Protein 5JBL (pdb70)

B-factor: mean 31.36, std 16.98, range [8.82, 108.65]

InterPro domains:
  IPR005082 Prohead core protein protease [PF03420] (6-190)

Structure (mmCIF, N/CA/C/O backbone):
data_5JBL
#
_entry.id   5JBL
#
_cell.length_a   41.745
_cell.length_b   124.041
_cell.length_c   88.959
_cell.angle_alpha   90.00
_cell.angle_beta   89.96
_cell.angle_gamma   90.00
#
_symmetry.space_group_name_H-M   'P 1 21 1'
#
loop_
_entity.id
_entity.type
_entity.pdbx_description
1 polymer 'Prohead core protein protease'
2 water water
#
loop_
_atom_site.group_PDB
_atom_site.id
_atom_site.type_symbol
_atom_site.label_atom_id
_atom_site.label_alt_id
_atom_site.label_comp_id
_atom_site.label_asym_id
_atom_site.label_entity_id
_atom_site.label_seq_id
_atom_site.pdbx_PDB_ins_code
_atom_site.Cartn_x
_atom_site.Cartn_y
_atom_site.Cartn_z
_atom_site.occupancy
_atom_site.B_iso_or_equiv
_atom_site.auth_seq_id
_atom_site.auth_comp_id
_atom_site.auth_asym_id
_atom_site.auth_atom_id
_atom_site.pdbx_PDB_model_num
ATOM 1 N N . ASN A 1 21 ? -26.418 -25.744 -1.550 1.00 87.38 2 ASN A N 1
ATOM 2 C CA . ASN A 1 21 ? -26.924 -25.074 -2.745 1.00 87.52 2 ASN A CA 1
ATOM 3 C C . ASN A 1 21 ? -26.340 -25.705 -4.010 1.00 84.53 2 ASN A C 1
ATOM 4 O O . ASN A 1 21 ? -25.826 -26.827 -3.983 1.00 83.54 2 ASN A O 1
ATOM 9 N N . GLU A 1 22 ? -26.472 -24.984 -5.130 1.00 78.75 3 GLU A N 1
ATOM 10 C CA . GLU A 1 22 ? -25.966 -25.337 -6.447 1.00 70.13 3 GLU A CA 1
ATOM 11 C C . GLU A 1 22 ? -24.576 -24.734 -6.651 1.00 54.64 3 GLU A C 1
ATOM 12 O O . GLU A 1 22 ? -24.167 -23.842 -5.903 1.00 44.98 3 GLU A O 1
ATOM 18 N N . PRO A 1 23 ? -23.811 -25.193 -7.649 1.00 54.06 4 PRO A N 1
ATOM 19 C CA . PRO A 1 23 ? -22.415 -24.736 -7.761 1.00 51.11 4 PRO A CA 1
ATOM 20 C C . PRO A 1 23 ? -22.320 -23.256 -8.116 1.00 43.34 4 PRO A C 1
ATOM 21 O O . PRO A 1 23 ? -23.033 -22.757 -8.991 1.00 36.96 4 PRO A O 1
ATOM 25 N N . GLN A 1 24 ? -21.428 -22.553 -7.413 1.00 32.87 5 GLN A N 1
ATOM 26 C CA . GLN A 1 24 ? -21.273 -21.114 -7.578 1.00 31.46 5 GLN A CA 1
ATOM 27 C C . GLN A 1 24 ? -19.796 -20.762 -7.569 1.00 29.57 5 GLN A C 1
ATOM 28 O O . GLN A 1 24 ? -18.945 -21.551 -7.150 1.00 24.56 5 GLN A O 1
ATOM 34 N N . LEU A 1 25 ? -19.499 -19.549 -8.019 1.00 24.00 6 LEU A N 1
ATOM 35 C CA . LEU A 1 25 ? -18.137 -19.054 -7.926 1.00 19.50 6 LEU A CA 1
ATOM 36 C C . LEU A 1 25 ? -17.806 -18.707 -6.477 1.00 22.55 6 LEU A C 1
ATOM 37 O O . LEU A 1 25 ? -18.517 -17.923 -5.840 1.00 26.15 6 LEU A O 1
ATOM 42 N N . LEU A 1 26 ? -16.722 -19.285 -5.960 1.00 18.44 7 LEU A N 1
ATOM 43 C CA . LEU A 1 26 ? -16.259 -19.051 -4.598 1.00 18.35 7 LEU A CA 1
ATOM 44 C C . LEU A 1 26 ? -14.911 -18.343 -4.661 1.00 23.52 7 LEU A C 1
ATOM 45 O O . LEU A 1 26 ? -13.915 -18.923 -5.105 1.00 22.97 7 LEU A O 1
ATOM 50 N N . ILE A 1 27 ? -14.885 -17.089 -4.220 1.00 21.64 8 ILE A N 1
ATOM 51 C CA . ILE A 1 27 ? -13.667 -16.292 -4.145 1.00 21.43 8 ILE A CA 1
ATOM 52 C C . ILE A 1 27 ? -13.353 -16.073 -2.677 1.00 16.53 8 ILE A C 1
ATOM 53 O O . ILE A 1 27 ? -14.223 -15.639 -1.920 1.00 24.12 8 ILE A O 1
ATOM 58 N N . GLU A 1 28 ? -12.117 -16.376 -2.272 1.00 16.16 9 GLU A N 1
ATOM 59 C CA . GLU A 1 28 ? -11.691 -16.232 -0.884 1.00 21.46 9 GLU A CA 1
ATOM 60 C C . GLU A 1 28 ? -10.464 -15.347 -0.826 1.00 24.09 9 GLU A C 1
ATOM 61 O O . GLU A 1 28 ? -9.623 -15.392 -1.723 1.00 25.56 9 GLU A O 1
ATOM 67 N N . THR A 1 29 ? -10.359 -14.544 0.229 1.00 25.17 10 THR A N 1
ATOM 68 C CA . THR A 1 29 ? -9.122 -13.843 0.527 1.00 23.46 10 THR A CA 1
ATOM 69 C C . THR A 1 29 ? -8.403 -14.561 1.659 1.00 25.03 10 THR A C 1
ATOM 70 O O . THR A 1 29 ? -9.032 -15.031 2.613 1.00 26.68 10 THR A O 1
ATOM 74 N N . TRP A 1 30 ? -7.078 -14.648 1.547 1.00 26.08 11 TRP A N 1
ATOM 75 C CA . TRP A 1 30 ? -6.299 -15.439 2.492 1.00 25.53 11 TRP A CA 1
ATOM 76 C C . TRP A 1 30 ? -5.151 -14.662 3.140 1.00 30.06 11 TRP A C 1
ATOM 77 O O . TRP A 1 30 ? -4.263 -15.281 3.742 1.00 28.77 11 TRP A O 1
ATOM 88 N N . GLY A 1 31 ? -5.098 -13.347 2.995 1.00 27.91 12 GLY A N 1
ATOM 89 C CA . GLY A 1 31 ? -4.076 -12.579 3.686 1.00 23.09 12 GLY A CA 1
ATOM 90 C C . GLY A 1 31 ? -2.822 -12.351 2.868 1.00 21.22 12 GLY A C 1
ATOM 91 O O . GLY A 1 31 ? -2.779 -12.554 1.661 1.00 17.78 12 GLY A O 1
ATOM 92 N N . GLN A 1 32 ? -1.770 -11.909 3.567 1.00 17.22 13 GLN A N 1
ATOM 93 C CA . GLN A 1 32 ? -0.518 -11.516 2.936 1.00 22.15 13 GLN A CA 1
ATOM 94 C C . GLN A 1 32 ? 0.508 -12.620 3.106 1.00 22.55 13 GLN A C 1
ATOM 95 O O . GLN A 1 32 ? 0.894 -12.905 4.249 1.00 23.93 13 GLN A O 1
ATOM 101 N N . PRO A 1 33 ? 1.006 -13.234 2.033 1.00 25.01 14 PRO A N 1
ATOM 102 C CA . PRO A 1 33 ? 2.054 -14.247 2.193 1.00 26.82 14 PRO A CA 1
ATOM 103 C C . PRO A 1 33 ? 3.320 -13.648 2.786 1.00 28.54 14 PRO A C 1
ATOM 104 O O . PRO A 1 33 ? 3.688 -12.505 2.506 1.00 24.74 14 PRO A O 1
ATOM 108 N N . GLY A 1 34 ? 3.984 -14.438 3.615 1.00 23.24 15 GLY A N 1
ATOM 109 C CA . GLY A 1 34 ? 5.034 -13.927 4.473 1.00 25.50 15 GLY A CA 1
ATOM 110 C C . GLY A 1 34 ? 6.373 -13.679 3.824 1.00 31.93 15 GLY A C 1
ATOM 111 O O . GLY A 1 34 ? 7.253 -13.122 4.487 1.00 36.44 15 GLY A O 1
ATOM 112 N N . GLU A 1 35 ? 6.571 -14.053 2.559 1.00 24.05 16 GLU A N 1
ATOM 113 C CA . GLU A 1 35 ? 7.882 -13.851 1.952 1.00 30.06 16 GLU A CA 1
ATOM 114 C C . GLU A 1 35 ? 7.747 -13.273 0.554 1.00 26.04 16 GLU A C 1
ATOM 115 O O . GLU A 1 35 ? 6.979 -13.785 -0.266 1.00 26.11 16 GLU A O 1
ATOM 121 N N . ILE A 1 36 ? 8.492 -12.195 0.302 1.00 22.50 17 ILE A N 1
ATOM 122 C CA . ILE A 1 36 ? 8.703 -11.646 -1.036 1.00 17.51 17 ILE A CA 1
ATOM 123 C C . ILE A 1 36 ? 10.192 -11.761 -1.314 1.00 22.43 17 ILE A C 1
ATOM 124 O O . ILE A 1 36 ? 11.007 -11.267 -0.526 1.00 24.63 17 ILE A O 1
ATOM 129 N N . ILE A 1 37 ? 10.558 -12.423 -2.407 1.00 21.23 18 ILE A N 1
ATOM 130 C CA . ILE A 1 37 ? 11.961 -12.720 -2.688 1.00 25.24 18 ILE A CA 1
ATOM 131 C C . ILE A 1 37 ? 12.292 -12.144 -4.055 1.00 19.62 18 ILE A C 1
ATOM 132 O O . ILE A 1 37 ? 11.755 -12.601 -5.070 1.00 18.76 18 ILE A O 1
ATOM 137 N N . ASP A 1 38 ? 13.177 -11.158 -4.090 1.00 23.92 19 ASP A N 1
ATOM 138 C CA . ASP A 1 38 ? 13.496 -10.467 -5.328 1.00 26.54 19 ASP A CA 1
ATOM 139 C C . ASP A 1 38 ? 14.920 -10.796 -5.751 1.00 31.18 19 ASP A C 1
ATOM 140 O O . ASP A 1 38 ? 15.846 -10.683 -4.946 1.00 29.82 19 ASP A O 1
ATOM 145 N N . GLY A 1 39 ? 15.085 -11.213 -7.007 1.00 35.56 20 GLY A N 1
ATOM 146 C CA . GLY A 1 39 ? 16.374 -11.218 -7.674 1.00 35.35 20 GLY A CA 1
ATOM 147 C C . GLY A 1 39 ? 17.280 -12.409 -7.441 1.00 41.07 20 GLY A C 1
ATOM 148 O O . GLY A 1 39 ? 18.456 -12.344 -7.816 1.00 47.29 20 GLY A O 1
ATOM 149 N N . VAL A 1 40 ? 16.797 -13.494 -6.848 1.00 45.01 21 VAL A N 1
ATOM 150 C CA . VAL A 1 40 ? 17.662 -14.659 -6.657 1.00 48.93 21 VAL A CA 1
ATOM 151 C C . VAL A 1 40 ? 17.904 -15.300 -8.023 1.00 44.25 21 VAL A C 1
ATOM 152 O O . VAL A 1 40 ? 16.939 -15.673 -8.707 1.00 42.78 21 VAL A O 1
ATOM 156 N N . PRO A 1 41 ? 19.152 -15.440 -8.464 1.00 44.74 22 PRO A N 1
ATOM 157 C CA . PRO A 1 41 ? 19.423 -16.015 -9.791 1.00 38.48 22 PRO A CA 1
ATOM 158 C C . PRO A 1 41 ? 19.230 -17.523 -9.779 1.00 39.51 22 PRO A C 1
ATOM 159 O O . PRO A 1 41 ? 20.018 -18.266 -9.184 1.00 36.79 22 PRO A O 1
ATOM 163 N N . MET A 1 42 ? 18.173 -17.977 -10.437 1.00 40.10 23 MET A N 1
ATOM 164 C CA . MET A 1 42 ? 17.807 -19.383 -10.456 1.00 45.47 23 MET A CA 1
ATOM 165 C C . MET A 1 42 ? 18.340 -20.044 -11.717 1.00 43.64 23 MET A C 1
ATOM 166 O O . MET A 1 42 ? 18.429 -19.427 -12.784 1.00 40.04 23 MET A O 1
ATOM 171 N N . LEU A 1 43 ? 18.701 -21.310 -11.578 1.00 44.26 24 LEU A N 1
ATOM 172 C CA . LEU A 1 43 ? 19.207 -22.084 -12.701 1.00 52.50 24 LEU A CA 1
ATOM 173 C C . LEU A 1 43 ? 18.042 -22.434 -13.623 1.00 62.57 24 LEU A C 1
ATOM 174 O O . LEU A 1 43 ? 17.153 -23.205 -13.246 1.00 59.89 24 LEU A O 1
ATOM 179 N N . GLU A 1 44 ? 18.027 -21.853 -14.821 1.00 73.40 25 GLU A N 1
ATOM 180 C CA . GLU A 1 44 ? 16.965 -22.117 -15.794 1.00 82.82 25 GLU A CA 1
ATOM 181 C C . GLU A 1 44 ? 17.266 -23.437 -16.496 1.00 86.83 25 GLU A C 1
ATOM 182 O O . GLU A 1 44 ? 18.144 -23.512 -17.359 1.00 87.65 25 GLU A O 1
ATOM 188 N N . SER A 1 45 ? 16.532 -24.483 -16.126 1.00 86.42 26 SER A N 1
ATOM 189 C CA . SER A 1 45 ? 16.719 -25.804 -16.720 1.00 87.40 26 SER A CA 1
ATOM 190 C C . SER A 1 45 ? 15.557 -26.165 -17.644 1.00 86.34 26 SER A C 1
ATOM 191 O O . SER A 1 45 ? 15.092 -25.337 -18.430 1.00 83.72 26 SER A O 1
ATOM 194 N N . GLY A 1 52 ? 21.625 -21.632 -18.088 1.00 73.97 33 GLY A N 1
ATOM 195 C CA . GLY A 1 52 ? 21.681 -20.207 -17.813 1.00 70.09 33 GLY A CA 1
ATOM 196 C C . GLY A 1 52 ? 21.028 -19.821 -16.499 1.00 61.04 33 GLY A C 1
ATOM 197 O O . GLY A 1 52 ? 20.490 -20.674 -15.792 1.00 60.48 33 GLY A O 1
ATOM 198 N N . LEU A 1 53 ? 21.054 -18.529 -16.179 1.00 54.53 34 LEU A N 1
ATOM 199 C CA . LEU A 1 53 ? 20.487 -18.020 -14.939 1.00 44.13 34 LEU A CA 1
ATOM 200 C C . LEU A 1 53 ? 19.400 -16.999 -15.229 1.00 44.41 34 LEU A C 1
ATOM 201 O O . LEU A 1 53 ? 19.564 -16.125 -16.084 1.00 51.67 34 LEU A O 1
ATOM 206 N N . LYS A 1 54 ? 18.289 -17.108 -14.507 1.00 47.26 35 LYS A N 1
ATOM 207 C CA . LYS A 1 54 ? 17.225 -16.117 -14.583 1.00 53.91 35 LYS A CA 1
ATOM 208 C C . LYS A 1 54 ? 16.893 -15.641 -13.174 1.00 51.85 35 LYS A C 1
ATOM 209 O O . LYS A 1 54 ? 16.476 -16.457 -12.327 1.00 51.34 35 LYS A O 1
ATOM 215 N N . PRO A 1 55 ? 17.074 -14.363 -12.861 1.00 42.96 36 PRO A N 1
ATOM 216 C CA . PRO A 1 55 ? 16.507 -13.825 -11.619 1.00 37.08 36 PRO A CA 1
ATOM 217 C C . PRO A 1 55 ? 14.990 -13.742 -11.733 1.00 32.67 36 PRO A C 1
ATOM 218 O O . PRO A 1 55 ? 14.413 -13.842 -12.815 1.00 37.86 36 PRO A O 1
ATOM 222 N N . GLY A 1 56 ? 14.338 -13.568 -10.587 1.00 22.58 37 GLY A N 1
ATOM 223 C CA . GLY A 1 56 ? 12.895 -13.460 -10.567 1.00 20.92 37 GLY A CA 1
ATOM 224 C C . GLY A 1 56 ? 12.397 -12.838 -9.284 1.00 21.24 37 GLY A C 1
ATOM 225 O O . GLY A 1 56 ? 13.103 -12.784 -8.272 1.00 21.74 37 GLY A O 1
ATOM 226 N N . LEU A 1 57 ? 11.160 -12.372 -9.340 1.00 18.20 38 LEU A N 1
ATOM 227 C CA . LEU A 1 57 ? 10.450 -11.844 -8.185 1.00 16.24 38 LEU A CA 1
ATOM 228 C C . LEU A 1 57 ? 9.407 -12.870 -7.785 1.00 15.15 38 LEU A C 1
ATOM 229 O O . LEU A 1 57 ? 8.588 -13.264 -8.615 1.00 14.68 38 LEU A O 1
ATOM 234 N N . TYR A 1 58 ? 9.445 -13.318 -6.532 1.00 19.45 39 TYR A N 1
ATOM 235 C CA . TYR A 1 58 ? 8.569 -14.388 -6.071 1.00 17.16 39 TYR A CA 1
ATOM 236 C C . TYR A 1 58 ? 7.756 -13.968 -4.866 1.00 17.72 39 TYR A C 1
ATOM 237 O O . TYR A 1 58 ? 8.257 -13.280 -3.979 1.00 17.34 39 TYR A O 1
ATOM 246 N N . ILE A 1 59 ? 6.510 -14.434 -4.826 1.00 15.09 40 ILE A N 1
ATOM 247 C CA . ILE A 1 59 ? 5.668 -14.361 -3.641 1.00 19.40 40 ILE A CA 1
ATOM 248 C C . ILE A 1 59 ? 5.579 -15.772 -3.065 1.00 18.75 40 ILE A C 1
ATOM 249 O O . ILE A 1 59 ? 5.259 -16.718 -3.791 1.00 19.96 40 ILE A O 1
ATOM 254 N N . GLU A 1 60 ? 5.907 -15.930 -1.779 1.00 16.51 41 GLU A N 1
ATOM 255 C CA . GLU A 1 60 ? 5.876 -17.260 -1.183 1.00 20.64 41 GLU A CA 1
ATOM 256 C C . GLU A 1 60 ? 5.229 -17.218 0.195 1.00 26.13 41 GLU A C 1
ATOM 257 O O . GLU A 1 60 ? 5.649 -16.435 1.054 1.00 20.90 41 GLU A O 1
ATOM 263 N N . GLY A 1 61 ? 4.275 -18.119 0.428 1.00 22.57 42 GLY A N 1
ATOM 264 C CA . GLY A 1 61 ? 3.656 -18.257 1.738 1.00 21.04 42 GLY A CA 1
ATOM 265 C C . GLY A 1 61 ? 2.317 -18.961 1.619 1.00 18.59 42 GLY A C 1
ATOM 266 O O . GLY A 1 61 ? 2.072 -19.700 0.667 1.00 18.57 42 GLY A O 1
ATOM 267 N N . ILE A 1 62 ? 1.454 -18.687 2.589 1.00 18.32 43 ILE A N 1
ATOM 268 C CA . ILE A 1 62 ? 0.154 -19.345 2.663 1.00 22.95 43 ILE A CA 1
ATOM 269 C C . ILE A 1 62 ? -0.718 -18.849 1.520 1.00 26.10 43 ILE A C 1
ATOM 270 O O . ILE A 1 62 ? -0.962 -17.645 1.391 1.00 23.68 43 ILE A O 1
ATOM 275 N N . PHE A 1 63 ? -1.186 -19.778 0.680 1.00 15.63 44 PHE A N 1
ATOM 276 C CA . PHE A 1 63 ? -2.082 -19.435 -0.418 1.00 18.13 44 PHE A CA 1
ATOM 277 C C . PHE A 1 63 ? -3.527 -19.826 -0.148 1.00 16.09 44 PHE A C 1
ATOM 278 O O . PHE A 1 63 ? -4.430 -19.169 -0.660 1.00 19.02 44 PHE A O 1
ATOM 286 N N . LEU A 1 64 ? -3.763 -20.878 0.640 1.00 17.87 45 LEU A N 1
ATOM 287 C CA . LEU A 1 64 ? -5.096 -21.297 1.067 1.00 24.53 45 LEU A CA 1
ATOM 288 C C . LEU A 1 64 ? -4.974 -21.963 2.432 1.00 25.01 45 LEU A C 1
ATOM 289 O O . LEU A 1 64 ? -3.895 -22.407 2.830 1.00 26.40 45 LEU A O 1
ATOM 294 N N . GLN A 1 65 ? -6.094 -22.038 3.146 1.00 18.30 46 GLN A N 1
ATOM 295 C CA . GLN A 1 65 ? -6.109 -22.632 4.481 1.00 24.43 46 GLN A CA 1
ATOM 296 C C . GLN A 1 65 ? -7.333 -23.519 4.624 1.00 27.92 46 GLN A C 1
ATOM 297 O O . GLN A 1 65 ? -8.434 -23.114 4.244 1.00 27.46 46 GLN A O 1
ATOM 303 N N . ALA A 1 66 ? -7.146 -24.717 5.171 1.00 22.77 47 ALA A N 1
ATOM 304 C CA . ALA A 1 66 ? -8.252 -25.613 5.467 1.00 24.96 47 ALA A CA 1
ATOM 305 C C . ALA A 1 66 ? -8.626 -25.545 6.944 1.00 31.49 47 ALA A C 1
ATOM 306 O O . ALA A 1 66 ? -7.807 -25.204 7.800 1.00 25.94 47 ALA A O 1
ATOM 308 N N . GLU A 1 67 ? -9.879 -25.902 7.233 1.00 29.34 48 GLU A N 1
ATOM 309 C CA . GLU A 1 67 ? -10.341 -26.114 8.606 1.00 35.41 48 GLU A CA 1
ATOM 310 C C . GLU A 1 67 ? -10.299 -24.835 9.434 1.00 34.34 48 GLU A C 1
ATOM 311 O O . GLU A 1 67 ? -10.184 -24.887 10.653 1.00 34.16 48 GLU A O 1
ATOM 317 N N . VAL A 1 68 ? -10.398 -23.671 8.803 1.00 28.33 49 VAL A N 1
ATOM 318 C CA . VAL A 1 68 ? -10.562 -22.427 9.543 1.00 33.47 49 VAL A CA 1
ATOM 319 C C . VAL A 1 68 ? -11.698 -21.637 8.916 1.00 38.36 49 VAL A C 1
ATOM 320 O O . VAL A 1 68 ? -11.882 -21.658 7.693 1.00 29.77 49 VAL A O 1
ATOM 324 N N . VAL A 1 69 ? -12.471 -20.953 9.758 1.00 38.62 50 VAL A N 1
ATOM 325 C CA . VAL A 1 69 ? -13.491 -20.040 9.253 1.00 36.84 50 VAL A CA 1
ATOM 326 C C . VAL A 1 69 ? -12.760 -18.811 8.716 1.00 36.00 50 VAL A C 1
ATOM 327 O O . VAL A 1 69 ? -12.092 -18.104 9.474 1.00 31.17 50 VAL A O 1
ATOM 331 N N . ASN A 1 70 ? -12.842 -18.572 7.406 1.00 28.97 51 ASN A N 1
ATOM 332 C CA . ASN A 1 70 ? -12.030 -17.534 6.788 1.00 27.98 51 ASN A CA 1
ATOM 333 C C . ASN A 1 70 ? -12.769 -16.194 6.820 1.00 26.93 51 ASN A C 1
ATOM 334 O O . ASN A 1 70 ? -13.811 -16.048 7.460 1.00 29.84 51 ASN A O 1
ATOM 339 N N . ARG A 1 71 ? -12.228 -15.192 6.120 1.00 27.18 52 ARG A N 1
ATOM 340 C CA . ARG A 1 71 ? -12.803 -13.849 6.178 1.00 36.01 52 ARG A CA 1
ATOM 341 C C . ARG A 1 71 ? -14.224 -13.806 5.623 1.00 34.59 52 ARG A C 1
ATOM 342 O O . ARG A 1 71 ? -15.033 -12.984 6.065 1.00 38.77 52 ARG A O 1
ATOM 350 N N . ASN A 1 72 ? -14.552 -14.683 4.671 1.00 28.10 53 ASN A N 1
ATOM 351 C CA . ASN A 1 72 ? -15.912 -14.812 4.144 1.00 31.40 53 ASN A CA 1
ATOM 352 C C . ASN A 1 72 ? -16.812 -15.703 5.000 1.00 31.27 53 ASN A C 1
ATOM 353 O O . ASN A 1 72 ? -17.920 -16.046 4.556 1.00 31.16 53 ASN A O 1
ATOM 358 N N . LYS A 1 73 ? -16.378 -16.082 6.205 1.00 33.85 54 LYS A N 1
ATOM 359 C CA . LYS A 1 73 ? -17.168 -16.946 7.088 1.00 39.31 54 LYS A CA 1
ATOM 360 C C . LYS A 1 73 ? -17.456 -18.294 6.419 1.00 33.92 54 LYS A C 1
ATOM 361 O O . LYS A 1 73 ? -18.567 -18.825 6.499 1.00 34.90 54 LYS A O 1
ATOM 367 N N . ARG A 1 74 ? -16.459 -18.831 5.718 1.00 31.48 55 ARG A N 1
ATOM 368 C CA . ARG A 1 74 ? -16.538 -20.134 5.070 1.00 32.55 55 ARG A CA 1
ATOM 369 C C . ARG A 1 74 ? -15.406 -21.019 5.571 1.00 31.43 55 ARG A C 1
ATOM 370 O O . ARG A 1 74 ? -14.300 -20.539 5.825 1.00 30.27 55 ARG A O 1
ATOM 378 N N . LEU A 1 75 ? -15.675 -22.319 5.696 1.00 37.02 56 LEU A N 1
ATOM 379 C CA . LEU A 1 75 ? -14.660 -23.289 6.097 1.00 33.31 56 LEU A CA 1
ATOM 380 C C . LEU A 1 75 ? -14.468 -24.326 4.994 1.00 30.34 56 LEU A C 1
ATOM 381 O O . LEU A 1 75 ? -15.444 -24.879 4.472 1.00 25.67 56 LEU A O 1
ATOM 386 N N . TYR A 1 76 ? -13.205 -24.584 4.641 1.00 24.37 57 TYR A N 1
ATOM 387 C CA . TYR A 1 76 ? -12.858 -25.617 3.677 1.00 23.86 57 TYR A CA 1
ATOM 388 C C . TYR A 1 76 ? -12.379 -26.865 4.410 1.00 30.14 57 TYR A C 1
ATOM 389 O O . TYR A 1 76 ? -11.300 -26.832 5.025 1.00 32.15 57 TYR A O 1
ATOM 398 N N . PRO A 1 77 ? -13.133 -27.968 4.400 1.00 28.28 58 PRO A N 1
ATOM 399 C CA . PRO A 1 77 ? -12.660 -29.190 5.064 1.00 29.26 58 PRO A CA 1
ATOM 400 C C . PRO A 1 77 ? -11.393 -29.707 4.409 1.00 27.22 58 PRO A C 1
ATOM 401 O O . PRO A 1 77 ? -11.211 -29.581 3.195 1.00 24.44 58 PRO A O 1
ATOM 405 N N . LYS A 1 78 ? -10.536 -30.338 5.224 1.00 29.69 59 LYS A N 1
ATOM 406 C CA . LYS A 1 78 ? -9.202 -30.687 4.746 1.00 29.40 59 LYS A CA 1
ATOM 407 C C . LYS A 1 78 ? -9.256 -31.684 3.592 1.00 25.64 59 LYS A C 1
ATOM 408 O O . LYS A 1 78 ? -8.510 -31.550 2.615 1.00 31.06 59 LYS A O 1
ATOM 414 N N . ARG A 1 79 ? -10.135 -32.683 3.677 1.00 27.06 60 ARG A N 1
ATOM 415 C CA . ARG A 1 79 ? -10.224 -33.678 2.611 1.00 34.93 60 ARG A CA 1
ATOM 416 C C . ARG A 1 79 ? -10.679 -33.055 1.297 1.00 29.79 60 ARG A C 1
ATOM 417 O O . ARG A 1 79 ? -10.207 -33.443 0.221 1.00 28.57 60 ARG A O 1
ATOM 425 N N . ILE A 1 80 ? -11.622 -32.116 1.365 1.00 28.69 61 ILE A N 1
ATOM 426 C CA . ILE A 1 80 ? -12.112 -31.448 0.161 1.00 24.42 61 ILE A CA 1
ATOM 427 C C . ILE A 1 80 ? -11.035 -30.558 -0.440 1.00 23.94 61 ILE A C 1
ATOM 428 O O . ILE A 1 80 ? -10.858 -30.506 -1.666 1.00 26.49 61 ILE A O 1
ATOM 433 N N . LEU A 1 81 ? -10.301 -29.833 0.405 1.00 22.78 62 LEU A N 1
ATOM 434 C CA . LEU A 1 81 ? -9.243 -28.974 -0.116 1.00 21.94 62 LEU A CA 1
ATOM 435 C C . LEU A 1 81 ? -8.045 -29.787 -0.599 1.00 22.96 62 LEU A C 1
ATOM 436 O O . LEU A 1 81 ? -7.391 -29.400 -1.574 1.00 23.50 62 LEU A O 1
ATOM 441 N N . GLU A 1 82 ? -7.748 -30.911 0.062 1.00 22.86 63 GLU A N 1
ATOM 442 C CA . GLU A 1 82 ? -6.683 -31.795 -0.414 1.00 24.09 63 GLU A CA 1
ATOM 443 C C . GLU A 1 82 ? -6.970 -32.303 -1.824 1.00 24.16 63 GLU A C 1
ATOM 444 O O . GLU A 1 82 ? -6.073 -32.348 -2.670 1.00 26.70 63 GLU A O 1
ATOM 450 N N . LYS A 1 83 ? -8.217 -32.704 -2.087 1.00 29.24 64 LYS A N 1
ATOM 451 C CA . LYS A 1 83 ? -8.585 -33.196 -3.414 1.00 22.89 64 LYS A CA 1
ATOM 452 C C . LYS A 1 83 ? -8.519 -32.085 -4.455 1.00 22.80 64 LYS A C 1
ATOM 453 O O . LYS A 1 83 ? -7.971 -32.275 -5.553 1.00 21.19 64 LYS A O 1
ATOM 459 N N . ALA A 1 84 ? -9.045 -30.908 -4.121 1.00 21.82 65 ALA A N 1
ATOM 460 C CA . ALA A 1 84 ? -9.022 -29.803 -5.071 1.00 23.32 65 ALA A CA 1
ATOM 461 C C . ALA A 1 84 ? -7.595 -29.353 -5.367 1.00 28.27 65 ALA A C 1
ATOM 462 O O . ALA A 1 84 ? -7.268 -28.995 -6.511 1.00 21.49 65 ALA A O 1
ATOM 464 N N . VAL A 1 85 ? -6.731 -29.345 -4.346 1.00 18.25 66 VAL A N 1
ATOM 465 C CA . VAL A 1 85 ? -5.361 -28.887 -4.555 1.00 18.11 66 VAL A CA 1
ATOM 466 C C . VAL A 1 85 ? -4.576 -29.898 -5.381 1.00 19.77 66 VAL A C 1
ATOM 467 O O . VAL A 1 85 ? -3.788 -29.521 -6.260 1.00 21.27 66 VAL A O 1
ATOM 471 N N . LYS A 1 86 ? -4.764 -31.190 -5.109 1.00 22.88 67 LYS A N 1
ATOM 472 C CA . LYS A 1 86 ? -4.075 -32.215 -5.887 1.00 23.49 67 LYS A CA 1
ATOM 473 C C . LYS A 1 86 ? -4.467 -32.136 -7.359 1.00 21.24 67 LYS A C 1
ATOM 474 O O . LYS A 1 86 ? -3.606 -32.154 -8.245 1.00 26.38 67 LYS A O 1
ATOM 480 N N . ASP A 1 87 ? -5.766 -32.006 -7.635 1.00 21.40 68 ASP A N 1
ATOM 481 C CA . ASP A 1 87 ? -6.225 -31.901 -9.018 1.00 22.39 68 ASP A CA 1
ATOM 482 C C . ASP A 1 87 ? -5.709 -30.633 -9.676 1.00 23.48 68 ASP A C 1
ATOM 483 O O . ASP A 1 87 ? -5.378 -30.642 -10.869 1.00 21.21 68 ASP A O 1
ATOM 488 N N . TYR A 1 88 ? -5.662 -29.522 -8.925 1.00 20.16 69 TYR A N 1
ATOM 489 C CA . TYR A 1 88 ? -5.133 -28.274 -9.466 1.00 21.84 69 TYR A CA 1
ATOM 490 C C . TYR A 1 88 ? -3.632 -28.377 -9.733 1.00 24.83 69 TYR A C 1
ATOM 491 O O . TYR A 1 88 ? -3.141 -27.878 -10.753 1.00 20.62 69 TYR A O 1
ATOM 500 N N . ILE A 1 89 ? -2.885 -29.025 -8.835 1.00 19.47 70 ILE A N 1
ATOM 501 C CA . ILE A 1 89 ? -1.461 -29.233 -9.087 1.00 20.15 70 ILE A CA 1
ATOM 502 C C . ILE A 1 89 ? -1.268 -30.070 -10.342 1.00 21.91 70 ILE A C 1
ATOM 503 O O . ILE A 1 89 ? -0.428 -29.758 -11.196 1.00 23.02 70 ILE A O 1
ATOM 508 N N . ASN A 1 90 ? -2.046 -31.147 -10.473 1.00 29.68 71 ASN A N 1
ATOM 509 C CA . ASN A 1 90 ? -1.894 -32.017 -11.631 1.00 30.24 71 ASN A CA 1
ATOM 510 C 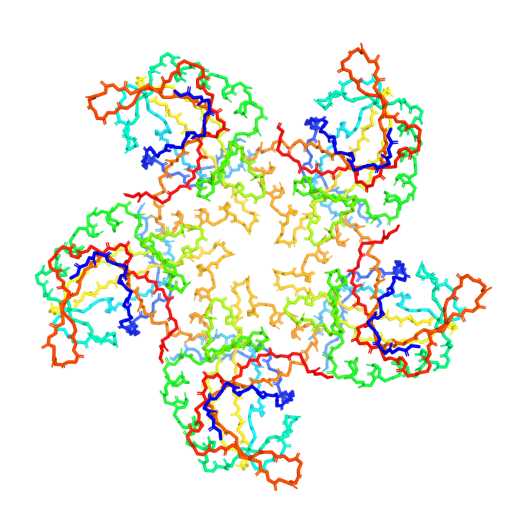C . ASN A 1 90 ? -2.402 -31.346 -12.906 1.00 27.59 71 ASN A C 1
ATOM 511 O O . ASN A 1 90 ? -1.800 -31.500 -13.972 1.00 26.77 71 ASN A O 1
ATOM 516 N N . GLU A 1 91 ? -3.505 -30.607 -12.825 1.00 23.78 72 GLU A N 1
ATOM 517 C CA . GLU A 1 91 ? -4.120 -30.056 -14.027 1.00 29.04 72 GLU A CA 1
ATOM 518 C C . GLU A 1 91 ? -3.521 -28.727 -14.467 1.00 26.75 72 GLU A C 1
ATOM 519 O O . GLU A 1 91 ? -3.519 -28.427 -15.669 1.00 23.87 72 GLU A O 1
ATOM 525 N N . GLN A 1 92 ? -3.017 -27.916 -13.540 1.00 21.56 73 GLN A N 1
ATOM 526 C CA . GLN A 1 92 ? -2.579 -26.564 -13.887 1.00 19.75 73 GLN A CA 1
ATOM 527 C C . GLN A 1 92 ? -1.132 -26.284 -13.517 1.00 24.74 73 GLN A C 1
ATOM 528 O O . GLN A 1 92 ? -0.391 -25.724 -14.334 1.00 22.57 73 GLN A O 1
ATOM 534 N N . VAL A 1 93 ? -0.704 -26.636 -12.305 1.00 23.88 74 VAL A N 1
ATOM 535 C CA . VAL A 1 93 ? 0.646 -26.263 -11.877 1.00 15.41 74 VAL A CA 1
ATOM 536 C C . VAL A 1 93 ? 1.696 -27.033 -12.670 1.00 22.46 74 VAL A C 1
ATOM 537 O O . VAL A 1 93 ? 2.617 -26.442 -13.248 1.00 19.42 74 VAL A O 1
ATOM 541 N N . LEU A 1 94 ? 1.572 -28.363 -12.711 1.00 19.67 75 LEU A N 1
ATOM 542 C CA . LEU A 1 94 ? 2.556 -29.195 -13.386 1.00 19.31 75 LEU A CA 1
ATOM 543 C C . LEU A 1 94 ? 2.533 -29.019 -14.895 1.00 25.63 75 LEU A C 1
ATOM 544 O O . LEU A 1 94 ? 3.558 -29.249 -15.542 1.00 25.30 75 LEU A O 1
ATOM 549 N N . THR A 1 95 ? 1.409 -28.590 -15.461 1.00 19.28 76 THR A N 1
ATOM 550 C CA . THR A 1 95 ? 1.298 -28.313 -16.886 1.00 23.81 76 THR A CA 1
ATOM 551 C C . THR A 1 95 ? 1.667 -26.874 -17.233 1.00 22.04 76 THR A C 1
ATOM 552 O O . THR A 1 95 ? 1.521 -26.485 -18.392 1.00 19.74 76 THR A O 1
ATOM 556 N N . LYS A 1 96 ? 2.102 -26.075 -16.254 1.00 17.47 77 LYS A N 1
ATOM 557 C CA . LYS A 1 96 ? 2.559 -24.703 -16.480 1.00 16.57 77 LYS A CA 1
ATOM 558 C C . LYS A 1 96 ? 1.426 -23.794 -16.977 1.00 19.75 77 LYS A C 1
ATOM 559 O O . LYS A 1 96 ? 1.614 -22.944 -17.851 1.00 17.60 77 LYS A O 1
ATOM 565 N N . GLN A 1 97 ? 0.233 -23.980 -16.416 1.00 19.42 78 GLN A N 1
ATOM 566 C CA . GLN A 1 97 ? -0.948 -23.187 -16.762 1.00 21.90 78 GLN A CA 1
ATOM 567 C C . GLN A 1 97 ? -1.512 -22.410 -15.584 1.00 18.14 78 GLN A C 1
ATOM 568 O O . GLN A 1 97 ? -2.574 -21.781 -15.725 1.00 17.28 78 GLN A O 1
ATOM 574 N N . ALA A 1 98 ? -0.870 -22.463 -14.416 1.00 15.05 79 ALA A N 1
ATOM 575 C CA . ALA A 1 98 ? -1.467 -21.967 -13.176 1.00 12.54 79 ALA A CA 1
ATOM 576 C C . ALA A 1 98 ? -1.225 -20.464 -13.000 1.00 18.89 79 ALA A C 1
ATOM 577 O O . ALA A 1 98 ? -0.631 -20.011 -12.031 1.00 14.68 79 ALA A O 1
ATOM 579 N N . LEU A 1 99 ? -1.744 -19.692 -13.957 1.00 15.77 80 LEU A N 1
ATOM 580 C CA . LEU A 1 99 ? -1.697 -18.230 -13.941 1.00 12.67 80 LEU A CA 1
ATOM 581 C C . LEU A 1 99 ? -2.672 -17.640 -12.927 1.00 15.40 80 LEU A C 1
ATOM 582 O O . LEU A 1 99 ? -3.681 -18.241 -12.568 1.00 17.26 80 LEU A O 1
ATOM 587 N N . GLY A 1 100 ? -2.363 -16.426 -12.474 1.00 14.87 81 GLY A N 1
ATOM 588 C CA . GLY A 1 100 ? -3.306 -15.654 -11.697 1.00 13.09 81 GLY A CA 1
ATOM 589 C C . GLY A 1 100 ? -3.197 -14.194 -12.087 1.00 16.77 81 GLY A C 1
ATOM 590 O O . GLY A 1 100 ? -2.278 -13.797 -12.797 1.00 14.84 81 GLY A O 1
ATOM 591 N N . GLU A 1 101 ? -4.155 -13.402 -11.618 1.00 14.24 82 GLU A N 1
ATOM 592 C CA . GLU A 1 101 ? -4.330 -12.019 -12.059 1.00 11.28 82 GLU A CA 1
ATOM 593 C C . GLU A 1 101 ? -4.053 -11.057 -10.905 1.00 14.59 82 GLU A C 1
ATOM 594 O O . GLU A 1 101 ? -3.795 -11.462 -9.774 1.00 15.59 82 GLU A O 1
ATOM 600 N N . LEU A 1 102 ? -4.085 -9.762 -11.211 1.00 13.74 83 LEU A N 1
ATOM 601 C CA . LEU A 1 102 ? -4.036 -8.707 -10.203 1.00 16.31 83 LEU A CA 1
ATOM 602 C C . LEU A 1 102 ? -5.461 -8.191 -10.044 1.00 13.49 83 LEU A C 1
ATOM 603 O O . LEU A 1 102 ? -6.038 -7.699 -11.015 1.00 18.52 83 LEU A O 1
ATOM 608 N N . ASN A 1 103 ? -6.018 -8.307 -8.830 1.00 15.79 84 ASN A N 1
ATOM 609 C CA . ASN A 1 103 ? -7.458 -8.210 -8.536 1.00 17.11 84 ASN A CA 1
ATOM 610 C C . ASN A 1 103 ? -8.155 -9.512 -8.903 1.00 20.88 84 ASN A C 1
ATOM 611 O O . ASN A 1 103 ? -7.855 -10.107 -9.938 1.00 21.58 84 ASN A O 1
ATOM 616 N N . ALA A 1 104 ? -9.106 -9.947 -8.079 1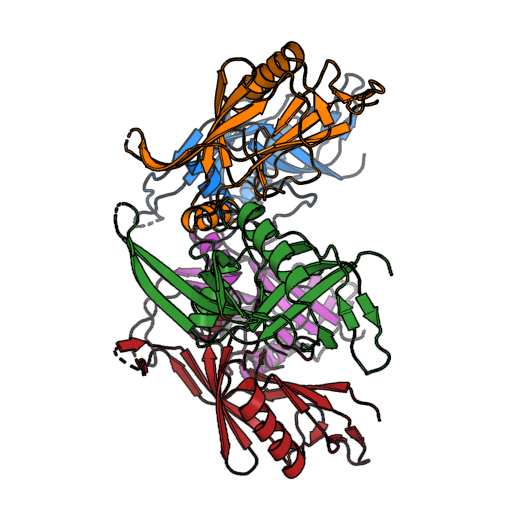.00 18.34 85 ALA A N 1
ATOM 617 C CA . ALA A 1 104 ? -9.837 -11.183 -8.338 1.00 21.41 85 ALA A CA 1
ATOM 618 C C . ALA A 1 104 ? -11.112 -10.850 -9.101 1.00 21.83 85 ALA A C 1
ATOM 619 O O . ALA A 1 104 ? -12.003 -10.207 -8.535 1.00 24.20 85 ALA A O 1
ATOM 621 N N . PRO A 1 105 ? -11.236 -11.235 -10.366 1.00 22.74 86 PRO A N 1
ATOM 622 C CA . PRO A 1 105 ? -12.422 -10.865 -11.147 1.00 19.45 86 PRO A CA 1
ATOM 623 C C . PRO A 1 105 ? -13.555 -11.847 -10.906 1.00 23.77 86 PRO A C 1
ATOM 624 O O . PRO A 1 105 ? -13.314 -12.980 -10.472 1.00 22.72 86 PRO A O 1
ATOM 628 N N . PRO A 1 106 ? -14.786 -11.480 -11.200 1.00 27.17 87 PRO A N 1
ATOM 629 C CA . PRO A 1 106 ? -15.925 -12.388 -10.994 1.00 31.93 87 PRO A CA 1
ATOM 630 C C . PRO A 1 106 ? -16.101 -13.448 -12.088 1.00 26.94 87 PRO A C 1
ATOM 631 O O . PRO A 1 106 ? -17.172 -13.584 -12.679 1.00 27.73 87 PRO A O 1
ATOM 635 N N . ARG A 1 107 ? -15.053 -14.214 -12.347 1.00 22.46 88 ARG A N 1
ATOM 636 C CA . ARG A 1 107 ? -15.127 -15.294 -13.318 1.00 26.96 88 ARG A CA 1
ATOM 637 C C . ARG A 1 107 ? -14.229 -16.413 -12.829 1.00 21.47 88 ARG A C 1
ATOM 638 O O . ARG A 1 107 ? -13.337 -16.204 -11.999 1.00 19.25 88 ARG A O 1
ATOM 646 N N . ALA A 1 108 ? -14.513 -17.620 -13.304 1.00 19.24 89 ALA A N 1
ATOM 647 C CA . ALA A 1 108 ? -13.806 -18.789 -12.788 1.00 21.48 89 ALA A CA 1
ATOM 648 C C . ALA A 1 108 ? -12.424 -18.990 -13.394 1.00 22.67 89 ALA A C 1
ATOM 649 O O . ALA A 1 108 ? -11.567 -19.619 -12.757 1.00 25.92 89 ALA A O 1
ATOM 651 N N . ASN A 1 109 ? -12.177 -18.488 -14.592 1.00 24.45 90 ASN A N 1
ATOM 652 C CA . ASN A 1 109 ? -10.941 -18.805 -15.286 1.00 31.48 90 ASN A CA 1
ATOM 653 C C . ASN A 1 109 ? -10.049 -17.573 -15.388 1.00 19.78 90 ASN A C 1
ATOM 654 O O . ASN A 1 109 ? -10.507 -16.431 -15.296 1.00 23.78 90 ASN A O 1
ATOM 659 N N . VAL A 1 110 ? -8.752 -17.819 -15.516 1.00 26.37 91 VAL A N 1
ATOM 660 C CA . VAL A 1 110 ? -7.786 -16.732 -15.670 1.00 20.97 91 VAL A CA 1
ATOM 661 C C . VAL A 1 110 ? -7.789 -16.297 -17.126 1.00 24.08 91 VAL A C 1
ATOM 662 O O . VAL A 1 110 ? -7.965 -17.123 -18.030 1.00 22.48 91 VAL A O 1
ATOM 666 N N . ASP A 1 111 ? -7.677 -14.981 -17.349 1.00 18.69 92 ASP A N 1
ATOM 667 C CA . ASP A 1 111 ? -7.528 -14.389 -18.668 1.00 19.79 92 ASP A CA 1
ATOM 668 C C . ASP A 1 111 ? -6.039 -14.156 -18.875 1.00 19.14 92 ASP A C 1
ATOM 669 O O . ASP A 1 111 ? -5.454 -13.338 -18.164 1.00 15.73 92 ASP A O 1
ATOM 674 N N . PRO A 1 112 ? -5.381 -14.847 -19.804 1.00 15.53 93 PRO A N 1
ATOM 675 C CA . PRO A 1 112 ? -3.910 -14.736 -19.891 1.00 18.37 93 PRO A CA 1
ATOM 676 C C . PRO A 1 112 ? -3.424 -13.342 -20.270 1.00 20.67 93 PRO A C 1
ATOM 677 O O . PRO A 1 112 ? -2.272 -12.994 -19.963 1.00 14.93 93 PRO A O 1
ATOM 681 N N . MET A 1 113 ? -4.262 -12.530 -20.920 1.00 15.73 94 MET A N 1
ATOM 682 C CA . MET A 1 113 ? -3.910 -11.132 -21.145 1.00 13.37 94 MET A CA 1
ATOM 683 C C . MET A 1 113 ? -3.823 -10.354 -19.841 1.00 18.28 94 MET A C 1
ATOM 684 O O . MET A 1 113 ? -3.175 -9.305 -19.793 1.00 20.24 94 MET A O 1
ATOM 689 N N . GLN A 1 114 ? -4.463 -10.836 -18.780 1.00 18.28 95 GLN A N 1
ATOM 690 C CA . GLN A 1 114 ? -4.465 -10.134 -17.506 1.00 20.10 95 GLN A CA 1
ATOM 691 C C . GLN A 1 114 ? -3.654 -10.842 -16.436 1.00 16.17 95 GLN A C 1
ATOM 692 O O . GLN A 1 114 ? -3.701 -10.441 -15.266 1.00 15.16 95 GLN A O 1
ATOM 698 N N . ALA A 1 115 ? -2.900 -11.870 -16.808 1.00 13.78 96 ALA A N 1
ATOM 699 C CA . ALA A 1 115 ? -2.128 -12.626 -15.836 1.00 12.08 96 ALA A CA 1
ATOM 700 C C . ALA A 1 115 ? -1.032 -11.760 -15.212 1.00 18.04 96 ALA A C 1
ATOM 701 O O . ALA A 1 115 ? -0.384 -10.941 -15.886 1.00 16.23 96 ALA A O 1
ATOM 703 N N . ALA A 1 116 ? -0.857 -11.901 -13.898 1.00 14.42 97 ALA A N 1
ATOM 704 C CA . ALA A 1 116 ? 0.198 -11.179 -13.209 1.00 12.47 97 ALA A CA 1
ATOM 705 C C . ALA A 1 116 ? 1.205 -12.092 -12.542 1.00 10.63 97 ALA A C 1
ATOM 706 O O . ALA A 1 116 ? 2.336 -11.659 -12.299 1.00 14.59 97 ALA A O 1
ATOM 708 N N . ILE A 1 117 ? 0.843 -13.350 -12.278 1.00 12.05 98 ILE A N 1
ATOM 709 C CA . ILE A 1 117 ? 1.700 -14.300 -11.588 1.00 9.74 98 ILE A CA 1
ATOM 710 C C . ILE A 1 117 ? 1.514 -15.668 -12.218 1.00 12.59 98 ILE A C 1
ATOM 711 O O . ILE A 1 117 ? 0.529 -15.929 -12.915 1.00 15.70 98 ILE A O 1
ATOM 716 N N . ILE A 1 118 ? 2.460 -16.558 -11.941 1.00 13.53 99 ILE A N 1
ATOM 717 C CA . ILE A 1 118 ? 2.294 -17.967 -12.260 1.00 16.17 99 ILE A CA 1
ATOM 718 C C . ILE A 1 118 ? 2.741 -18.784 -11.053 1.00 10.89 99 ILE A C 1
ATOM 719 O O . ILE A 1 118 ? 3.805 -18.524 -10.487 1.00 15.03 99 ILE A O 1
ATOM 724 N N . ILE A 1 119 ? 1.921 -19.750 -10.643 1.00 15.08 100 ILE A N 1
ATOM 725 C CA . ILE A 1 119 ? 2.268 -20.617 -9.512 1.00 17.16 100 ILE A CA 1
ATOM 726 C C . ILE A 1 119 ? 3.184 -21.727 -10.004 1.00 17.03 100 ILE A C 1
ATOM 727 O O . ILE A 1 119 ? 2.860 -22.440 -10.963 1.00 20.86 100 ILE A O 1
ATOM 732 N N . GLU A 1 120 ? 4.345 -21.862 -9.362 1.00 17.67 101 GLU A N 1
ATOM 733 C CA . GLU A 1 120 ? 5.320 -22.883 -9.689 1.00 15.86 101 GLU A CA 1
ATOM 734 C C . GLU A 1 120 ? 5.245 -24.102 -8.779 1.00 16.62 101 GLU A C 1
ATOM 735 O O . GLU A 1 120 ? 5.607 -25.195 -9.213 1.00 20.16 101 GLU A O 1
ATOM 741 N N . ASP A 1 121 ? 4.736 -23.962 -7.561 1.00 15.64 102 ASP A N 1
ATOM 742 C CA . ASP A 1 121 ? 4.734 -25.091 -6.636 1.00 19.74 102 ASP A CA 1
ATOM 743 C C . ASP A 1 121 ? 3.749 -24.790 -5.515 1.00 21.16 102 ASP A C 1
ATOM 744 O O . ASP A 1 121 ? 3.571 -23.633 -5.128 1.00 20.31 102 ASP A O 1
ATOM 749 N N . MET A 1 122 ? 3.108 -25.842 -5.005 1.00 19.70 103 MET A N 1
ATOM 750 C CA . MET A 1 122 ? 2.214 -25.734 -3.861 1.00 20.83 103 MET A CA 1
ATOM 751 C C . MET A 1 122 ? 2.449 -26.944 -2.980 1.00 24.24 103 MET A C 1
ATOM 752 O O . MET A 1 122 ? 2.759 -28.024 -3.479 1.00 25.54 103 MET A O 1
ATOM 757 N N . TRP A 1 123 ? 2.331 -26.758 -1.669 1.00 20.29 104 TRP A N 1
ATOM 758 C CA . TRP A 1 123 ? 2.559 -27.875 -0.764 1.00 24.93 104 TRP A CA 1
ATOM 759 C C . TRP A 1 123 ? 1.814 -27.614 0.531 1.00 24.13 104 TRP A C 1
ATOM 760 O O . TRP A 1 123 ? 1.487 -26.471 0.858 1.00 24.61 104 TRP A O 1
ATOM 771 N N . TRP A 1 124 ? 1.602 -28.679 1.293 1.00 27.38 105 TRP A N 1
ATOM 772 C CA . TRP A 1 124 ? 0.873 -28.567 2.547 1.00 25.87 105 TRP A CA 1
ATOM 773 C C . TRP A 1 124 ? 1.835 -28.364 3.707 1.00 22.77 105 TRP A C 1
ATOM 774 O O . TRP A 1 124 ? 2.966 -28.840 3.689 1.00 26.00 105 TRP A O 1
ATOM 785 N N . LYS A 1 125 ? 1.369 -27.639 4.718 1.00 29.92 106 LYS A N 1
ATOM 786 C CA . LYS A 1 125 ? 2.099 -27.501 5.976 1.00 32.22 106 LYS A CA 1
ATOM 787 C C . LYS A 1 125 ? 1.043 -27.409 7.079 1.00 32.57 106 LYS A C 1
ATOM 788 O O . LYS A 1 125 ? 0.396 -26.370 7.242 1.00 27.81 106 LYS A O 1
ATOM 794 N N . GLY A 1 126 ? 0.851 -28.503 7.802 1.00 25.98 107 GLY A N 1
ATOM 795 C CA . GLY A 1 126 ? -0.317 -28.596 8.665 1.00 29.48 107 GLY A CA 1
ATOM 796 C C . GLY A 1 126 ? -1.595 -28.477 7.847 1.00 26.06 107 GLY A C 1
ATOM 797 O O . GLY A 1 126 ? -1.780 -29.166 6.835 1.00 25.11 107 GLY A O 1
ATOM 798 N N . ASN A 1 127 ? -2.476 -27.563 8.249 1.00 26.05 108 ASN A N 1
ATOM 799 C CA . ASN A 1 127 ? -3.728 -27.346 7.538 1.00 29.90 108 ASN A CA 1
ATOM 800 C C . ASN A 1 127 ? -3.640 -26.223 6.513 1.00 28.67 108 ASN A C 1
ATOM 801 O O . ASN A 1 127 ? -4.667 -25.819 5.954 1.00 23.66 108 ASN A O 1
ATOM 806 N N . ASP A 1 128 ? -2.444 -25.727 6.230 1.00 24.22 109 ASP A N 1
ATOM 807 C CA . ASP A 1 128 ? -2.258 -24.598 5.333 1.00 27.21 109 ASP A CA 1
ATOM 808 C C . ASP A 1 128 ? -1.647 -25.057 4.019 1.00 28.79 109 ASP A C 1
ATOM 809 O O . ASP A 1 128 ? -0.752 -25.909 4.002 1.00 24.18 109 ASP A O 1
ATOM 814 N N . VAL A 1 129 ? -2.135 -24.494 2.918 1.00 28.15 110 VAL A N 1
ATOM 815 C CA . VAL A 1 129 ? -1.547 -24.743 1.609 1.00 22.08 110 VAL A CA 1
ATOM 816 C C . VAL A 1 129 ? -0.552 -23.614 1.346 1.00 20.68 110 VAL A C 1
ATOM 817 O O . VAL A 1 129 ? -0.942 -22.455 1.227 1.00 18.74 110 VAL A O 1
ATOM 821 N N . TYR A 1 130 ? 0.736 -23.944 1.280 1.00 20.11 111 TYR A N 1
ATOM 822 C CA . TYR A 1 130 ? 1.760 -22.979 0.907 1.00 21.72 111 TYR A CA 1
ATOM 823 C C . TYR A 1 130 ? 2.016 -23.032 -0.591 1.00 24.28 111 TYR A C 1
ATOM 824 O O . TYR A 1 130 ? 1.709 -24.016 -1.260 1.00 23.90 111 TYR A O 1
ATOM 833 N N . GLY A 1 131 ? 2.581 -21.953 -1.122 1.00 23.35 112 GLY A N 1
ATOM 834 C CA . GLY A 1 131 ? 3.003 -22.011 -2.508 1.00 24.87 112 GLY A CA 1
ATOM 835 C C . GLY A 1 131 ? 4.059 -20.975 -2.823 1.00 19.26 112 GLY A C 1
ATOM 836 O O . GLY A 1 131 ? 4.368 -20.094 -2.016 1.00 16.95 112 GLY A O 1
ATOM 837 N N . ARG A 1 132 ? 4.603 -21.096 -4.035 1.00 19.21 113 ARG A N 1
ATOM 838 C CA . ARG A 1 132 ? 5.575 -20.160 -4.589 1.00 14.50 113 ARG A CA 1
ATOM 839 C C . ARG A 1 132 ? 5.042 -19.680 -5.934 1.00 15.57 113 ARG A C 1
ATOM 840 O O . ARG A 1 132 ? 4.740 -20.499 -6.809 1.00 16.54 113 ARG A O 1
ATOM 848 N N . ALA A 1 133 ? 4.908 -18.361 -6.103 1.00 15.51 114 ALA A N 1
ATOM 849 C CA . ALA A 1 133 ? 4.421 -17.795 -7.351 1.00 14.10 114 ALA A CA 1
ATOM 850 C C . ALA A 1 133 ? 5.434 -16.807 -7.911 1.00 16.21 114 ALA A C 1
ATOM 851 O O . ALA A 1 133 ? 5.976 -15.972 -7.180 1.00 19.34 114 ALA A O 1
ATOM 853 N N . ARG A 1 134 ? 5.669 -16.885 -9.218 1.00 12.26 115 ARG A N 1
ATOM 854 C CA . ARG A 1 134 ? 6.563 -15.955 -9.893 1.00 11.84 115 ARG A CA 1
ATOM 855 C C . ARG A 1 134 ? 5.761 -14.789 -10.465 1.00 12.59 115 ARG A C 1
ATOM 856 O O . ARG A 1 134 ? 4.703 -14.987 -11.074 1.00 14.34 115 ARG A O 1
ATOM 864 N N . VAL A 1 135 ? 6.238 -13.567 -10.241 1.00 14.77 116 VAL A N 1
ATOM 865 C CA . VAL A 1 135 ? 5.582 -12.403 -10.831 1.00 14.36 116 VAL A CA 1
ATOM 866 C C . VAL A 1 135 ? 6.006 -12.296 -12.289 1.00 11.22 116 VAL A C 1
ATOM 867 O O . VAL A 1 135 ? 7.198 -12.352 -12.618 1.00 14.44 116 VAL A O 1
ATOM 871 N N . ILE A 1 136 ? 5.039 -12.118 -13.175 1.00 11.94 117 ILE A N 1
ATOM 872 C CA . ILE A 1 136 ? 5.372 -12.017 -14.592 1.00 11.91 117 ILE A CA 1
ATOM 873 C C . ILE A 1 136 ? 5.960 -10.634 -14.861 1.00 16.84 117 ILE A C 1
ATOM 874 O O . ILE A 1 136 ? 5.315 -9.617 -14.615 1.00 21.22 117 ILE A O 1
ATOM 879 N N . GLU A 1 137 ? 7.195 -10.582 -15.348 1.00 24.39 118 GLU A N 1
ATOM 880 C CA . GLU A 1 137 ? 7.809 -9.294 -15.632 1.00 22.14 118 GLU A CA 1
ATOM 881 C C . GLU A 1 137 ? 8.121 -9.156 -17.112 1.00 21.73 118 GLU A C 1
ATOM 882 O O . GLU A 1 137 ? 8.325 -10.150 -17.816 1.00 21.19 118 GLU A O 1
ATOM 888 N N . GLY A 1 138 ? 8.157 -7.899 -17.566 1.00 17.41 119 GLY A N 1
ATOM 889 C CA . GLY A 1 138 ? 8.396 -7.564 -18.951 1.00 19.09 119 GLY A CA 1
ATOM 890 C C . GLY A 1 138 ? 7.161 -7.516 -19.822 1.00 18.50 119 GLY A C 1
ATOM 891 O O . GLY A 1 138 ? 7.298 -7.471 -21.050 1.00 19.26 119 GLY A O 1
ATOM 892 N N . ASP A 1 139 ? 5.958 -7.550 -19.239 1.00 15.94 120 ASP A N 1
ATOM 893 C CA . ASP A 1 139 ? 4.747 -7.679 -20.044 1.00 16.43 120 ASP A CA 1
ATOM 894 C C . ASP A 1 139 ? 4.103 -6.348 -20.380 1.00 22.38 120 ASP A C 1
ATOM 895 O O . ASP A 1 139 ? 3.130 -6.338 -21.137 1.00 28.54 120 ASP A O 1
ATOM 900 N N . HIS A 1 140 ? 4.616 -5.239 -19.836 1.00 19.65 121 HIS A N 1
ATOM 901 C CA . HIS A 1 140 ? 3.966 -3.939 -19.955 1.00 25.48 121 HIS A CA 1
ATOM 902 C C . HIS A 1 140 ? 2.491 -4.037 -19.574 1.00 26.86 121 HIS A C 1
ATOM 903 O O . HIS A 1 140 ? 1.627 -3.382 -20.161 1.00 29.21 121 HIS A O 1
ATOM 910 N N . GLY A 1 141 ? 2.197 -4.885 -18.590 1.00 22.32 122 GLY A N 1
ATOM 911 C CA . GLY A 1 141 ? 0.835 -5.108 -18.166 1.00 21.60 122 GLY A CA 1
ATOM 912 C C . GLY A 1 141 ? 0.728 -5.354 -16.673 1.00 21.57 122 GLY A C 1
ATOM 913 O O . GLY A 1 141 ? 1.448 -4.750 -15.880 1.00 15.40 122 GLY A O 1
ATOM 914 N N . PRO A 1 142 ? -0.188 -6.244 -16.268 1.00 16.52 123 PRO A N 1
ATOM 915 C CA . PRO A 1 142 ? -0.426 -6.451 -14.830 1.00 16.80 123 PRO A CA 1
ATOM 916 C C . PRO A 1 142 ? 0.766 -7.043 -14.100 1.00 16.14 123 PRO A C 1
ATOM 917 O O . PRO A 1 142 ? 0.936 -6.796 -12.896 1.00 14.60 123 PRO A O 1
ATOM 921 N N . GLY A 1 143 ? 1.587 -7.843 -14.782 1.00 13.52 124 GLY A N 1
ATOM 922 C CA . GLY A 1 143 ? 2.781 -8.359 -14.132 1.00 15.24 124 GLY A CA 1
ATOM 923 C C . GLY A 1 143 ? 3.751 -7.257 -13.749 1.00 13.71 124 GLY A C 1
ATOM 924 O O . GLY A 1 143 ? 4.214 -7.188 -12.607 1.00 13.49 124 GLY A O 1
ATOM 925 N N . ASP A 1 144 ? 4.071 -6.373 -14.701 1.00 16.65 125 ASP A N 1
ATOM 926 C CA . ASP A 1 144 ? 4.945 -5.243 -14.394 1.00 17.51 125 ASP A CA 1
ATOM 927 C C . ASP A 1 144 ? 4.310 -4.330 -13.366 1.00 15.85 125 ASP A C 1
ATOM 928 O O . ASP A 1 144 ? 5.013 -3.726 -12.546 1.00 13.34 125 ASP A O 1
ATOM 933 N N . LYS A 1 145 ? 2.985 -4.207 -13.394 1.00 16.18 126 LYS A N 1
ATOM 934 C CA . LYS A 1 145 ? 2.320 -3.383 -12.395 1.00 16.87 126 LYS A CA 1
ATOM 935 C C . LYS A 1 145 ? 2.506 -3.977 -11.008 1.00 14.78 126 LYS A C 1
ATOM 936 O O . LYS A 1 145 ? 2.916 -3.288 -10.064 1.00 14.80 126 LYS A O 1
ATOM 942 N N . LEU A 1 146 ? 2.233 -5.273 -10.877 1.00 15.08 127 LEU A N 1
ATOM 943 C CA . LEU A 1 146 ? 2.435 -5.958 -9.607 1.00 13.90 127 LEU A CA 1
ATOM 944 C C . LEU A 1 146 ? 3.886 -5.843 -9.146 1.00 14.70 127 LEU A C 1
ATOM 945 O O . LEU A 1 146 ? 4.158 -5.517 -7.982 1.00 16.47 127 LEU A O 1
ATOM 950 N N . ALA A 1 147 ? 4.834 -6.107 -10.046 1.00 15.48 128 ALA A N 1
ATOM 951 C CA . ALA A 1 147 ? 6.238 -5.999 -9.667 1.00 14.15 128 ALA A CA 1
ATOM 952 C C . ALA A 1 147 ? 6.579 -4.576 -9.232 1.00 14.38 128 ALA A C 1
ATOM 953 O O . ALA A 1 147 ? 7.318 -4.368 -8.259 1.00 19.59 128 ALA A O 1
ATOM 955 N N . ALA A 1 148 ? 6.047 -3.574 -9.924 1.00 13.36 129 ALA A N 1
ATOM 956 C CA . ALA A 1 148 ? 6.385 -2.211 -9.526 1.00 12.11 129 ALA A CA 1
ATOM 957 C C . ALA A 1 148 ? 5.774 -1.854 -8.180 1.00 16.91 129 ALA A C 1
ATOM 958 O O . ALA A 1 148 ? 6.407 -1.164 -7.365 1.00 14.71 129 ALA A O 1
ATOM 960 N N . ASN A 1 149 ? 4.533 -2.288 -7.939 1.00 11.68 130 ASN A N 1
ATOM 961 C CA . ASN A 1 149 ? 3.918 -2.074 -6.633 1.00 14.03 130 ASN A CA 1
ATOM 962 C C . ASN A 1 149 ? 4.763 -2.710 -5.536 1.00 16.57 130 ASN A C 1
ATOM 963 O O . ASN A 1 149 ? 5.052 -2.086 -4.506 1.00 15.06 130 ASN A O 1
ATOM 968 N N . ILE A 1 150 ? 5.178 -3.958 -5.755 1.00 15.98 131 ILE A N 1
ATOM 969 C CA . ILE A 1 150 ? 5.985 -4.684 -4.771 1.00 16.62 131 ILE A CA 1
ATOM 970 C C . ILE A 1 150 ? 7.319 -3.987 -4.533 1.00 16.00 131 ILE A C 1
ATOM 971 O O . ILE A 1 150 ? 7.771 -3.853 -3.384 1.00 15.87 131 ILE A O 1
ATOM 976 N N . ARG A 1 151 ? 7.981 -3.528 -5.604 1.00 14.63 132 ARG A N 1
ATOM 977 C CA . ARG A 1 151 ? 9.263 -2.866 -5.394 1.00 14.79 132 ARG A CA 1
ATOM 978 C C . ARG A 1 151 ? 9.123 -1.487 -4.759 1.00 22.37 132 ARG A C 1
ATOM 979 O O . ARG A 1 151 ? 10.092 -0.997 -4.166 1.00 21.74 132 ARG A O 1
ATOM 987 N N . ALA A 1 152 ? 7.945 -0.860 -4.839 1.00 15.34 133 ALA A N 1
ATOM 988 C CA . ALA A 1 152 ? 7.699 0.365 -4.086 1.00 18.24 133 ALA A CA 1
ATOM 989 C C . ALA A 1 152 ? 7.376 0.097 -2.621 1.00 16.05 133 ALA A C 1
ATOM 990 O O . ALA A 1 152 ? 7.343 1.038 -1.820 1.00 20.49 133 ALA A O 1
ATOM 992 N N . GLY A 1 153 ? 7.160 -1.154 -2.240 1.00 18.51 134 GLY A N 1
ATOM 993 C CA . GLY A 1 153 ? 6.933 -1.516 -0.849 1.00 20.12 134 GLY A CA 1
ATOM 994 C C . GLY A 1 153 ? 5.627 -2.228 -0.570 1.00 19.46 134 GLY A C 1
ATOM 995 O O . GLY A 1 153 ? 5.407 -2.635 0.579 1.00 22.79 134 GLY A O 1
ATOM 996 N N . TRP A 1 154 ? 4.744 -2.390 -1.552 1.00 14.47 135 TRP A N 1
ATOM 997 C CA . TRP A 1 154 ? 3.472 -3.056 -1.323 1.00 14.03 135 TRP A CA 1
ATOM 998 C C . TRP A 1 154 ? 3.688 -4.513 -0.945 1.00 19.60 135 TRP A C 1
ATOM 999 O O . TRP A 1 154 ? 4.417 -5.244 -1.624 1.00 15.70 135 TRP A O 1
ATOM 1010 N N . ILE A 1 155 ? 2.996 -4.956 0.097 1.00 14.12 136 ILE A N 1
ATOM 1011 C CA . ILE A 1 155 ? 2.900 -6.374 0.420 1.00 18.72 136 ILE A CA 1
ATOM 1012 C C . ILE A 1 155 ? 1.531 -6.851 -0.049 1.00 19.14 136 ILE A C 1
ATOM 1013 O O . ILE A 1 155 ? 0.517 -6.499 0.575 1.00 16.46 136 ILE A O 1
ATOM 1018 N N . PRO A 1 156 ? 1.442 -7.617 -1.129 1.00 22.25 137 PRO A N 1
ATOM 1019 C CA . PRO A 1 156 ? 0.124 -7.996 -1.640 1.00 19.75 137 PRO A CA 1
ATOM 1020 C C . PRO A 1 156 ? -0.569 -9.012 -0.749 1.00 18.64 137 PRO A C 1
ATOM 1021 O O . PRO A 1 156 ? 0.066 -9.790 -0.030 1.00 17.14 137 PRO A O 1
ATOM 1025 N N . GLY A 1 157 ? -1.899 -8.971 -0.785 1.00 15.07 138 GLY A N 1
ATOM 1026 C CA . GLY A 1 157 ? -2.695 -10.090 -0.333 1.00 15.13 138 GLY A CA 1
ATOM 1027 C C . GLY A 1 157 ? -2.952 -11.071 -1.454 1.00 18.12 138 GLY A C 1
ATOM 1028 O O . GLY A 1 157 ? -2.676 -10.821 -2.629 1.00 20.97 138 GLY A O 1
ATOM 1029 N N . VAL A 1 158 ? -3.470 -12.239 -1.097 1.00 18.10 139 VAL A N 1
ATOM 1030 C CA . VAL A 1 158 ? -3.790 -13.227 -2.121 1.00 15.48 139 VAL A CA 1
ATOM 1031 C C . VAL A 1 158 ? -5.244 -13.670 -2.006 1.00 12.54 139 VAL A C 1
ATOM 1032 O O . VAL A 1 158 ? -5.849 -13.644 -0.933 1.00 20.37 139 VAL A O 1
ATOM 1036 N N . ALA A 1 159 ? -5.806 -14.071 -3.137 1.00 15.05 140 ALA A N 1
ATOM 1037 C CA . ALA A 1 159 ? -7.161 -14.591 -3.206 1.00 13.73 140 ALA A CA 1
ATOM 1038 C C . ALA A 1 159 ? -7.164 -15.829 -4.088 1.00 16.07 140 ALA A C 1
ATOM 1039 O O . ALA A 1 159 ? -6.364 -15.925 -5.024 1.00 14.42 140 ALA A O 1
ATOM 1041 N N . SER A 1 160 ? -8.063 -16.765 -3.786 1.00 16.27 141 SER A N 1
ATOM 1042 C CA . SER A 1 160 ? -8.267 -17.954 -4.608 1.00 23.15 141 SER A CA 1
ATOM 1043 C C . SER A 1 160 ? -9.639 -17.907 -5.269 1.00 20.51 141 SER A C 1
ATOM 1044 O O . SER A 1 160 ? -10.556 -17.250 -4.774 1.00 21.37 141 SER A O 1
ATOM 1047 N N . ARG A 1 161 ? -9.777 -18.601 -6.403 1.00 21.83 142 ARG A N 1
ATOM 1048 C CA . ARG A 1 161 ? -11.063 -18.758 -7.080 1.00 20.44 142 ARG A CA 1
ATOM 1049 C C . ARG A 1 161 ? -11.378 -20.235 -7.268 1.00 20.40 142 ARG A C 1
ATOM 1050 O O . ARG A 1 161 ? -10.494 -21.036 -7.579 1.00 20.55 142 ARG A O 1
ATOM 1058 N N . GLY A 1 162 ? -12.647 -20.591 -7.107 1.00 18.27 143 GLY A N 1
ATOM 1059 C CA . GLY A 1 162 ? -13.048 -21.961 -7.332 1.00 19.89 143 GLY A CA 1
ATOM 1060 C C . GLY A 1 162 ? -14.542 -22.040 -7.543 1.00 24.11 143 GLY A C 1
ATOM 1061 O O . GLY A 1 162 ? -15.250 -21.031 -7.529 1.00 22.51 143 GLY A O 1
ATOM 1062 N N . LEU A 1 163 ? -15.010 -23.268 -7.755 1.00 24.62 144 LEU A N 1
ATOM 1063 C CA . LEU A 1 163 ? -16.409 -23.566 -8.003 1.00 24.79 144 LEU A CA 1
ATOM 1064 C C . LEU A 1 163 ? -16.864 -24.598 -6.990 1.00 28.29 144 LEU A C 1
ATOM 1065 O O . LEU A 1 163 ? -16.254 -25.662 -6.861 1.00 31.01 144 LEU A O 1
ATOM 1070 N N . GLY A 1 164 ? -17.936 -24.294 -6.284 1.00 26.72 145 GLY A N 1
ATOM 1071 C CA . GLY A 1 164 ? -18.427 -25.243 -5.313 1.00 24.96 145 GLY A CA 1
ATOM 1072 C C . GLY A 1 164 ? -19.732 -24.759 -4.741 1.00 26.22 145 GLY A C 1
ATOM 1073 O O . GLY A 1 164 ? -20.337 -23.814 -5.245 1.00 26.53 145 GLY A O 1
ATOM 1074 N N . SER A 1 165 ? -20.154 -25.415 -3.668 1.00 29.03 146 SER A N 1
ATOM 1075 C CA . SER A 1 165 ? -21.385 -25.051 -2.993 1.00 30.06 146 SER A CA 1
ATOM 1076 C C . SER A 1 165 ? -21.130 -25.071 -1.496 1.00 37.15 146 SER A C 1
ATOM 1077 O O . SER A 1 165 ? -20.115 -25.592 -1.019 1.00 31.78 146 SER A O 1
ATOM 1080 N N . LEU A 1 166 ? -22.071 -24.493 -0.760 1.00 28.81 147 LEU A N 1
ATOM 1081 C CA . LEU A 1 166 ? -21.929 -24.253 0.664 1.00 33.39 147 LEU A CA 1
ATOM 1082 C C . LEU A 1 166 ? -23.103 -24.866 1.409 1.00 33.51 147 LEU A C 1
ATOM 1083 O O . LEU A 1 166 ? -24.211 -24.958 0.878 1.00 38.11 147 LEU A O 1
ATOM 1088 N N . THR A 1 167 ? -22.849 -25.292 2.639 1.00 32.71 148 THR A N 1
ATOM 1089 C CA . THR A 1 167 ? -23.898 -25.708 3.561 1.00 35.21 148 THR A CA 1
ATOM 1090 C C . THR A 1 167 ? -23.881 -24.783 4.767 1.00 40.74 148 THR A C 1
ATOM 1091 O O . THR A 1 167 ? -22.807 -24.445 5.278 1.00 36.64 148 THR A O 1
ATOM 1095 N N . ASP A 1 168 ? -25.063 -24.344 5.198 1.00 47.37 149 ASP A N 1
ATOM 1096 C CA . ASP A 1 168 ? -25.147 -23.501 6.381 1.00 54.68 149 ASP A CA 1
ATOM 1097 C C . ASP A 1 168 ? -25.110 -24.370 7.636 1.00 53.90 149 ASP A C 1
ATOM 1098 O O . ASP A 1 168 ? -25.605 -25.500 7.650 1.00 55.14 149 ASP A O 1
ATOM 1103 N N . THR A 1 169 ? -24.519 -23.832 8.704 1.00 55.19 150 THR A N 1
ATOM 1104 C CA . THR A 1 169 ? -24.295 -24.611 9.915 1.00 56.92 150 THR A CA 1
ATOM 1105 C C . THR A 1 169 ? -25.093 -24.144 11.124 1.00 66.14 150 THR A C 1
ATOM 1106 O O . THR A 1 169 ? -25.117 -24.861 12.133 1.00 68.36 150 THR A O 1
ATOM 1110 N N . ASN A 1 170 ? -25.732 -22.975 11.057 1.00 69.37 151 ASN A N 1
ATOM 1111 C CA . ASN A 1 170 ? -26.407 -22.355 12.198 1.00 76.15 151 ASN A CA 1
ATOM 1112 C C . ASN A 1 170 ? -25.430 -21.962 13.305 1.00 73.29 151 ASN A C 1
ATOM 1113 O O . ASN A 1 170 ? -25.832 -21.781 14.460 1.00 77.96 151 ASN A O 1
ATOM 1118 N N . GLU A 1 171 ? -24.141 -21.857 12.977 1.00 72.66 152 GLU A N 1
ATOM 1119 C CA . GLU A 1 171 ? -23.126 -21.363 13.902 1.00 68.85 152 GLU A CA 1
ATOM 1120 C C . GLU A 1 171 ? -22.418 -20.137 13.340 1.00 65.41 152 GLU A C 1
ATOM 1121 O O . GLU A 1 171 ? -21.314 -19.802 13.781 1.00 69.74 152 GLU A O 1
ATOM 1127 N N . GLY A 1 172 ? -23.021 -19.475 12.358 1.00 62.85 153 GLY A N 1
ATOM 1128 C CA . GLY A 1 172 ? -22.449 -18.273 11.799 1.00 62.22 153 GLY A CA 1
ATOM 1129 C C . GLY A 1 172 ? -21.453 -18.467 10.680 1.00 51.65 153 GLY A C 1
ATOM 1130 O O . GLY A 1 172 ? -20.777 -17.497 10.312 1.00 53.93 153 GLY A O 1
ATOM 1131 N N . TYR A 1 173 ? -21.323 -19.676 10.130 1.00 45.46 154 TYR A N 1
ATOM 1132 C CA . TYR A 1 173 ? -20.427 -19.882 8.994 1.00 43.42 154 TYR A CA 1
ATOM 1133 C C . TYR A 1 173 ? -20.961 -20.996 8.104 1.00 41.39 154 TYR A C 1
ATOM 1134 O O . TYR A 1 173 ? -21.854 -21.756 8.485 1.00 43.19 154 TYR A O 1
ATOM 1143 N N . ARG A 1 174 ? -20.400 -21.085 6.901 1.00 39.85 155 ARG A N 1
ATOM 1144 C CA . ARG A 1 174 ? -20.828 -22.078 5.931 1.00 40.01 155 ARG A CA 1
ATOM 1145 C C . ARG A 1 174 ? -19.662 -23.022 5.674 1.00 37.10 155 ARG A C 1
ATOM 1146 O O . ARG A 1 174 ? -18.498 -22.625 5.757 1.00 29.20 155 ARG A O 1
ATOM 1154 N N . ILE A 1 175 ? -19.979 -24.275 5.361 1.00 33.62 156 ILE A N 1
ATOM 1155 C CA . ILE A 1 175 ? -18.974 -25.286 5.058 1.00 36.08 156 ILE A CA 1
ATOM 1156 C C . ILE A 1 175 ? -18.989 -25.572 3.561 1.00 28.77 156 ILE A C 1
ATOM 1157 O O . ILE A 1 175 ? -20.055 -25.736 2.961 1.00 31.12 156 ILE A O 1
ATOM 1162 N N . VAL A 1 176 ? -17.805 -25.636 2.959 1.00 28.51 157 VAL A N 1
ATOM 1163 C CA . VAL A 1 176 ? -17.707 -25.951 1.540 1.00 28.92 157 VAL A CA 1
ATOM 1164 C C . VAL A 1 176 ? -18.012 -27.429 1.336 1.00 28.31 157 VAL A C 1
ATOM 1165 O O . VAL A 1 176 ? -17.500 -28.295 2.063 1.00 28.26 157 VAL A O 1
ATOM 1169 N N . ASN A 1 177 ? -18.873 -27.720 0.361 1.00 27.37 158 ASN A N 1
ATOM 1170 C CA . ASN A 1 177 ? -19.321 -29.081 0.117 1.00 28.63 158 ASN A CA 1
ATOM 1171 C C . ASN A 1 177 ? -18.328 -29.856 -0.743 1.00 31.96 158 ASN A C 1
ATOM 1172 O O . ASN A 1 177 ? -17.482 -29.284 -1.437 1.00 25.97 158 ASN A O 1
ATOM 1177 N N . GLU A 1 178 ? -18.475 -31.185 -0.699 1.00 31.21 159 GLU A N 1
ATOM 1178 C CA . GLU A 1 178 ? -17.701 -32.093 -1.533 1.00 33.96 159 GLU A CA 1
ATOM 1179 C C . GLU A 1 178 ? -17.835 -31.711 -2.996 1.00 34.09 159 GLU A C 1
ATOM 1180 O O . GLU A 1 178 ? -18.903 -31.285 -3.440 1.00 29.08 159 GLU A O 1
ATOM 1186 N N . GLY A 1 179 ? -16.748 -31.875 -3.744 1.00 33.14 160 GLY A N 1
ATOM 1187 C CA . GLY A 1 179 ? -16.733 -31.563 -5.160 1.00 30.81 160 GLY A CA 1
ATOM 1188 C C . GLY A 1 179 ? -16.171 -30.208 -5.504 1.00 30.78 160 GLY A C 1
ATOM 1189 O O . GLY A 1 179 ? -16.138 -29.849 -6.691 1.00 25.79 160 GLY A O 1
ATOM 1190 N N . PHE A 1 180 ? -15.743 -29.436 -4.508 1.00 24.52 161 PHE A N 1
ATOM 1191 C CA . PHE A 1 180 ? -15.146 -28.140 -4.770 1.00 21.68 161 PHE A CA 1
ATOM 1192 C C . PHE A 1 180 ? -13.983 -28.285 -5.734 1.00 26.10 161 PHE A C 1
ATOM 1193 O O . PHE A 1 180 ? -13.190 -29.223 -5.639 1.00 21.67 161 PHE A O 1
ATOM 1201 N N . LYS A 1 181 ? -13.903 -27.367 -6.687 1.00 24.97 162 LYS A N 1
ATOM 1202 C CA . LYS A 1 181 ? -12.859 -27.391 -7.695 1.00 27.02 162 LYS A CA 1
ATOM 1203 C C . LYS A 1 181 ? -12.083 -26.089 -7.620 1.00 23.45 162 LYS A C 1
ATOM 1204 O O . LYS A 1 181 ? -12.675 -25.006 -7.667 1.00 26.24 162 LYS A O 1
ATOM 1210 N N . LEU A 1 182 ? -10.763 -26.189 -7.486 1.00 22.52 163 LEU A N 1
ATOM 1211 C CA . LEU A 1 182 ? -9.913 -25.009 -7.466 1.00 20.11 163 LEU A CA 1
ATOM 1212 C C . LEU A 1 182 ? -9.559 -24.625 -8.903 1.00 18.69 163 LEU A C 1
ATOM 1213 O O . LEU A 1 182 ? -8.984 -25.433 -9.640 1.00 20.60 163 LEU A O 1
ATOM 1218 N N . THR A 1 183 ? -9.916 -23.406 -9.317 1.00 20.66 164 THR A N 1
ATOM 1219 C CA . THR A 1 183 ? -9.635 -22.987 -10.689 1.00 22.17 164 THR A CA 1
ATOM 1220 C C . THR A 1 183 ? -8.535 -21.942 -10.800 1.00 21.27 164 THR A C 1
ATOM 1221 O O . THR A 1 183 ? -7.837 -21.915 -11.812 1.00 20.06 164 THR A O 1
ATOM 1225 N N . VAL A 1 184 ? -8.342 -21.100 -9.786 1.00 21.93 165 VAL A N 1
ATOM 1226 C CA . VAL A 1 184 ? -7.228 -20.157 -9.751 1.00 16.22 165 VAL A CA 1
ATOM 1227 C C . VAL A 1 184 ? -6.671 -20.151 -8.331 1.00 16.83 165 VAL A C 1
ATOM 1228 O O . VAL A 1 184 ? -7.359 -19.751 -7.385 1.00 19.21 165 VAL A O 1
ATOM 1232 N N . GLY A 1 185 ? -5.421 -20.576 -8.188 1.00 17.35 166 GLY A N 1
ATOM 1233 C CA . GLY A 1 185 ? -4.831 -20.713 -6.871 1.00 17.79 166 GLY A CA 1
ATOM 1234 C C . GLY A 1 185 ? -4.533 -19.380 -6.214 1.00 23.81 166 GLY A C 1
ATOM 1235 O O . GLY A 1 185 ? -4.644 -19.250 -4.990 1.00 29.00 166 GLY A O 1
ATOM 1236 N N . VAL A 1 186 ? -4.112 -18.386 -7.002 1.00 17.48 167 VAL A N 1
ATOM 1237 C CA . VAL A 1 186 ? -3.704 -17.090 -6.460 1.00 18.28 167 VAL A CA 1
ATOM 1238 C C . VAL A 1 186 ? -4.024 -15.981 -7.456 1.00 18.82 167 VAL A C 1
ATOM 1239 O O . VAL A 1 186 ? -3.551 -16.005 -8.596 1.00 17.04 167 VAL A O 1
ATOM 1243 N N . ASP A 1 187 ? -4.781 -14.989 -7.000 1.00 17.22 168 ASP A N 1
ATOM 1244 C CA . ASP A 1 187 ? -4.771 -13.647 -7.554 1.00 20.59 168 ASP A CA 1
ATOM 1245 C C . ASP A 1 187 ? -4.142 -12.723 -6.509 1.00 15.38 168 ASP A C 1
ATOM 1246 O O . ASP A 1 187 ? -4.371 -12.888 -5.302 1.00 17.34 168 ASP A O 1
ATOM 1251 N N . ALA A 1 188 ? -3.351 -11.751 -6.954 1.00 18.20 169 ALA A N 1
ATOM 1252 C CA . ALA A 1 188 ? -2.864 -10.752 -6.015 1.00 18.96 169 ALA A CA 1
ATOM 1253 C C . ALA A 1 188 ? -3.934 -9.688 -5.854 1.00 18.68 169 ALA A C 1
ATOM 1254 O O . ALA A 1 188 ? -4.506 -9.221 -6.843 1.00 21.80 169 ALA A O 1
ATOM 1256 N N . VAL A 1 189 ? -4.229 -9.329 -4.601 1.00 14.65 170 VAL A N 1
ATOM 1257 C CA . VAL A 1 189 ? -5.345 -8.452 -4.274 1.00 15.99 170 VAL A CA 1
ATOM 1258 C C . VAL A 1 189 ? -4.934 -7.492 -3.168 1.00 18.46 170 VAL A C 1
ATOM 1259 O O . VAL A 1 189 ? -4.012 -7.756 -2.391 1.00 19.78 170 VAL A O 1
ATOM 1263 N N . TRP A 1 190 ? -5.633 -6.361 -3.102 1.00 18.65 171 TRP A N 1
ATOM 1264 C CA . TRP A 1 190 ? -5.447 -5.429 -1.997 1.00 19.98 171 TRP A CA 1
ATOM 1265 C C . TRP A 1 190 ? -6.330 -5.885 -0.839 1.00 30.82 171 TRP A C 1
ATOM 1266 O O . TRP A 1 190 ? -7.545 -6.016 -1.001 1.00 27.68 171 TRP A O 1
ATOM 1277 N N . GLY A 1 191 ? -5.729 -6.128 0.320 1.00 39.51 172 GLY A N 1
ATOM 1278 C CA . GLY A 1 191 ? -6.440 -6.743 1.429 1.00 55.01 172 GLY A CA 1
ATOM 1279 C C . GLY A 1 191 ? -7.421 -5.853 2.159 1.00 66.52 172 GLY A C 1
ATOM 1280 O O . GLY A 1 191 ? -8.291 -6.341 2.882 1.00 74.02 172 GLY A O 1
ATOM 1281 N N . ASN B 1 21 ? -26.109 12.689 8.700 1.00 95.77 2 ASN B N 1
ATOM 1282 C CA . ASN B 1 21 ? -26.544 11.719 7.703 1.00 96.36 2 ASN B CA 1
ATOM 1283 C C . ASN B 1 21 ? -26.224 10.288 8.116 1.00 94.71 2 ASN B C 1
ATOM 1284 O O . ASN B 1 21 ? -25.884 10.007 9.267 1.00 98.76 2 ASN B O 1
ATOM 1289 N N . GLU B 1 22 ? -26.376 9.392 7.153 1.00 86.77 3 GLU B N 1
ATOM 1290 C CA . GLU B 1 22 ? -25.931 8.010 7.251 1.00 78.05 3 GLU B CA 1
ATOM 1291 C C . GLU B 1 22 ? -24.545 7.914 6.632 1.00 62.81 3 GLU B C 1
ATOM 1292 O O . GLU B 1 22 ? -24.100 8.857 5.969 1.00 55.43 3 GLU B O 1
ATOM 1298 N N . PRO B 1 23 ? -23.812 6.812 6.832 1.00 59.35 4 PRO B N 1
ATOM 1299 C CA . PRO B 1 23 ? -22.411 6.786 6.373 1.00 45.31 4 PRO B CA 1
ATOM 1300 C C . PRO B 1 23 ? -22.307 6.846 4.852 1.00 39.86 4 PRO B C 1
ATOM 1301 O O . PRO B 1 23 ? -22.972 6.096 4.131 1.00 45.90 4 PRO B O 1
ATOM 1305 N N . GLN B 1 24 ? -21.432 7.728 4.373 1.00 27.66 5 GLN B N 1
ATOM 1306 C CA . GLN B 1 24 ? -21.264 7.985 2.950 1.00 27.46 5 GLN B CA 1
ATOM 1307 C C . GLN B 1 24 ? -19.778 8.120 2.634 1.00 25.55 5 GLN B C 1
ATOM 1308 O O . GLN B 1 24 ? -18.935 8.252 3.527 1.00 24.93 5 GLN B O 1
ATOM 1314 N N . LEU B 1 25 ? -19.458 8.075 1.345 1.00 25.77 6 LEU B N 1
ATOM 1315 C CA . LEU B 1 25 ? -18.093 8.324 0.910 1.00 22.01 6 LEU B CA 1
ATOM 1316 C C . LEU B 1 25 ? -17.764 9.812 1.023 1.00 23.38 6 LEU B C 1
ATOM 1317 O O . LEU B 1 25 ? -18.487 10.650 0.497 1.00 21.00 6 LEU B O 1
ATOM 1322 N N . LEU B 1 26 ? -16.675 10.148 1.711 1.00 25.38 7 LEU B N 1
ATOM 1323 C CA . LEU B 1 26 ? -16.230 11.536 1.858 1.00 20.33 7 LEU B CA 1
ATOM 1324 C C . LEU B 1 26 ? -14.878 11.697 1.165 1.00 20.27 7 LEU B C 1
ATOM 1325 O O . LEU B 1 26 ? -13.872 11.133 1.617 1.00 21.56 7 LEU B O 1
ATOM 1330 N N . ILE B 1 27 ? -14.845 12.483 0.086 1.00 19.27 8 ILE B N 1
ATOM 1331 C CA . ILE B 1 27 ? -13.617 12.782 -0.650 1.00 23.11 8 ILE B CA 1
ATOM 1332 C C . ILE B 1 27 ? -13.264 14.239 -0.413 1.00 23.12 8 ILE B C 1
ATOM 1333 O O . ILE B 1 27 ? -14.124 15.112 -0.534 1.00 24.04 8 ILE B O 1
ATOM 1338 N N . GLU B 1 28 ? -12.012 14.498 -0.052 1.00 21.33 9 GLU B N 1
ATOM 1339 C CA . GLU B 1 28 ? -11.553 15.850 0.234 1.00 22.87 9 GLU B CA 1
ATOM 1340 C C . GLU B 1 28 ? -10.319 16.150 -0.593 1.00 30.02 9 GLU B C 1
ATOM 1341 O O . GLU B 1 28 ? -9.475 15.275 -0.774 1.00 24.95 9 GLU B O 1
ATOM 1347 N N . THR B 1 29 ? -10.195 17.388 -1.063 1.00 20.15 10 THR B N 1
ATOM 1348 C CA . THR B 1 29 ? -8.938 17.856 -1.627 1.00 23.06 10 THR B CA 1
ATOM 1349 C C . THR B 1 29 ? -8.240 18.736 -0.599 1.00 25.43 10 THR B C 1
ATOM 1350 O O . THR B 1 29 ? -8.888 19.498 0.126 1.00 26.24 10 THR B O 1
ATOM 1354 N N . TRP B 1 30 ? -6.914 18.619 -0.527 1.00 26.62 11 TRP B N 1
ATOM 1355 C CA . TRP B 1 30 ? -6.162 19.309 0.511 1.00 29.39 11 TRP B CA 1
ATOM 1356 C C . TRP B 1 30 ? -5.030 20.168 -0.039 1.00 28.37 11 TRP B C 1
ATOM 1357 O O . TRP B 1 30 ? -4.230 20.689 0.743 1.00 28.34 11 TRP B O 1
ATOM 1368 N N . GLY B 1 31 ? -4.948 20.346 -1.346 1.00 28.57 12 GLY B N 1
ATOM 1369 C CA . GLY B 1 31 ? -3.966 21.247 -1.900 1.00 29.74 12 GLY B CA 1
ATOM 1370 C C . GLY B 1 31 ? -2.687 20.550 -2.302 1.00 22.44 12 GLY B C 1
ATOM 1371 O O . GLY B 1 31 ? -2.606 19.325 -2.422 1.00 22.99 12 GLY B O 1
ATOM 1372 N N . GLN B 1 32 ? -1.662 21.364 -2.525 1.00 21.19 13 GLN B N 1
ATOM 1373 C CA . GLN B 1 32 ? -0.422 20.849 -3.084 1.00 16.43 13 GLN B CA 1
ATOM 1374 C C . GLN B 1 32 ? 0.601 20.668 -1.988 1.00 17.01 13 GLN B C 1
ATOM 1375 O O . GLN B 1 32 ? 1.023 21.669 -1.386 1.00 21.24 13 GLN B O 1
ATOM 1381 N N . PRO B 1 33 ? 1.054 19.449 -1.715 1.00 19.61 14 PRO B N 1
ATOM 1382 C CA . PRO B 1 33 ? 2.098 19.273 -0.704 1.00 25.01 14 PRO B CA 1
ATOM 1383 C C . PRO B 1 33 ? 3.363 19.997 -1.124 1.00 29.64 14 PRO B C 1
ATOM 1384 O O . PRO B 1 33 ? 3.706 20.061 -2.307 1.00 29.60 14 PRO B O 1
ATOM 1388 N N . GLY B 1 34 ? 4.044 20.554 -0.139 1.00 20.72 15 GLY B N 1
ATOM 1389 C CA . GLY B 1 34 ? 5.082 21.536 -0.389 1.00 32.54 15 GLY B CA 1
ATOM 1390 C C . GLY B 1 34 ? 6.421 21.010 -0.857 1.00 33.05 15 GLY B C 1
ATOM 1391 O O . GLY B 1 34 ? 7.279 21.824 -1.210 1.00 29.00 15 GLY B O 1
ATOM 1392 N N . GLU B 1 35 ? 6.649 19.698 -0.868 1.00 25.14 16 GLU B N 1
ATOM 1393 C CA . GLU B 1 35 ? 7.982 19.208 -1.196 1.00 27.29 16 GLU B CA 1
ATOM 1394 C C . GLU B 1 35 ? 7.881 18.011 -2.123 1.00 29.39 16 GLU B C 1
ATOM 1395 O O . GLU B 1 35 ? 7.124 17.075 -1.853 1.00 34.14 16 GLU B O 1
ATOM 1401 N N . ILE B 1 36 ? 8.623 18.064 -3.222 1.00 23.56 17 ILE B N 1
ATOM 1402 C CA . ILE B 1 36 ? 8.780 16.942 -4.137 1.00 23.64 17 ILE B CA 1
ATOM 1403 C C . ILE B 1 36 ? 10.272 16.659 -4.227 1.00 25.04 17 ILE B C 1
ATOM 1404 O O . ILE B 1 36 ? 11.058 17.545 -4.581 1.00 29.09 17 ILE B O 1
ATOM 1409 N N . ILE B 1 37 ? 10.666 15.437 -3.896 1.00 24.10 18 ILE B N 1
ATOM 1410 C CA . ILE B 1 37 ? 12.074 15.095 -3.742 1.00 26.49 18 ILE B CA 1
ATOM 1411 C C . ILE B 1 37 ? 12.364 13.927 -4.662 1.00 24.30 18 ILE B C 1
ATOM 1412 O O . ILE B 1 37 ? 11.821 12.832 -4.474 1.00 24.32 18 ILE B O 1
ATOM 1417 N N . ASP B 1 38 ? 13.216 14.154 -5.647 1.00 25.62 19 ASP B N 1
ATOM 1418 C CA . ASP B 1 38 ? 13.516 13.160 -6.663 1.00 30.20 19 ASP B CA 1
ATOM 1419 C C . ASP B 1 38 ? 14.937 12.654 -6.484 1.00 30.74 19 ASP B C 1
ATOM 1420 O O . ASP B 1 38 ? 15.873 13.449 -6.378 1.00 31.46 19 ASP B O 1
ATOM 1425 N N . GLY B 1 39 ? 15.088 11.337 -6.448 1.00 31.53 20 GLY B N 1
ATOM 1426 C CA . GLY B 1 39 ? 16.373 10.706 -6.608 1.00 28.31 20 GLY B CA 1
ATOM 1427 C C . GLY B 1 39 ? 17.236 10.568 -5.374 1.00 34.95 20 GLY B C 1
ATOM 1428 O O . GLY B 1 39 ? 18.415 10.237 -5.516 1.00 37.91 20 GLY B O 1
ATOM 1429 N N . VAL B 1 40 ? 16.715 10.796 -4.173 1.00 39.66 21 VAL B N 1
ATOM 1430 C CA . VAL B 1 40 ? 17.568 10.623 -2.998 1.00 47.85 21 VAL B CA 1
ATOM 1431 C C . VAL B 1 40 ? 17.812 9.136 -2.782 1.00 45.20 21 VAL B C 1
ATOM 1432 O O . VAL B 1 40 ? 16.852 8.354 -2.699 1.00 44.45 21 VAL B O 1
ATOM 1436 N N . PRO B 1 41 ? 19.075 8.698 -2.750 1.00 45.16 22 PRO B N 1
ATOM 1437 C CA . PRO B 1 41 ? 19.384 7.275 -2.563 1.00 38.41 22 PRO B CA 1
ATOM 1438 C C . PRO B 1 41 ? 19.237 6.875 -1.104 1.00 27.45 22 PRO B C 1
ATOM 1439 O O . PRO B 1 41 ? 20.080 7.203 -0.263 1.00 26.89 22 PRO B O 1
ATOM 1443 N N . MET B 1 42 ? 18.183 6.127 -0.809 1.00 35.15 23 MET B N 1
ATOM 1444 C CA . MET B 1 42 ? 17.846 5.725 0.546 1.00 38.41 23 MET B CA 1
ATOM 1445 C C . MET B 1 42 ? 18.385 4.328 0.822 1.00 41.56 23 MET B C 1
ATOM 1446 O O . MET B 1 42 ? 18.472 3.485 -0.077 1.00 35.99 23 MET B O 1
ATOM 1451 N N . LEU B 1 43 ? 18.768 4.101 2.072 1.00 45.00 24 LEU B N 1
ATOM 1452 C CA . LEU B 1 43 ? 19.281 2.806 2.499 1.00 50.33 24 LEU B CA 1
ATOM 1453 C C . LEU B 1 43 ? 18.155 1.775 2.628 1.00 51.19 24 LEU B C 1
ATOM 1454 O O . LEU B 1 43 ? 18.159 0.744 1.951 1.00 52.22 24 LEU B O 1
ATOM 1459 N N . GLY B 1 52 ? 21.823 -2.101 0.688 1.00 77.05 33 GLY B N 1
ATOM 1460 C CA . GLY B 1 52 ? 21.874 -1.456 -0.613 1.00 69.62 33 GLY B CA 1
ATOM 1461 C C . GLY B 1 52 ? 21.159 -0.120 -0.632 1.00 55.73 33 GLY B C 1
ATOM 1462 O O . GLY B 1 52 ? 20.588 0.296 0.375 1.00 57.68 33 GLY B O 1
ATOM 1463 N N . LEU B 1 53 ? 21.178 0.545 -1.784 1.00 50.05 34 LEU B N 1
ATOM 1464 C CA . LEU B 1 53 ? 20.564 1.857 -1.951 1.00 48.02 34 LEU B CA 1
ATOM 1465 C C . LEU B 1 53 ? 19.517 1.816 -3.051 1.00 50.31 34 LEU B C 1
ATOM 1466 O O . LEU B 1 53 ? 19.753 1.237 -4.116 1.00 51.42 34 LEU B O 1
ATOM 1471 N N . LYS B 1 54 ? 18.361 2.430 -2.798 1.00 49.10 35 LYS B N 1
ATOM 1472 C CA . LYS B 1 54 ? 17.349 2.616 -3.834 1.00 49.02 35 LYS B CA 1
ATOM 1473 C C . LYS B 1 54 ? 16.928 4.081 -3.874 1.00 40.26 35 LYS B C 1
ATOM 1474 O O . LYS B 1 54 ? 16.464 4.622 -2.850 1.00 39.31 35 LYS B O 1
ATOM 1480 N N . PRO B 1 55 ? 17.101 4.771 -4.995 1.00 33.23 36 PRO B N 1
ATOM 1481 C CA . PRO B 1 55 ? 16.508 6.103 -5.140 1.00 32.67 36 PRO B CA 1
ATOM 1482 C C . PRO B 1 55 ? 14.993 6.015 -5.265 1.00 32.29 36 PRO B C 1
ATOM 1483 O O . PRO B 1 55 ? 14.415 4.953 -5.500 1.00 28.70 36 PRO B O 1
ATOM 1487 N N . GLY B 1 56 ? 14.345 7.164 -5.098 1.00 24.21 37 GLY B N 1
ATOM 1488 C CA . GLY B 1 56 ? 12.907 7.226 -5.237 1.00 23.37 37 GLY B CA 1
ATOM 1489 C C . GLY B 1 56 ? 12.461 8.651 -5.461 1.00 22.81 37 GLY B C 1
ATOM 1490 O O . GLY B 1 56 ? 13.209 9.605 -5.222 1.00 27.33 37 GLY B O 1
ATOM 1491 N N . LEU B 1 57 ? 11.232 8.780 -5.939 1.00 17.58 38 LEU B N 1
ATOM 1492 C CA . LEU B 1 57 ? 10.558 10.060 -6.093 1.00 14.44 38 LEU B CA 1
ATOM 1493 C C . LEU B 1 57 ? 9.524 10.155 -4.979 1.00 16.47 38 LEU B C 1
ATOM 1494 O O . LEU B 1 57 ? 8.658 9.281 -4.862 1.00 18.61 38 LEU B O 1
ATOM 1499 N N . TYR B 1 58 ? 9.618 11.194 -4.151 1.00 14.94 39 TYR B N 1
ATOM 1500 C CA . TYR B 1 58 ? 8.745 11.304 -2.993 1.00 19.34 39 TYR B CA 1
ATOM 1501 C C . TYR B 1 58 ? 7.934 12.583 -3.039 1.00 18.94 39 TYR B C 1
ATOM 1502 O O . TYR B 1 58 ? 8.440 13.639 -3.425 1.00 25.20 39 TYR B O 1
ATOM 1511 N N . ILE B 1 59 ? 6.678 12.479 -2.612 1.00 17.90 40 ILE B N 1
ATOM 1512 C CA . ILE B 1 59 ? 5.831 13.631 -2.333 1.00 23.06 40 ILE B CA 1
ATOM 1513 C C . ILE B 1 59 ? 5.723 13.765 -0.818 1.00 23.40 40 ILE B C 1
ATOM 1514 O O . ILE B 1 59 ? 5.351 12.803 -0.133 1.00 24.31 40 ILE B O 1
ATOM 1519 N N . GLU B 1 60 ? 6.054 14.949 -0.288 1.00 20.27 41 GLU B N 1
ATOM 1520 C CA . GLU B 1 60 ? 6.037 15.147 1.159 1.00 28.37 41 GLU B CA 1
ATOM 1521 C C . GLU B 1 60 ? 5.386 16.478 1.535 1.00 28.47 41 GLU B C 1
ATOM 1522 O O . GLU B 1 60 ? 5.706 17.522 0.958 1.00 24.47 41 GLU B O 1
ATOM 1528 N N . GLY B 1 61 ? 4.478 16.432 2.501 1.00 22.59 42 GLY B N 1
ATOM 1529 C CA . GLY B 1 61 ? 3.874 17.653 3.017 1.00 26.15 42 GLY B CA 1
ATOM 1530 C C . GLY B 1 61 ? 2.532 17.350 3.661 1.00 24.48 42 GLY B C 1
ATOM 1531 O O . GLY B 1 61 ? 2.274 16.222 4.083 1.00 21.58 42 GLY B O 1
ATOM 1532 N N . ILE B 1 62 ? 1.679 18.373 3.675 1.00 27.15 43 ILE B N 1
ATOM 1533 C CA . ILE B 1 62 ? 0.359 18.284 4.293 1.00 28.25 43 ILE B CA 1
ATOM 1534 C C . ILE B 1 62 ? -0.520 17.352 3.475 1.00 26.32 43 ILE B C 1
ATOM 1535 O O . ILE B 1 62 ? -0.727 17.570 2.275 1.00 27.42 43 ILE B O 1
ATOM 1540 N N . PHE B 1 63 ? -1.038 16.305 4.118 1.00 19.44 44 PHE B N 1
ATOM 1541 C CA . PHE B 1 63 ? -1.953 15.375 3.458 1.00 19.07 44 PHE B CA 1
ATOM 1542 C C . PHE B 1 63 ? -3.398 15.523 3.928 1.00 20.83 44 PHE B C 1
ATOM 1543 O O . PHE B 1 63 ? -4.315 15.194 3.176 1.00 22.27 44 PHE B O 1
ATOM 1551 N N . LEU B 1 64 ? -3.618 15.981 5.162 1.00 26.01 45 LEU B N 1
ATOM 1552 C CA . LEU B 1 64 ? -4.948 16.235 5.709 1.00 29.14 45 LEU B CA 1
ATOM 1553 C C . LEU B 1 64 ? -4.843 17.364 6.726 1.00 27.01 45 LEU B C 1
ATOM 1554 O O . LEU B 1 64 ? -3.758 17.666 7.235 1.00 32.97 45 LEU B O 1
ATOM 1559 N N . GLN B 1 65 ? -5.978 18.002 7.010 1.00 25.51 46 GLN B N 1
ATOM 1560 C CA . GLN B 1 65 ? -6.002 19.101 7.968 1.00 23.19 46 GLN B CA 1
ATOM 1561 C C . GLN B 1 65 ? -7.215 19.006 8.879 1.00 27.02 46 GLN B C 1
ATOM 1562 O O . GLN B 1 65 ? -8.343 18.833 8.410 1.00 34.70 46 GLN B O 1
ATOM 1568 N N . ALA B 1 66 ? -6.988 19.168 10.175 1.00 25.52 47 ALA B N 1
ATOM 1569 C CA . ALA B 1 66 ? -8.069 19.236 11.143 1.00 29.38 47 ALA B CA 1
ATOM 1570 C C . ALA B 1 66 ? -8.393 20.688 11.462 1.00 31.34 47 ALA B C 1
ATOM 1571 O O . ALA B 1 66 ? -7.580 21.593 11.253 1.00 32.09 47 ALA B O 1
ATOM 1573 N N . GLU B 1 67 ? -9.624 20.897 11.936 1.00 31.11 48 GLU B N 1
ATOM 1574 C CA . GLU B 1 67 ? -10.062 22.153 12.544 1.00 33.72 48 GLU B CA 1
ATOM 1575 C C . GLU B 1 67 ? -10.020 23.324 11.562 1.00 33.50 48 GLU B C 1
ATOM 1576 O O . GLU B 1 67 ? -9.856 24.472 11.965 1.00 32.90 48 GLU B O 1
ATOM 1582 N N . VAL B 1 68 ? -10.168 23.053 10.268 1.00 29.25 49 VAL B N 1
ATOM 1583 C CA . VAL B 1 68 ? -10.327 24.094 9.257 1.00 34.05 49 VAL B CA 1
ATOM 1584 C C . VAL B 1 68 ? -11.476 23.709 8.339 1.00 33.89 49 VAL B C 1
ATOM 1585 O O . VAL B 1 68 ? -11.709 22.522 8.084 1.00 32.63 49 VAL B O 1
ATOM 1589 N N . VAL B 1 69 ? -12.217 24.713 7.876 1.00 36.43 50 VAL B N 1
ATOM 1590 C CA . VAL B 1 69 ? -13.223 24.489 6.846 1.00 34.20 50 VAL B CA 1
ATOM 1591 C C . VAL B 1 69 ? -12.485 24.304 5.533 1.00 31.56 50 VAL B C 1
ATOM 1592 O O . VAL B 1 69 ? -11.812 25.228 5.061 1.00 28.88 50 VAL B O 1
ATOM 1596 N N . ASN B 1 70 ? -12.590 23.109 4.942 1.00 27.04 51 ASN B N 1
ATOM 1597 C CA . ASN B 1 70 ? -11.771 22.797 3.785 1.00 30.29 51 ASN B CA 1
ATOM 1598 C C . ASN B 1 70 ? -12.496 23.248 2.522 1.00 29.21 51 ASN B C 1
ATOM 1599 O O . ASN B 1 70 ? -13.522 23.934 2.582 1.00 30.22 51 ASN B O 1
ATOM 1604 N N . ARG B 1 71 ? -11.954 22.869 1.362 1.00 28.05 52 ARG B N 1
ATOM 1605 C CA . ARG B 1 71 ? -12.499 23.347 0.096 1.00 33.39 52 ARG B CA 1
ATOM 1606 C C . ARG B 1 71 ? -13.913 22.841 -0.143 1.00 31.13 52 ARG B C 1
ATOM 1607 O O . ARG B 1 71 ? -14.698 23.512 -0.816 1.00 34.57 52 ARG B O 1
ATOM 1615 N N . ASN B 1 72 ? -14.254 21.669 0.397 1.00 28.53 53 ASN B N 1
ATOM 1616 C CA . ASN B 1 72 ? -15.600 21.112 0.320 1.00 28.22 53 ASN B CA 1
ATOM 1617 C C . ASN B 1 72 ? -16.525 21.640 1.401 1.00 29.86 53 ASN B C 1
ATOM 1618 O O . ASN B 1 72 ? -17.624 21.102 1.563 1.00 33.97 53 ASN B O 1
ATOM 1623 N N . LYS B 1 73 ? -16.118 22.681 2.129 1.00 32.16 54 LYS B N 1
ATOM 1624 C CA . LYS B 1 73 ? -16.933 23.263 3.192 1.00 31.18 54 LYS B CA 1
ATOM 1625 C C . LYS B 1 73 ? -17.209 22.249 4.304 1.00 32.82 54 LYS B C 1
ATOM 1626 O O . LYS B 1 73 ? -18.293 22.220 4.899 1.00 32.43 54 LYS B O 1
ATOM 1632 N N . ARG B 1 74 ? -16.203 21.428 4.611 1.00 26.69 55 ARG B N 1
ATOM 1633 C CA . ARG B 1 74 ? -16.265 20.453 5.691 1.00 29.03 55 ARG B CA 1
ATOM 1634 C C . ARG B 1 74 ? -15.119 20.697 6.660 1.00 30.20 55 ARG B C 1
ATOM 1635 O O . ARG B 1 74 ? -14.015 21.068 6.251 1.00 29.38 55 ARG B O 1
ATOM 1643 N N . LEU B 1 75 ? -15.380 20.477 7.940 1.00 28.11 56 LEU B N 1
ATOM 1644 C CA . LEU B 1 75 ? -14.370 20.587 8.980 1.00 27.39 56 LEU B CA 1
ATOM 1645 C C . LEU B 1 75 ? -14.248 19.239 9.671 1.00 33.57 56 LEU B C 1
ATOM 1646 O O . LEU B 1 75 ? -15.262 18.643 10.055 1.00 34.40 56 LEU B O 1
ATOM 1651 N N . TYR B 1 76 ? -13.009 18.773 9.837 1.00 26.46 57 TYR B N 1
ATOM 1652 C CA . TYR B 1 76 ? -12.720 17.544 10.559 1.00 26.37 57 TYR B CA 1
ATOM 1653 C C . TYR B 1 76 ? -12.265 17.875 11.973 1.00 29.22 57 TYR B C 1
ATOM 1654 O O . TYR B 1 76 ? -11.164 18.415 12.138 1.00 32.50 57 TYR B O 1
ATOM 1663 N N . PRO B 1 77 ? -13.044 17.582 13.013 1.00 30.31 58 PRO B N 1
ATOM 1664 C CA . PRO B 1 77 ? -12.559 17.840 14.378 1.00 31.36 58 PRO B CA 1
ATOM 1665 C C . PRO B 1 77 ? -11.297 17.041 14.667 1.00 31.32 58 PRO B C 1
ATOM 1666 O O . PRO B 1 77 ? -11.106 15.931 14.158 1.00 30.18 58 PRO B O 1
ATOM 1670 N N . LYS B 1 78 ? -10.418 17.628 15.483 1.00 31.26 59 LYS B N 1
ATOM 1671 C CA . LYS B 1 78 ? -9.087 17.053 15.655 1.00 35.37 59 LYS B CA 1
ATOM 1672 C C . LYS B 1 78 ? -9.148 15.653 16.258 1.00 35.97 59 LYS B C 1
ATOM 1673 O O . LYS B 1 78 ? -8.453 14.741 15.794 1.00 37.51 59 LYS B O 1
ATOM 1679 N N . ARG B 1 79 ? -9.958 15.463 17.302 1.00 36.24 60 ARG B N 1
ATOM 1680 C CA . ARG B 1 79 ? -10.024 14.150 17.936 1.00 43.56 60 ARG B CA 1
ATOM 1681 C C . ARG B 1 79 ? -10.526 13.086 16.967 1.00 40.20 60 ARG B C 1
ATOM 1682 O O . ARG B 1 79 ? -10.065 11.940 16.996 1.00 31.78 60 ARG B O 1
ATOM 1690 N N . ILE B 1 80 ? -11.460 13.450 16.092 1.00 37.11 61 ILE B N 1
ATOM 1691 C CA . ILE B 1 80 ? -12.000 12.489 15.138 1.00 29.14 61 ILE B CA 1
ATOM 1692 C C . ILE B 1 80 ? -10.955 12.126 14.089 1.00 33.02 61 ILE B C 1
ATOM 1693 O O . ILE B 1 80 ? -10.858 10.967 13.655 1.00 29.07 61 ILE B O 1
ATOM 1698 N N . LEU B 1 81 ? -10.182 13.113 13.632 1.00 28.89 62 LEU B N 1
ATOM 1699 C CA . LEU B 1 81 ? -9.144 12.830 12.652 1.00 32.29 62 LEU B CA 1
ATOM 1700 C C . LEU B 1 81 ? -7.968 12.106 13.290 1.00 32.64 62 LEU B C 1
ATOM 1701 O O . LEU B 1 81 ? -7.324 11.286 12.633 1.00 30.77 62 LEU B O 1
ATOM 1706 N N . GLU B 1 82 ? -7.675 12.398 14.561 1.00 37.72 63 GLU B N 1
ATOM 1707 C CA . GLU B 1 82 ? -6.619 11.676 15.274 1.00 39.06 63 GLU B CA 1
ATOM 1708 C C . GLU B 1 82 ? -6.914 10.186 15.354 1.00 27.86 63 GLU B C 1
ATOM 1709 O O . GLU B 1 82 ? -6.016 9.355 15.187 1.00 33.03 63 GLU B O 1
ATOM 1715 N N . LYS B 1 83 ? -8.160 9.835 15.663 1.00 29.32 64 LYS B N 1
ATOM 1716 C CA . LYS B 1 83 ? -8.554 8.435 15.740 1.00 33.32 64 LYS B CA 1
ATOM 1717 C C . LYS B 1 83 ? -8.471 7.770 14.372 1.00 26.67 64 LYS B C 1
ATOM 1718 O O . LYS B 1 83 ? -7.997 6.634 14.250 1.00 31.43 64 LYS B O 1
ATOM 1724 N N . ALA B 1 84 ? -8.924 8.470 13.329 1.00 28.41 65 ALA B N 1
ATOM 1725 C CA . ALA B 1 84 ? -8.892 7.913 11.978 1.00 29.71 65 ALA B CA 1
ATOM 1726 C C . ALA B 1 84 ? -7.470 7.752 11.462 1.00 27.92 65 ALA B C 1
ATOM 1727 O O . ALA B 1 84 ? -7.165 6.786 10.745 1.00 25.35 65 ALA B O 1
ATOM 1729 N N . VAL B 1 85 ? -6.591 8.707 11.773 1.00 24.50 66 VAL B N 1
ATOM 1730 C CA . VAL B 1 85 ? -5.224 8.604 11.278 1.00 28.88 66 VAL B CA 1
ATOM 1731 C C . VAL B 1 85 ? -4.484 7.483 11.995 1.00 26.85 66 VAL B C 1
ATOM 1732 O O . VAL B 1 85 ? -3.758 6.698 11.370 1.00 29.30 66 VAL B O 1
ATOM 1736 N N . LYS B 1 86 ? -4.682 7.364 13.306 1.00 26.03 67 LYS B N 1
ATOM 1737 C CA . LYS B 1 86 ? -4.053 6.277 14.053 1.00 29.40 67 LYS B CA 1
ATOM 1738 C C . LYS B 1 86 ? -4.476 4.914 13.510 1.00 28.86 67 LYS B C 1
ATOM 1739 O O . LYS B 1 86 ? -3.638 4.029 13.309 1.00 31.68 67 LYS B O 1
ATOM 1745 N N . ASP B 1 87 ? -5.773 4.730 13.244 1.00 26.57 68 ASP B N 1
ATOM 1746 C CA . ASP B 1 87 ? -6.236 3.454 12.706 1.00 29.49 68 ASP B CA 1
ATOM 1747 C C . ASP B 1 87 ? -5.693 3.198 11.305 1.00 29.96 68 ASP B C 1
ATOM 1748 O O . ASP B 1 87 ? -5.358 2.056 10.960 1.00 24.79 68 ASP B O 1
ATOM 1753 N N . TYR B 1 88 ? -5.612 4.241 10.479 1.00 25.29 69 TYR B N 1
ATOM 1754 C CA . TYR B 1 88 ? -5.095 4.066 9.127 1.00 26.18 69 TYR B CA 1
ATOM 1755 C C . TYR B 1 88 ? -3.614 3.688 9.143 1.00 29.44 69 TYR B C 1
ATOM 1756 O O . TYR B 1 88 ? -3.177 2.821 8.374 1.00 27.93 69 TYR B O 1
ATOM 1765 N N . ILE B 1 89 ? -2.832 4.314 10.024 1.00 24.86 70 ILE B N 1
ATOM 1766 C CA . ILE B 1 89 ? -1.421 3.963 10.151 1.00 24.70 70 ILE B CA 1
ATOM 1767 C C . ILE B 1 89 ? -1.265 2.511 10.579 1.00 24.22 70 ILE B C 1
ATOM 1768 O O . ILE B 1 89 ? -0.451 1.763 10.020 1.00 23.47 70 ILE B O 1
ATOM 1773 N N . ASN B 1 90 ? -2.055 2.085 11.568 1.00 27.38 71 ASN B N 1
ATOM 1774 C CA . ASN B 1 90 ? -1.939 0.721 12.077 1.00 35.49 71 ASN B CA 1
ATOM 1775 C C . ASN B 1 90 ? -2.440 -0.301 11.061 1.00 35.55 71 ASN B C 1
ATOM 1776 O O . ASN B 1 90 ? -1.851 -1.377 10.912 1.00 37.33 71 ASN B O 1
ATOM 1781 N N . GLU B 1 91 ? -3.527 0.013 10.356 1.00 28.91 72 GLU B N 1
ATOM 1782 C CA . GLU B 1 91 ? -4.157 -0.939 9.447 1.00 31.27 72 GLU B CA 1
ATOM 1783 C C . GLU B 1 91 ? -3.536 -0.956 8.057 1.00 28.04 72 GLU B C 1
ATOM 1784 O O . GLU B 1 91 ? -3.534 -2.008 7.402 1.00 29.22 72 GLU B O 1
ATOM 1790 N N . GLN B 1 92 ? -3.017 0.172 7.581 1.00 21.86 73 GLN B N 1
ATOM 1791 C CA . GLN B 1 92 ? -2.570 0.264 6.194 1.00 21.83 73 GLN B CA 1
ATOM 1792 C C . GLN B 1 92 ? -1.119 0.698 6.052 1.00 22.57 73 GLN B C 1
ATOM 1793 O O . GLN B 1 92 ? -0.374 0.071 5.291 1.00 21.55 73 GLN B O 1
ATOM 1799 N N . VAL B 1 93 ? -0.687 1.754 6.750 1.00 23.16 74 VAL B N 1
ATOM 1800 C CA . VAL B 1 93 ? 0.658 2.280 6.516 1.00 19.80 74 VAL B CA 1
ATOM 1801 C C . VAL B 1 93 ? 1.710 1.287 6.990 1.00 20.38 74 VAL B C 1
ATOM 1802 O O . VAL B 1 93 ? 2.578 0.861 6.217 1.00 20.64 74 VAL B O 1
ATOM 1806 N N . LEU B 1 94 ? 1.625 0.867 8.253 1.00 21.68 75 LEU B N 1
ATOM 1807 C CA . LEU B 1 94 ? 2.638 -0.030 8.799 1.00 24.95 75 LEU B CA 1
ATOM 1808 C C . LEU B 1 94 ? 2.574 -1.422 8.193 1.00 30.18 75 LEU B C 1
ATOM 1809 O O . LEU B 1 94 ? 3.582 -2.138 8.212 1.00 27.21 75 LEU B O 1
ATOM 1814 N N . THR B 1 95 ? 1.424 -1.820 7.660 1.00 25.32 76 THR B N 1
ATOM 1815 C CA . THR B 1 95 ? 1.278 -3.108 6.999 1.00 24.73 76 THR B CA 1
ATOM 1816 C C . THR B 1 95 ? 1.626 -3.050 5.519 1.00 25.49 76 THR B C 1
ATOM 1817 O O . THR B 1 95 ? 1.448 -4.059 4.826 1.00 23.23 76 THR B O 1
ATOM 1821 N N . LYS B 1 96 ? 2.085 -1.891 5.023 1.00 20.17 77 LYS B N 1
ATOM 1822 C CA . LYS B 1 96 ? 2.543 -1.718 3.642 1.00 19.65 77 LYS B CA 1
ATOM 1823 C C . LYS B 1 96 ? 1.397 -1.886 2.640 1.00 19.58 77 LYS B C 1
ATOM 1824 O O . LYS B 1 96 ? 1.576 -2.472 1.567 1.00 17.87 77 LYS B O 1
ATOM 1830 N N . GLN B 1 97 ? 0.221 -1.370 3.002 1.00 24.27 78 GLN B N 1
ATOM 1831 C CA . GLN B 1 97 ? -1.001 -1.438 2.200 1.00 25.05 78 GLN B CA 1
ATOM 1832 C C . GLN B 1 97 ? -1.528 -0.069 1.790 1.00 24.60 78 GLN B C 1
ATOM 1833 O O . GLN B 1 97 ? -2.590 0.009 1.153 1.00 19.19 78 GLN B O 1
ATOM 1839 N N . ALA B 1 98 ? -0.838 1.012 2.153 1.00 16.29 79 ALA B N 1
ATOM 1840 C CA . ALA B 1 98 ? -1.397 2.364 2.062 1.00 15.73 79 ALA B CA 1
ATOM 1841 C C . ALA B 1 98 ? -1.164 2.976 0.677 1.00 18.72 79 ALA B C 1
ATOM 1842 O O . ALA B 1 98 ? -0.547 4.027 0.510 1.00 18.61 79 ALA B O 1
ATOM 1844 N N . LEU B 1 99 ? -1.725 2.306 -0.324 1.00 14.95 80 LEU B N 1
ATOM 1845 C CA . LEU B 1 99 ? -1.672 2.732 -1.709 1.00 13.42 80 LEU B CA 1
ATOM 1846 C C . LEU B 1 99 ? -2.629 3.890 -1.968 1.00 18.18 80 LEU B C 1
ATOM 1847 O O . LEU B 1 99 ? -3.631 4.081 -1.267 1.00 18.02 80 LEU B O 1
ATOM 1852 N N . GLY B 1 100 ? -2.314 4.666 -3.010 1.00 12.33 81 GLY B N 1
ATOM 1853 C CA . GLY B 1 100 ? -3.235 5.670 -3.502 1.00 13.38 81 GLY B CA 1
ATOM 1854 C C . GLY B 1 100 ? -3.154 5.706 -5.012 1.00 11.39 81 GLY B C 1
ATOM 1855 O O . GLY B 1 100 ? -2.236 5.146 -5.595 1.00 15.77 81 GLY B O 1
ATOM 1856 N N . GLU B 1 101 ? -4.120 6.398 -5.636 1.00 16.59 82 GLU B N 1
ATOM 1857 C CA . GLU B 1 101 ? -4.292 6.387 -7.087 1.00 13.58 82 GLU B CA 1
ATOM 1858 C C . GLU B 1 101 ? -4.009 7.768 -7.661 1.00 17.37 82 GLU B C 1
ATOM 1859 O O . GLU B 1 101 ? -3.734 8.723 -6.947 1.00 15.86 82 GLU B O 1
ATOM 1865 N N . LEU B 1 102 ? -4.048 7.857 -8.981 1.00 16.40 83 LEU B N 1
ATOM 1866 C CA . LEU B 1 102 ? -3.993 9.128 -9.685 1.00 20.37 83 LEU B CA 1
ATOM 1867 C C . LEU B 1 102 ? -5.417 9.424 -10.139 1.00 18.18 83 LEU B C 1
ATOM 1868 O O . LEU B 1 102 ? -6.004 8.623 -10.871 1.00 20.31 83 LEU B O 1
ATOM 1873 N N . ASN B 1 103 ? -5.973 10.547 -9.671 1.00 17.73 84 ASN B N 1
ATOM 1874 C CA . ASN B 1 103 ? -7.411 10.850 -9.668 1.00 19.18 84 ASN B CA 1
ATOM 1875 C C . ASN B 1 103 ? -8.081 10.130 -8.513 1.00 19.32 84 ASN B C 1
ATOM 1876 O O . ASN B 1 103 ? -7.777 8.967 -8.239 1.00 23.27 84 ASN B O 1
ATOM 1881 N N . ALA B 1 104 ? -9.010 10.802 -7.848 1.00 18.99 85 ALA B N 1
ATOM 1882 C CA . ALA B 1 104 ? -9.720 10.211 -6.724 1.00 21.85 85 ALA B CA 1
ATOM 1883 C C . ALA B 1 104 ? -11.009 9.601 -7.256 1.00 27.67 85 ALA B C 1
ATOM 1884 O O . ALA B 1 104 ? -11.901 10.347 -7.675 1.00 21.16 85 ALA B O 1
ATOM 1886 N N . PRO B 1 105 ? -11.149 8.279 -7.280 1.00 27.62 86 PRO B N 1
ATOM 1887 C CA . PRO B 1 105 ? -12.355 7.667 -7.839 1.00 22.79 86 PRO B CA 1
ATOM 1888 C C . PRO B 1 105 ? -13.468 7.624 -6.807 1.00 20.56 86 PRO B C 1
ATOM 1889 O O . PRO B 1 105 ? -13.207 7.727 -5.597 1.00 21.83 86 PRO B O 1
ATOM 1893 N N . PRO B 1 106 ? -14.747 7.442 -7.246 1.00 23.76 87 PRO B N 1
ATOM 1894 C CA . PRO B 1 106 ? -15.871 7.349 -6.301 1.00 23.74 87 PRO B CA 1
ATOM 1895 C C . PRO B 1 106 ? -15.980 5.959 -5.678 1.00 26.39 87 PRO B C 1
ATOM 1896 O O . PRO B 1 106 ? -16.993 5.265 -5.784 1.00 25.29 87 PRO B O 1
ATOM 1900 N N . ARG B 1 107 ? -14.910 5.542 -5.014 1.00 20.56 88 ARG B N 1
ATOM 1901 C CA . ARG B 1 107 ? -14.821 4.246 -4.364 1.00 24.15 88 ARG B CA 1
ATOM 1902 C C . ARG B 1 107 ? -14.097 4.437 -3.045 1.00 20.98 88 ARG B C 1
ATOM 1903 O O . ARG B 1 107 ? -13.243 5.315 -2.923 1.00 22.84 88 ARG B O 1
ATOM 1911 N N . ALA B 1 108 ? -14.391 3.564 -2.079 1.00 19.17 89 ALA B N 1
ATOM 1912 C CA . ALA B 1 108 ? -13.753 3.700 -0.778 1.00 21.77 89 ALA B CA 1
ATOM 1913 C C . ALA B 1 108 ? -12.349 3.103 -0.754 1.00 26.55 89 ALA B C 1
ATOM 1914 O O . ALA B 1 108 ? -11.469 3.626 -0.061 1.00 27.37 89 ALA B O 1
ATOM 1916 N N . ASN B 1 109 ? -12.101 2.024 -1.484 1.00 21.89 90 ASN B N 1
ATOM 1917 C CA . ASN B 1 109 ? -10.814 1.360 -1.335 1.00 26.96 90 ASN B CA 1
ATOM 1918 C C . ASN B 1 109 ? -9.962 1.547 -2.583 1.00 17.32 90 ASN B C 1
ATOM 1919 O O . ASN B 1 109 ? -10.433 1.966 -3.636 1.00 21.06 90 ASN B O 1
ATOM 1924 N N . VAL B 1 110 ? -8.683 1.290 -2.432 1.00 23.88 91 VAL B N 1
ATOM 1925 C CA . VAL B 1 110 ? -7.753 1.503 -3.532 1.00 22.02 91 VAL B CA 1
ATOM 1926 C C . VAL B 1 110 ? -7.754 0.271 -4.430 1.00 25.81 91 VAL B C 1
ATOM 1927 O O . VAL B 1 110 ? -7.868 -0.867 -3.957 1.00 23.55 91 VAL B O 1
ATOM 1931 N N . ASP B 1 111 ? -7.670 0.498 -5.737 1.00 21.29 92 ASP B N 1
ATOM 1932 C CA . ASP B 1 111 ? -7.525 -0.572 -6.714 1.00 21.13 92 ASP B CA 1
ATOM 1933 C C . ASP B 1 111 ? -6.039 -0.712 -7.006 1.00 21.06 92 ASP B C 1
ATOM 1934 O O . ASP B 1 111 ? -5.443 0.234 -7.534 1.00 15.34 92 ASP B O 1
ATOM 1939 N N . PRO B 1 112 ? -5.389 -1.832 -6.670 1.00 18.95 93 PRO B N 1
ATOM 1940 C CA . PRO B 1 112 ? -3.928 -1.898 -6.850 1.00 15.78 93 PRO B CA 1
ATOM 1941 C C . PRO B 1 112 ? -3.471 -1.818 -8.304 1.00 21.33 93 PRO B C 1
ATOM 1942 O O . PRO B 1 112 ? -2.328 -1.400 -8.550 1.00 17.89 93 PRO B O 1
ATOM 1946 N N . MET B 1 113 ? -4.316 -2.191 -9.281 1.00 15.71 94 MET B N 1
ATOM 1947 C CA . MET B 1 113 ? -3.946 -1.974 -10.681 1.00 18.50 94 MET B CA 1
ATOM 1948 C C . MET B 1 113 ? -3.859 -0.499 -11.020 1.00 20.27 94 MET B C 1
ATOM 1949 O O . MET B 1 113 ? -3.244 -0.138 -12.025 1.00 20.64 94 MET B O 1
ATOM 1954 N N . GLN B 1 114 ? -4.490 0.363 -10.235 1.00 17.25 95 GLN B N 1
ATOM 1955 C CA . GLN B 1 114 ? -4.469 1.787 -10.521 1.00 17.46 95 GLN B CA 1
ATOM 1956 C C . GLN B 1 114 ? -3.618 2.565 -9.529 1.00 17.35 95 GLN B C 1
ATOM 1957 O O . GLN B 1 114 ? -3.625 3.795 -9.553 1.00 13.76 95 GLN B O 1
ATOM 1963 N N . ALA B 1 115 ? -2.883 1.874 -8.668 1.00 16.09 96 ALA B N 1
ATOM 1964 C CA . ALA B 1 115 ? -2.108 2.547 -7.636 1.00 22.25 96 ALA B CA 1
ATOM 1965 C C . ALA B 1 115 ? -0.988 3.364 -8.261 1.00 15.99 96 ALA B C 1
ATOM 1966 O O . ALA B 1 115 ? -0.303 2.916 -9.192 1.00 16.81 96 ALA B O 1
ATOM 1968 N N . ALA B 1 116 ? -0.814 4.583 -7.749 1.00 15.32 97 ALA B N 1
ATOM 1969 C CA . ALA B 1 116 ? 0.244 5.462 -8.205 1.00 16.94 97 ALA B CA 1
ATOM 1970 C C . ALA B 1 116 ? 1.220 5.853 -7.111 1.00 16.91 97 ALA B C 1
ATOM 1971 O O . ALA B 1 116 ? 2.347 6.231 -7.433 1.00 13.74 97 ALA B O 1
ATOM 1973 N N . ILE B 1 117 ? 0.841 5.756 -5.832 1.00 12.77 98 ILE B N 1
ATOM 1974 C CA . ILE B 1 117 ? 1.737 6.107 -4.737 1.00 12.25 98 ILE B CA 1
ATOM 1975 C C . ILE B 1 117 ? 1.542 5.115 -3.607 1.00 14.79 98 ILE B C 1
ATOM 1976 O O . ILE B 1 117 ? 0.519 4.432 -3.519 1.00 18.27 98 ILE B O 1
ATOM 1981 N N . ILE B 1 118 ? 2.510 5.086 -2.700 1.00 18.71 99 ILE B N 1
ATOM 1982 C CA . ILE B 1 118 ? 2.351 4.373 -1.443 1.00 13.65 99 ILE B CA 1
ATOM 1983 C C . ILE B 1 118 ? 2.825 5.283 -0.319 1.00 20.39 99 ILE B C 1
ATOM 1984 O O . ILE B 1 118 ? 3.900 5.883 -0.413 1.00 14.40 99 ILE B O 1
ATOM 1989 N N . ILE B 1 119 ? 2.008 5.403 0.725 1.00 18.59 100 ILE B N 1
ATOM 1990 C CA . ILE B 1 119 ? 2.339 6.224 1.886 1.00 20.75 100 ILE B CA 1
ATOM 1991 C C . ILE B 1 119 ? 3.276 5.434 2.786 1.00 24.34 100 ILE B C 1
ATOM 1992 O O . ILE B 1 119 ? 2.968 4.306 3.181 1.00 22.00 100 ILE B O 1
ATOM 1997 N N . GLU B 1 120 ? 4.439 6.017 3.092 1.00 23.24 101 GLU B N 1
ATOM 1998 C CA . GLU B 1 120 ? 5.415 5.373 3.954 1.00 22.75 101 GLU B CA 1
ATOM 1999 C C . GLU B 1 120 ? 5.325 5.847 5.394 1.00 24.01 101 GLU B C 1
ATOM 2000 O O . GLU B 1 120 ? 5.709 5.101 6.296 1.00 23.60 101 GLU B O 1
ATOM 2006 N N . ASP B 1 121 ? 4.798 7.045 5.637 1.00 22.63 102 ASP B N 1
ATOM 2007 C CA . ASP B 1 121 ? 4.772 7.576 6.993 1.00 21.99 102 ASP B CA 1
ATOM 2008 C C . ASP B 1 121 ? 3.801 8.751 7.047 1.00 21.39 102 ASP B C 1
ATOM 2009 O O . ASP B 1 121 ? 3.573 9.434 6.045 1.00 22.82 102 ASP B O 1
ATOM 2014 N N . MET B 1 122 ? 3.194 8.941 8.217 1.00 21.57 103 MET B N 1
ATOM 2015 C CA . MET B 1 122 ? 2.332 10.085 8.479 1.00 25.18 103 MET B CA 1
ATOM 2016 C C . MET B 1 122 ? 2.620 10.558 9.890 1.00 24.62 103 MET B C 1
ATOM 2017 O O . MET B 1 122 ? 2.931 9.755 10.767 1.00 32.15 103 MET B O 1
ATOM 2022 N N . TRP B 1 123 ? 2.524 11.865 10.111 1.00 23.86 104 TRP B N 1
ATOM 2023 C CA . TRP B 1 123 ? 2.765 12.404 11.442 1.00 27.78 104 TRP B CA 1
ATOM 2024 C C . TRP B 1 123 ? 2.009 13.715 11.562 1.00 30.76 104 TRP B C 1
ATOM 2025 O O . TRP B 1 123 ? 1.585 14.299 10.562 1.00 32.06 104 TRP B O 1
ATOM 2036 N N . TRP B 1 124 ? 1.796 14.147 12.801 1.00 28.58 105 TRP B N 1
ATOM 2037 C CA . TRP B 1 124 ? 1.073 15.379 13.078 1.00 27.34 105 TRP B CA 1
ATOM 2038 C C . TRP B 1 124 ? 2.044 16.534 13.295 1.00 36.78 105 TRP B C 1
ATOM 2039 O O . TRP B 1 124 ? 3.107 16.362 13.893 1.00 37.40 105 TRP B O 1
ATOM 2050 N N . LYS B 1 125 ? 1.669 17.715 12.820 1.00 37.26 106 LYS B N 1
ATOM 2051 C CA . LYS B 1 125 ? 2.351 18.957 13.183 1.00 41.24 106 LYS B CA 1
ATOM 2052 C C . LYS B 1 125 ? 1.234 19.964 13.446 1.00 41.86 106 LYS B C 1
ATOM 2053 O O . LYS B 1 125 ? 0.637 20.494 12.503 1.00 37.29 106 LYS B O 1
ATOM 2059 N N . GLY B 1 126 ? 0.938 20.197 14.725 1.00 34.99 107 GLY B N 1
ATOM 2060 C CA . GLY B 1 126 ? -0.210 21.020 15.078 1.00 38.73 107 GLY B CA 1
ATOM 2061 C C . GLY B 1 126 ? -1.507 20.384 14.604 1.00 38.74 107 GLY B C 1
ATOM 2062 O O . GLY B 1 126 ? -1.801 19.214 14.889 1.00 36.89 107 GLY B O 1
ATOM 2063 N N . ASN B 1 127 ? -2.288 21.146 13.841 1.00 32.68 108 ASN B N 1
ATOM 2064 C CA . ASN B 1 127 ? -3.549 20.649 13.319 1.00 35.32 108 ASN B CA 1
ATOM 2065 C C . ASN B 1 127 ? -3.396 20.031 11.935 1.00 33.78 108 ASN B C 1
ATOM 2066 O O . ASN B 1 127 ? -4.401 19.660 11.318 1.00 36.17 108 ASN B O 1
ATOM 2071 N N . ASP B 1 128 ? -2.169 19.868 11.447 1.00 29.22 109 ASP B N 1
ATOM 2072 C CA . ASP B 1 128 ? -1.946 19.345 10.105 1.00 30.27 109 ASP B CA 1
ATOM 2073 C C . ASP B 1 128 ? -1.367 17.940 10.166 1.00 30.41 109 ASP B C 1
ATOM 2074 O O . ASP B 1 128 ? -0.476 17.654 10.974 1.00 27.72 109 ASP B O 1
ATOM 2079 N N . VAL B 1 129 ? -1.870 17.071 9.298 1.00 27.95 110 VAL B N 1
ATOM 2080 C CA . VAL B 1 129 ? -1.330 15.727 9.146 1.00 27.63 110 VAL B CA 1
ATOM 2081 C C . VAL B 1 129 ? -0.337 15.773 8.000 1.00 29.01 110 VAL B C 1
ATOM 2082 O O . VAL B 1 129 ? -0.706 16.094 6.864 1.00 26.56 110 VAL B O 1
ATOM 2086 N N . TYR B 1 130 ? 0.927 15.515 8.308 1.00 26.22 111 TYR B N 1
ATOM 2087 C CA . TYR B 1 130 ? 1.962 15.433 7.295 1.00 28.19 111 TYR B CA 1
ATOM 2088 C C . TYR B 1 130 ? 2.168 13.983 6.870 1.00 31.28 111 TYR B C 1
ATOM 2089 O O . TYR B 1 130 ? 1.771 13.045 7.562 1.00 30.47 111 TYR B O 1
ATOM 2098 N N . GLY B 1 131 ? 2.763 13.805 5.697 1.00 28.21 112 GLY B N 1
ATOM 2099 C CA . GLY B 1 131 ? 3.125 12.456 5.312 1.00 29.63 112 GLY B CA 1
ATOM 2100 C C . GLY B 1 131 ? 4.202 12.441 4.254 1.00 22.37 112 GLY B C 1
ATOM 2101 O O . GLY B 1 131 ? 4.572 13.468 3.679 1.00 19.82 112 GLY B O 1
ATOM 2102 N N . ARG B 1 132 ? 4.687 11.232 3.999 1.00 24.80 113 ARG B N 1
ATOM 2103 C CA . ARG B 1 132 ? 5.667 10.958 2.957 1.00 21.82 113 ARG B CA 1
ATOM 2104 C C . ARG B 1 132 ? 5.087 9.866 2.068 1.00 20.67 113 ARG B C 1
ATOM 2105 O O . ARG B 1 132 ? 4.742 8.786 2.559 1.00 21.80 113 ARG B O 1
ATOM 2113 N N . ALA B 1 133 ? 4.978 10.136 0.768 1.00 18.27 114 ALA B N 1
ATOM 2114 C CA . ALA B 1 133 ? 4.465 9.154 -0.175 1.00 15.46 114 ALA B CA 1
ATOM 2115 C C . ALA B 1 133 ? 5.500 8.890 -1.262 1.00 19.73 114 ALA B C 1
ATOM 2116 O O . ALA B 1 133 ? 6.049 9.826 -1.853 1.00 19.34 114 ALA B O 1
ATOM 2118 N N . ARG B 1 134 ? 5.729 7.618 -1.555 1.00 15.08 115 ARG B N 1
ATOM 2119 C CA . ARG B 1 134 ? 6.643 7.223 -2.611 1.00 14.03 115 ARG B CA 1
ATOM 2120 C C . ARG B 1 134 ? 5.850 7.004 -3.889 1.00 14.24 115 ARG B C 1
ATOM 2121 O O . ARG B 1 134 ? 4.793 6.361 -3.861 1.00 16.88 115 ARG B O 1
ATOM 2129 N N . VAL B 1 135 ? 6.327 7.574 -4.997 1.00 19.33 116 VAL B N 1
ATOM 2130 C CA . VAL B 1 135 ? 5.683 7.362 -6.294 1.00 16.97 116 VAL B CA 1
ATOM 2131 C C . VAL B 1 135 ? 6.113 6.012 -6.854 1.00 12.12 116 VAL B C 1
ATOM 2132 O O . VAL B 1 135 ? 7.311 5.698 -6.913 1.00 16.43 116 VAL B O 1
ATOM 2136 N N . ILE B 1 136 ? 5.142 5.215 -7.289 1.00 12.19 117 ILE B N 1
ATOM 2137 C CA . ILE B 1 136 ? 5.440 3.885 -7.812 1.00 16.23 117 ILE B CA 1
ATOM 2138 C C . ILE B 1 136 ? 5.988 4.027 -9.229 1.00 19.80 117 ILE B C 1
ATOM 2139 O O . ILE B 1 136 ? 5.312 4.531 -10.120 1.00 29.62 117 ILE B O 1
ATOM 2144 N N . GLU B 1 137 ? 7.211 3.586 -9.448 1.00 25.43 118 GLU B N 1
ATOM 2145 C CA . GLU B 1 137 ? 7.794 3.690 -10.774 1.00 24.49 118 GLU B CA 1
ATOM 2146 C C . GLU B 1 137 ? 8.104 2.311 -11.323 1.00 22.09 118 GLU B C 1
ATOM 2147 O O . GLU B 1 137 ? 8.271 1.342 -10.573 1.00 22.20 118 GLU B O 1
ATOM 2153 N N . GLY B 1 138 ? 8.159 2.245 -12.656 1.00 18.89 119 GLY B N 1
ATOM 2154 C CA . GLY B 1 138 ? 8.396 1.019 -13.381 1.00 22.91 119 GLY B CA 1
ATOM 2155 C C . GLY B 1 138 ? 7.155 0.232 -13.727 1.00 23.17 119 GLY B C 1
ATOM 2156 O O . GLY B 1 138 ? 7.273 -0.907 -14.194 1.00 22.73 119 GLY B O 1
ATOM 2157 N N . ASP B 1 139 ? 5.963 0.792 -13.524 1.00 23.58 120 ASP B N 1
ATOM 2158 C CA . ASP B 1 139 ? 4.754 0.013 -13.712 1.00 23.08 120 ASP B CA 1
ATOM 2159 C C . ASP B 1 139 ? 4.147 0.165 -15.090 1.00 25.47 120 ASP B C 1
ATOM 2160 O O . ASP B 1 139 ? 3.178 -0.536 -15.387 1.00 35.40 120 ASP B O 1
ATOM 2165 N N . HIS B 1 140 ? 4.684 1.057 -15.932 1.00 21.11 121 HIS B N 1
ATOM 2166 C CA . HIS B 1 140 ? 4.067 1.395 -17.214 1.00 26.49 121 HIS B CA 1
ATOM 2167 C C . HIS B 1 140 ? 2.590 1.734 -17.031 1.00 30.58 121 HIS B C 1
ATOM 2168 O O . HIS B 1 140 ? 1.753 1.428 -17.881 1.00 27.98 121 HIS B O 1
ATOM 2175 N N . GLY B 1 141 ? 2.259 2.357 -15.907 1.00 20.78 122 GLY B N 1
ATOM 2176 C CA . GLY B 1 141 ? 0.891 2.680 -15.601 1.00 18.42 122 GLY B CA 1
ATOM 2177 C C . GLY B 1 141 ? 0.763 3.995 -14.868 1.00 17.36 122 GLY B C 1
ATOM 2178 O O . GLY B 1 141 ? 1.482 4.961 -15.148 1.00 18.77 122 GLY B O 1
ATOM 2179 N N . PRO B 1 142 ? -0.178 4.068 -13.920 1.00 17.91 123 PRO B N 1
ATOM 2180 C CA . PRO B 1 142 ? -0.421 5.352 -13.257 1.00 15.74 123 PRO B CA 1
ATOM 2181 C C . PRO B 1 142 ? 0.777 5.837 -12.482 1.00 16.47 123 PRO B C 1
ATOM 2182 O O . PRO B 1 142 ? 0.986 7.051 -12.375 1.00 16.74 123 PRO B O 1
ATOM 2186 N N . GLY B 1 143 ? 1.580 4.928 -11.930 1.00 14.25 124 GLY B N 1
ATOM 2187 C CA . GLY B 1 143 ? 2.765 5.373 -11.217 1.00 11.95 124 GLY B CA 1
ATOM 2188 C C . GLY B 1 143 ? 3.748 6.073 -12.135 1.00 15.39 124 GLY B C 1
ATOM 2189 O O . GLY B 1 143 ? 4.206 7.181 -11.844 1.00 13.61 124 GLY B O 1
ATOM 2190 N N . ASP B 1 144 ? 4.073 5.439 -13.274 1.00 18.08 125 ASP B N 1
ATOM 2191 C CA . ASP B 1 144 ? 4.945 6.088 -14.253 1.00 20.33 125 ASP B CA 1
ATOM 2192 C C . ASP B 1 144 ? 4.307 7.345 -14.812 1.00 16.13 125 ASP B C 1
ATOM 2193 O O . ASP B 1 144 ? 5.015 8.296 -15.161 1.00 14.46 125 ASP B O 1
ATOM 2198 N N . LYS B 1 145 ? 2.975 7.373 -14.918 1.00 13.64 126 LYS B N 1
ATOM 2199 C CA . LYS B 1 145 ? 2.310 8.585 -15.387 1.00 12.68 126 LYS B CA 1
ATOM 2200 C C . LYS B 1 145 ? 2.505 9.731 -14.400 1.00 14.02 126 LYS B C 1
ATOM 2201 O O . LYS B 1 145 ? 2.867 10.851 -14.784 1.00 13.55 126 LYS B O 1
ATOM 2207 N N . LEU B 1 146 ? 2.263 9.471 -13.120 1.00 13.14 127 LEU B N 1
ATOM 2208 C CA . LEU B 1 146 ? 2.468 10.498 -12.107 1.00 11.09 127 LEU B CA 1
ATOM 2209 C C . LEU B 1 146 ? 3.915 10.989 -12.101 1.00 14.43 127 LEU B C 1
ATOM 2210 O O . LEU B 1 146 ? 4.177 12.198 -12.070 1.00 18.04 127 LEU B O 1
ATOM 2215 N N . ALA B 1 147 ? 4.872 10.057 -12.110 1.00 16.34 128 ALA B N 1
ATOM 2216 C CA . ALA B 1 147 ? 6.276 10.447 -12.069 1.00 15.86 128 ALA B CA 1
ATOM 2217 C C . ALA B 1 147 ? 6.652 11.282 -13.286 1.00 11.88 128 ALA B C 1
ATOM 2218 O O . ALA B 1 147 ? 7.398 12.263 -13.175 1.00 16.48 128 ALA B O 1
ATOM 2220 N N . ALA B 1 148 ? 6.168 10.900 -14.464 1.00 10.87 129 ALA B N 1
ATOM 2221 C CA . ALA B 1 148 ? 6.519 11.663 -15.658 1.00 12.45 129 ALA B CA 1
ATOM 2222 C C . ALA B 1 148 ? 5.887 13.049 -15.637 1.00 12.15 129 ALA B C 1
ATOM 2223 O O . ALA B 1 148 ? 6.494 14.018 -16.108 1.00 16.00 129 ALA B O 1
ATOM 2225 N N . ASN B 1 149 ? 4.643 13.154 -15.159 1.00 14.54 130 ASN B N 1
ATOM 2226 C CA . ASN B 1 149 ? 4.017 14.457 -14.995 1.00 11.08 130 ASN B CA 1
ATOM 2227 C C . ASN B 1 149 ? 4.840 15.330 -14.066 1.00 13.24 130 ASN B C 1
ATOM 2228 O O . ASN B 1 149 ? 5.046 16.525 -14.328 1.00 14.21 130 ASN B O 1
ATOM 2233 N N . ILE B 1 150 ? 5.249 14.761 -12.928 1.00 13.13 131 ILE B N 1
ATOM 2234 C CA . ILE B 1 150 ? 6.052 15.494 -11.948 1.00 13.11 131 ILE B CA 1
ATOM 2235 C C . ILE B 1 150 ? 7.383 15.911 -12.551 1.00 16.51 131 ILE B C 1
ATOM 2236 O O . ILE B 1 150 ? 7.830 17.051 -12.372 1.00 15.31 131 ILE B O 1
ATOM 2241 N N . ARG B 1 151 ? 8.031 15.020 -13.302 1.00 16.30 132 ARG B N 1
ATOM 2242 C CA . ARG B 1 151 ? 9.315 15.412 -13.877 1.00 15.93 132 ARG B CA 1
ATOM 2243 C C . ARG B 1 151 ? 9.169 16.437 -14.989 1.00 24.83 132 ARG B C 1
ATOM 2244 O O . ARG B 1 151 ? 10.132 17.157 -15.273 1.00 21.78 132 ARG B O 1
ATOM 2252 N N . ALA B 1 152 ? 7.987 16.549 -15.597 1.00 16.37 133 ALA B N 1
ATOM 2253 C CA . ALA B 1 152 ? 7.733 17.654 -16.516 1.00 18.35 133 ALA B CA 1
ATOM 2254 C C . ALA B 1 152 ? 7.418 18.956 -15.792 1.00 17.41 133 ALA B C 1
ATOM 2255 O O . ALA B 1 152 ? 7.360 20.016 -16.433 1.00 22.00 133 ALA B O 1
ATOM 2257 N N . GLY B 1 153 ? 7.224 18.923 -14.479 1.00 17.85 134 GLY B N 1
ATOM 2258 C CA . GLY B 1 153 ? 7.00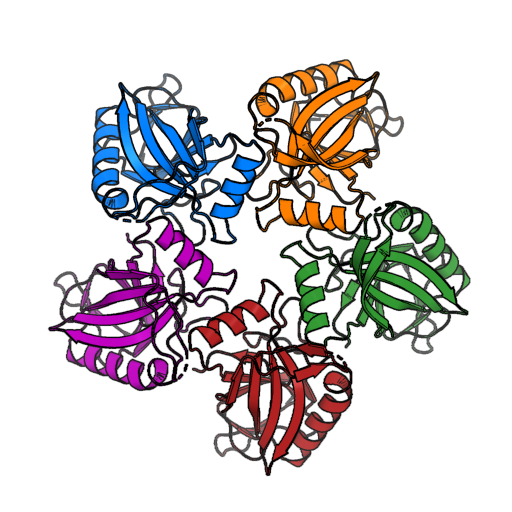1 20.138 -13.715 1.00 15.55 134 GLY B CA 1
ATOM 2259 C C . GLY B 1 153 ? 5.691 20.182 -12.957 1.00 14.90 134 GLY B C 1
ATOM 2260 O O . GLY B 1 153 ? 5.459 21.153 -12.222 1.00 17.14 134 GLY B O 1
ATOM 2261 N N . TRP B 1 154 ? 4.814 19.199 -13.115 1.00 15.08 135 TRP B N 1
ATOM 2262 C CA . TRP B 1 154 ? 3.533 19.218 -12.411 1.00 14.34 135 TRP B CA 1
ATOM 2263 C C . TRP B 1 154 ? 3.755 19.154 -10.909 1.00 18.44 135 TRP B C 1
ATOM 2264 O O . TRP B 1 154 ? 4.551 18.341 -10.420 1.00 13.59 135 TRP B O 1
ATOM 2275 N N . ILE B 1 155 ? 3.052 20.005 -10.177 1.00 15.77 136 ILE B N 1
ATOM 2276 C CA . ILE B 1 155 ? 2.972 19.882 -8.726 1.00 14.19 136 ILE B CA 1
ATOM 2277 C C . ILE B 1 155 ? 1.577 19.360 -8.400 1.00 17.65 136 ILE B C 1
ATOM 2278 O O . ILE B 1 155 ? 0.596 20.113 -8.494 1.00 18.25 136 ILE B O 1
ATOM 2283 N N . PRO B 1 156 ? 1.434 18.101 -8.022 1.00 17.26 137 PRO B N 1
ATOM 2284 C CA . PRO B 1 156 ? 0.095 17.557 -7.824 1.00 20.89 137 PRO B CA 1
ATOM 2285 C C . PRO B 1 156 ? -0.556 18.090 -6.564 1.00 22.48 137 PRO B C 1
ATOM 2286 O O . PRO B 1 156 ? 0.106 18.506 -5.608 1.00 20.79 137 PRO B O 1
ATOM 2290 N N . GLY B 1 157 ? -1.868 18.104 -6.593 1.00 20.22 138 GLY B N 1
ATOM 2291 C CA . GLY B 1 157 ? -2.628 18.207 -5.371 1.00 16.31 138 GLY B CA 1
ATOM 2292 C C . GLY B 1 157 ? -2.854 16.837 -4.801 1.00 16.33 138 GLY B C 1
ATOM 2293 O O . GLY B 1 157 ? -2.603 15.828 -5.458 1.00 19.37 138 GLY B O 1
ATOM 2294 N N . VAL B 1 158 ? -3.333 16.795 -3.557 1.00 16.21 139 VAL B N 1
ATOM 2295 C CA . VAL B 1 158 ? -3.655 15.516 -2.929 1.00 17.01 139 VAL B CA 1
ATOM 2296 C C . VAL B 1 158 ? -5.106 15.517 -2.466 1.00 14.13 139 VAL B C 1
ATOM 2297 O O . VAL B 1 158 ? -5.676 16.555 -2.116 1.00 19.37 139 VAL B O 1
ATOM 2301 N N . ALA B 1 159 ? -5.697 14.322 -2.454 1.00 16.53 140 ALA B N 1
ATOM 2302 C CA . ALA B 1 159 ? -7.045 14.113 -1.948 1.00 14.80 140 ALA B CA 1
ATOM 2303 C C . ALA B 1 159 ? -7.050 12.887 -1.051 1.00 19.94 140 ALA B C 1
ATOM 2304 O O . ALA B 1 159 ? -6.279 11.953 -1.270 1.00 15.85 140 ALA B O 1
ATOM 2306 N N . SER B 1 160 ? -7.939 12.886 -0.059 1.00 18.50 141 SER B N 1
ATOM 2307 C CA . SER B 1 160 ? -8.149 11.744 0.823 1.00 19.53 141 SER B CA 1
ATOM 2308 C C . SER B 1 160 ? -9.550 11.176 0.619 1.00 19.99 141 SER B C 1
ATOM 2309 O O . SER B 1 160 ? -10.472 11.883 0.203 1.00 20.31 141 SER B O 1
ATOM 2312 N N . ARG B 1 161 ? -9.707 9.892 0.914 1.00 19.35 142 ARG B N 1
ATOM 2313 C CA . ARG B 1 161 ? -11.002 9.223 0.846 1.00 24.45 142 ARG B CA 1
ATOM 2314 C C . ARG B 1 161 ? -11.313 8.576 2.187 1.00 19.11 142 ARG B C 1
ATOM 2315 O O . ARG B 1 161 ? -10.425 8.036 2.851 1.00 21.49 142 ARG B O 1
ATOM 2323 N N . GLY B 1 162 ? -12.578 8.622 2.584 1.00 18.86 143 GLY B N 1
ATOM 2324 C CA . GLY B 1 162 ? -12.951 7.999 3.832 1.00 18.77 143 GLY B CA 1
ATOM 2325 C C . GLY B 1 162 ? -14.449 7.803 3.881 1.00 21.75 143 GLY B C 1
ATOM 2326 O O . GLY B 1 162 ? -15.173 8.151 2.952 1.00 22.35 143 GLY B O 1
ATOM 2327 N N . LEU B 1 163 ? -14.910 7.251 4.995 1.00 24.32 144 LEU B N 1
ATOM 2328 C CA . LEU B 1 163 ? -16.319 6.961 5.193 1.00 22.64 144 LEU B CA 1
ATOM 2329 C C . LEU B 1 163 ? -16.794 7.656 6.459 1.00 28.45 144 LEU B C 1
ATOM 2330 O O . LEU B 1 163 ? -16.164 7.536 7.512 1.00 28.35 144 LEU B O 1
ATOM 2335 N N . GLY B 1 164 ? -17.874 8.414 6.346 1.00 26.19 145 GLY B N 1
ATOM 2336 C CA . GLY B 1 164 ? -18.406 9.085 7.510 1.00 28.84 145 GLY B CA 1
ATOM 2337 C C . GLY B 1 164 ? -19.719 9.759 7.193 1.00 30.18 145 GLY B C 1
ATOM 2338 O O . GLY B 1 164 ? -20.333 9.511 6.153 1.00 27.67 145 GLY B O 1
ATOM 2339 N N . SER B 1 165 ? -20.151 10.611 8.124 1.00 36.67 146 SER B N 1
ATOM 2340 C CA . SER B 1 165 ? -21.373 11.380 7.973 1.00 31.20 146 SER B CA 1
ATOM 2341 C C . SER B 1 165 ? -21.098 12.807 8.423 1.00 32.94 146 SER B C 1
ATOM 2342 O O . SER B 1 165 ? -20.086 13.099 9.068 1.00 31.60 146 SER B O 1
ATOM 2345 N N . LEU B 1 166 ? -22.029 13.693 8.090 1.00 29.41 147 LEU B N 1
ATOM 2346 C CA . LEU B 1 166 ? -21.871 15.127 8.261 1.00 32.93 147 LEU B CA 1
ATOM 2347 C C . LEU B 1 166 ? -23.035 15.676 9.071 1.00 37.84 147 LEU B C 1
ATOM 2348 O O . LEU B 1 166 ? -24.137 15.124 9.052 1.00 35.45 147 LEU B O 1
ATOM 2353 N N . THR B 1 167 ? -22.770 16.749 9.808 1.00 31.36 148 THR B N 1
ATOM 2354 C CA . THR B 1 167 ? -23.802 17.531 10.471 1.00 35.90 148 THR B CA 1
ATOM 2355 C C . THR B 1 167 ? -23.784 18.917 9.854 1.00 40.58 148 THR B C 1
ATOM 2356 O O . THR B 1 167 ? -22.712 19.501 9.669 1.00 40.12 148 THR B O 1
ATOM 2360 N N . ASP B 1 168 ? -24.956 19.436 9.521 1.00 43.67 149 ASP B N 1
ATOM 2361 C CA . ASP B 1 168 ? -25.006 20.796 9.027 1.00 42.54 149 ASP B CA 1
ATOM 2362 C C . ASP B 1 168 ? -24.948 21.754 10.204 1.00 41.86 149 ASP B C 1
ATOM 2363 O O . ASP B 1 168 ? -25.370 21.429 11.317 1.00 43.47 149 ASP B O 1
ATOM 2368 N N . THR B 1 169 ? -24.368 22.925 9.967 1.00 44.76 150 THR B N 1
ATOM 2369 C CA . THR B 1 169 ? -24.241 23.922 11.016 1.00 50.60 150 THR B CA 1
ATOM 2370 C C . THR B 1 169 ? -25.101 25.146 10.759 1.00 52.85 150 THR B C 1
ATOM 2371 O O . THR B 1 169 ? -25.246 25.975 11.665 1.00 50.51 150 THR B O 1
ATOM 2375 N N . ASN B 1 170 ? -25.675 25.277 9.557 1.00 52.86 151 ASN B N 1
ATOM 2376 C CA . ASN B 1 170 ? -26.407 26.468 9.123 1.00 55.92 151 ASN B CA 1
ATOM 2377 C C . ASN B 1 170 ? -25.511 27.701 9.053 1.00 56.97 151 ASN B C 1
ATOM 2378 O O . ASN B 1 170 ? -26.004 28.832 9.034 1.00 60.06 151 ASN B O 1
ATOM 2383 N N . GLU B 1 171 ? -24.194 27.505 8.995 1.00 53.39 152 GLU B N 1
ATOM 2384 C CA . GLU B 1 171 ? -23.249 28.610 8.881 1.00 49.12 152 GLU B CA 1
ATOM 2385 C C . GLU B 1 171 ? -22.412 28.510 7.617 1.00 47.01 152 GLU B C 1
ATOM 2386 O O . GLU B 1 171 ? -21.371 29.165 7.517 1.00 54.27 152 GLU B O 1
ATOM 2392 N N . GLY B 1 172 ? -22.870 27.734 6.636 1.00 41.73 153 GLY B N 1
ATOM 2393 C CA . GLY B 1 172 ? -22.164 27.560 5.389 1.00 39.53 153 GLY B CA 1
ATOM 2394 C C . GLY B 1 172 ? -21.149 26.441 5.368 1.00 39.60 153 GLY B C 1
ATOM 2395 O O . GLY B 1 172 ? -20.370 26.359 4.409 1.00 42.77 153 GLY B O 1
ATOM 2396 N N . TYR B 1 173 ? -21.104 25.589 6.397 1.00 40.28 154 TYR B N 1
ATOM 2397 C CA . TYR B 1 173 ? -20.222 24.433 6.343 1.00 36.07 154 TYR B CA 1
ATOM 2398 C C . TYR B 1 173 ? -20.770 23.299 7.205 1.00 33.72 154 TYR B C 1
ATOM 2399 O O . TYR B 1 173 ? -21.649 23.487 8.050 1.00 35.18 154 TYR B O 1
ATOM 2408 N N . ARG B 1 174 ? -20.202 22.117 6.988 1.00 35.70 155 ARG B N 1
ATOM 2409 C CA . ARG B 1 174 ? -20.543 20.866 7.653 1.00 32.75 155 ARG B CA 1
ATOM 2410 C C . ARG B 1 174 ? -19.396 20.398 8.540 1.00 33.81 155 ARG B C 1
ATOM 2411 O O . ARG B 1 174 ? -18.221 20.650 8.248 1.00 28.87 155 ARG B O 1
ATOM 2419 N N . ILE B 1 175 ? -19.746 19.702 9.624 1.00 30.51 156 ILE B N 1
ATOM 2420 C CA . ILE B 1 175 ? -18.764 19.102 10.526 1.00 30.92 156 ILE B CA 1
ATOM 2421 C C . ILE B 1 175 ? -18.841 17.584 10.399 1.00 29.39 156 ILE B C 1
ATOM 2422 O O . ILE B 1 175 ? -19.933 17.004 10.392 1.00 33.33 156 ILE B O 1
ATOM 2427 N N . VAL B 1 176 ? -17.680 16.940 10.305 1.00 28.80 157 VAL B N 1
ATOM 2428 C CA . VAL B 1 176 ? -17.636 15.485 10.197 1.00 27.80 157 VAL B CA 1
ATOM 2429 C C . VAL B 1 176 ? -17.962 14.865 11.549 1.00 32.31 157 VAL B C 1
ATOM 2430 O O . VAL B 1 176 ? -17.441 15.290 12.589 1.00 29.77 157 VAL B O 1
ATOM 2434 N N . ASN B 1 177 ? -18.828 13.857 11.543 1.00 29.10 158 ASN B N 1
ATOM 2435 C CA . ASN B 1 177 ? -19.273 13.251 12.789 1.00 31.37 158 ASN B CA 1
ATOM 2436 C C . ASN B 1 177 ? -18.275 12.211 13.294 1.00 30.96 158 ASN B C 1
ATOM 2437 O O . ASN B 1 177 ? -17.397 11.728 12.568 1.00 28.50 158 ASN B O 1
ATOM 2442 N N . GLU B 1 178 ? -18.435 11.872 14.568 1.00 35.40 159 GLU B N 1
ATOM 2443 C CA . GLU B 1 178 ? -17.638 10.830 15.189 1.00 37.40 159 GLU B CA 1
ATOM 2444 C C . GLU B 1 178 ? -17.792 9.524 14.418 1.00 39.44 159 GLU B C 1
ATOM 2445 O O . GLU B 1 178 ? -18.865 9.214 13.896 1.00 43.42 159 GLU B O 1
ATOM 2451 N N . GLY B 1 179 ? -16.706 8.764 14.337 1.00 36.51 160 GLY B N 1
ATOM 2452 C CA . GLY B 1 179 ? -16.693 7.497 13.637 1.00 35.47 160 GLY B CA 1
ATOM 2453 C C . GLY B 1 179 ? -16.120 7.541 12.238 1.00 33.02 160 GLY B C 1
ATOM 2454 O O . GLY B 1 179 ? -16.038 6.488 11.589 1.00 30.70 160 GLY B O 1
ATOM 2455 N N . PHE B 1 180 ? -15.685 8.713 11.768 1.00 34.70 161 PHE B N 1
ATOM 2456 C CA . PHE B 1 180 ? -15.067 8.820 10.456 1.00 27.63 161 PHE B CA 1
ATOM 2457 C C . PHE B 1 180 ? -13.930 7.823 10.323 1.00 30.17 161 PHE B C 1
ATOM 2458 O O . PHE B 1 180 ? -13.129 7.653 11.245 1.00 30.10 161 PHE B O 1
ATOM 2466 N N . LYS B 1 181 ? -13.866 7.166 9.167 1.00 29.00 162 LYS B N 1
ATOM 2467 C CA . LYS B 1 181 ? -12.851 6.156 8.887 1.00 27.54 162 LYS B CA 1
ATOM 2468 C C . LYS B 1 181 ? -12.067 6.564 7.648 1.00 21.71 162 LYS B C 1
ATOM 2469 O O . LYS B 1 181 ? -12.652 6.792 6.586 1.00 24.04 162 LYS B O 1
ATOM 2475 N N . LEU B 1 182 ? -10.750 6.642 7.778 1.00 22.81 163 LEU B N 1
ATOM 2476 C CA . LEU B 1 182 ? -9.883 6.996 6.664 1.00 24.21 163 LEU B CA 1
ATOM 2477 C C . LEU B 1 182 ? -9.526 5.729 5.892 1.00 23.84 163 LEU B C 1
ATOM 2478 O O . LEU B 1 182 ? -8.953 4.794 6.461 1.00 26.40 163 LEU B O 1
ATOM 2483 N N . THR B 1 183 ? -9.874 5.686 4.604 1.00 21.49 164 THR B N 1
ATOM 2484 C CA . THR B 1 183 ? -9.632 4.493 3.798 1.00 24.63 164 THR B CA 1
ATOM 2485 C C . THR B 1 183 ? -8.547 4.661 2.744 1.00 23.80 164 THR B C 1
ATOM 2486 O O . THR B 1 183 ? -7.914 3.671 2.380 1.00 23.83 164 THR B O 1
ATOM 2490 N N . VAL B 1 184 ? -8.328 5.875 2.235 1.00 18.29 165 VAL B N 1
ATOM 2491 C CA . VAL B 1 184 ? -7.207 6.193 1.354 1.00 17.38 165 VAL B CA 1
ATOM 2492 C C . VAL B 1 184 ? -6.665 7.551 1.781 1.00 22.11 165 VAL B C 1
ATOM 2493 O O . VAL B 1 184 ? -7.365 8.568 1.679 1.00 26.74 165 VAL B O 1
ATOM 2497 N N . GLY B 1 185 ? -5.422 7.573 2.255 1.00 21.34 166 GLY B N 1
ATOM 2498 C CA . GLY B 1 185 ? -4.864 8.803 2.782 1.00 20.14 166 GLY B CA 1
ATOM 2499 C C . GLY B 1 185 ? -4.545 9.817 1.701 1.00 25.26 166 GLY B C 1
ATOM 2500 O O . GLY B 1 185 ? -4.718 11.022 1.904 1.00 25.93 166 GLY B O 1
ATOM 2501 N N . VAL B 1 186 ? -4.065 9.347 0.542 1.00 20.33 167 VAL B N 1
ATOM 2502 C CA . VAL B 1 186 ? -3.639 10.231 -0.539 1.00 18.74 167 VAL B CA 1
ATOM 2503 C C . VAL B 1 186 ? -3.919 9.616 -1.906 1.00 19.32 167 VAL B C 1
ATOM 2504 O O . VAL B 1 186 ? -3.428 8.529 -2.215 1.00 23.22 167 VAL B O 1
ATOM 2508 N N . ASP B 1 187 ? -4.673 10.336 -2.738 1.00 17.41 168 ASP B N 1
ATOM 2509 C CA . ASP B 1 187 ? -4.677 10.190 -4.188 1.00 23.32 168 ASP B CA 1
ATOM 2510 C C . ASP B 1 187 ? -4.050 11.448 -4.769 1.00 20.95 168 ASP B C 1
ATOM 2511 O O . ASP B 1 187 ? -4.271 12.548 -4.252 1.00 19.02 168 ASP B O 1
ATOM 2516 N N . ALA B 1 188 ? -3.285 11.308 -5.847 1.00 18.99 169 ALA B N 1
ATOM 2517 C CA . ALA B 1 188 ? -2.800 12.497 -6.531 1.00 16.23 169 ALA B CA 1
ATOM 2518 C C . ALA B 1 188 ? -3.889 12.988 -7.477 1.00 18.90 169 ALA B C 1
ATOM 2519 O O . ALA B 1 188 ? -4.482 12.195 -8.214 1.00 25.77 169 ALA B O 1
ATOM 2521 N N . VAL B 1 189 ? -4.176 14.296 -7.433 1.00 17.40 170 VAL B N 1
ATOM 2522 C CA . VAL B 1 189 ? -5.283 14.880 -8.179 1.00 15.27 170 VAL B CA 1
ATOM 2523 C C . VAL B 1 189 ? -4.864 16.204 -8.793 1.00 18.91 170 VAL B C 1
ATOM 2524 O O . VAL B 1 189 ? -3.940 16.875 -8.331 1.00 16.87 170 VAL B O 1
ATOM 2528 N N . TRP B 1 190 ? -5.578 16.587 -9.841 1.00 15.97 171 TRP B N 1
ATOM 2529 C CA . TRP B 1 190 ? -5.369 17.899 -10.427 1.00 17.88 171 TRP B CA 1
ATOM 2530 C C . TRP B 1 190 ? -6.117 18.928 -9.592 1.00 23.41 171 TRP B C 1
ATOM 2531 O O . TRP B 1 190 ? -7.318 18.787 -9.355 1.00 25.10 171 TRP B O 1
ATOM 2542 N N . GLY B 1 191 ? -5.385 19.921 -9.089 1.00 37.45 172 GLY B N 1
ATOM 2543 C CA . GLY B 1 191 ? -5.916 20.907 -8.180 1.00 52.28 172 GLY B CA 1
ATOM 2544 C C . GLY B 1 191 ? -6.758 21.950 -8.882 1.00 66.39 172 GLY B C 1
ATOM 2545 O O . GLY B 1 191 ? -6.349 22.542 -9.889 1.00 69.49 172 GLY B O 1
ATOM 2546 N N . PRO B 1 192 ? -7.957 22.214 -8.347 1.00 75.18 173 PRO B N 1
ATOM 2547 C CA . PRO B 1 192 ? -8.864 23.200 -8.939 1.00 79.45 173 PRO B CA 1
ATOM 2548 C C . PRO B 1 192 ? -8.609 24.613 -8.421 1.00 86.05 173 PRO B C 1
ATOM 2549 O O . PRO B 1 192 ? -7.461 24.948 -8.126 1.00 89.09 173 PRO B O 1
ATOM 2553 N N . ASN C 1 21 ? -27.041 34.265 -23.482 1.00 99.40 2 ASN C N 1
ATOM 2554 C CA . ASN C 1 21 ? -27.441 32.971 -22.931 1.00 99.89 2 ASN C CA 1
ATOM 2555 C C . ASN C 1 21 ? -26.642 32.572 -21.680 1.00 96.95 2 ASN C C 1
ATOM 2556 O O . ASN C 1 21 ? -25.971 33.403 -21.063 1.00 99.71 2 ASN C O 1
ATOM 2561 N N . GLU C 1 22 ? -26.738 31.291 -21.306 1.00 87.20 3 GLU C N 1
ATOM 2562 C CA . GLU C 1 22 ? -26.150 30.736 -20.096 1.00 78.28 3 GLU C CA 1
ATOM 2563 C C . GLU C 1 22 ? -24.746 30.188 -20.338 1.00 58.13 3 GLU C C 1
ATOM 2564 O O . GLU C 1 22 ? -24.343 29.970 -21.487 1.00 48.14 3 GLU C O 1
ATOM 2570 N N . PRO C 1 23 ? -23.971 29.968 -19.262 1.00 51.33 4 PRO C N 1
ATOM 2571 C CA . PRO C 1 23 ? -22.570 29.541 -19.424 1.00 44.26 4 PRO C CA 1
ATOM 2572 C C . PRO C 1 23 ? -22.443 28.114 -19.940 1.00 40.71 4 PRO C C 1
ATOM 2573 O O . PRO C 1 23 ? -23.105 27.188 -19.459 1.00 40.45 4 PRO C O 1
ATOM 2577 N N . GLN C 1 24 ? -21.545 27.941 -20.905 1.00 30.23 5 GLN C N 1
ATOM 2578 C CA . GLN C 1 24 ? -21.349 26.664 -21.573 1.00 25.19 5 GLN C CA 1
ATOM 2579 C C . GLN C 1 24 ? -19.857 26.412 -21.747 1.00 25.66 5 GLN C C 1
ATOM 2580 O O . GLN C 1 24 ? -19.030 27.315 -21.603 1.00 20.39 5 GLN C O 1
ATOM 2586 N N . LEU C 1 25 ? -19.516 25.164 -22.040 1.00 20.39 6 LEU C N 1
ATOM 2587 C CA . LEU C 1 25 ? -18.146 24.831 -22.392 1.00 19.48 6 LEU C CA 1
ATOM 2588 C C . LEU C 1 25 ? -17.849 25.382 -23.777 1.00 17.63 6 LEU C C 1
ATOM 2589 O O . LEU C 1 25 ? -18.582 25.101 -24.726 1.00 18.64 6 LEU C O 1
ATOM 2594 N N . LEU C 1 26 ? -16.777 26.162 -23.889 1.00 20.26 7 LEU C N 1
ATOM 2595 C CA . LEU C 1 26 ? -16.327 26.758 -25.146 1.00 17.50 7 LEU C CA 1
ATOM 2596 C C . LEU C 1 26 ? -14.965 26.155 -25.482 1.00 20.52 7 LEU C C 1
ATOM 2597 O O . LEU C 1 26 ? -13.988 26.376 -24.754 1.00 20.60 7 LEU C O 1
ATOM 2602 N N . ILE C 1 27 ? -14.909 25.380 -26.566 1.00 18.79 8 ILE C N 1
ATOM 2603 C CA . ILE C 1 27 ? -13.676 24.774 -27.064 1.00 17.37 8 ILE C CA 1
ATOM 2604 C C . ILE C 1 27 ? -13.306 25.454 -28.372 1.00 17.77 8 ILE C C 1
ATOM 2605 O O . ILE C 1 27 ? -14.130 25.536 -29.284 1.00 22.34 8 ILE C O 1
ATOM 2610 N N . GLU C 1 28 ? -12.063 25.916 -28.479 1.00 17.44 9 GLU C N 1
ATOM 2611 C CA . GLU C 1 28 ? -11.624 26.613 -29.679 1.00 19.40 9 GLU C CA 1
ATOM 2612 C C . GLU C 1 28 ? -10.390 25.932 -30.235 1.00 23.86 9 GLU C C 1
ATOM 2613 O O . GLU C 1 28 ? -9.556 25.449 -29.475 1.00 23.69 9 GLU C O 1
ATOM 2619 N N . THR C 1 29 ? -10.280 25.885 -31.558 1.00 19.83 10 THR C N 1
ATOM 2620 C CA . THR C 1 29 ? -9.029 25.522 -32.205 1.00 18.96 10 THR C CA 1
ATOM 2621 C C . THR C 1 29 ? -8.349 26.790 -32.713 1.00 20.83 10 THR C C 1
ATOM 2622 O O . THR C 1 29 ? -9.011 27.727 -33.171 1.00 21.05 10 THR C O 1
ATOM 2626 N N . TRP C 1 30 ? -7.025 26.831 -32.595 1.00 21.82 11 TRP C N 1
ATOM 2627 C CA . TRP C 1 30 ? -6.271 28.037 -32.912 1.00 22.52 11 TRP C CA 1
ATOM 2628 C C . TRP C 1 30 ? -5.136 27.804 -33.907 1.00 27.44 11 TRP C C 1
ATOM 2629 O O . TRP C 1 30 ? -4.292 28.689 -34.072 1.00 27.10 11 TRP C O 1
ATOM 2640 N N . GLY C 1 31 ? -5.068 26.648 -34.551 1.00 29.51 12 GLY C N 1
ATOM 2641 C CA . GLY C 1 31 ? -4.062 26.422 -35.572 1.00 22.54 12 GLY C CA 1
ATOM 2642 C C . GLY C 1 31 ? -2.814 25.762 -35.035 1.00 14.74 12 GLY C C 1
ATOM 2643 O O . GLY C 1 31 ? -2.774 25.222 -33.928 1.00 14.25 12 GLY C O 1
ATOM 2644 N N . GLN C 1 32 ? -1.763 25.795 -35.859 1.00 19.78 13 GLN C N 1
ATOM 2645 C CA . GLN C 1 32 ? -0.520 25.106 -35.528 1.00 15.94 13 GLN C CA 1
ATOM 2646 C C . GLN C 1 32 ? 0.489 26.117 -35.025 1.00 19.60 13 GLN C C 1
ATOM 2647 O O . GLN C 1 32 ? 0.817 27.067 -35.760 1.00 18.64 13 GLN C O 1
ATOM 2653 N N . PRO C 1 33 ? 0.974 25.987 -33.798 1.00 18.99 14 PRO C N 1
ATOM 2654 C CA . PRO C 1 33 ? 2.023 26.898 -33.333 1.00 25.55 14 PRO C CA 1
ATOM 2655 C C . PRO C 1 33 ? 3.284 26.717 -34.164 1.00 25.23 14 PRO C C 1
ATOM 2656 O O . PRO C 1 33 ? 3.660 25.598 -34.526 1.00 24.84 14 PRO C O 1
ATOM 2660 N N . GLY C 1 34 ? 3.946 27.831 -34.442 1.00 19.62 15 GLY C N 1
ATOM 2661 C CA . GLY C 1 34 ? 4.999 27.888 -35.427 1.00 25.25 15 GLY C CA 1
ATOM 2662 C C . GLY C 1 34 ? 6.341 27.327 -35.026 1.00 29.26 15 GLY C C 1
ATOM 2663 O O . GLY C 1 34 ? 7.241 27.300 -35.869 1.00 28.04 15 GLY C O 1
ATOM 2664 N N . GLU C 1 35 ? 6.520 26.867 -33.787 1.00 21.65 16 GLU C N 1
ATOM 2665 C CA . GLU C 1 35 ? 7.830 26.401 -33.337 1.00 20.80 16 GLU C CA 1
ATOM 2666 C C . GLU C 1 35 ? 7.698 25.100 -32.566 1.00 19.29 16 GLU C C 1
ATOM 2667 O O . GLU C 1 35 ? 6.908 25.001 -31.623 1.00 26.35 16 GLU C O 1
ATOM 2673 N N . ILE C 1 36 ? 8.478 24.109 -32.970 1.00 24.65 17 ILE C N 1
ATOM 2674 C CA . ILE C 1 36 ? 8.654 22.880 -32.211 1.00 22.98 17 ILE C CA 1
ATOM 2675 C C . ILE C 1 36 ? 10.145 22.732 -31.963 1.00 24.86 17 ILE C C 1
ATOM 2676 O O . ILE C 1 36 ? 10.934 22.749 -32.915 1.00 21.68 17 ILE C O 1
ATOM 2681 N N . ILE C 1 37 ? 10.536 22.627 -30.694 1.00 20.68 18 ILE C N 1
ATOM 2682 C CA . ILE C 1 37 ? 11.944 22.653 -30.303 1.00 28.36 18 ILE C CA 1
ATOM 2683 C C . ILE C 1 37 ? 12.247 21.397 -29.497 1.00 21.60 18 ILE C C 1
ATOM 2684 O O . ILE C 1 37 ? 11.723 21.225 -28.392 1.00 22.59 18 ILE C O 1
ATOM 2689 N N . ASP C 1 38 ? 13.106 20.540 -30.035 1.00 21.52 19 ASP C N 1
ATOM 2690 C CA . ASP C 1 38 ? 13.419 19.248 -29.442 1.00 29.88 19 ASP C CA 1
ATOM 2691 C C . ASP C 1 38 ? 14.852 19.245 -28.941 1.00 32.99 19 ASP C C 1
ATOM 2692 O O . ASP C 1 38 ? 15.772 19.589 -29.688 1.00 33.75 19 ASP C O 1
ATOM 2697 N N . GLY C 1 39 ? 15.037 18.838 -27.689 1.00 35.42 20 GLY C N 1
ATOM 2698 C CA . GLY C 1 39 ? 16.348 18.483 -27.185 1.00 33.07 20 GLY C CA 1
ATOM 2699 C C . GLY C 1 39 ? 17.206 19.612 -26.659 1.00 38.80 20 GLY C C 1
ATOM 2700 O O . GLY C 1 39 ? 18.407 19.402 -26.445 1.00 44.75 20 GLY C O 1
ATOM 2701 N N . VAL C 1 40 ? 16.650 20.797 -26.442 1.00 37.57 21 VAL C N 1
ATOM 2702 C CA . VAL C 1 40 ? 17.455 21.886 -25.890 1.00 47.44 21 VAL C CA 1
ATOM 2703 C C . VAL C 1 40 ? 17.759 21.589 -24.427 1.00 42.02 21 VAL C C 1
ATOM 2704 O O . VAL C 1 40 ? 16.831 21.347 -23.643 1.00 38.51 21 VAL C O 1
ATOM 2708 N N . PRO C 1 41 ? 19.033 21.531 -24.032 1.00 44.37 22 PRO C N 1
ATOM 2709 C CA . PRO C 1 41 ? 19.380 21.251 -22.631 1.00 41.31 22 PRO C CA 1
ATOM 2710 C C . PRO C 1 41 ? 19.199 22.497 -21.778 1.00 34.35 22 PRO C C 1
ATOM 2711 O O . PRO C 1 41 ? 19.995 23.440 -21.843 1.00 30.44 22 PRO C O 1
ATOM 2715 N N . MET C 1 42 ? 18.155 22.495 -20.961 1.00 36.41 23 MET C N 1
ATOM 2716 C CA . MET C 1 42 ? 17.779 23.637 -20.141 1.00 35.84 23 MET C CA 1
ATOM 2717 C C . MET C 1 42 ? 18.324 23.455 -18.732 1.00 35.91 23 MET C C 1
ATOM 2718 O O . MET C 1 42 ? 18.386 22.338 -18.210 1.00 37.67 23 MET C O 1
ATOM 2723 N N . LEU C 1 43 ? 18.700 24.569 -18.110 1.00 41.97 24 LEU C N 1
ATOM 2724 C CA . LEU C 1 43 ? 19.251 24.518 -16.762 1.00 47.66 24 LEU C CA 1
ATOM 2725 C C . LEU C 1 43 ? 18.160 24.243 -15.730 1.00 60.41 24 LEU C C 1
ATOM 2726 O O . LEU C 1 43 ? 17.111 24.898 -15.725 1.00 58.15 24 LEU C O 1
ATOM 2731 N N . GLU C 1 44 ? 18.412 23.264 -14.861 1.00 71.37 25 GLU C N 1
ATOM 2732 C CA . GLU C 1 44 ? 17.604 22.995 -13.670 1.00 81.35 25 GLU C CA 1
ATOM 2733 C C . GLU C 1 44 ? 18.534 23.154 -12.465 1.00 85.62 25 GLU C C 1
ATOM 2734 O O . GLU C 1 44 ? 19.178 22.197 -12.025 1.00 86.44 25 GLU C O 1
ATOM 2740 N N . SER C 1 45 ? 18.604 24.374 -11.938 1.00 89.13 26 SER C N 1
ATOM 2741 C CA . SER C 1 45 ? 19.555 24.715 -10.878 1.00 94.58 26 SER C CA 1
ATOM 2742 C C . SER C 1 45 ? 19.420 23.820 -9.648 1.00 95.57 26 SER C C 1
ATOM 2743 O O . SER C 1 45 ? 20.419 23.319 -9.124 1.00 96.17 26 SER C O 1
ATOM 2746 N N . GLY C 1 52 ? 23.451 20.142 -13.913 1.00 75.51 33 GLY C N 1
ATOM 2747 C CA . GLY C 1 52 ? 22.036 19.805 -13.894 1.00 69.83 33 GLY C CA 1
ATOM 2748 C C . GLY C 1 52 ? 21.259 20.345 -15.082 1.00 62.06 33 GLY C C 1
ATOM 2749 O O . GLY C 1 52 ? 20.708 21.441 -15.024 1.00 58.76 33 GLY C O 1
ATOM 2750 N N . LEU C 1 53 ? 21.223 19.569 -16.164 1.00 59.38 34 LEU C N 1
ATOM 2751 C CA . LEU C 1 53 ? 20.551 19.944 -17.402 1.00 50.08 34 LEU C CA 1
ATOM 2752 C C . LEU C 1 53 ? 19.506 18.902 -17.751 1.00 48.54 34 LEU C C 1
ATOM 2753 O O . LEU C 1 53 ? 19.764 17.700 -17.645 1.00 55.54 34 LEU C O 1
ATOM 2758 N N . LYS C 1 54 ? 18.337 19.360 -18.191 1.00 46.75 35 LYS C N 1
ATOM 2759 C CA . LYS C 1 54 ? 17.307 18.452 -18.676 1.00 51.81 35 LYS C CA 1
ATOM 2760 C C . LYS C 1 54 ? 16.892 18.860 -20.082 1.00 44.19 35 LYS C C 1
ATOM 2761 O O . LYS C 1 54 ? 16.415 19.991 -20.282 1.00 40.23 35 LYS C O 1
ATOM 2767 N N . PRO C 1 55 ? 17.055 18.001 -21.082 1.00 39.89 36 PRO C N 1
ATOM 2768 C CA . PRO C 1 55 ? 16.461 18.286 -22.386 1.00 40.82 36 PRO C CA 1
ATOM 2769 C C . PRO C 1 55 ? 14.947 18.189 -22.303 1.00 34.61 36 PRO C C 1
ATOM 2770 O O . PRO C 1 55 ? 14.381 17.621 -21.369 1.00 34.06 36 PRO C O 1
ATOM 2774 N N . GLY C 1 56 ? 14.292 18.750 -23.307 1.00 26.10 37 GLY C N 1
ATOM 2775 C CA . GLY C 1 56 ? 12.847 18.680 -23.373 1.00 22.34 37 GLY C CA 1
ATOM 2776 C C . GLY C 1 56 ? 12.388 18.951 -24.784 1.00 20.44 37 GLY C C 1
ATOM 2777 O O . GLY C 1 56 ? 13.124 19.505 -25.606 1.00 19.89 37 GLY C O 1
ATOM 2778 N N . LEU C 1 57 ? 11.155 18.553 -25.053 1.00 14.84 38 LEU C N 1
ATOM 2779 C CA . LEU C 1 57 ? 10.484 18.830 -26.311 1.00 14.87 38 LEU C CA 1
ATOM 2780 C C . LEU C 1 57 ? 9.454 19.908 -26.041 1.00 17.82 38 LEU C C 1
ATOM 2781 O O . LEU C 1 57 ? 8.587 19.728 -25.177 1.00 13.74 38 LEU C O 1
ATOM 2786 N N . TYR C 1 58 ? 9.535 21.019 -26.775 1.00 16.83 39 TYR C N 1
ATOM 2787 C CA . TYR C 1 58 ? 8.680 22.171 -26.516 1.00 13.44 39 TYR C CA 1
ATOM 2788 C C . TYR C 1 58 ? 7.847 22.551 -27.726 1.00 22.26 39 TYR C C 1
ATOM 2789 O O . TYR C 1 58 ? 8.328 22.515 -28.860 1.00 19.83 39 TYR C O 1
ATOM 2798 N N . ILE C 1 59 ? 6.599 22.943 -27.469 1.00 16.41 40 ILE C N 1
ATOM 2799 C CA . ILE C 1 59 ? 5.738 23.570 -28.461 1.00 17.56 40 ILE C CA 1
ATOM 2800 C C . ILE C 1 59 ? 5.612 25.040 -28.077 1.00 23.17 40 ILE C C 1
ATOM 2801 O O . ILE C 1 59 ? 5.241 25.350 -26.935 1.00 21.86 40 ILE C O 1
ATOM 2806 N N . GLU C 1 60 ? 5.936 25.942 -29.012 1.00 18.89 41 GLU C N 1
ATOM 2807 C CA . GLU C 1 60 ? 5.905 27.374 -28.717 1.00 25.27 41 GLU C CA 1
ATOM 2808 C C . GLU C 1 60 ? 5.271 28.147 -29.868 1.00 25.90 41 GLU C C 1
ATOM 2809 O O . GLU C 1 60 ? 5.633 27.951 -31.036 1.00 23.94 41 GLU C O 1
ATOM 2815 N N . GLY C 1 61 ? 4.341 29.032 -29.532 1.00 20.33 42 GLY C N 1
ATOM 2816 C CA . GLY C 1 61 ? 3.768 29.917 -30.540 1.00 20.82 42 GLY C CA 1
ATOM 2817 C C . GLY C 1 61 ? 2.416 30.433 -30.077 1.00 18.66 42 GLY C C 1
ATOM 2818 O O . GLY C 1 61 ? 2.139 30.498 -28.878 1.00 22.78 42 GLY C O 1
ATOM 2819 N N . ILE C 1 62 ? 1.585 30.777 -31.054 1.00 20.15 43 ILE C N 1
ATOM 2820 C CA . ILE C 1 62 ? 0.272 31.342 -30.761 1.00 20.95 43 ILE C CA 1
ATOM 2821 C C . ILE C 1 62 ? -0.620 30.271 -30.156 1.00 24.00 43 ILE C C 1
ATOM 2822 O O . ILE C 1 62 ? -0.872 29.224 -30.770 1.00 19.39 43 ILE C O 1
ATOM 2827 N N . PHE C 1 63 ? -1.113 30.530 -28.947 1.00 13.91 44 PHE C N 1
ATOM 2828 C CA . PHE C 1 63 ? -2.030 29.602 -28.302 1.00 16.73 44 PHE C CA 1
ATOM 2829 C C . PHE C 1 63 ? -3.476 30.081 -28.302 1.00 16.32 44 PHE C C 1
ATOM 2830 O O . PHE C 1 63 ? -4.376 29.249 -28.250 1.00 19.12 44 PHE C O 1
ATOM 2838 N N . LEU C 1 64 ? -3.713 31.391 -28.324 1.00 21.06 45 LEU C N 1
ATOM 2839 C CA . LEU C 1 64 ? -5.049 31.971 -28.398 1.00 23.76 45 LEU C CA 1
ATOM 2840 C C . LEU C 1 64 ? -4.949 33.318 -29.102 1.00 22.21 45 LEU C C 1
ATOM 2841 O O . LEU C 1 64 ? -3.879 33.933 -29.158 1.00 23.05 45 LEU C O 1
ATOM 2846 N N . GLN C 1 65 ? -6.077 33.784 -29.627 1.00 24.50 46 GLN C N 1
ATOM 2847 C CA . GLN C 1 65 ? -6.117 35.049 -30.352 1.00 17.52 46 GLN C CA 1
ATOM 2848 C C . GLN C 1 65 ? -7.342 35.856 -29.968 1.00 23.94 46 GLN C C 1
ATOM 2849 O O . GLN C 1 65 ? -8.453 35.322 -29.954 1.00 23.32 46 GLN C O 1
ATOM 2855 N N . ALA C 1 66 ? -7.135 37.148 -29.702 1.00 19.51 47 ALA C N 1
ATOM 2856 C CA . ALA C 1 66 ? -8.197 38.101 -29.426 1.00 27.04 47 ALA C CA 1
ATOM 2857 C C . ALA C 1 66 ? -8.544 38.881 -30.686 1.00 28.28 47 ALA C C 1
ATOM 2858 O O . ALA C 1 66 ? -7.736 39.002 -31.612 1.00 31.30 47 ALA C O 1
ATOM 2860 N N . GLU C 1 67 ? -9.774 39.393 -30.709 1.00 23.30 48 GLU C N 1
ATOM 2861 C CA . GLU C 1 67 ? -10.220 40.390 -31.688 1.00 30.04 48 GLU C CA 1
ATOM 2862 C C . GLU C 1 67 ? -10.184 39.855 -33.115 1.00 31.23 48 GLU C C 1
ATOM 2863 O O . GLU C 1 67 ? -10.037 40.620 -34.068 1.00 37.15 48 GLU C O 1
ATOM 2869 N N . VAL C 1 68 ? -10.306 38.542 -33.285 1.00 28.50 49 VAL C N 1
ATOM 2870 C CA . VAL C 1 68 ? -10.452 37.954 -34.609 1.00 33.72 49 VAL C CA 1
ATOM 2871 C C . VAL C 1 68 ? -11.561 36.913 -34.566 1.00 30.91 49 VAL C C 1
ATOM 2872 O O . VAL C 1 68 ? -11.778 36.252 -33.547 1.00 30.68 49 VAL C O 1
ATOM 2876 N N . VAL C 1 69 ? -12.292 36.795 -35.672 1.00 30.27 50 VAL C N 1
ATOM 2877 C CA . VAL C 1 69 ? -13.269 35.721 -35.810 1.00 29.30 50 VAL C CA 1
ATOM 2878 C C . VAL C 1 69 ? -12.520 34.417 -36.055 1.00 30.09 50 VAL C C 1
ATOM 2879 O O . VAL C 1 69 ? -11.827 34.269 -37.069 1.00 25.51 50 VAL C O 1
ATOM 2883 N N . ASN C 1 70 ? -12.639 33.469 -35.119 1.00 26.49 51 ASN C N 1
ATOM 2884 C CA . ASN C 1 70 ? -11.853 32.245 -35.193 1.00 26.39 51 ASN C CA 1
ATOM 2885 C C . ASN C 1 70 ? -12.603 31.184 -36.002 1.00 29.35 51 ASN C C 1
ATOM 2886 O O . ASN C 1 70 ? -13.653 31.446 -36.598 1.00 22.83 51 ASN C O 1
ATOM 2891 N N . ARG C 1 71 ? -12.071 29.961 -36.013 1.00 27.34 52 ARG C N 1
ATOM 2892 C CA . ARG C 1 71 ? -12.654 28.910 -36.844 1.00 36.48 52 ARG C CA 1
ATOM 2893 C C . ARG C 1 71 ? -14.064 28.538 -36.402 1.00 30.86 52 ARG C C 1
ATOM 2894 O O . ARG C 1 71 ? -14.881 28.136 -37.236 1.00 31.56 52 ARG C O 1
ATOM 2902 N N . ASN C 1 72 ? -14.377 28.668 -35.108 1.00 26.07 53 ASN C N 1
ATOM 2903 C CA . ASN C 1 72 ? -15.730 28.418 -34.614 1.00 22.14 53 ASN C CA 1
ATOM 2904 C C . ASN C 1 72 ? -16.660 29.612 -34.788 1.00 22.63 53 ASN C C 1
ATOM 2905 O O . ASN C 1 72 ? -17.744 29.615 -34.198 1.00 28.25 53 ASN C O 1
ATOM 2910 N N . LYS C 1 73 ? -16.263 30.628 -35.560 1.00 27.04 54 LYS C N 1
ATOM 2911 C CA . LYS C 1 73 ? -17.077 31.831 -35.754 1.00 30.79 54 LYS C CA 1
ATOM 2912 C C . LYS C 1 73 ? -17.333 32.552 -34.429 1.00 31.45 54 LYS C C 1
ATOM 2913 O O . LYS C 1 73 ? -18.416 33.096 -34.191 1.00 27.85 54 LYS C O 1
ATOM 2919 N N . ARG C 1 74 ? -16.316 32.582 -33.571 1.00 30.98 55 ARG C N 1
ATOM 2920 C CA . ARG C 1 74 ? -16.375 33.277 -32.293 1.00 27.04 55 ARG C CA 1
ATOM 2921 C C . ARG C 1 74 ? -15.248 34.292 -32.201 1.00 23.63 55 ARG C C 1
ATOM 2922 O O . ARG C 1 74 ? -14.132 34.035 -32.659 1.00 28.54 55 ARG C O 1
ATOM 2930 N N . LEU C 1 75 ? -15.535 35.430 -31.584 1.00 23.14 56 LEU C N 1
ATOM 2931 C CA . LEU C 1 75 ? -14.547 36.475 -31.379 1.00 25.56 56 LEU C CA 1
ATOM 2932 C C . LEU C 1 75 ? -14.393 36.699 -29.884 1.00 23.79 56 LEU C C 1
ATOM 2933 O O . LEU C 1 75 ? -15.393 36.892 -29.179 1.00 26.11 56 LEU C O 1
ATOM 2938 N N . TYR C 1 76 ? -13.137 36.703 -29.408 1.00 22.47 57 TYR C N 1
ATOM 2939 C CA . TYR C 1 76 ? -12.845 36.989 -28.012 1.00 20.29 57 TYR C CA 1
ATOM 2940 C C . TYR C 1 76 ? -12.392 38.438 -27.884 1.00 21.60 57 TYR C C 1
ATOM 2941 O O . TYR C 1 76 ? -11.299 38.771 -28.357 1.00 22.89 57 TYR C O 1
ATOM 2950 N N . PRO C 1 77 ? -13.174 39.330 -27.277 1.00 23.28 58 PRO C N 1
ATOM 2951 C CA . PRO C 1 77 ? -12.712 40.719 -27.109 1.00 29.01 58 PRO C CA 1
ATOM 2952 C C . PRO C 1 77 ? -11.452 40.786 -26.255 1.00 26.79 58 PRO C C 1
ATOM 2953 O O . PRO C 1 77 ? -11.262 39.987 -25.332 1.00 26.86 58 PRO C O 1
ATOM 2957 N N . LYS C 1 78 ? -10.584 41.764 -26.561 1.00 26.62 59 LYS C N 1
ATOM 2958 C CA . LYS C 1 78 ? -9.248 41.754 -25.962 1.00 28.50 59 LYS C CA 1
ATOM 2959 C C . LYS C 1 78 ? -9.300 41.894 -24.443 1.00 28.12 59 LYS C C 1
ATOM 2960 O O . LYS C 1 78 ? -8.579 41.189 -23.723 1.00 29.91 59 LYS C O 1
ATOM 2966 N N . ARG C 1 79 ? -10.139 42.798 -23.939 1.00 32.56 60 ARG C N 1
ATOM 2967 C CA . ARG C 1 79 ? -10.228 43.008 -22.497 1.00 44.45 60 ARG C CA 1
ATOM 2968 C C . ARG C 1 79 ? -10.677 41.735 -21.782 1.00 38.81 60 ARG C C 1
ATOM 2969 O O . ARG C 1 79 ? -10.192 41.417 -20.687 1.00 34.74 60 ARG C O 1
ATOM 2977 N N . ILE C 1 80 ? -11.587 40.983 -22.401 1.00 31.75 61 ILE C N 1
ATOM 2978 C CA . ILE C 1 80 ? -12.109 39.775 -21.768 1.00 27.46 61 ILE C CA 1
ATOM 2979 C C . ILE C 1 80 ? -11.062 38.673 -21.752 1.00 26.89 61 ILE C C 1
ATOM 2980 O O . ILE C 1 80 ? -10.897 37.969 -20.745 1.00 26.89 61 ILE C O 1
ATOM 2985 N N . LEU C 1 81 ? -10.338 38.497 -22.862 1.00 26.57 62 LEU C N 1
ATOM 2986 C CA . LEU C 1 81 ? -9.310 37.460 -22.894 1.00 23.02 62 LEU C CA 1
ATOM 2987 C C . LEU C 1 81 ? -8.107 37.842 -22.044 1.00 26.50 62 LEU C C 1
ATOM 2988 O O . LEU C 1 81 ? -7.435 36.956 -21.497 1.00 23.48 62 LEU C O 1
ATOM 2993 N N . GLU C 1 82 ? -7.804 39.140 -21.942 1.00 30.17 63 GLU C N 1
ATOM 2994 C CA . GLU C 1 82 ? -6.726 39.579 -21.059 1.00 31.42 63 GLU C CA 1
ATOM 2995 C C . GLU C 1 82 ? -7.003 39.172 -19.621 1.00 28.04 63 GLU C C 1
ATOM 2996 O O . GLU C 1 82 ? -6.111 38.676 -18.923 1.00 24.87 63 GLU C O 1
ATOM 3002 N N . LYS C 1 83 ? -8.246 39.367 -19.174 1.00 25.28 64 LYS C N 1
ATOM 3003 C CA . LYS C 1 83 ? -8.635 39.006 -17.821 1.00 25.49 64 LYS C CA 1
ATOM 3004 C C . LYS C 1 83 ? -8.581 37.496 -17.622 1.00 28.67 64 LYS C C 1
ATOM 3005 O O . LYS C 1 83 ? -8.086 37.015 -16.596 1.00 23.61 64 LYS C O 1
ATOM 3011 N N . ALA C 1 84 ? -9.073 36.732 -18.601 1.00 21.20 65 ALA C N 1
ATOM 3012 C CA . ALA C 1 84 ? -9.087 35.278 -18.488 1.00 21.98 65 ALA C CA 1
ATOM 3013 C C . ALA C 1 84 ? -7.679 34.702 -18.487 1.00 25.42 65 ALA C C 1
ATOM 3014 O O . ALA C 1 84 ? -7.403 33.727 -17.773 1.00 23.65 65 ALA C O 1
ATOM 3016 N N . VAL C 1 85 ? -6.785 35.271 -19.301 1.00 19.11 66 VAL C N 1
ATOM 3017 C CA . VAL C 1 85 ? -5.413 34.778 -19.363 1.00 19.89 66 VAL C CA 1
ATOM 3018 C C . VAL C 1 85 ? -4.661 35.115 -18.075 1.00 21.86 66 VAL C C 1
ATOM 3019 O O . VAL C 1 85 ? -3.932 34.277 -17.525 1.00 21.20 66 VAL C O 1
ATOM 3023 N N . LYS C 1 86 ? -4.864 36.323 -17.546 1.00 25.90 67 LYS C N 1
ATOM 3024 C CA . LYS C 1 86 ? -4.219 36.692 -16.285 1.00 25.46 67 LYS C CA 1
ATOM 3025 C C . LYS C 1 86 ? -4.621 35.743 -15.161 1.00 22.32 67 LYS C C 1
ATOM 3026 O O . LYS C 1 86 ? -3.774 35.269 -14.400 1.00 24.86 67 LYS C O 1
ATOM 3032 N N . ASP C 1 87 ? -5.914 35.440 -15.051 1.00 22.71 68 ASP C N 1
ATOM 3033 C CA . ASP C 1 87 ? -6.365 34.535 -14.001 1.00 24.04 68 ASP C CA 1
ATOM 3034 C C . ASP C 1 87 ? -5.821 33.131 -14.212 1.00 24.11 68 ASP C C 1
ATOM 3035 O O . ASP C 1 87 ? -5.449 32.450 -13.252 1.00 22.26 68 ASP C O 1
ATOM 3040 N N . TYR C 1 88 ? -5.770 32.681 -15.464 1.00 19.02 69 TYR C N 1
ATOM 3041 C CA . TYR C 1 88 ? -5.244 31.357 -15.754 1.00 24.76 69 TYR C CA 1
ATOM 3042 C C . TYR C 1 88 ? -3.750 31.280 -15.453 1.00 25.55 69 TYR C C 1
ATOM 3043 O O . TYR C 1 88 ? -3.265 30.259 -14.938 1.00 23.95 69 TYR C O 1
ATOM 3052 N N . ILE C 1 89 ? -3.001 32.345 -15.769 1.00 24.53 70 ILE C N 1
ATOM 3053 C CA . ILE C 1 89 ? -1.582 32.386 -15.409 1.00 23.30 70 ILE C CA 1
ATOM 3054 C C . ILE C 1 89 ? -1.420 32.304 -13.899 1.00 20.04 70 ILE C C 1
ATOM 3055 O O . ILE C 1 89 ? -0.592 31.544 -13.386 1.00 19.97 70 ILE C O 1
ATOM 3060 N N . ASN C 1 90 ? -2.222 33.071 -13.157 1.00 21.19 71 ASN C N 1
ATOM 3061 C CA . ASN C 1 90 ? -2.086 33.058 -11.701 1.00 23.23 71 ASN C CA 1
ATOM 3062 C C . ASN C 1 90 ? -2.567 31.747 -11.090 1.00 23.15 71 ASN C C 1
ATOM 3063 O O . ASN C 1 90 ? -1.980 31.261 -10.114 1.00 25.46 71 ASN C O 1
ATOM 3068 N N . GLU C 1 91 ? -3.651 31.186 -11.617 1.00 20.95 72 GLU C N 1
ATOM 3069 C CA . GLU C 1 91 ? -4.252 30.009 -11.008 1.00 26.91 72 GLU C CA 1
ATOM 3070 C C . GLU C 1 91 ? -3.600 28.705 -11.457 1.00 21.83 72 GLU C C 1
ATOM 3071 O O . GLU C 1 91 ? -3.561 27.744 -10.683 1.00 22.07 72 GLU C O 1
ATOM 3077 N N . GLN C 1 92 ? -3.081 28.636 -12.678 1.00 25.56 73 GLN C N 1
ATOM 3078 C CA . GLN C 1 92 ? -2.603 27.351 -13.181 1.00 19.47 73 GLN C CA 1
ATOM 3079 C C . GLN C 1 92 ? -1.152 27.372 -13.633 1.00 18.74 73 GLN C C 1
ATOM 3080 O O . GLN C 1 92 ? -0.386 26.464 -13.274 1.00 19.85 73 GLN C O 1
ATOM 3086 N N . VAL C 1 93 ? -0.739 28.366 -14.418 1.00 20.77 74 VAL C N 1
ATOM 3087 C CA . VAL C 1 93 ? 0.617 28.334 -14.970 1.00 20.83 74 VAL C CA 1
ATOM 3088 C C . VAL C 1 93 ? 1.650 28.484 -13.860 1.00 20.51 74 VAL C C 1
ATOM 3089 O O . VAL C 1 93 ? 2.534 27.633 -13.698 1.00 17.68 74 VAL C O 1
ATOM 3093 N N . LEU C 1 94 ? 1.537 29.550 -13.054 1.00 20.23 75 LEU C N 1
ATOM 3094 C CA . LEU C 1 94 ? 2.521 29.810 -12.009 1.00 20.60 75 LEU C CA 1
ATOM 3095 C C . LEU C 1 94 ? 2.449 28.801 -10.864 1.00 25.63 75 LEU C C 1
ATOM 3096 O O . LEU C 1 94 ? 3.420 28.663 -10.106 1.00 23.68 75 LEU C O 1
ATOM 3101 N N . THR C 1 95 ? 1.319 28.121 -10.692 1.00 23.09 76 THR C N 1
ATOM 3102 C CA . THR C 1 95 ? 1.193 27.086 -9.669 1.00 25.87 76 THR C CA 1
ATOM 3103 C C . THR C 1 95 ? 1.600 25.708 -10.177 1.00 20.04 76 THR C C 1
ATOM 3104 O O . THR C 1 95 ? 1.499 24.728 -9.421 1.00 21.75 76 THR C O 1
ATOM 3108 N N . LYS C 1 96 ? 2.068 25.620 -11.429 1.00 18.35 77 LYS C N 1
ATOM 3109 C CA . LYS C 1 96 ? 2.549 24.377 -12.041 1.00 17.32 77 LYS C CA 1
ATOM 3110 C C . LYS C 1 96 ? 1.420 23.352 -12.212 1.00 16.73 77 LYS C C 1
ATOM 3111 O O . LYS C 1 96 ? 1.628 22.153 -12.068 1.00 19.59 77 LYS C O 1
ATOM 3117 N N . GLN C 1 97 ? 0.225 23.829 -12.553 1.00 19.33 78 GLN C N 1
ATOM 3118 C CA . GLN C 1 97 ? -0.950 22.986 -12.746 1.00 18.96 78 GLN C CA 1
ATOM 3119 C C . GLN C 1 97 ? -1.505 23.050 -14.167 1.00 20.12 78 GLN C C 1
ATOM 3120 O O . GLN C 1 97 ? -2.557 22.451 -14.432 1.00 18.36 78 GLN C O 1
ATOM 3126 N N . ALA C 1 98 ? -0.849 23.760 -15.091 1.00 16.90 79 ALA C N 1
ATOM 3127 C CA . ALA C 1 98 ? -1.451 24.077 -16.393 1.00 13.19 79 ALA C CA 1
ATOM 3128 C C . ALA C 1 98 ? -1.212 22.956 -17.403 1.00 16.01 79 ALA C C 1
ATOM 3129 O O . ALA C 1 98 ? -0.581 23.123 -18.444 1.00 15.50 79 ALA C O 1
ATOM 3131 N N . LEU C 1 99 ? -1.768 21.792 -17.074 1.00 16.74 80 LEU C N 1
ATOM 3132 C CA . LEU C 1 99 ? -1.715 20.617 -17.927 1.00 13.65 80 LEU C CA 1
ATOM 3133 C C . LEU C 1 99 ? -2.670 20.740 -19.111 1.00 18.30 80 LEU C C 1
ATOM 3134 O O . LEU C 1 99 ? -3.679 21.453 -19.073 1.00 17.22 80 LEU C O 1
ATOM 3139 N N . GLY C 1 100 ? -2.340 20.012 -20.184 1.00 12.80 81 GLY C N 1
ATOM 3140 C CA . GLY C 1 100 ? -3.254 19.852 -21.291 1.00 15.19 81 GLY C CA 1
ATOM 3141 C C . GLY C 1 100 ? -3.166 18.436 -21.820 1.00 12.27 81 GLY C C 1
ATOM 3142 O O . GLY C 1 100 ? -2.242 17.706 -21.494 1.00 14.97 81 GLY C O 1
ATOM 3143 N N . GLU C 1 101 ? -4.132 18.077 -22.669 1.00 11.01 82 GLU C N 1
ATOM 3144 C CA . GLU C 1 101 ? -4.317 16.704 -23.109 1.00 11.21 82 GLU C CA 1
ATOM 3145 C C . GLU C 1 101 ? -4.056 16.585 -24.604 1.00 16.30 82 GLU C C 1
ATOM 3146 O O . GLU C 1 101 ? -3.822 17.568 -25.300 1.00 13.83 82 GLU C O 1
ATOM 3152 N N . LEU C 1 102 ? -4.095 15.354 -25.088 1.00 18.72 83 LEU C N 1
ATOM 3153 C CA . LEU C 1 102 ? -4.063 15.063 -26.514 1.00 14.09 83 LEU C CA 1
ATOM 3154 C C . LEU C 1 102 ? -5.496 14.731 -26.912 1.00 14.33 83 LEU C C 1
ATOM 3155 O O . LEU C 1 102 ? -6.076 13.792 -26.362 1.00 14.22 83 LEU C O 1
ATOM 3160 N N . ASN C 1 103 ? -6.066 15.537 -27.826 1.00 12.86 84 ASN C N 1
ATOM 3161 C CA . ASN C 1 103 ? -7.503 15.655 -28.116 1.00 18.93 84 ASN C CA 1
ATOM 3162 C C . ASN C 1 103 ? -8.179 16.528 -27.072 1.00 22.24 84 ASN C C 1
ATOM 3163 O O . ASN C 1 103 ? -7.887 16.403 -25.877 1.00 22.41 84 ASN C O 1
ATOM 3168 N N . ALA C 1 104 ? -9.096 17.400 -27.502 1.00 19.39 85 ALA C N 1
ATOM 3169 C CA . ALA C 1 104 ? -9.817 18.248 -26.565 1.00 25.20 85 ALA C CA 1
ATOM 3170 C C . ALA C 1 104 ? -11.116 17.544 -26.187 1.00 20.32 85 ALA C C 1
ATOM 3171 O O . ALA C 1 104 ? -12.029 17.461 -27.018 1.00 21.55 85 ALA C O 1
ATOM 3173 N N . PRO C 1 105 ? -11.247 17.041 -24.968 1.00 21.87 86 PRO C N 1
ATOM 3174 C CA . PRO C 1 105 ? -12.449 16.302 -24.584 1.00 20.68 86 PRO C CA 1
ATOM 3175 C C . PRO C 1 105 ? -13.564 17.253 -24.184 1.00 24.20 86 PRO C C 1
ATOM 3176 O O . PRO C 1 105 ? -13.317 18.436 -23.891 1.00 22.46 86 PRO C O 1
ATOM 3180 N N . PRO C 1 106 ? -14.817 16.781 -24.160 1.00 22.41 87 PRO C N 1
ATOM 3181 C CA . PRO C 1 106 ? -15.934 17.672 -23.807 1.00 25.83 87 PRO C CA 1
ATOM 3182 C C . PRO C 1 106 ? -16.081 17.877 -22.302 1.00 25.57 87 PRO C C 1
ATOM 3183 O O . PRO C 1 106 ? -17.099 17.557 -21.694 1.00 27.69 87 PRO C O 1
ATOM 3187 N N . ARG C 1 107 ? -15.023 18.364 -21.669 1.00 19.00 88 ARG C N 1
ATOM 3188 C CA . ARG C 1 107 ? -15.094 18.678 -20.251 1.00 23.94 88 ARG C CA 1
ATOM 3189 C C . ARG C 1 107 ? -14.185 19.868 -20.011 1.00 19.10 88 ARG C C 1
ATOM 3190 O O . ARG C 1 107 ? -13.305 20.166 -20.821 1.00 21.43 88 ARG C O 1
ATOM 3198 N N . ALA C 1 108 ? -14.445 20.588 -18.925 1.00 20.36 89 ALA C N 1
ATOM 3199 C CA . ALA C 1 108 ? -13.705 21.815 -18.638 1.00 21.38 89 ALA C CA 1
ATOM 3200 C C . ALA C 1 108 ? -12.364 21.582 -17.949 1.00 25.86 89 ALA C C 1
ATOM 3201 O O . ALA C 1 108 ? -11.473 22.435 -18.055 1.00 23.56 89 ALA C O 1
ATOM 3203 N N . ASN C 1 109 ? -12.209 20.467 -17.247 1.00 23.99 90 ASN C N 1
ATOM 3204 C CA . ASN C 1 109 ? -11.047 20.151 -16.427 1.00 24.45 90 ASN C CA 1
ATOM 3205 C C . ASN C 1 109 ? -10.086 19.228 -17.174 1.00 19.83 90 ASN C C 1
ATOM 3206 O O . ASN C 1 109 ? -10.501 18.399 -17.983 1.00 25.20 90 ASN C O 1
ATOM 3211 N N . VAL C 1 110 ? -8.791 19.367 -16.895 1.00 21.28 91 VAL C N 1
ATOM 3212 C CA . VAL C 1 110 ? -7.824 18.412 -17.425 1.00 21.38 91 VAL C CA 1
ATOM 3213 C C . VAL C 1 110 ? -7.807 17.177 -16.536 1.00 23.51 91 VAL C C 1
ATOM 3214 O O . VAL C 1 110 ? -7.918 17.263 -15.305 1.00 23.34 91 VAL C O 1
ATOM 3218 N N . ASP C 1 111 ? -7.689 16.012 -17.165 1.00 14.64 92 ASP C N 1
ATOM 3219 C CA . ASP C 1 111 ? -7.526 14.765 -16.442 1.00 19.40 92 ASP C CA 1
ATOM 3220 C C . ASP C 1 111 ? -6.037 14.462 -16.395 1.00 15.28 92 ASP C C 1
ATOM 3221 O O . ASP C 1 111 ? -5.446 14.180 -17.446 1.00 17.13 92 ASP C O 1
ATOM 3226 N N . PRO C 1 112 ? -5.388 14.495 -15.224 1.00 15.70 93 PRO C N 1
ATOM 3227 C CA . PRO C 1 112 ? -3.923 14.345 -15.205 1.00 15.45 93 PRO C CA 1
ATOM 3228 C C . PRO C 1 112 ? -3.455 12.986 -15.708 1.00 17.16 93 PRO C C 1
ATOM 3229 O O . PRO C 1 112 ? -2.305 12.879 -16.167 1.00 15.22 93 PRO C O 1
ATOM 3233 N N . MET C 1 113 ? -4.304 11.953 -15.644 1.00 16.69 94 MET C N 1
ATOM 3234 C CA . MET C 1 113 ? -3.959 10.676 -16.267 1.00 18.87 94 MET C CA 1
ATOM 3235 C C . MET C 1 113 ? -3.883 10.783 -17.784 1.00 15.72 94 MET C C 1
ATOM 3236 O O . MET C 1 113 ? -3.261 9.930 -18.427 1.00 21.08 94 MET C O 1
ATOM 3241 N N . GLN C 1 114 ? -4.514 11.793 -18.376 1.00 17.96 95 GLN C N 1
ATOM 3242 C CA . GLN C 1 114 ? -4.526 11.968 -19.822 1.00 18.28 95 GLN C CA 1
ATOM 3243 C C . GLN C 1 114 ? -3.683 13.147 -20.280 1.00 16.46 95 GLN C C 1
ATOM 3244 O O . GLN C 1 114 ? -3.650 13.461 -21.482 1.00 12.45 95 GLN C O 1
ATOM 3250 N N . ALA C 1 115 ? -2.950 13.759 -19.365 1.00 13.47 96 ALA C N 1
ATOM 3251 C CA . ALA C 1 115 ? -2.156 14.935 -19.683 1.00 16.15 96 ALA C CA 1
ATOM 3252 C C . ALA C 1 115 ? -1.024 14.584 -20.644 1.00 15.03 96 ALA C C 1
ATOM 3253 O O . ALA C 1 115 ? -0.371 13.537 -20.519 1.00 14.47 96 ALA C O 1
ATOM 3255 N N . ALA C 1 116 ? -0.820 15.457 -21.636 1.00 9.29 97 ALA C N 1
ATOM 3256 C CA . ALA C 1 116 ? 0.267 15.304 -22.580 1.00 14.20 97 ALA C CA 1
ATOM 3257 C C . ALA C 1 116 ? 1.242 16.471 -22.597 1.00 11.09 97 ALA C C 1
ATOM 3258 O O . ALA C 1 116 ? 2.375 16.291 -23.066 1.00 14.82 97 ALA C O 1
ATOM 3260 N N . ILE C 1 117 ? 0.847 17.657 -22.113 1.00 12.63 98 ILE C N 1
ATOM 3261 C CA . ILE C 1 117 ? 1.704 18.835 -22.115 1.00 11.66 98 ILE C CA 1
ATOM 3262 C C . ILE C 1 117 ? 1.497 19.598 -20.823 1.00 12.03 98 ILE C C 1
ATOM 3263 O O . ILE C 1 117 ? 0.487 19.442 -20.135 1.00 13.00 98 ILE C O 1
ATOM 3268 N N . ILE C 1 118 ? 2.457 20.464 -20.509 1.00 12.33 99 ILE C N 1
ATOM 3269 C CA . ILE C 1 118 ? 2.293 21.418 -19.427 1.00 14.42 99 ILE C CA 1
ATOM 3270 C C . ILE C 1 118 ? 2.758 22.781 -19.921 1.00 18.20 99 ILE C C 1
ATOM 3271 O O . ILE C 1 118 ? 3.839 22.905 -20.504 1.00 16.42 99 ILE C O 1
ATOM 3276 N N . ILE C 1 119 ? 1.930 23.800 -19.706 1.00 11.87 100 ILE C N 1
ATOM 3277 C CA . ILE C 1 119 ? 2.257 25.160 -20.120 1.00 12.42 100 ILE C CA 1
ATOM 3278 C C . ILE C 1 119 ? 3.193 25.781 -19.093 1.00 13.89 100 ILE C C 1
ATOM 3279 O O . ILE C 1 119 ? 2.869 25.841 -17.903 1.00 19.05 100 ILE C O 1
ATOM 3284 N N . GLU C 1 120 ? 4.360 26.264 -19.555 1.00 16.33 101 GLU C N 1
ATOM 3285 C CA . GLU C 1 120 ? 5.348 26.883 -18.678 1.00 17.40 101 GLU C CA 1
ATOM 3286 C C . GLU C 1 120 ? 5.275 28.401 -18.660 1.00 18.80 101 GLU C C 1
ATOM 3287 O O . GLU C 1 120 ? 5.720 29.012 -17.684 1.00 21.59 101 GLU C O 1
ATOM 3293 N N . ASP C 1 121 ? 4.742 29.021 -19.705 1.00 16.37 102 ASP C N 1
ATOM 3294 C CA . ASP C 1 121 ? 4.731 30.479 -19.759 1.00 19.91 102 ASP C CA 1
ATOM 3295 C C . ASP C 1 121 ? 3.759 30.902 -20.841 1.00 16.53 102 ASP C C 1
ATOM 3296 O O . ASP C 1 121 ? 3.543 30.180 -21.821 1.00 21.04 102 ASP C O 1
ATOM 3301 N N . MET C 1 122 ? 3.143 32.051 -20.634 1.00 19.85 103 MET C N 1
ATOM 3302 C CA . MET C 1 122 ? 2.258 32.646 -21.628 1.00 20.76 103 MET C CA 1
ATOM 3303 C C . MET C 1 122 ? 2.521 34.135 -21.632 1.00 27.31 103 MET C C 1
ATOM 3304 O O . MET C 1 122 ? 2.856 34.706 -20.597 1.00 24.94 103 MET C O 1
ATOM 3309 N N . TRP C 1 123 ? 2.397 34.757 -22.802 1.00 22.17 104 TRP C N 1
ATOM 3310 C CA . TRP C 1 123 ? 2.626 36.193 -22.884 1.00 27.06 104 TRP C CA 1
ATOM 3311 C C . TRP C 1 123 ? 1.858 36.740 -24.077 1.00 25.83 104 TRP C C 1
ATOM 3312 O O . TRP C 1 123 ? 1.433 35.988 -24.957 1.00 27.63 104 TRP C O 1
ATOM 3323 N N . TRP C 1 124 ? 1.646 38.054 -24.070 1.00 27.55 105 TRP C N 1
ATOM 3324 C CA . TRP C 1 124 ? 0.910 38.737 -25.130 1.00 28.29 105 TRP C CA 1
ATOM 3325 C C . TRP C 1 124 ? 1.862 39.348 -26.157 1.00 29.86 105 TRP C C 1
ATOM 3326 O O . TRP C 1 124 ? 2.940 39.837 -25.817 1.00 28.43 105 TRP C O 1
ATOM 3337 N N . LYS C 1 125 ? 1.456 39.313 -27.419 1.00 33.23 106 LYS C N 1
ATOM 3338 C CA . LYS C 1 125 ? 2.160 40.015 -28.490 1.00 36.60 106 LYS C CA 1
ATOM 3339 C C . LYS C 1 125 ? 1.070 40.592 -29.393 1.00 38.28 106 LYS C C 1
ATOM 3340 O O . LYS C 1 125 ? 0.522 39.883 -30.243 1.00 31.16 106 LYS C O 1
ATOM 3346 N N . GLY C 1 126 ? 0.738 41.863 -29.186 1.00 39.10 107 GLY C N 1
ATOM 3347 C CA . GLY C 1 126 ? -0.411 42.433 -29.883 1.00 39.94 107 GLY C CA 1
ATOM 3348 C C . GLY C 1 126 ? -1.700 41.783 -29.404 1.00 36.46 107 GLY C C 1
ATOM 3349 O O . GLY C 1 126 ? -1.981 41.717 -28.199 1.00 29.79 107 GLY C O 1
ATOM 3350 N N . ASN C 1 127 ? -2.488 41.268 -30.349 1.00 31.03 108 ASN C N 1
ATOM 3351 C CA . ASN C 1 127 ? -3.746 40.610 -30.025 1.00 28.29 108 ASN C CA 1
ATOM 3352 C C . ASN C 1 127 ? -3.606 39.104 -29.877 1.00 26.67 108 ASN C C 1
ATOM 3353 O O . ASN C 1 127 ? -4.624 38.416 -29.717 1.00 30.63 108 ASN C O 1
ATOM 3358 N N . ASP C 1 128 ? -2.381 38.582 -29.890 1.00 25.43 109 ASP C N 1
ATOM 3359 C CA . ASP C 1 128 ? -2.138 37.148 -29.836 1.00 22.64 109 ASP C CA 1
ATOM 3360 C C . ASP C 1 128 ? -1.528 36.757 -28.501 1.00 25.87 109 ASP C C 1
ATOM 3361 O O . ASP C 1 128 ? -0.640 37.444 -27.993 1.00 26.96 109 ASP C O 1
ATOM 3366 N N . VAL C 1 129 ? -1.982 35.630 -27.958 1.00 24.73 110 VAL C N 1
ATOM 3367 C CA . VAL C 1 129 ? -1.419 35.068 -26.737 1.00 26.37 110 VAL C CA 1
ATOM 3368 C C . VAL C 1 129 ? -0.404 34.019 -27.168 1.00 26.54 110 VAL C C 1
ATOM 3369 O O . VAL C 1 129 ? -0.764 33.026 -27.803 1.00 23.28 110 VAL C O 1
ATOM 3373 N N . TYR C 1 130 ? 0.872 34.244 -26.863 1.00 22.58 111 TYR C N 1
ATOM 3374 C CA . TYR C 1 130 ? 1.890 33.240 -27.128 1.00 21.88 111 TYR C CA 1
ATOM 3375 C C . TYR C 1 130 ? 2.121 32.397 -25.883 1.00 26.53 111 TYR C C 1
ATOM 3376 O O . TYR C 1 130 ? 1.817 32.808 -24.765 1.00 23.95 111 TYR C O 1
ATOM 3385 N N . GLY C 1 131 ? 2.672 31.204 -26.078 1.00 23.38 112 GLY C N 1
ATOM 3386 C CA . GLY C 1 131 ? 3.054 30.453 -24.900 1.00 20.86 112 GLY C CA 1
ATOM 3387 C C . GLY C 1 131 ? 4.093 29.412 -25.241 1.00 24.51 112 GLY C C 1
ATOM 3388 O O . GLY C 1 131 ? 4.404 29.157 -26.406 1.00 17.84 112 GLY C O 1
ATOM 3389 N N . ARG C 1 132 ? 4.620 28.797 -24.197 1.00 21.17 113 ARG C N 1
ATOM 3390 C CA . ARG C 1 132 ? 5.567 27.705 -24.352 1.00 19.00 113 ARG C CA 1
ATOM 3391 C C . ARG C 1 132 ? 5.046 26.524 -23.551 1.00 16.39 113 ARG C C 1
ATOM 3392 O O . ARG C 1 132 ? 4.712 26.671 -22.372 1.00 17.81 113 ARG C O 1
ATOM 3400 N N . ALA C 1 133 ? 4.925 25.370 -24.198 1.00 16.73 114 ALA C N 1
ATOM 3401 C CA . ALA C 1 133 ? 4.440 24.169 -23.548 1.00 12.79 114 ALA C CA 1
ATOM 3402 C C . ALA C 1 133 ? 5.472 23.057 -23.673 1.00 15.14 114 ALA C C 1
ATOM 3403 O O . ALA C 1 133 ? 6.034 22.835 -24.743 1.00 21.67 114 ALA C O 1
ATOM 3405 N N . ARG C 1 134 ? 5.709 22.357 -22.576 1.00 12.96 115 ARG C N 1
ATOM 3406 C CA . ARG C 1 134 ? 6.603 21.207 -22.569 1.00 14.88 115 ARG C CA 1
ATOM 3407 C C . ARG C 1 134 ? 5.788 19.931 -22.744 1.00 11.45 115 ARG C C 1
ATOM 3408 O O . ARG C 1 134 ? 4.748 19.756 -22.097 1.00 14.34 115 ARG C O 1
ATOM 3416 N N . VAL C 1 135 ? 6.237 19.054 -23.638 1.00 18.97 116 VAL C N 1
ATOM 3417 C CA . VAL C 1 135 ? 5.586 17.762 -23.832 1.00 10.24 116 VAL C CA 1
ATOM 3418 C C . VAL C 1 135 ? 6.025 16.821 -22.715 1.00 15.74 116 VAL C C 1
ATOM 3419 O O . VAL C 1 135 ? 7.212 16.760 -22.371 1.00 13.31 116 VAL C O 1
ATOM 3423 N N . ILE C 1 136 ? 5.067 16.137 -22.097 1.00 13.48 117 ILE C N 1
ATOM 3424 C CA . ILE C 1 136 ? 5.374 15.219 -21.000 1.00 14.21 117 ILE C CA 1
ATOM 3425 C C . ILE C 1 136 ? 5.942 13.929 -21.587 1.00 20.87 117 ILE C C 1
ATOM 3426 O O . ILE C 1 136 ? 5.300 13.286 -22.413 1.00 28.75 117 ILE C O 1
ATOM 3431 N N . GLU C 1 137 ? 7.165 13.573 -21.213 1.00 19.59 118 GLU C N 1
ATOM 3432 C CA . GLU C 1 137 ? 7.759 12.352 -21.740 1.00 23.03 118 GLU C CA 1
ATOM 3433 C C . GLU C 1 137 ? 8.069 11.373 -20.617 1.00 25.31 118 GLU C C 1
ATOM 3434 O O . GLU C 1 137 ? 8.292 11.776 -19.470 1.00 21.71 118 GLU C O 1
ATOM 3440 N N . GLY C 1 138 ? 8.109 10.086 -20.969 1.00 19.64 119 GLY C N 1
ATOM 3441 C CA . GLY C 1 138 ? 8.380 9.021 -20.022 1.00 21.94 119 GLY C CA 1
ATOM 3442 C C . GLY C 1 138 ? 7.162 8.450 -19.330 1.00 19.44 119 GLY C C 1
ATOM 3443 O O . GLY C 1 138 ? 7.313 7.666 -18.387 1.00 21.50 119 GLY C O 1
ATOM 3444 N N . ASP C 1 139 ? 5.959 8.809 -19.766 1.00 19.32 120 ASP C N 1
ATOM 3445 C CA . ASP C 1 139 ? 4.750 8.424 -19.055 1.00 20.96 120 ASP C CA 1
ATOM 3446 C C . ASP C 1 139 ? 4.106 7.160 -19.593 1.00 22.06 120 ASP C C 1
ATOM 3447 O O . ASP C 1 139 ? 3.136 6.689 -18.997 1.00 33.38 120 ASP C O 1
ATOM 3452 N N . HIS C 1 140 ? 4.622 6.607 -20.698 1.00 19.91 121 HIS C N 1
ATOM 3453 C CA . HIS C 1 140 ? 3.988 5.495 -21.402 1.00 19.35 121 HIS C CA 1
ATOM 3454 C C . HIS C 1 140 ? 2.516 5.776 -21.670 1.00 23.43 121 HIS C C 1
ATOM 3455 O O . HIS C 1 140 ? 1.694 4.863 -21.687 1.00 22.04 121 HIS C O 1
ATOM 3462 N N . GLY C 1 141 ? 2.181 7.040 -21.916 1.00 19.42 122 GLY C N 1
ATOM 3463 C CA . GLY C 1 141 ? 0.814 7.424 -22.147 1.00 15.94 122 GLY C CA 1
ATOM 3464 C C . GLY C 1 141 ? 0.730 8.512 -23.196 1.00 20.67 122 GLY C C 1
ATOM 3465 O O . GLY C 1 141 ? 1.500 8.538 -24.166 1.00 16.15 122 GLY C O 1
ATOM 3466 N N . PRO C 1 142 ? -0.211 9.439 -23.011 1.00 16.84 123 PRO C N 1
ATOM 3467 C CA . PRO C 1 142 ? -0.422 10.485 -24.022 1.00 15.23 123 PRO C CA 1
ATOM 3468 C C . PRO C 1 142 ? 0.769 11.389 -24.241 1.00 16.67 123 PRO C C 1
ATOM 3469 O O . PRO C 1 142 ? 0.934 11.908 -25.350 1.00 12.16 123 PRO C O 1
ATOM 3473 N N . GLY C 1 143 ? 1.589 11.644 -23.224 1.00 12.31 124 GLY C N 1
ATOM 3474 C CA . GLY C 1 143 ? 2.753 12.479 -23.472 1.00 14.95 124 GLY C CA 1
ATOM 3475 C C . GLY C 1 143 ? 3.726 11.828 -24.443 1.00 14.76 124 GLY C C 1
ATOM 3476 O O . GLY C 1 143 ? 4.204 12.456 -25.396 1.00 12.38 124 GLY C O 1
ATOM 3477 N N . ASP C 1 144 ? 4.056 10.557 -24.194 1.00 14.86 125 ASP C N 1
ATOM 3478 C CA . ASP C 1 144 ? 4.928 9.819 -25.105 1.00 16.38 125 ASP C CA 1
ATOM 3479 C C . ASP C 1 144 ? 4.301 9.668 -26.475 1.00 13.80 125 ASP C C 1
ATOM 3480 O O . ASP C 1 144 ? 5.019 9.653 -27.478 1.00 14.52 125 ASP C O 1
ATOM 3485 N N . LYS C 1 145 ? 2.972 9.539 -26.541 1.00 13.71 126 LYS C N 1
ATOM 3486 C CA . LYS C 1 145 ? 2.310 9.454 -27.838 1.00 13.41 126 LYS C CA 1
ATOM 3487 C C . LYS C 1 145 ? 2.475 10.757 -28.602 1.00 13.08 126 LYS C C 1
ATOM 3488 O O . LYS C 1 145 ? 2.803 10.752 -29.797 1.00 10.87 126 LYS C O 1
ATOM 3494 N N . LEU C 1 146 ? 2.213 11.886 -27.937 1.00 11.88 127 LEU C N 1
ATOM 3495 C CA . LEU C 1 146 ? 2.418 13.186 -28.572 1.00 13.03 127 LEU C CA 1
ATOM 3496 C C . LEU C 1 146 ? 3.870 13.355 -29.013 1.00 12.89 127 LEU C C 1
ATOM 3497 O O . LEU C 1 146 ? 4.143 13.752 -30.153 1.00 16.55 127 LEU C O 1
ATOM 3502 N N . ALA C 1 147 ? 4.824 13.028 -28.134 1.00 11.86 128 ALA C N 1
ATOM 3503 C CA . ALA C 1 147 ? 6.235 13.189 -28.490 1.00 10.40 128 ALA C CA 1
ATOM 3504 C C . ALA C 1 147 ? 6.602 12.342 -29.700 1.00 12.06 128 ALA C C 1
ATOM 3505 O O . ALA C 1 147 ? 7.322 12.796 -30.601 1.00 12.73 128 ALA C O 1
ATOM 3507 N N . ALA C 1 148 ? 6.114 11.101 -29.748 1.00 14.35 129 ALA C N 1
ATOM 3508 C CA . ALA C 1 148 ? 6.470 10.241 -30.866 1.00 11.53 129 ALA C CA 1
ATOM 3509 C C . ALA C 1 148 ? 5.818 10.705 -32.162 1.00 14.23 129 ALA C C 1
ATOM 3510 O O . ALA C 1 148 ? 6.431 10.605 -33.234 1.00 13.37 129 ALA C O 1
ATOM 3512 N N . ASN C 1 149 ? 4.559 11.158 -32.099 1.00 13.44 130 ASN C N 1
ATOM 3513 C CA . ASN C 1 149 ? 3.929 11.733 -33.284 1.00 12.98 130 ASN C CA 1
ATOM 3514 C C . ASN C 1 149 ? 4.754 12.899 -33.808 1.00 14.96 130 ASN C C 1
ATOM 3515 O O . ASN C 1 149 ? 4.999 13.020 -35.015 1.00 13.55 130 ASN C O 1
ATOM 3520 N N . ILE C 1 150 ? 5.153 13.798 -32.907 1.00 11.62 131 ILE C N 1
ATOM 3521 C CA . ILE C 1 150 ? 5.950 14.958 -33.300 1.00 11.60 131 ILE C CA 1
ATOM 3522 C C . ILE C 1 150 ? 7.288 14.523 -33.886 1.00 16.30 131 ILE C C 1
ATOM 3523 O O . ILE C 1 150 ? 7.741 15.068 -34.901 1.00 13.82 131 ILE C O 1
ATOM 3528 N N . ARG C 1 151 ? 7.952 13.538 -33.264 1.00 14.42 132 ARG C N 1
ATOM 3529 C CA . ARG C 1 151 ? 9.240 13.141 -33.811 1.00 13.60 132 ARG C CA 1
ATOM 3530 C C . ARG C 1 151 ? 9.093 12.397 -35.127 1.00 21.76 132 ARG C C 1
ATOM 3531 O O . ARG C 1 151 ? 10.041 12.377 -35.921 1.00 17.05 132 ARG C O 1
ATOM 3539 N N . ALA C 1 152 ? 7.919 11.835 -35.403 1.00 15.71 133 ALA C N 1
ATOM 3540 C CA . ALA C 1 152 ? 7.691 11.290 -36.731 1.00 17.14 133 ALA C CA 1
ATOM 3541 C C . ALA C 1 152 ? 7.374 12.375 -37.746 1.00 15.03 133 ALA C C 1
ATOM 3542 O O . ALA C 1 152 ? 7.296 12.086 -38.939 1.00 17.09 133 ALA C O 1
ATOM 3544 N N . GLY C 1 153 ? 7.174 13.613 -37.311 1.00 20.39 134 GLY C N 1
ATOM 3545 C CA . GLY C 1 153 ? 6.948 14.719 -38.222 1.00 16.69 134 GLY C CA 1
ATOM 3546 C C . GLY C 1 153 ? 5.643 15.466 -38.020 1.00 17.26 134 GLY C C 1
ATOM 3547 O O . GLY C 1 153 ? 5.442 16.497 -38.669 1.00 17.05 134 GLY C O 1
ATOM 3548 N N . TRP C 1 154 ? 4.754 15.022 -37.141 1.00 16.19 135 TRP C N 1
ATOM 3549 C CA . TRP C 1 154 ? 3.483 15.709 -36.946 1.00 15.53 135 TRP C CA 1
ATOM 3550 C C . TRP C 1 154 ? 3.687 17.128 -36.424 1.00 17.20 135 TRP C C 1
ATOM 3551 O O . TRP C 1 154 ? 4.468 17.365 -35.494 1.00 12.23 135 TRP C O 1
ATOM 3562 N N . ILE C 1 155 ? 2.979 18.076 -37.023 1.00 13.09 136 ILE C N 1
ATOM 3563 C CA . ILE C 1 155 ? 2.868 19.414 -36.451 1.00 14.26 136 ILE C CA 1
ATOM 3564 C C . ILE C 1 155 ? 1.465 19.550 -35.864 1.00 12.76 136 ILE C C 1
ATOM 3565 O O . ILE C 1 155 ? 0.479 19.685 -36.610 1.00 16.16 136 ILE C O 1
ATOM 3570 N N . PRO C 1 156 ? 1.325 19.536 -34.555 1.00 13.65 137 PRO C N 1
ATOM 3571 C CA . PRO C 1 156 ? -0.008 19.568 -33.954 1.00 16.56 137 PRO C CA 1
ATOM 3572 C C . PRO C 1 156 ? -0.665 20.932 -34.046 1.00 21.13 137 PRO C C 1
ATOM 3573 O O . PRO C 1 156 ? -0.000 21.972 -34.089 1.00 18.26 137 PRO C O 1
ATOM 3577 N N . GLY C 1 157 ? -2.003 20.907 -34.042 1.00 17.07 138 GLY C N 1
ATOM 3578 C CA . GLY C 1 157 ? -2.775 22.091 -33.729 1.00 14.41 138 GLY C CA 1
ATOM 3579 C C . GLY C 1 157 ? -2.962 22.194 -32.230 1.00 18.28 138 GLY C C 1
ATOM 3580 O O . GLY C 1 157 ? -2.657 21.260 -31.470 1.00 15.68 138 GLY C O 1
ATOM 3581 N N . VAL C 1 158 ? -3.443 23.352 -31.782 1.00 10.34 139 VAL C N 1
ATOM 3582 C CA . VAL C 1 158 ? -3.750 23.513 -30.368 1.00 13.44 139 VAL C CA 1
ATOM 3583 C C . VAL C 1 158 ? -5.207 23.928 -30.230 1.00 12.71 139 VAL C C 1
ATOM 3584 O O . VAL C 1 158 ? -5.802 24.539 -31.123 1.00 14.97 139 VAL C O 1
ATOM 3588 N N . ALA C 1 159 ? -5.785 23.564 -29.094 1.00 15.51 140 ALA C N 1
ATOM 3589 C CA . ALA C 1 159 ? -7.140 23.953 -28.748 1.00 15.54 140 ALA C CA 1
ATOM 3590 C C . ALA C 1 159 ? -7.145 24.447 -27.317 1.00 18.18 140 ALA C C 1
ATOM 3591 O O . ALA C 1 159 ? -6.378 23.953 -26.481 1.00 16.19 140 ALA C O 1
ATOM 3593 N N . SER C 1 160 ? -8.033 25.397 -27.031 1.00 14.54 141 SER C N 1
ATOM 3594 C CA . SER C 1 160 ? -8.250 25.856 -25.666 1.00 18.05 141 SER C CA 1
ATOM 3595 C C . SER C 1 160 ? -9.640 25.431 -25.219 1.00 18.91 141 SER C C 1
ATOM 3596 O O . SER C 1 160 ? -10.513 25.154 -26.045 1.00 20.93 141 SER C O 1
ATOM 3599 N N . ARG C 1 161 ? -9.820 25.348 -23.899 1.00 18.68 142 ARG C N 1
ATOM 3600 C CA . ARG C 1 161 ? -11.103 25.064 -23.268 1.00 20.46 142 ARG C CA 1
ATOM 3601 C C . ARG C 1 161 ? -11.454 26.159 -22.267 1.00 20.84 142 ARG C C 1
ATOM 3602 O O . ARG C 1 161 ? -10.587 26.668 -21.551 1.00 24.49 142 ARG C O 1
ATOM 3610 N N . GLY C 1 162 ? -12.729 26.520 -22.199 1.00 20.55 143 GLY C N 1
ATOM 3611 C CA . GLY C 1 162 ? -13.110 27.520 -21.225 1.00 22.00 143 GLY C CA 1
ATOM 3612 C C . GLY C 1 162 ? -14.601 27.475 -20.990 1.00 21.60 143 GLY C C 1
ATOM 3613 O O . GLY C 1 162 ? -15.323 26.687 -21.606 1.00 19.82 143 GLY C O 1
ATOM 3614 N N . LEU C 1 163 ? -15.061 28.353 -20.095 1.00 16.75 144 LEU C N 1
ATOM 3615 C CA . LEU C 1 163 ? -16.464 28.448 -19.728 1.00 21.94 144 LEU C CA 1
ATOM 3616 C C . LEU C 1 163 ? -16.944 29.870 -19.964 1.00 22.53 144 LEU C C 1
ATOM 3617 O O . LEU C 1 163 ? -16.333 30.823 -19.472 1.00 25.53 144 LEU C O 1
ATOM 3622 N N . GLY C 1 164 ? -18.030 30.015 -20.707 1.00 20.89 145 GLY C N 1
ATOM 3623 C CA . GLY C 1 164 ? -18.550 31.347 -20.958 1.00 23.60 145 GLY C CA 1
ATOM 3624 C C . GLY C 1 164 ? -19.857 31.284 -21.713 1.00 21.09 145 GLY C C 1
ATOM 3625 O O . GLY C 1 164 ? -20.473 30.224 -21.839 1.00 27.86 145 GLY C O 1
ATOM 3626 N N . SER C 1 16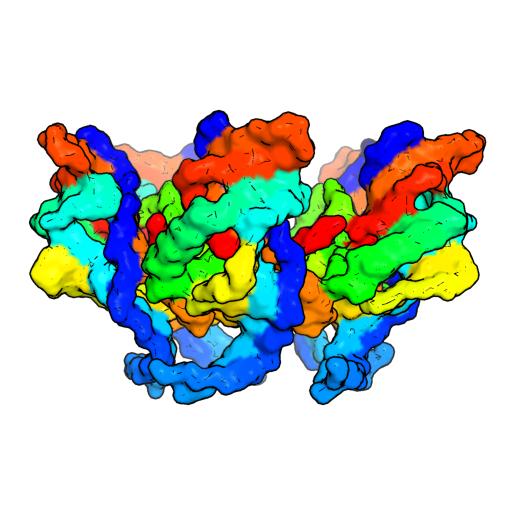5 ? -20.274 32.443 -22.221 1.00 27.32 146 SER C N 1
ATOM 3627 C CA . SER C 1 165 ? -21.502 32.559 -22.991 1.00 25.82 146 SER C CA 1
ATOM 3628 C C . SER C 1 165 ? -21.231 33.437 -24.206 1.00 29.17 146 SER C C 1
ATOM 3629 O O . SER C 1 165 ? -20.210 34.126 -24.285 1.00 24.50 146 SER C O 1
ATOM 3632 N N . LEU C 1 166 ? -22.166 33.412 -25.156 1.00 24.88 147 LEU C N 1
ATOM 3633 C CA . LEU C 1 166 ? -21.987 34.040 -26.455 1.00 23.60 147 LEU C CA 1
ATOM 3634 C C . LEU C 1 166 ? -23.153 34.973 -26.740 1.00 28.45 147 LEU C C 1
ATOM 3635 O O . LEU C 1 166 ? -24.279 34.739 -26.296 1.00 28.82 147 LEU C O 1
ATOM 3640 N N . THR C 1 167 ? -22.873 36.036 -27.482 1.00 28.67 148 THR C N 1
ATOM 3641 C CA . THR C 1 167 ? -23.908 36.904 -28.019 1.00 35.93 148 THR C CA 1
ATOM 3642 C C . THR C 1 167 ? -23.845 36.816 -29.532 1.00 33.70 148 THR C C 1
ATOM 3643 O O . THR C 1 167 ? -22.760 36.904 -30.114 1.00 29.97 148 THR C O 1
ATOM 3647 N N . ASP C 1 168 ? -24.999 36.644 -30.162 1.00 36.45 149 ASP C N 1
ATOM 3648 C CA . ASP C 1 168 ? -25.050 36.632 -31.613 1.00 42.78 149 ASP C CA 1
ATOM 3649 C C . ASP C 1 168 ? -25.034 38.055 -32.145 1.00 41.65 149 ASP C C 1
ATOM 3650 O O . ASP C 1 168 ? -25.534 38.986 -31.510 1.00 39.49 149 ASP C O 1
ATOM 3655 N N . THR C 1 169 ? -24.443 38.218 -33.322 1.00 45.54 150 THR C N 1
ATOM 3656 C CA . THR C 1 169 ? -24.309 39.525 -33.939 1.00 44.55 150 THR C CA 1
ATOM 3657 C C . THR C 1 169 ? -25.184 39.673 -35.167 1.00 45.89 150 THR C C 1
ATOM 3658 O O . THR C 1 169 ? -25.310 40.790 -35.680 1.00 45.69 150 THR C O 1
ATOM 3662 N N . ASN C 1 170 ? -25.785 38.582 -35.648 1.00 43.44 151 ASN C N 1
ATOM 3663 C CA . ASN C 1 170 ? -26.559 38.563 -36.889 1.00 48.23 151 ASN C CA 1
ATOM 3664 C C . ASN C 1 170 ? -25.684 38.872 -38.100 1.00 45.49 151 ASN C C 1
ATOM 3665 O O . ASN C 1 170 ? -26.191 39.156 -39.187 1.00 50.04 151 ASN C O 1
ATOM 3670 N N . GLU C 1 171 ? -24.366 38.769 -37.935 1.00 45.42 152 GLU C N 1
ATOM 3671 C CA . GLU C 1 171 ? -23.411 38.970 -39.016 1.00 42.03 152 GLU C CA 1
ATOM 3672 C C . GLU C 1 171 ? -22.584 37.720 -39.253 1.00 38.77 152 GLU C C 1
ATOM 3673 O O . GLU C 1 171 ? -21.505 37.792 -39.848 1.00 45.20 152 GLU C O 1
ATOM 3679 N N . GLY C 1 172 ? -23.077 36.574 -38.799 1.00 33.77 153 GLY C N 1
ATOM 3680 C CA . GLY C 1 172 ? -22.389 35.324 -39.009 1.00 35.25 153 GLY C CA 1
ATOM 3681 C C . GLY C 1 172 ? -21.376 34.957 -37.958 1.00 31.12 153 GLY C C 1
ATOM 3682 O O . GLY C 1 172 ? -20.592 34.028 -38.185 1.00 31.77 153 GLY C O 1
ATOM 3683 N N . TYR C 1 173 ? -21.334 35.663 -36.826 1.00 32.62 154 TYR C N 1
ATOM 3684 C CA . TYR C 1 173 ? -20.427 35.248 -35.760 1.00 30.48 154 TYR C CA 1
ATOM 3685 C C . TYR C 1 173 ? -20.995 35.639 -34.399 1.00 27.62 154 TYR C C 1
ATOM 3686 O O . TYR C 1 173 ? -21.994 36.355 -34.287 1.00 29.75 154 TYR C O 1
ATOM 3695 N N . ARG C 1 174 ? -20.371 35.089 -33.365 1.00 25.73 155 ARG C N 1
ATOM 3696 C CA . ARG C 1 174 ? -20.734 35.301 -31.975 1.00 31.92 155 ARG C CA 1
ATOM 3697 C C . ARG C 1 174 ? -19.598 35.995 -31.240 1.00 27.35 155 ARG C C 1
ATOM 3698 O O . ARG C 1 174 ? -18.425 35.812 -31.566 1.00 27.66 155 ARG C O 1
ATOM 3706 N N . ILE C 1 175 ? -19.957 36.808 -30.251 1.00 24.27 156 ILE C N 1
ATOM 3707 C CA . ILE C 1 175 ? -18.988 37.490 -29.398 1.00 29.44 156 ILE C CA 1
ATOM 3708 C C . ILE C 1 175 ? -19.034 36.838 -28.024 1.00 24.68 156 ILE C C 1
ATOM 3709 O O . ILE C 1 175 ? -20.119 36.610 -27.476 1.00 26.60 156 ILE C O 1
ATOM 3714 N N . VAL C 1 176 ? -17.861 36.554 -27.462 1.00 25.11 157 VAL C N 1
ATOM 3715 C CA . VAL C 1 176 ? -17.791 35.976 -26.124 1.00 21.89 157 VAL C CA 1
ATOM 3716 C C . VAL C 1 176 ? -18.140 37.049 -25.103 1.00 27.56 157 VAL C C 1
ATOM 3717 O O . VAL C 1 176 ? -17.654 38.185 -25.184 1.00 30.31 157 VAL C O 1
ATOM 3721 N N . ASN C 1 177 ? -18.996 36.699 -24.143 1.00 24.26 158 ASN C N 1
ATOM 3722 C CA . ASN C 1 177 ? -19.480 37.669 -23.175 1.00 30.88 158 ASN C CA 1
ATOM 3723 C C . ASN C 1 177 ? -18.487 37.847 -22.032 1.00 32.39 158 ASN C C 1
ATOM 3724 O O . ASN C 1 177 ? -17.581 37.037 -21.816 1.00 27.37 158 ASN C O 1
ATOM 3729 N N . GLU C 1 178 ? -18.668 38.943 -21.301 1.00 27.99 159 GLU C N 1
ATOM 3730 C CA . GLU C 1 178 ? -17.845 39.210 -20.133 1.00 30.32 159 GLU C CA 1
ATOM 3731 C C . GLU C 1 178 ? -17.942 38.050 -19.151 1.00 30.82 159 GLU C C 1
ATOM 3732 O O . GLU C 1 178 ? -18.995 37.425 -18.999 1.00 31.45 159 GLU C O 1
ATOM 3738 N N . GLY C 1 179 ? -16.831 37.747 -18.494 1.00 29.78 160 GLY C N 1
ATOM 3739 C CA . GLY C 1 179 ? -16.806 36.667 -17.536 1.00 30.34 160 GLY C CA 1
ATOM 3740 C C . GLY C 1 179 ? -16.252 35.360 -18.048 1.00 30.43 160 GLY C C 1
ATOM 3741 O O . GLY C 1 179 ? -16.264 34.376 -17.298 1.00 27.89 160 GLY C O 1
ATOM 3742 N N . PHE C 1 180 ? -15.795 35.305 -19.304 1.00 25.73 161 PHE C N 1
ATOM 3743 C CA . PHE C 1 180 ? -15.187 34.092 -19.823 1.00 22.88 161 PHE C CA 1
ATOM 3744 C C . PHE C 1 180 ? -14.065 33.632 -18.909 1.00 23.18 161 PHE C C 1
ATOM 3745 O O . PHE C 1 180 ? -13.265 34.437 -18.429 1.00 22.32 161 PHE C O 1
ATOM 3753 N N . LYS C 1 181 ? -14.005 32.328 -18.673 1.00 21.33 162 LYS C N 1
ATOM 3754 C CA . LYS C 1 181 ? -12.986 31.746 -17.817 1.00 26.20 162 LYS C CA 1
ATOM 3755 C C . LYS C 1 181 ? -12.210 30.714 -18.623 1.00 23.77 162 LYS C C 1
ATOM 3756 O O . LYS C 1 181 ? -12.803 29.817 -19.229 1.00 23.80 162 LYS C O 1
ATOM 3762 N N . LEU C 1 182 ? -10.891 30.856 -18.656 1.00 20.37 163 LEU C N 1
ATOM 3763 C CA . LEU C 1 182 ? -10.034 29.917 -19.365 1.00 19.36 163 LEU C CA 1
ATOM 3764 C C . LEU C 1 182 ? -9.683 28.772 -18.417 1.00 23.40 163 LEU C C 1
ATOM 3765 O O . LEU C 1 182 ? -9.111 29.006 -17.355 1.00 17.39 163 LEU C O 1
ATOM 3770 N N . THR C 1 183 ? -10.021 27.539 -18.783 1.0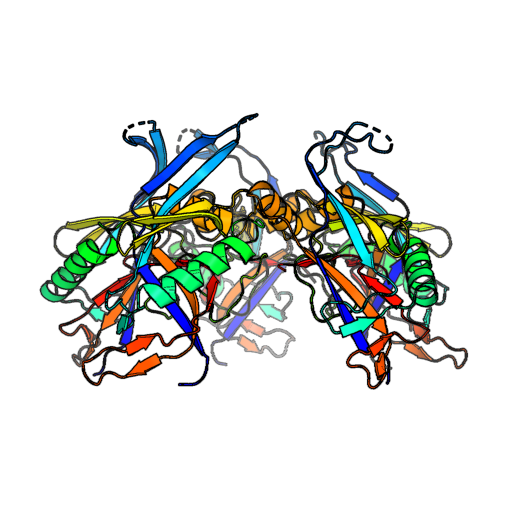0 20.98 164 THR C N 1
ATOM 3771 C CA . THR C 1 183 ? -9.757 26.421 -17.882 1.00 23.95 164 THR C CA 1
ATOM 3772 C C . THR C 1 183 ? -8.637 25.503 -18.345 1.00 17.58 164 THR C C 1
ATOM 3773 O O . THR C 1 183 ? -8.010 24.856 -17.509 1.00 16.13 164 THR C O 1
ATOM 3777 N N . VAL C 1 184 ? -8.386 25.406 -19.649 1.00 17.34 165 VAL C N 1
ATOM 3778 C CA . VAL C 1 184 ? -7.240 24.671 -20.175 1.00 17.79 165 VAL C CA 1
ATOM 3779 C C . VAL C 1 184 ? -6.678 25.485 -21.326 1.00 14.69 165 VAL C C 1
ATOM 3780 O O . VAL C 1 184 ? -7.374 25.705 -22.325 1.00 19.83 165 VAL C O 1
ATOM 3784 N N . GLY C 1 185 ? -5.425 25.928 -21.201 1.00 16.31 166 GLY C N 1
ATOM 3785 C CA . GLY C 1 185 ? -4.861 26.808 -22.211 1.00 17.82 166 GLY C CA 1
ATOM 3786 C C . GLY C 1 185 ? -4.568 26.107 -23.529 1.00 26.47 166 GLY C C 1
ATOM 3787 O O . GLY C 1 185 ? -4.766 26.690 -24.602 1.00 19.45 166 GLY C O 1
ATOM 3788 N N . VAL C 1 186 ? -4.079 24.862 -23.472 1.00 17.71 167 VAL C N 1
ATOM 3789 C CA . VAL C 1 186 ? -3.680 24.117 -24.669 1.00 15.77 167 VAL C CA 1
ATOM 3790 C C . VAL C 1 186 ? -3.969 22.628 -24.499 1.00 19.54 167 VAL C C 1
ATOM 3791 O O . VAL C 1 186 ? -3.485 21.999 -23.557 1.00 19.45 167 VAL C O 1
ATOM 3795 N N . ASP C 1 187 ? -4.726 22.066 -25.446 1.00 19.61 168 ASP C N 1
ATOM 3796 C CA . ASP C 1 187 ? -4.717 20.651 -25.784 1.00 18.71 168 ASP C CA 1
ATOM 3797 C C . ASP C 1 187 ? -4.093 20.498 -27.168 1.00 18.20 168 ASP C C 1
ATOM 3798 O O . ASP C 1 187 ? -4.338 21.323 -28.058 1.00 16.78 168 ASP C O 1
ATOM 3803 N N . ALA C 1 188 ? -3.329 19.427 -27.385 1.00 15.76 169 ALA C N 1
ATOM 3804 C CA . ALA C 1 188 ? -2.856 19.146 -28.736 1.00 15.25 169 ALA C CA 1
ATOM 3805 C C . ALA C 1 188 ? -3.936 18.401 -29.509 1.00 13.59 169 ALA C C 1
ATOM 3806 O O . ALA C 1 188 ? -4.514 17.425 -29.014 1.00 19.40 169 ALA C O 1
ATOM 3808 N N . VAL C 1 189 ? -4.229 18.873 -30.725 1.00 14.56 170 VAL C N 1
ATOM 3809 C CA . VAL C 1 189 ? -5.346 18.359 -31.506 1.00 16.60 170 VAL C CA 1
ATOM 3810 C C . VAL C 1 189 ? -4.939 18.213 -32.961 1.00 13.91 170 VAL C C 1
ATOM 3811 O O . VAL C 1 189 ? -4.019 18.872 -33.445 1.00 16.36 170 VAL C O 1
ATOM 3815 N N . TRP C 1 190 ? -5.649 17.336 -33.662 1.00 12.40 171 TRP C N 1
ATOM 3816 C CA . TRP C 1 190 ? -5.450 17.177 -35.093 1.00 14.64 171 TRP C CA 1
ATOM 3817 C C . TRP C 1 190 ? -6.222 18.274 -35.814 1.00 25.41 171 TRP C C 1
ATOM 3818 O O . TRP C 1 190 ? -7.434 18.418 -35.616 1.00 22.55 171 TRP C O 1
ATOM 3829 N N . GLY C 1 191 ? -5.524 19.047 -36.643 1.00 37.80 172 GLY C N 1
ATOM 3830 C CA . GLY C 1 191 ? -6.097 20.235 -37.235 1.00 54.33 172 GLY C CA 1
ATOM 3831 C C . GLY C 1 191 ? -7.106 19.931 -38.321 1.00 64.25 172 GLY C C 1
ATOM 3832 O O . GLY C 1 191 ? -6.815 19.240 -39.304 1.00 64.10 172 GLY C O 1
ATOM 3833 N N . PRO C 1 192 ? -8.327 20.464 -38.163 1.00 73.96 173 PRO C N 1
ATOM 3834 C CA . PRO C 1 192 ? -9.487 20.151 -39.008 1.00 79.99 173 PRO C CA 1
ATOM 3835 C C . PRO C 1 192 ? -9.372 20.698 -40.427 1.00 83.28 173 PRO C C 1
ATOM 3836 O O . PRO C 1 192 ? -10.096 20.214 -41.300 1.00 84.32 173 PRO C O 1
ATOM 3840 N N . ASN D 1 21 ? -27.117 9.763 -54.761 1.00 94.01 2 ASN D N 1
ATOM 3841 C CA . ASN D 1 21 ? -27.477 9.774 -53.355 1.00 93.22 2 ASN D CA 1
ATOM 3842 C C . ASN D 1 21 ? -26.740 10.867 -52.546 1.00 87.26 2 ASN D C 1
ATOM 3843 O O . ASN D 1 21 ? -26.142 11.765 -53.141 1.00 87.72 2 ASN D O 1
ATOM 3848 N N . GLU D 1 22 ? -26.792 10.780 -51.204 1.00 80.62 3 GLU D N 1
ATOM 3849 C CA . GLU D 1 22 ? -26.248 11.765 -50.276 1.00 74.43 3 GLU D CA 1
ATOM 3850 C C . GLU D 1 22 ? -24.810 11.441 -49.869 1.00 59.18 3 GLU D C 1
ATOM 3851 O O . GLU D 1 22 ? -24.339 10.314 -50.057 1.00 48.03 3 GLU D O 1
ATOM 3857 N N . PRO D 1 23 ? -24.080 12.418 -49.306 1.00 54.20 4 PRO D N 1
ATOM 3858 C CA . PRO D 1 23 ? -22.660 12.190 -48.985 1.00 50.55 4 PRO D CA 1
ATOM 3859 C C . PRO D 1 23 ? -22.489 11.205 -47.836 1.00 45.33 4 PRO D C 1
ATOM 3860 O O . PRO D 1 23 ? -23.179 11.286 -46.812 1.00 40.78 4 PRO D O 1
ATOM 3864 N N . GLN D 1 24 ? -21.548 10.274 -48.007 1.00 28.76 5 GLN D N 1
ATOM 3865 C CA . GLN D 1 24 ? -21.332 9.238 -47.009 1.00 26.18 5 GLN D CA 1
ATOM 3866 C C . GLN D 1 24 ? -19.837 9.011 -46.824 1.00 25.92 5 GLN D C 1
ATOM 3867 O O . GLN D 1 24 ? -19.006 9.445 -47.629 1.00 24.76 5 GLN D O 1
ATOM 3873 N N . LEU D 1 25 ? -19.498 8.316 -45.745 1.00 20.15 6 LEU D N 1
ATOM 3874 C CA . LEU D 1 25 ? -18.123 7.885 -45.538 1.00 18.48 6 LEU D CA 1
ATOM 3875 C C . LEU D 1 25 ? -17.787 6.772 -46.520 1.00 21.53 6 LEU D C 1
ATOM 3876 O O . LEU D 1 25 ? -18.492 5.766 -46.592 1.00 22.75 6 LEU D O 1
ATOM 3881 N N . LEU D 1 26 ? -16.711 6.944 -47.280 1.00 17.67 7 LEU D N 1
ATOM 3882 C CA . LEU D 1 26 ? -16.277 5.934 -48.236 1.00 17.76 7 LEU D CA 1
ATOM 3883 C C . LEU D 1 26 ? -14.919 5.428 -47.778 1.00 16.32 7 LEU D C 1
ATOM 3884 O O . LEU D 1 26 ? -13.938 6.180 -47.779 1.00 17.74 7 LEU D O 1
ATOM 3889 N N . ILE D 1 27 ? -14.871 4.166 -47.365 1.00 19.54 8 ILE D N 1
ATOM 3890 C CA . ILE D 1 27 ? -13.643 3.506 -46.944 1.00 21.84 8 ILE D CA 1
ATOM 3891 C C . ILE D 1 27 ? -13.320 2.462 -47.998 1.00 17.40 8 ILE D C 1
ATOM 3892 O O . ILE D 1 27 ? -14.186 1.670 -48.362 1.00 22.12 8 ILE D O 1
ATOM 3897 N N . GLU D 1 28 ? -12.088 2.474 -48.503 1.00 16.65 9 GLU D N 1
ATOM 3898 C CA . GLU D 1 28 ? -11.665 1.545 -49.543 1.00 20.68 9 GLU D CA 1
ATOM 3899 C C . GLU D 1 28 ? -10.407 0.833 -49.097 1.00 26.66 9 GLU D C 1
ATOM 3900 O O . GLU D 1 28 ? -9.546 1.442 -48.467 1.00 24.57 9 GLU D O 1
ATOM 3906 N N . THR D 1 29 ? -10.270 -0.437 -49.460 1.00 21.98 10 THR D N 1
ATOM 3907 C CA . THR D 1 29 ? -8.992 -1.114 -49.304 1.00 25.70 10 THR D CA 1
ATOM 3908 C C . THR D 1 29 ? -8.291 -1.168 -50.653 1.00 28.00 10 THR D C 1
ATOM 3909 O O . THR D 1 29 ? -8.934 -1.330 -51.697 1.00 26.76 10 THR D O 1
ATOM 3913 N N . TRP D 1 30 ? -6.970 -1.026 -50.632 1.00 29.13 11 TRP D N 1
ATOM 3914 C CA . TRP D 1 30 ? -6.208 -0.930 -51.866 1.00 28.98 11 TRP D CA 1
ATOM 3915 C C . TRP D 1 30 ? -5.109 -1.975 -51.964 1.00 31.15 11 TRP D C 1
ATOM 3916 O O . TRP D 1 30 ? -4.276 -1.889 -52.872 1.00 33.18 11 TRP D O 1
ATOM 3927 N N . GLY D 1 31 ? -5.085 -2.957 -51.070 1.00 31.76 12 GLY D N 1
ATOM 3928 C CA . GLY D 1 31 ? -4.093 -4.014 -51.151 1.00 30.85 12 GLY D CA 1
ATOM 3929 C C . GLY D 1 31 ? -2.862 -3.684 -50.334 1.00 24.74 12 GLY D C 1
ATOM 3930 O O . GLY D 1 31 ? -2.845 -2.772 -49.509 1.00 24.37 12 GLY D O 1
ATOM 3931 N N . GLN D 1 32 ? -1.798 -4.438 -50.595 1.00 21.64 13 GLN D N 1
ATOM 3932 C CA . GLN D 1 32 ? -0.558 -4.338 -49.832 1.00 23.19 13 GLN D CA 1
ATOM 3933 C C . GLN D 1 32 ? 0.458 -3.537 -50.631 1.00 27.97 13 GLN D C 1
ATOM 3934 O O . GLN D 1 32 ? 0.801 -3.951 -51.754 1.00 27.82 13 GLN D O 1
ATOM 3940 N N . PRO D 1 33 ? 0.950 -2.401 -50.132 1.00 30.73 14 PRO D N 1
ATOM 3941 C CA . PRO D 1 33 ? 1.983 -1.660 -50.871 1.00 29.24 14 PRO D CA 1
ATOM 3942 C C . PRO D 1 33 ? 3.258 -2.472 -50.991 1.00 21.82 14 PRO D C 1
ATOM 3943 O O . PRO D 1 33 ? 3.646 -3.193 -50.070 1.00 28.74 14 PRO D O 1
ATOM 3947 N N . GLY D 1 34 ? 3.931 -2.312 -52.122 1.00 20.09 15 GLY D N 1
ATOM 3948 C CA . GLY D 1 34 ? 4.967 -3.248 -52.524 1.00 26.87 15 GLY D CA 1
ATOM 3949 C C . GLY D 1 34 ? 6.295 -3.131 -51.810 1.00 28.86 15 GLY D C 1
ATOM 3950 O O . GLY D 1 34 ? 7.144 -4.005 -52.003 1.00 30.22 15 GLY D O 1
ATOM 3951 N N . GLU D 1 35 ? 6.509 -2.099 -50.991 1.00 24.37 16 GLU D N 1
ATOM 3952 C CA . GLU D 1 35 ? 7.817 -1.913 -50.371 1.00 34.89 16 GLU D CA 1
ATOM 3953 C C . GLU D 1 35 ? 7.681 -1.593 -48.890 1.00 26.59 16 GLU D C 1
ATOM 3954 O O . GLU D 1 35 ? 6.921 -0.697 -48.505 1.00 23.93 16 GLU D O 1
ATOM 3960 N N . ILE D 1 36 ? 8.425 -2.326 -48.066 1.00 24.06 17 ILE D N 1
ATOM 3961 C CA . ILE D 1 36 ? 8.631 -1.974 -46.665 1.00 20.07 17 ILE D CA 1
ATOM 3962 C C . ILE D 1 36 ? 10.130 -1.799 -46.460 1.00 25.26 17 ILE D C 1
ATOM 3963 O O . ILE D 1 36 ? 10.915 -2.711 -46.753 1.00 25.76 17 ILE D O 1
ATOM 3968 N N . ILE D 1 37 ? 10.526 -0.627 -45.969 1.00 20.38 18 ILE D N 1
ATOM 3969 C CA . ILE D 1 37 ? 11.929 -0.229 -45.901 1.00 30.75 18 ILE D CA 1
ATOM 3970 C C . ILE D 1 37 ? 12.243 0.093 -44.450 1.00 25.09 18 ILE D C 1
ATOM 3971 O O . ILE D 1 37 ? 11.676 1.028 -43.890 1.00 21.81 18 ILE D O 1
ATOM 3976 N N . ASP D 1 38 ? 13.116 -0.686 -43.830 1.00 23.82 19 ASP D N 1
ATOM 3977 C CA . ASP D 1 38 ? 13.431 -0.490 -42.421 1.00 23.70 19 ASP D CA 1
ATOM 3978 C C . ASP D 1 38 ? 14.866 -0.013 -42.258 1.00 30.71 19 ASP D C 1
ATOM 3979 O O . ASP D 1 38 ? 15.793 -0.616 -42.808 1.00 29.19 19 ASP D O 1
ATOM 3984 N N . GLY D 1 39 ? 15.038 1.061 -41.497 1.00 32.93 20 GLY D N 1
ATOM 3985 C CA . GLY D 1 39 ? 16.319 1.430 -40.933 1.00 29.95 20 GLY D CA 1
ATOM 3986 C C . GLY D 1 39 ? 17.249 2.247 -41.794 1.00 34.81 20 GLY D C 1
ATOM 3987 O O . GLY D 1 39 ? 18.426 2.381 -41.436 1.00 44.17 20 GLY D O 1
ATOM 3988 N N . VAL D 1 40 ? 16.787 2.794 -42.910 1.00 31.78 21 VAL D N 1
ATOM 3989 C CA . VAL D 1 40 ? 17.689 3.599 -43.727 1.00 41.95 21 VAL D CA 1
ATOM 3990 C C . VAL D 1 40 ? 17.926 4.924 -43.014 1.00 35.93 21 VAL D C 1
ATOM 3991 O O . VAL D 1 40 ? 16.963 5.644 -42.716 1.00 34.12 21 VAL D O 1
ATOM 3995 N N . PRO D 1 41 ? 19.174 5.280 -42.715 1.00 44.99 22 PRO D N 1
ATOM 3996 C CA . PRO D 1 41 ? 19.426 6.551 -42.019 1.00 42.85 22 PRO D CA 1
ATOM 3997 C C . PRO D 1 41 ? 19.240 7.725 -42.967 1.00 38.56 22 PRO D C 1
ATOM 3998 O O . PRO D 1 41 ? 19.998 7.896 -43.927 1.00 32.85 22 PRO D O 1
ATOM 4002 N N . MET D 1 42 ? 18.186 8.495 -42.734 1.00 40.01 23 MET D N 1
ATOM 4003 C CA . MET D 1 42 ? 17.800 9.605 -43.589 1.00 37.99 23 MET D CA 1
ATOM 4004 C C . MET D 1 42 ? 18.310 10.915 -43.002 1.00 39.29 23 MET D C 1
ATOM 4005 O O . MET D 1 42 ? 18.402 11.076 -41.781 1.00 36.48 23 MET D O 1
ATOM 4010 N N . LEU D 1 43 ? 18.632 11.858 -43.884 1.00 41.50 24 LEU D N 1
ATOM 4011 C CA . LEU D 1 43 ? 19.159 13.144 -43.445 1.00 48.91 24 LEU D CA 1
ATOM 4012 C C . LEU D 1 43 ? 18.054 13.986 -42.800 1.00 58.39 24 LEU D C 1
ATOM 4013 O O . LEU D 1 43 ? 16.971 14.154 -43.371 1.00 51.09 24 LEU D O 1
ATOM 4018 N N . GLU D 1 44 ? 18.326 14.496 -41.598 1.00 70.85 25 GLU D N 1
ATOM 4019 C CA . GLU D 1 44 ? 17.382 15.328 -40.845 1.00 77.13 25 GLU D CA 1
ATOM 4020 C C . GLU D 1 44 ? 17.936 16.749 -40.722 1.00 84.05 25 GLU D C 1
ATOM 4021 O O . GLU D 1 44 ? 18.407 17.184 -39.667 1.00 85.38 25 GLU D O 1
ATOM 4027 N N . SER D 1 45 ? 17.869 17.491 -41.823 1.00 85.70 26 SER D N 1
ATOM 4028 C CA . SER D 1 45 ? 18.284 18.889 -41.810 1.00 87.93 26 SER D CA 1
ATOM 4029 C C . SER D 1 45 ? 17.367 19.738 -42.687 1.00 83.89 26 SER D C 1
ATOM 4030 O O . SER D 1 45 ? 16.499 20.451 -42.186 1.00 80.94 26 SER D O 1
ATOM 4033 N N . GLY D 1 52 ? 21.971 15.791 -38.972 1.00 82.22 33 GLY D N 1
ATOM 4034 C CA . GLY D 1 52 ? 22.002 14.493 -38.322 1.00 77.15 33 GLY D CA 1
ATOM 4035 C C . GLY D 1 52 ? 21.303 13.425 -39.138 1.00 65.51 33 GLY D C 1
ATOM 4036 O O . GLY D 1 52 ? 20.808 13.703 -40.230 1.00 61.74 33 GLY D O 1
ATOM 4037 N N . LEU D 1 53 ? 21.282 12.198 -38.621 1.00 59.01 34 LEU D N 1
ATOM 4038 C CA . LEU D 1 53 ? 20.638 11.070 -39.283 1.00 51.14 34 LEU D CA 1
ATOM 4039 C C . LEU D 1 53 ? 19.610 10.436 -38.358 1.00 48.32 34 LEU D C 1
ATOM 4040 O O . LEU D 1 53 ? 19.884 10.221 -37.173 1.00 50.76 34 LEU D O 1
ATOM 4045 N N . LYS D 1 54 ? 18.435 10.130 -38.901 1.00 47.11 35 LYS D N 1
ATOM 4046 C CA . LYS D 1 54 ? 17.427 9.359 -38.183 1.00 48.09 35 LYS D CA 1
ATOM 4047 C C . LYS D 1 54 ? 16.993 8.204 -39.077 1.00 39.87 35 LYS D C 1
ATOM 4048 O O . LYS D 1 54 ? 16.531 8.441 -40.211 1.00 42.09 35 LYS D O 1
ATOM 4054 N N . PRO D 1 55 ? 17.152 6.957 -38.652 1.00 33.97 36 PRO D N 1
ATOM 4055 C CA . PRO D 1 55 ? 16.514 5.851 -39.374 1.00 30.32 36 PRO D CA 1
ATOM 4056 C C . PRO D 1 55 ? 15.000 5.886 -39.188 1.00 31.33 36 PRO D C 1
ATOM 4057 O O . PRO D 1 55 ? 14.454 6.582 -38.328 1.00 33.49 36 PRO D O 1
ATOM 4061 N N . GLY D 1 56 ? 14.311 5.129 -40.031 1.00 22.87 37 GLY D N 1
ATOM 4062 C CA . GLY D 1 56 ? 12.868 5.050 -39.932 1.00 19.22 37 GLY D CA 1
ATOM 4063 C C . GLY D 1 56 ? 12.371 3.821 -40.651 1.00 22.06 37 GLY D C 1
ATOM 4064 O O . GLY D 1 56 ? 13.088 3.213 -41.455 1.00 21.65 37 GLY D O 1
ATOM 4065 N N . LEU D 1 57 ? 11.132 3.459 -40.346 1.00 13.60 38 LEU D N 1
ATOM 4066 C CA . LEU D 1 57 ? 10.445 2.353 -40.982 1.00 13.72 38 LEU D CA 1
ATOM 4067 C C . LEU D 1 57 ? 9.391 2.943 -41.903 1.00 19.00 38 LEU D C 1
ATOM 4068 O O . LEU D 1 57 ? 8.529 3.702 -41.447 1.00 17.11 38 LEU D O 1
ATOM 4073 N N . TYR D 1 58 ? 9.449 2.590 -43.186 1.00 17.73 39 TYR D N 1
ATOM 4074 C CA . TYR D 1 58 ? 8.590 3.195 -44.201 1.00 20.50 39 TYR D CA 1
ATOM 4075 C C . TYR D 1 58 ? 7.749 2.161 -44.929 1.00 20.88 39 TYR D C 1
ATOM 4076 O O . TYR D 1 58 ? 8.195 1.038 -45.170 1.00 18.13 39 TYR D O 1
ATOM 4085 N N . ILE D 1 59 ? 6.514 2.544 -45.245 1.00 17.15 40 ILE D N 1
ATOM 4086 C CA . ILE D 1 59 ? 5.664 1.810 -46.172 1.00 21.94 40 ILE D CA 1
ATOM 4087 C C . ILE D 1 59 ? 5.577 2.648 -47.445 1.00 21.32 40 ILE D C 1
ATOM 4088 O O . ILE D 1 59 ? 5.271 3.844 -47.375 1.00 19.75 40 ILE D O 1
ATOM 4093 N N . GLU D 1 60 ? 5.890 2.048 -48.597 1.00 20.63 41 GLU D N 1
ATOM 4094 C CA . GLU D 1 60 ? 5.852 2.801 -49.851 1.00 26.29 41 GLU D CA 1
ATOM 4095 C C . GLU D 1 60 ? 5.218 1.980 -50.970 1.00 23.51 41 GLU D C 1
ATOM 4096 O O . GLU D 1 60 ? 5.580 0.821 -51.189 1.00 18.92 41 GLU D O 1
ATOM 4102 N N . GLY D 1 61 ? 4.296 2.592 -51.690 1.00 21.08 42 GLY D N 1
ATOM 4103 C CA . GLY D 1 61 ? 3.715 1.928 -52.840 1.00 21.97 42 GLY D CA 1
ATOM 4104 C C . GLY D 1 61 ? 2.357 2.525 -53.165 1.00 21.14 42 GLY D C 1
ATOM 4105 O O . GLY D 1 61 ? 2.077 3.675 -52.837 1.00 19.75 42 GLY D O 1
ATOM 4106 N N . ILE D 1 62 ? 1.524 1.706 -53.792 1.00 23.71 43 ILE D N 1
ATOM 4107 C CA . ILE D 1 62 ? 0.205 2.157 -54.218 1.00 23.48 43 ILE D CA 1
ATOM 4108 C C . ILE D 1 62 ? -0.673 2.378 -52.999 1.00 28.68 43 ILE D C 1
ATOM 4109 O O . ILE D 1 62 ? -0.906 1.454 -52.208 1.00 22.91 43 ILE D O 1
ATOM 4114 N N . PHE D 1 63 ? -1.170 3.606 -52.848 1.00 20.77 44 PHE D N 1
ATOM 4115 C CA . PHE D 1 63 ? -2.089 3.944 -51.774 1.00 21.58 44 PHE D CA 1
ATOM 4116 C C . PHE D 1 63 ? -3.526 4.108 -52.251 1.00 21.02 44 PHE D C 1
ATOM 4117 O O . PHE D 1 63 ? -4.443 3.899 -51.459 1.00 20.57 44 PHE D O 1
ATOM 4125 N N . LEU D 1 64 ? -3.740 4.497 -53.515 1.00 21.04 45 LEU D N 1
ATOM 4126 C CA . LEU D 1 64 ? -5.066 4.618 -54.114 1.00 16.81 45 LEU D CA 1
ATOM 4127 C C . LEU D 1 64 ? -4.959 4.364 -55.609 1.00 24.40 45 LEU D C 1
ATOM 4128 O O . LEU D 1 64 ? -3.881 4.485 -56.202 1.00 23.58 45 LEU D O 1
ATOM 4133 N N . GLN D 1 65 ? -6.092 4.018 -56.223 1.00 24.82 46 GLN D N 1
ATOM 4134 C CA . GLN D 1 65 ? -6.128 3.760 -57.662 1.00 27.90 46 GLN D CA 1
ATOM 4135 C C . GLN D 1 65 ? -7.359 4.385 -58.307 1.00 25.72 46 GLN D C 1
ATOM 4136 O O . GLN D 1 65 ? -8.470 4.252 -57.789 1.00 32.13 46 GLN D O 1
ATOM 4142 N N . ALA D 1 66 ? -7.163 5.060 -59.439 1.00 26.40 47 ALA D N 1
ATOM 4143 C CA . ALA D 1 66 ? -8.261 5.581 -60.235 1.00 25.31 47 ALA D CA 1
ATOM 4144 C C . ALA D 1 66 ? -8.564 4.638 -61.393 1.00 34.52 47 ALA D C 1
ATOM 4145 O O . ALA D 1 66 ? -7.734 3.818 -61.792 1.00 34.97 47 ALA D O 1
ATOM 4147 N N . GLU D 1 67 ? -9.788 4.751 -61.911 1.00 30.60 48 GLU D N 1
ATOM 4148 C CA . GLU D 1 67 ? -10.198 4.110 -63.161 1.00 30.96 48 GLU D CA 1
ATOM 4149 C C . GLU D 1 67 ? -10.148 2.585 -63.091 1.00 31.90 48 GLU D C 1
ATOM 4150 O O . GLU D 1 67 ? -10.025 1.917 -64.120 1.00 33.33 48 GLU D O 1
ATOM 4156 N N . VAL D 1 68 ? -10.281 2.006 -61.903 1.00 29.57 49 VAL D N 1
ATOM 4157 C CA . VAL D 1 68 ? -10.443 0.562 -61.762 1.00 39.80 49 VAL D CA 1
ATOM 4158 C C . VAL D 1 68 ? -11.565 0.280 -60.772 1.00 36.18 49 VAL D C 1
ATOM 4159 O O . VAL D 1 68 ? -11.757 1.021 -59.801 1.00 30.73 49 VAL D O 1
ATOM 4163 N N . VAL D 1 69 ? -12.315 -0.789 -61.029 1.00 35.84 50 VAL D N 1
ATOM 4164 C CA . VAL D 1 69 ? -13.305 -1.254 -60.065 1.00 35.49 50 VAL D CA 1
ATOM 4165 C C . VAL D 1 69 ? -12.569 -1.926 -58.914 1.00 34.14 50 VAL D C 1
ATOM 4166 O O . VAL D 1 69 ? -11.901 -2.950 -59.102 1.00 32.02 50 VAL D O 1
ATOM 4170 N N . ASN D 1 70 ? -12.674 -1.349 -57.719 1.00 31.91 51 ASN D N 1
ATOM 4171 C CA . ASN D 1 70 ? -11.894 -1.836 -56.592 1.00 32.13 51 ASN D CA 1
ATOM 4172 C C . ASN D 1 70 ? -12.662 -2.944 -55.866 1.00 29.75 51 ASN D C 1
ATOM 4173 O O . ASN D 1 70 ? -13.717 -3.402 -56.313 1.00 27.23 51 ASN D O 1
ATOM 4178 N N . ARG D 1 71 ? -12.139 -3.354 -54.707 1.00 28.06 52 ARG D N 1
ATOM 4179 C CA . ARG D 1 71 ? -12.704 -4.481 -53.976 1.00 34.50 52 ARG D CA 1
ATOM 4180 C C . ARG D 1 71 ? -14.130 -4.203 -53.511 1.00 35.80 52 ARG D C 1
ATOM 4181 O O . ARG D 1 71 ? -14.925 -5.138 -53.361 1.00 41.66 52 ARG D O 1
ATOM 4189 N N . ASN D 1 72 ? -14.475 -2.936 -53.276 1.00 37.16 53 ASN D N 1
ATOM 4190 C CA . ASN D 1 72 ? -15.838 -2.546 -52.915 1.00 36.57 53 ASN D CA 1
ATOM 4191 C C . ASN D 1 72 ? -16.747 -2.314 -54.112 1.00 34.80 53 ASN D C 1
ATOM 4192 O O . ASN D 1 72 ? -17.827 -1.750 -53.920 1.00 39.22 53 ASN D O 1
ATOM 4197 N N . LYS D 1 73 ? -16.355 -2.715 -55.322 1.00 40.37 54 LYS D N 1
ATOM 4198 C CA . LYS D 1 73 ? -17.179 -2.497 -56.522 1.00 40.83 54 LYS D CA 1
ATOM 4199 C C . LYS D 1 73 ? -17.411 -1.011 -56.798 1.00 37.63 54 LYS D C 1
ATOM 4200 O O . LYS D 1 73 ? -18.479 -0.598 -57.255 1.00 38.19 54 LYS D O 1
ATOM 4206 N N . ARG D 1 74 ? -16.385 -0.208 -56.545 1.00 33.69 55 ARG D N 1
ATOM 4207 C CA . ARG D 1 74 ? -16.442 1.225 -56.756 1.00 36.16 55 ARG D CA 1
ATOM 4208 C C . ARG D 1 74 ? -15.317 1.630 -57.685 1.00 34.11 55 ARG D C 1
ATOM 4209 O O . ARG D 1 74 ? -14.238 1.041 -57.667 1.00 33.01 55 ARG D O 1
ATOM 4217 N N . LEU D 1 75 ? -15.585 2.630 -58.510 1.00 32.92 56 LEU D N 1
ATOM 4218 C CA . LEU D 1 75 ? -14.575 3.174 -59.397 1.00 33.98 56 LEU D CA 1
ATOM 4219 C C . LEU D 1 75 ? -14.409 4.657 -59.099 1.00 30.46 56 LEU D C 1
ATOM 4220 O O . LEU D 1 75 ? -15.403 5.388 -59.019 1.00 32.50 56 LEU D O 1
ATOM 4225 N N . TYR D 1 76 ? -13.151 5.101 -58.951 1.00 25.74 57 TYR D N 1
ATOM 4226 C CA . TYR D 1 76 ? -12.848 6.511 -58.754 1.00 25.92 57 TYR D CA 1
ATOM 4227 C C . TYR D 1 76 ? -12.410 7.135 -60.072 1.00 26.68 57 TYR D C 1
ATOM 4228 O O . TYR D 1 76 ? -11.327 6.803 -60.569 1.00 36.14 57 TYR D O 1
ATOM 4237 N N . PRO D 1 77 ? -13.196 8.021 -60.677 1.00 30.27 58 PRO D N 1
ATOM 4238 C CA . PRO D 1 77 ? -12.748 8.652 -61.927 1.00 34.62 58 PRO D CA 1
ATOM 4239 C C . PRO D 1 77 ? -11.485 9.466 -61.691 1.00 34.49 58 PRO D C 1
ATOM 4240 O O . PRO D 1 77 ? -11.283 10.037 -60.620 1.00 30.84 58 PRO D O 1
ATOM 4244 N N . LYS D 1 78 ? -10.623 9.506 -62.709 1.00 30.02 59 LYS D N 1
ATOM 4245 C CA . LYS D 1 78 ? -9.298 10.085 -62.515 1.00 33.51 59 LYS D CA 1
ATOM 4246 C C . LYS D 1 78 ? -9.387 11.566 -62.172 1.00 34.32 59 LYS D C 1
ATOM 4247 O O . LYS D 1 78 ? -8.689 12.043 -61.269 1.00 27.97 59 LYS D O 1
ATOM 4253 N N . ARG D 1 79 ? -10.243 12.308 -62.886 1.00 33.91 60 ARG D N 1
ATOM 4254 C CA . ARG D 1 79 ? -10.402 13.735 -62.617 1.00 39.10 60 ARG D CA 1
ATOM 4255 C C . ARG D 1 79 ? -10.790 13.989 -61.163 1.00 39.10 60 ARG D C 1
ATOM 4256 O O . ARG D 1 79 ? -10.266 14.906 -60.520 1.00 38.36 60 ARG D O 1
ATOM 4264 N N . ILE D 1 80 ? -11.707 13.183 -60.629 1.00 36.56 61 ILE D N 1
ATOM 4265 C CA . ILE D 1 80 ? -12.214 13.407 -59.279 1.00 30.05 61 ILE D CA 1
ATOM 4266 C C . ILE D 1 80 ? -11.156 13.070 -58.243 1.00 30.74 61 ILE D C 1
ATOM 4267 O O . ILE D 1 80 ? -10.987 13.786 -57.246 1.00 25.92 61 ILE D O 1
ATOM 4272 N N . LEU D 1 81 ? -10.425 11.978 -58.455 1.00 27.21 62 LEU D N 1
ATOM 4273 C CA . LEU D 1 81 ? -9.389 11.615 -57.501 1.00 29.36 62 LEU D CA 1
ATOM 4274 C C . LEU D 1 81 ? -8.186 12.544 -57.611 1.00 30.72 62 LEU D C 1
ATOM 4275 O O . LEU D 1 81 ? -7.524 12.806 -56.598 1.00 26.06 62 LEU D O 1
ATOM 4280 N N . GLU D 1 82 ? -7.883 13.050 -58.815 1.00 28.52 63 GLU D N 1
ATOM 4281 C CA . GLU D 1 82 ? -6.815 14.041 -58.925 1.00 28.94 63 GLU D CA 1
ATOM 4282 C C . GLU D 1 82 ? -7.123 15.271 -58.082 1.00 28.18 63 GLU D C 1
ATOM 4283 O O . GLU D 1 82 ? -6.253 15.776 -57.366 1.00 27.70 63 GLU D O 1
ATOM 4289 N N . LYS D 1 83 ? -8.365 15.751 -58.136 1.00 26.02 64 LYS D N 1
ATOM 4290 C CA . LYS D 1 83 ? -8.742 16.920 -57.350 1.00 26.96 64 LYS D CA 1
ATOM 4291 C C . LYS D 1 83 ? -8.689 16.620 -55.857 1.00 27.72 64 LYS D C 1
ATOM 4292 O O . LYS D 1 83 ? -8.212 17.447 -55.071 1.00 26.76 64 LYS D O 1
ATOM 4298 N N . ALA D 1 84 ? -9.166 15.440 -55.446 1.00 28.92 65 ALA D N 1
ATOM 4299 C CA . ALA D 1 84 ? -9.146 15.074 -54.031 1.00 26.62 65 ALA D CA 1
ATOM 4300 C C . ALA D 1 84 ? -7.722 14.889 -53.512 1.00 27.95 65 ALA D C 1
ATOM 4301 O O . ALA D 1 84 ? -7.422 15.233 -52.359 1.00 23.02 65 ALA D O 1
ATOM 4303 N N . VAL D 1 85 ? -6.836 14.320 -54.330 1.00 23.77 66 VAL D N 1
ATOM 4304 C CA . VAL D 1 85 ? -5.464 14.103 -53.879 1.00 24.46 66 VAL D CA 1
ATOM 4305 C C . VAL D 1 85 ? -4.721 15.433 -53.775 1.00 23.04 66 VAL D C 1
ATOM 4306 O O . VAL D 1 85 ? -3.944 15.661 -52.836 1.00 23.50 66 VAL D O 1
ATOM 4310 N N . LYS D 1 86 ? -4.956 16.331 -54.734 1.00 24.12 67 LYS D N 1
ATOM 4311 C CA . LYS D 1 86 ? -4.340 17.652 -54.698 1.00 25.06 67 LYS D CA 1
ATOM 4312 C C . LYS D 1 86 ? -4.737 18.407 -53.431 1.00 25.76 67 LYS D C 1
ATOM 4313 O O . LYS D 1 86 ? -3.885 18.987 -52.752 1.00 22.80 67 LYS D O 1
ATOM 4319 N N . ASP D 1 87 ? -6.028 18.391 -53.084 1.00 23.64 68 ASP D N 1
ATOM 4320 C CA . ASP D 1 87 ? -6.479 19.076 -51.876 1.00 23.05 68 ASP D CA 1
ATOM 4321 C C . ASP D 1 87 ? -5.922 18.416 -50.619 1.00 20.94 68 ASP D C 1
ATOM 4322 O O . ASP D 1 87 ? -5.599 19.101 -49.641 1.00 19.20 68 ASP D O 1
ATOM 4327 N N . TYR D 1 88 ? -5.841 17.082 -50.607 1.00 17.76 69 TYR D N 1
ATOM 4328 C CA . TYR D 1 88 ? -5.299 16.395 -49.443 1.00 19.46 69 TYR D CA 1
ATOM 4329 C C . TYR D 1 88 ? -3.815 16.697 -49.263 1.00 21.84 69 TYR D C 1
ATOM 4330 O O . TYR D 1 88 ? -3.340 16.855 -48.129 1.00 15.78 69 TYR D O 1
ATOM 4339 N N . ILE D 1 89 ? -3.063 16.780 -50.365 1.00 17.22 70 ILE D N 1
ATOM 4340 C CA . ILE D 1 89 ? -1.648 17.139 -50.267 1.00 19.76 70 ILE D CA 1
ATOM 4341 C C . ILE D 1 89 ? -1.483 18.544 -49.688 1.00 18.38 70 ILE D C 1
ATOM 4342 O O . ILE D 1 89 ? -0.623 18.789 -48.828 1.00 18.19 70 ILE D O 1
ATOM 4347 N N . ASN D 1 90 ? -2.281 19.500 -50.173 1.00 19.56 71 ASN D N 1
ATOM 4348 C CA . ASN D 1 90 ? -2.139 20.873 -49.690 1.00 23.01 71 ASN D CA 1
ATOM 4349 C C . ASN D 1 90 ? -2.629 21.021 -48.254 1.00 26.49 71 ASN D C 1
ATOM 4350 O O . ASN D 1 90 ? -2.026 21.753 -47.456 1.00 27.04 71 ASN D O 1
ATOM 4355 N N . GLU D 1 91 ? -3.727 20.352 -47.912 1.00 18.87 72 GLU D N 1
ATOM 4356 C CA . GLU D 1 91 ? -4.341 20.541 -46.601 1.00 23.23 72 GLU D CA 1
ATOM 4357 C C . GLU D 1 91 ? -3.697 19.683 -45.523 1.00 21.99 72 GLU D C 1
ATOM 4358 O O . GLU D 1 91 ? -3.672 20.082 -44.350 1.00 19.94 72 GLU D O 1
ATOM 4364 N N . GLN D 1 92 ? -3.183 18.508 -45.871 1.00 19.29 73 GLN D N 1
ATOM 4365 C CA . GLN D 1 92 ? -2.713 17.598 -44.832 1.00 17.38 73 GLN D CA 1
ATOM 4366 C C . GLN D 1 92 ? -1.268 17.161 -45.018 1.00 16.60 73 GLN D C 1
ATOM 4367 O O . GLN D 1 92 ? -0.487 17.219 -44.062 1.00 16.08 73 GLN D O 1
ATOM 4373 N N . VAL D 1 93 ? -0.869 16.736 -46.215 1.00 19.25 74 VAL D N 1
ATOM 4374 C CA . VAL D 1 93 ? 0.485 16.210 -46.364 1.00 15.49 74 VAL D CA 1
ATOM 4375 C C . VAL D 1 93 ? 1.514 17.307 -46.146 1.00 16.71 74 VAL D C 1
ATOM 4376 O O . VAL D 1 93 ? 2.403 17.181 -45.292 1.00 18.63 74 VAL D O 1
ATOM 4380 N N . LEU D 1 94 ? 1.390 18.417 -46.889 1.00 17.25 75 LEU D N 1
ATOM 4381 C CA . LEU D 1 94 ? 2.382 19.485 -46.811 1.00 18.62 75 LEU D CA 1
ATOM 4382 C C . LEU D 1 94 ? 2.336 20.239 -45.492 1.00 24.74 75 LEU D C 1
ATOM 4383 O O . LEU D 1 94 ? 3.318 20.895 -45.144 1.00 22.65 75 LEU D O 1
ATOM 4388 N N . THR D 1 95 ? 1.213 20.204 -44.779 1.00 19.07 76 THR D N 1
ATOM 4389 C CA . THR D 1 95 ? 1.105 20.840 -43.475 1.00 21.07 76 THR D CA 1
ATOM 4390 C C . THR D 1 95 ? 1.505 19.899 -42.343 1.00 20.35 76 THR D C 1
ATOM 4391 O O . THR D 1 95 ? 1.418 20.282 -41.169 1.00 17.41 76 THR D O 1
ATOM 4395 N N . LYS D 1 96 ? 1.956 18.688 -42.673 1.00 16.12 77 LYS D N 1
ATOM 4396 C CA . LYS D 1 96 ? 2.455 17.731 -41.684 1.00 18.21 77 LYS D CA 1
ATOM 4397 C C . LYS D 1 96 ? 1.339 17.248 -40.754 1.00 19.64 77 LYS D C 1
ATOM 4398 O O . LYS D 1 96 ? 1.557 17.026 -39.564 1.00 16.42 77 LYS D O 1
ATOM 4404 N N . GLN D 1 97 ? 0.151 17.044 -41.321 1.00 20.74 78 GLN D N 1
ATOM 4405 C CA . GLN D 1 97 ? -1.044 16.605 -40.614 1.00 18.58 78 GLN D CA 1
ATOM 4406 C C . GLN D 1 97 ? -1.575 15.268 -41.116 1.00 19.20 78 GLN D C 1
ATOM 4407 O O . GLN D 1 97 ? -2.627 14.826 -40.635 1.00 16.62 78 GLN D O 1
ATOM 4413 N N . ALA D 1 98 ? -0.916 14.618 -42.086 1.00 12.76 79 ALA D N 1
ATOM 4414 C CA . ALA D 1 98 ? -1.518 13.479 -42.786 1.00 11.28 79 ALA D CA 1
ATOM 4415 C C . ALA D 1 98 ? -1.285 12.167 -42.035 1.00 19.23 79 ALA D C 1
ATOM 4416 O O . ALA D 1 98 ? -0.651 11.239 -42.531 1.00 15.55 79 ALA D O 1
ATOM 4418 N N . LEU D 1 99 ? -1.837 12.105 -40.824 1.00 14.70 80 LEU D N 1
ATOM 4419 C CA . LEU D 1 99 ? -1.783 10.907 -39.994 1.00 13.64 80 LEU D CA 1
ATOM 4420 C C . LEU D 1 99 ? -2.734 9.833 -40.512 1.00 16.47 80 LEU D C 1
ATOM 4421 O O . LEU D 1 99 ? -3.763 10.124 -41.124 1.00 14.61 80 LEU D O 1
ATOM 4426 N N . GLY D 1 100 ? -2.412 8.573 -40.198 1.00 10.19 81 GLY D N 1
ATOM 4427 C CA . GLY D 1 100 ? -3.329 7.480 -40.421 1.00 14.33 81 GLY D CA 1
ATOM 4428 C C . GLY D 1 100 ? -3.264 6.538 -39.233 1.00 16.35 81 GLY D C 1
ATOM 4429 O O . GLY D 1 100 ? -2.390 6.659 -38.391 1.00 13.79 81 GLY D O 1
ATOM 4430 N N . GLU D 1 101 ? -4.219 5.613 -39.166 1.00 13.23 82 GLU D N 1
ATOM 4431 C CA . GLU D 1 101 ? -4.383 4.754 -37.991 1.00 13.75 82 GLU D CA 1
ATOM 4432 C C . GLU D 1 101 ? -4.116 3.297 -38.368 1.00 16.14 82 GLU D C 1
ATOM 4433 O O . GLU D 1 101 ? -3.870 2.959 -39.525 1.00 16.04 82 GLU D O 1
ATOM 4439 N N . LEU D 1 102 ? -4.149 2.432 -37.361 1.00 16.45 83 LEU D N 1
ATOM 4440 C CA . LEU D 1 102 ? -4.078 0.990 -37.547 1.00 13.79 83 LEU D CA 1
ATOM 4441 C C . LEU D 1 102 ? -5.495 0.463 -37.366 1.00 13.56 83 LEU D C 1
ATOM 4442 O O . LEU D 1 102 ? -6.075 0.650 -36.297 1.00 17.05 83 LEU D O 1
ATOM 4447 N N . ASN D 1 103 ? -6.045 -0.167 -38.425 1.00 15.89 84 ASN D N 1
ATOM 4448 C CA . ASN D 1 103 ? -7.476 -0.416 -38.641 1.00 20.27 84 ASN D CA 1
ATOM 4449 C C . ASN D 1 103 ? -8.149 0.851 -39.136 1.00 20.90 84 ASN D C 1
ATOM 4450 O O . ASN D 1 103 ? -7.837 1.938 -38.660 1.00 20.20 84 ASN D O 1
ATOM 4455 N N . ALA D 1 104 ? -9.076 0.730 -40.077 1.00 19.72 85 ALA D N 1
ATOM 4456 C CA . ALA D 1 104 ? -9.794 1.888 -40.581 1.00 20.53 85 ALA D CA 1
ATOM 4457 C C . ALA D 1 104 ? -11.088 2.032 -39.790 1.00 20.42 85 ALA D C 1
ATOM 4458 O O . ALA D 1 104 ? -11.983 1.190 -39.931 1.00 18.67 85 ALA D O 1
ATOM 4460 N N . PRO D 1 105 ? -11.234 3.053 -38.959 1.00 22.09 86 PRO D N 1
ATOM 4461 C CA . PRO D 1 105 ? -12.441 3.178 -38.142 1.00 18.84 86 PRO D CA 1
ATOM 4462 C C . PRO D 1 105 ? -13.554 3.846 -38.928 1.00 17.35 86 PRO D C 1
ATOM 4463 O O . PRO D 1 105 ? -13.290 4.526 -39.934 1.00 20.29 86 PRO D O 1
ATOM 4467 N N . PRO D 1 106 ? -14.774 3.717 -38.496 1.00 19.45 87 PRO D N 1
ATOM 4468 C CA . PRO D 1 106 ? -15.901 4.366 -39.187 1.00 25.92 87 PRO D CA 1
ATOM 4469 C C . PRO D 1 106 ? -16.036 5.842 -38.823 1.00 25.98 87 PRO D C 1
ATOM 4470 O O . PRO D 1 106 ? -17.070 6.297 -38.330 1.00 25.81 87 PRO D O 1
ATOM 4474 N N . ARG D 1 107 ? -14.978 6.602 -39.096 1.00 23.55 88 ARG D N 1
ATOM 4475 C CA . ARG D 1 107 ? -14.907 8.033 -38.831 1.00 26.33 88 ARG D CA 1
ATOM 4476 C C . ARG D 1 107 ? -14.188 8.682 -39.994 1.00 16.47 88 ARG D C 1
ATOM 4477 O O . ARG D 1 107 ? -13.337 8.060 -40.625 1.00 19.90 88 ARG D O 1
ATOM 4485 N N . ALA D 1 108 ? -14.494 9.950 -40.244 1.00 18.65 89 ALA D N 1
ATOM 4486 C CA . ALA D 1 108 ? -13.826 10.646 -41.339 1.00 23.61 89 ALA D CA 1
ATOM 4487 C C . ALA D 1 108 ? -12.467 11.188 -40.906 1.00 25.24 89 ALA D C 1
ATOM 4488 O O . ALA D 1 108 ? -11.558 11.314 -41.732 1.00 25.56 89 ALA D O 1
ATOM 4490 N N . ASN D 1 109 ? -12.309 11.488 -39.618 1.00 19.62 90 ASN D N 1
ATOM 4491 C CA . ASN D 1 109 ? -11.130 12.147 -39.071 1.00 24.38 90 ASN D CA 1
ATOM 4492 C C . ASN D 1 109 ? -10.161 11.134 -38.465 1.00 17.28 90 ASN D C 1
ATOM 4493 O O . ASN D 1 109 ? -10.575 10.113 -37.908 1.00 24.21 90 ASN D O 1
ATOM 4498 N N . VAL D 1 110 ? -8.861 11.439 -38.559 1.00 21.42 91 VAL D N 1
ATOM 4499 C CA . VAL D 1 110 ? -7.864 10.663 -37.823 1.00 23.29 91 VAL D CA 1
ATOM 4500 C C . VAL D 1 110 ? -7.841 11.144 -36.378 1.00 27.01 91 VAL D C 1
ATOM 4501 O O . VAL D 1 110 ? -7.982 12.336 -36.097 1.00 27.75 91 VAL D O 1
ATOM 4505 N N . ASP D 1 111 ? -7.709 10.201 -35.455 1.00 20.07 92 ASP D N 1
ATOM 4506 C CA . ASP D 1 111 ? -7.568 10.482 -34.039 1.00 19.11 92 ASP D CA 1
ATOM 4507 C C . ASP D 1 111 ? -6.081 10.426 -33.735 1.00 21.57 92 ASP D C 1
ATOM 4508 O O . ASP D 1 111 ? -5.484 9.352 -33.864 1.00 12.70 92 ASP D O 1
ATOM 4513 N N . PRO D 1 112 ? -5.430 11.537 -33.369 1.00 18.49 93 PRO D N 1
ATOM 4514 C CA . PRO D 1 112 ? -3.964 11.497 -33.210 1.00 17.90 93 PRO D CA 1
ATOM 4515 C C . PRO D 1 112 ? -3.499 10.591 -32.086 1.00 20.62 93 PRO D C 1
ATOM 4516 O O . PRO D 1 112 ? -2.345 10.137 -32.112 1.00 15.10 93 PRO D O 1
ATOM 4520 N N . MET D 1 113 ? -4.347 10.326 -31.083 1.00 12.14 94 MET D N 1
ATOM 4521 C CA . MET D 1 113 ? -3.999 9.341 -30.064 1.00 12.51 94 MET D CA 1
ATOM 4522 C C . MET D 1 113 ? -3.910 7.933 -30.646 1.00 11.41 94 MET D C 1
ATOM 4523 O O . MET D 1 113 ? -3.252 7.061 -30.062 1.00 15.27 94 MET D O 1
ATOM 4528 N N . GLN D 1 114 ? -4.539 7.692 -31.790 1.00 16.81 95 GLN D N 1
ATOM 4529 C CA . GLN D 1 114 ? -4.532 6.372 -32.405 1.00 20.41 95 GLN D CA 1
ATOM 4530 C C . GLN D 1 114 ? -3.710 6.326 -33.679 1.00 19.02 95 GLN D C 1
ATOM 4531 O O . GLN D 1 114 ? -3.743 5.320 -34.395 1.00 16.78 95 GLN D O 1
ATOM 4537 N N . ALA D 1 115 ? -2.966 7.383 -33.973 1.00 15.59 96 ALA D N 1
ATOM 4538 C CA . ALA D 1 115 ? -2.189 7.443 -35.202 1.00 13.00 96 ALA D CA 1
ATOM 4539 C C . ALA D 1 115 ? -1.073 6.397 -35.188 1.00 14.57 96 ALA D C 1
ATOM 4540 O O . ALA D 1 115 ? -0.428 6.160 -34.158 1.00 14.53 96 ALA D O 1
ATOM 4542 N N . ALA D 1 116 ? -0.887 5.730 -36.329 1.00 11.01 97 ALA D N 1
ATOM 4543 C CA . ALA D 1 116 ? 0.184 4.763 -36.488 1.00 15.08 97 ALA D CA 1
ATOM 4544 C C . ALA D 1 116 ? 1.180 5.132 -37.578 1.00 9.36 97 ALA D C 1
ATOM 4545 O O . ALA D 1 116 ? 2.326 4.666 -37.525 1.00 12.43 97 ALA D O 1
ATOM 4547 N N . ILE D 1 117 ? 0.794 5.986 -38.543 1.00 15.07 98 ILE D N 1
ATOM 4548 C CA . ILE D 1 117 ? 1.659 6.377 -39.650 1.00 12.91 98 ILE D CA 1
ATOM 4549 C C . ILE D 1 117 ? 1.444 7.849 -39.949 1.00 13.18 98 ILE D C 1
ATOM 4550 O O . ILE D 1 117 ? 0.421 8.440 -39.590 1.00 13.46 98 ILE D O 1
ATOM 4555 N N . ILE D 1 118 ? 2.398 8.428 -40.665 1.00 13.75 99 ILE D N 1
ATOM 4556 C CA . ILE D 1 118 ? 2.230 9.758 -41.240 1.00 12.08 99 ILE D CA 1
ATOM 4557 C C . ILE D 1 118 ? 2.685 9.697 -42.694 1.00 16.57 99 ILE D C 1
ATOM 4558 O O . ILE D 1 118 ? 3.754 9.156 -42.990 1.00 16.11 99 ILE D O 1
ATOM 4563 N N . ILE D 1 119 ? 1.865 10.228 -43.599 1.00 14.14 100 ILE D N 1
ATOM 4564 C CA . ILE D 1 119 ? 2.203 10.275 -45.019 1.00 17.71 100 ILE D CA 1
ATOM 4565 C C . ILE D 1 119 ? 3.134 11.453 -45.257 1.00 19.76 100 ILE D C 1
ATOM 4566 O O . ILE D 1 119 ? 2.804 12.601 -44.931 1.00 17.53 100 ILE D O 1
ATOM 4571 N N . GLU D 1 120 ? 4.295 11.176 -45.848 1.00 16.08 101 GLU D N 1
ATOM 4572 C CA . GLU D 1 120 ? 5.263 12.221 -46.132 1.00 16.28 101 GLU D CA 1
ATOM 4573 C C . GLU D 1 120 ? 5.169 12.746 -47.554 1.00 20.96 101 GLU D C 1
ATOM 4574 O O . GLU D 1 120 ? 5.572 13.887 -47.794 1.00 24.77 101 GLU D O 1
ATOM 4580 N N . ASP D 1 121 ? 4.645 11.955 -48.489 1.00 15.03 102 ASP D N 1
ATOM 4581 C CA . ASP D 1 121 ? 4.628 12.359 -49.891 1.00 19.86 102 ASP D CA 1
ATOM 4582 C C . ASP D 1 121 ? 3.674 11.454 -50.654 1.00 16.04 102 ASP D C 1
ATOM 4583 O O . ASP D 1 121 ? 3.484 10.285 -50.301 1.00 19.37 102 ASP D O 1
ATOM 4588 N N . MET D 1 122 ? 3.058 12.020 -51.682 1.00 19.11 103 MET D N 1
ATOM 4589 C CA . MET D 1 122 ? 2.186 11.290 -52.588 1.00 26.58 103 MET D CA 1
ATOM 4590 C C . MET D 1 122 ? 2.453 11.797 -53.990 1.00 28.11 103 MET D C 1
ATOM 4591 O O . MET D 1 122 ? 2.752 12.974 -54.178 1.00 26.42 103 MET D O 1
ATOM 4596 N N . TRP D 1 123 ? 2.351 10.903 -54.971 1.00 22.91 104 TRP D N 1
ATOM 4597 C CA . TRP D 1 123 ? 2.585 11.271 -56.354 1.00 21.61 104 TRP D CA 1
ATOM 4598 C C . TRP D 1 123 ? 1.832 10.296 -57.247 1.00 30.94 104 TRP D C 1
ATOM 4599 O O . TRP D 1 123 ? 1.466 9.194 -56.832 1.00 25.84 104 TRP D O 1
ATOM 4610 N N . TRP D 1 124 ? 1.618 10.714 -58.488 1.00 32.65 105 TRP D N 1
ATOM 4611 C CA . TRP D 1 124 ? 0.887 9.931 -59.473 1.00 30.31 105 TRP D CA 1
ATOM 4612 C C . TRP D 1 124 ? 1.829 9.139 -60.366 1.00 34.54 105 TRP D C 1
ATOM 4613 O O . TRP D 1 124 ? 2.896 9.623 -60.749 1.00 34.89 105 TRP D O 1
ATOM 4624 N N . LYS D 1 125 ? 1.415 7.922 -60.702 1.00 37.05 106 LYS D N 1
ATOM 4625 C CA . LYS D 1 125 ? 2.104 7.087 -61.681 1.00 38.85 106 LYS D CA 1
ATOM 4626 C C . LYS D 1 125 ? 1.008 6.454 -62.537 1.00 39.94 106 LYS D C 1
ATOM 4627 O O . LYS D 1 125 ? 0.433 5.430 -62.156 1.00 35.70 106 LYS D O 1
ATOM 4633 N N . GLY D 1 126 ? 0.708 7.070 -63.682 1.00 37.49 107 GLY D N 1
ATOM 4634 C CA . GLY D 1 126 ? -0.422 6.601 -64.469 1.00 41.89 107 GLY D CA 1
ATOM 4635 C C . GLY D 1 126 ? -1.716 6.862 -63.722 1.00 35.59 107 GLY D C 1
ATOM 4636 O O . GLY D 1 126 ? -2.019 8.000 -63.343 1.00 33.60 107 GLY D O 1
ATOM 4637 N N . ASN D 1 127 ? -2.503 5.807 -63.515 1.00 33.89 108 ASN D N 1
ATOM 4638 C CA . ASN D 1 127 ? -3.753 5.897 -62.765 1.00 34.38 108 ASN D CA 1
ATOM 4639 C C . ASN D 1 127 ? -3.598 5.543 -61.292 1.00 27.94 108 ASN D C 1
ATOM 4640 O O . ASN D 1 127 ? -4.605 5.487 -60.572 1.00 27.31 108 ASN D O 1
ATOM 4645 N N . ASP D 1 128 ? -2.375 5.351 -60.813 1.00 32.47 109 ASP D N 1
ATOM 4646 C CA . ASP D 1 128 ? -2.146 4.931 -59.439 1.00 29.76 109 ASP D CA 1
ATOM 4647 C C . ASP D 1 128 ? -1.573 6.082 -58.630 1.00 22.54 109 ASP D C 1
ATOM 4648 O O . ASP D 1 128 ? -0.732 6.842 -59.121 1.00 25.96 109 ASP D O 1
ATOM 4653 N N . VAL D 1 129 ? -2.039 6.214 -57.395 1.00 22.95 110 VAL D N 1
ATOM 4654 C CA . VAL D 1 129 ? -1.474 7.166 -56.448 1.00 24.35 110 VAL D CA 1
ATOM 4655 C C . VAL D 1 129 ? -0.474 6.405 -55.595 1.00 24.57 110 VAL D C 1
ATOM 4656 O O . VAL D 1 129 ? -0.850 5.488 -54.859 1.00 21.97 110 VAL D O 1
ATOM 4660 N N . TYR D 1 130 ? 0.800 6.760 -55.707 1.00 26.05 111 TYR D N 1
ATOM 4661 C CA . TYR D 1 130 ? 1.831 6.207 -54.845 1.00 20.14 111 TYR D CA 1
ATOM 4662 C C . TYR D 1 130 ? 2.054 7.117 -53.645 1.00 25.74 111 TYR D C 1
ATOM 4663 O O . TYR D 1 130 ? 1.740 8.310 -53.666 1.00 22.35 111 TYR D O 1
ATOM 4672 N N . GLY D 1 131 ? 2.618 6.549 -52.589 1.00 20.81 112 GLY D N 1
ATOM 4673 C CA . GLY D 1 131 ? 3.002 7.418 -51.496 1.00 19.31 112 GLY D CA 1
ATOM 4674 C C . GLY D 1 131 ? 4.041 6.753 -50.627 1.00 21.51 112 GLY D C 1
ATOM 4675 O O . GLY D 1 131 ? 4.367 5.573 -50.784 1.00 19.62 112 GLY D O 1
ATOM 4676 N N . ARG D 1 132 ? 4.564 7.550 -49.706 1.00 18.29 113 ARG D N 1
ATOM 4677 C CA . ARG D 1 132 ? 5.526 7.099 -48.719 1.00 19.60 113 ARG D CA 1
ATOM 4678 C C . ARG D 1 132 ? 4.996 7.483 -47.349 1.00 15.98 113 ARG D C 1
ATOM 4679 O O . ARG D 1 132 ? 4.679 8.651 -47.102 1.00 19.43 113 ARG D O 1
ATOM 4687 N N . ALA D 1 133 ? 4.883 6.501 -46.464 1.00 16.99 114 ALA D N 1
ATOM 4688 C CA . ALA D 1 133 ? 4.348 6.716 -45.130 1.00 14.84 114 ALA D CA 1
ATOM 4689 C C . ALA D 1 133 ? 5.370 6.267 -44.101 1.00 17.83 114 ALA D C 1
ATOM 4690 O O . ALA D 1 133 ? 5.939 5.179 -44.225 1.00 17.62 114 ALA D O 1
ATOM 4692 N N . ARG D 1 134 ? 5.587 7.088 -43.080 1.00 14.37 115 ARG D N 1
ATOM 4693 C CA . ARG D 1 134 ? 6.499 6.741 -41.997 1.00 18.18 115 ARG D CA 1
ATOM 4694 C C . ARG D 1 134 ? 5.712 6.130 -40.838 1.00 16.04 115 ARG D C 1
ATOM 4695 O O . ARG D 1 134 ? 4.698 6.685 -40.404 1.00 16.60 115 ARG D O 1
ATOM 4703 N N . VAL D 1 135 ? 6.176 4.994 -40.326 1.00 16.98 116 VAL D N 1
ATOM 4704 C CA . VAL D 1 135 ? 5.533 4.401 -39.160 1.00 9.88 116 VAL D CA 1
ATOM 4705 C C . VAL D 1 135 ? 5.977 5.162 -37.919 1.00 10.34 116 VAL D C 1
ATOM 4706 O O . VAL D 1 135 ? 7.170 5.428 -37.727 1.00 11.70 116 VAL D O 1
ATOM 4710 N N . ILE D 1 136 ? 5.018 5.527 -37.075 1.00 10.43 117 ILE D N 1
ATOM 4711 C CA . ILE D 1 136 ? 5.328 6.269 -35.856 1.00 9.86 117 ILE D CA 1
ATOM 4712 C C . ILE D 1 136 ? 5.909 5.286 -34.838 1.00 17.02 117 ILE D C 1
ATOM 4713 O O . ILE D 1 136 ? 5.283 4.282 -34.507 1.00 24.13 117 ILE D O 1
ATOM 4718 N N . GLU D 1 137 ? 7.133 5.525 -34.391 1.00 18.61 118 GLU D N 1
ATOM 4719 C CA . GLU D 1 137 ? 7.719 4.634 -33.404 1.00 18.53 118 GLU D CA 1
ATOM 4720 C C . GLU D 1 137 ? 8.002 5.396 -32.126 1.00 24.15 118 GLU D C 1
ATOM 4721 O O . GLU D 1 137 ? 8.144 6.618 -32.138 1.00 18.41 118 GLU D O 1
ATOM 4727 N N . GLY D 1 138 ? 8.053 4.648 -31.020 1.00 21.14 119 GLY D N 1
ATOM 4728 C CA . GLY D 1 138 ? 8.305 5.194 -29.705 1.00 23.04 119 GLY D CA 1
ATOM 4729 C C . GLY D 1 138 ? 7.072 5.644 -28.962 1.00 17.29 119 GLY D C 1
ATOM 4730 O O . GLY D 1 138 ? 7.198 6.301 -27.924 1.00 20.67 119 GLY D O 1
ATOM 4731 N N . ASP D 1 139 ? 5.885 5.333 -29.461 1.00 18.14 120 ASP D N 1
ATOM 4732 C CA . ASP D 1 139 ? 4.681 5.889 -28.865 1.00 18.82 120 ASP D CA 1
ATOM 4733 C C . ASP D 1 139 ? 4.052 4.975 -27.831 1.00 23.62 120 ASP D C 1
ATOM 4734 O O . ASP D 1 139 ? 3.129 5.406 -27.128 1.00 25.79 120 ASP D O 1
ATOM 4739 N N . HIS D 1 140 ? 4.562 3.750 -27.688 1.00 18.11 121 HIS D N 1
ATOM 4740 C CA . HIS D 1 140 ? 3.950 2.737 -26.851 1.00 21.08 121 HIS D CA 1
ATOM 4741 C C . HIS D 1 140 ? 2.472 2.573 -27.197 1.00 23.27 121 HIS D C 1
ATOM 4742 O O . HIS D 1 140 ? 1.642 2.303 -26.329 1.00 24.58 121 HIS D O 1
ATOM 4749 N N . GLY D 1 141 ? 2.139 2.732 -28.478 1.00 19.44 122 GLY D N 1
ATOM 4750 C CA . GLY D 1 141 ? 0.775 2.658 -28.940 1.00 16.41 122 GLY D CA 1
ATOM 4751 C C . GLY D 1 141 ? 0.688 2.022 -30.313 1.00 14.46 122 GLY D C 1
ATOM 4752 O O . GLY D 1 141 ? 1.437 1.094 -30.635 1.00 14.80 122 GLY D O 1
ATOM 4753 N N . PRO D 1 142 ? -0.228 2.527 -31.155 1.00 14.09 123 PRO D N 1
ATOM 4754 C CA . PRO D 1 142 ? -0.443 1.912 -32.475 1.00 15.34 123 PRO D CA 1
ATOM 4755 C C . PRO D 1 142 ? 0.746 2.001 -33.397 1.00 13.96 123 PRO D C 1
ATOM 4756 O O . PRO D 1 142 ? 0.871 1.160 -34.300 1.00 13.81 123 PRO D O 1
ATOM 4760 N N . GLY D 1 143 ? 1.587 3.028 -33.269 1.00 10.77 124 GLY D N 1
ATOM 4761 C CA . GLY D 1 143 ? 2.771 3.058 -34.105 1.00 11.54 124 GLY D CA 1
ATOM 4762 C C . GLY D 1 143 ? 3.716 1.914 -33.786 1.00 14.57 124 GLY D C 1
ATOM 4763 O O . GLY D 1 143 ? 4.157 1.174 -34.674 1.00 13.89 124 GLY D O 1
ATOM 4764 N N . ASP D 1 144 ? 4.038 1.753 -32.504 1.00 16.81 125 ASP D N 1
ATOM 4765 C CA . ASP D 1 144 ? 4.893 0.644 -32.091 1.00 17.85 125 ASP D CA 1
ATOM 4766 C C . ASP D 1 144 ? 4.241 -0.699 -32.371 1.00 14.64 125 ASP D C 1
ATOM 4767 O O . ASP D 1 144 ? 4.937 -1.685 -32.613 1.00 14.50 125 ASP D O 1
ATOM 4772 N N . LYS D 1 145 ? 2.912 -0.780 -32.297 1.00 10.48 126 LYS D N 1
ATOM 4773 C CA . LYS D 1 145 ? 2.257 -2.043 -32.612 1.00 12.20 126 LYS D CA 1
ATOM 4774 C C . LYS D 1 145 ? 2.447 -2.373 -34.084 1.00 18.17 126 LYS D C 1
ATOM 4775 O O . LYS D 1 145 ? 2.779 -3.508 -34.449 1.00 12.79 126 LYS D O 1
ATOM 4781 N N . LEU D 1 146 ? 2.213 -1.381 -34.948 1.00 15.08 127 LEU D N 1
ATOM 4782 C CA . LEU D 1 146 ? 2.417 -1.557 -36.376 1.00 11.73 127 LEU D CA 1
ATOM 4783 C C . LEU D 1 146 ? 3.864 -1.931 -36.683 1.00 15.84 127 LEU D C 1
ATOM 4784 O O . LEU D 1 146 ? 4.123 -2.885 -37.425 1.00 14.05 127 LEU D O 1
ATOM 4789 N N . ALA D 1 147 ? 4.824 -1.194 -36.114 1.00 13.62 128 ALA D N 1
ATOM 4790 C CA . ALA D 1 147 ? 6.237 -1.493 -36.371 1.00 14.18 128 ALA D CA 1
ATOM 4791 C C . ALA D 1 147 ? 6.604 -2.900 -35.907 1.00 12.51 128 ALA D C 1
ATOM 4792 O O . ALA D 1 147 ? 7.320 -3.639 -36.598 1.00 17.70 128 ALA D O 1
ATOM 4794 N N . ALA D 1 148 ? 6.111 -3.306 -34.743 1.00 16.83 129 ALA D N 1
ATOM 4795 C CA . ALA D 1 148 ? 6.454 -4.638 -34.252 1.00 14.27 129 ALA D CA 1
ATOM 4796 C C . ALA D 1 148 ? 5.819 -5.728 -35.107 1.00 13.37 129 ALA D C 1
ATOM 4797 O O . ALA D 1 148 ? 6.441 -6.772 -35.354 1.00 14.62 129 ALA D O 1
ATOM 4799 N N . ASN D 1 149 ? 4.566 -5.531 -35.529 1.00 14.51 130 ASN D N 1
ATOM 4800 C CA . ASN D 1 149 ? 3.934 -6.491 -36.443 1.00 13.47 130 ASN D CA 1
ATOM 4801 C C . ASN D 1 149 ? 4.754 -6.647 -37.715 1.00 13.35 130 ASN D C 1
ATOM 4802 O O . ASN D 1 149 ? 4.922 -7.757 -38.240 1.00 16.06 130 ASN D O 1
ATOM 4807 N N . ILE D 1 150 ? 5.171 -5.518 -38.290 1.00 12.75 131 ILE D N 1
ATOM 4808 C CA . ILE D 1 150 ? 5.960 -5.531 -39.521 1.00 13.16 131 ILE D CA 1
ATOM 4809 C C . ILE D 1 150 ? 7.303 -6.222 -39.314 1.00 20.39 131 ILE D C 1
ATOM 4810 O O . ILE D 1 150 ? 7.751 -7.011 -40.156 1.00 15.31 131 ILE D O 1
ATOM 4815 N N . ARG D 1 151 ? 7.982 -5.930 -38.200 1.00 15.87 132 ARG D N 1
ATOM 4816 C CA . ARG D 1 151 ? 9.268 -6.578 -37.972 1.00 15.46 132 ARG D CA 1
ATOM 4817 C C . ARG D 1 151 ? 9.117 -8.055 -37.677 1.00 16.47 132 ARG D C 1
ATOM 4818 O O . ARG D 1 151 ? 10.086 -8.803 -37.844 1.00 18.53 132 ARG D O 1
ATOM 4826 N N . ALA D 1 152 ? 7.927 -8.500 -37.251 1.00 16.30 133 ALA D N 1
ATOM 4827 C CA . ALA D 1 152 ? 7.673 -9.927 -37.138 1.00 20.01 133 ALA D CA 1
ATOM 4828 C C . ALA D 1 152 ? 7.351 -10.569 -38.479 1.00 17.90 133 ALA D C 1
ATOM 4829 O O . ALA D 1 152 ? 7.269 -11.794 -38.553 1.00 19.18 133 ALA D O 1
ATOM 4831 N N . GLY D 1 153 ? 7.157 -9.785 -39.535 1.00 21.15 134 GLY D N 1
ATOM 4832 C CA . GLY D 1 153 ? 6.934 -10.324 -40.871 1.00 19.11 134 GLY D CA 1
ATOM 4833 C C . GLY D 1 153 ? 5.622 -9.916 -41.514 1.00 19.96 134 GLY D C 1
ATOM 4834 O O . GLY D 1 153 ? 5.402 -10.249 -42.689 1.00 19.51 134 GLY D O 1
ATOM 4835 N N . TRP D 1 154 ? 4.737 -9.219 -40.804 1.00 16.02 135 TRP D N 1
ATOM 4836 C CA . TRP D 1 154 ? 3.456 -8.814 -41.368 1.00 15.42 135 TRP D CA 1
ATOM 4837 C C . TRP D 1 154 ? 3.661 -7.840 -42.524 1.00 22.03 135 TRP D C 1
ATOM 4838 O O . TRP D 1 154 ? 4.403 -6.865 -42.402 1.00 16.00 135 TRP D O 1
ATOM 4849 N N . ILE D 1 155 ? 2.974 -8.077 -43.636 1.00 17.56 136 ILE D N 1
ATOM 4850 C CA . ILE D 1 155 ? 2.903 -7.109 -44.724 1.00 15.28 136 ILE D CA 1
ATOM 4851 C C . ILE D 1 155 ? 1.526 -6.448 -44.652 1.00 16.93 136 ILE D C 1
ATOM 4852 O O . ILE D 1 155 ? 0.521 -7.104 -44.967 1.00 18.25 136 ILE D O 1
ATOM 4857 N N . PRO D 1 156 ? 1.436 -5.192 -44.242 1.00 18.71 137 PRO D N 1
ATOM 4858 C CA . PRO D 1 156 ? 0.125 -4.557 -44.065 1.00 21.24 137 PRO D CA 1
ATOM 4859 C C . PRO D 1 156 ? -0.569 -4.245 -45.384 1.00 22.34 137 PRO D C 1
ATOM 4860 O O . PRO D 1 156 ? 0.066 -4.009 -46.412 1.00 15.76 137 PRO D O 1
ATOM 4864 N N . GLY D 1 157 ? -1.906 -4.249 -45.344 1.00 22.56 138 GLY D N 1
ATOM 4865 C CA . GLY D 1 157 ? -2.686 -3.633 -46.397 1.00 16.85 138 GLY D CA 1
ATOM 4866 C C . GLY D 1 157 ? -2.929 -2.178 -46.069 1.00 19.67 138 GLY D C 1
ATOM 4867 O O . GLY D 1 157 ? -2.715 -1.755 -44.937 1.00 15.21 138 GLY D O 1
ATOM 4868 N N . VAL D 1 158 ? -3.411 -1.413 -47.061 1.00 17.16 139 VAL D N 1
ATOM 4869 C CA . VAL D 1 158 ? -3.741 -0.011 -46.823 1.00 14.63 139 VAL D CA 1
ATOM 4870 C C . VAL D 1 158 ? -5.204 0.238 -47.184 1.00 18.53 139 VAL D C 1
ATOM 4871 O O . VAL D 1 158 ? -5.782 -0.441 -48.037 1.00 17.99 139 VAL D O 1
ATOM 4875 N N . ALA D 1 159 ? -5.802 1.210 -46.495 1.00 21.33 140 ALA D N 1
ATOM 4876 C CA . ALA D 1 159 ? -7.165 1.656 -46.745 1.00 17.88 140 ALA D CA 1
ATOM 4877 C C . ALA D 1 159 ? -7.201 3.175 -46.728 1.00 19.09 140 ALA D C 1
ATOM 4878 O O . ALA D 1 159 ? -6.461 3.809 -45.976 1.00 16.42 140 ALA D O 1
ATOM 4880 N N . SER D 1 160 ? -8.096 3.759 -47.523 1.00 19.67 141 SER D N 1
ATOM 4881 C CA . SER D 1 160 ? -8.309 5.201 -47.492 1.00 20.27 141 SER D CA 1
ATOM 4882 C C . SER D 1 160 ? -9.696 5.515 -46.948 1.00 17.95 141 SER D C 1
ATOM 4883 O O . SER D 1 160 ? -10.605 4.685 -47.000 1.00 19.93 141 SER D O 1
ATOM 4886 N N . ARG D 1 161 ? -9.848 6.731 -46.415 1.00 17.68 142 ARG D N 1
ATOM 4887 C CA . ARG D 1 161 ? -11.128 7.223 -45.921 1.00 17.65 142 ARG D CA 1
ATOM 4888 C C . ARG D 1 161 ? -11.457 8.520 -46.638 1.00 15.94 142 ARG D C 1
ATOM 4889 O O . ARG D 1 161 ? -10.577 9.356 -46.863 1.00 23.53 142 ARG D O 1
ATOM 4897 N N . GLY D 1 162 ? -12.731 8.701 -46.978 1.00 16.47 143 GLY D N 1
ATOM 4898 C CA . GLY D 1 162 ? -13.108 9.936 -47.626 1.00 15.25 143 GLY D CA 1
ATOM 4899 C C . GLY D 1 162 ? -14.597 10.132 -47.493 1.00 20.44 143 GLY D C 1
ATOM 4900 O O . GLY D 1 162 ? -15.296 9.319 -46.889 1.00 20.37 143 GLY D O 1
ATOM 4901 N N . LEU D 1 163 ? -15.067 11.240 -48.059 1.00 23.28 144 LEU D N 1
ATOM 4902 C CA . LEU D 1 163 ? -16.474 11.618 -48.038 1.00 24.19 144 LEU D CA 1
ATOM 4903 C C . LEU D 1 163 ? -16.965 11.817 -49.465 1.00 26.08 144 LEU D C 1
ATOM 4904 O O . LEU D 1 163 ? -16.358 12.570 -50.235 1.00 22.80 144 LEU D O 1
ATOM 4909 N N . GLY D 1 164 ? -18.058 11.154 -49.820 1.00 24.16 145 GLY D N 1
ATOM 4910 C CA . GLY D 1 164 ? -18.585 11.316 -51.162 1.00 23.76 145 GLY D CA 1
ATOM 4911 C C . GLY D 1 164 ? -19.900 10.590 -51.353 1.00 30.19 145 GLY D C 1
ATOM 4912 O O . GLY D 1 164 ? -20.540 10.143 -50.398 1.00 28.03 145 GLY D O 1
ATOM 4913 N N . SER D 1 165 ? -20.295 10.476 -52.616 1.00 34.70 146 SER D N 1
ATOM 4914 C CA . SER D 1 165 ? -21.516 9.782 -52.977 1.00 30.42 146 SER D CA 1
ATOM 4915 C C . SER D 1 165 ? -21.243 8.902 -54.191 1.00 35.34 146 SER D C 1
ATOM 4916 O O . SER D 1 165 ? -20.211 9.026 -54.863 1.00 34.69 146 SER D O 1
ATOM 4919 N N . LEU D 1 166 ? -22.178 7.994 -54.463 1.00 33.01 147 LEU D N 1
ATOM 4920 C CA . LEU D 1 166 ? -22.020 6.991 -55.505 1.00 31.58 147 LEU D CA 1
ATOM 4921 C C . LEU D 1 166 ? -23.206 7.049 -56.450 1.00 34.49 147 LEU D C 1
ATOM 4922 O O . LEU D 1 166 ? -24.317 7.402 -56.051 1.00 36.59 147 LEU D O 1
ATOM 4927 N N . THR D 1 167 ? -22.951 6.723 -57.716 1.00 36.62 148 THR D N 1
ATOM 4928 C CA . THR D 1 167 ? -23.989 6.513 -58.716 1.00 42.17 148 THR D CA 1
ATOM 4929 C C . THR D 1 167 ? -23.895 5.082 -59.220 1.00 43.56 148 THR D C 1
ATOM 4930 O O . THR D 1 167 ? -22.798 4.575 -59.474 1.00 42.61 148 THR D O 1
ATOM 4934 N N . ASP D 1 168 ? -25.041 4.422 -59.340 1.00 52.56 149 ASP D N 1
ATOM 4935 C CA . ASP D 1 168 ? -25.054 3.056 -59.838 1.00 59.27 149 ASP D CA 1
ATOM 4936 C C . ASP D 1 168 ? -24.982 3.040 -61.363 1.00 53.66 149 ASP D C 1
ATOM 4937 O O . ASP D 1 168 ? -25.421 3.973 -62.039 1.00 54.61 149 ASP D O 1
ATOM 4942 N N . THR D 1 169 ? -24.381 1.977 -61.901 1.00 53.27 150 THR D N 1
ATOM 4943 C CA . THR D 1 169 ? -24.158 1.841 -63.335 1.00 54.26 150 THR D CA 1
ATOM 4944 C C . THR D 1 169 ? -24.962 0.725 -63.985 1.00 62.20 150 THR D C 1
ATOM 4945 O O . THR D 1 169 ? -24.957 0.625 -65.218 1.00 63.28 150 THR D O 1
ATOM 4949 N N . ASN D 1 170 ? -25.605 -0.139 -63.199 1.00 69.82 151 ASN D N 1
ATOM 4950 C CA . ASN D 1 170 ? -26.285 -1.339 -63.693 1.00 78.58 151 ASN D CA 1
ATOM 4951 C C . ASN D 1 170 ? -25.314 -2.321 -64.344 1.00 80.59 151 ASN D C 1
ATOM 4952 O O . ASN D 1 170 ? -25.732 -3.203 -65.102 1.00 87.98 151 ASN D O 1
ATOM 4957 N N . GLU D 1 171 ? -24.015 -2.185 -64.067 1.00 76.47 152 GLU D N 1
ATOM 4958 C CA . GLU D 1 171 ? -23.006 -3.110 -64.574 1.00 73.02 152 GLU D CA 1
ATOM 4959 C C . GLU D 1 171 ? -22.215 -3.772 -63.452 1.00 61.44 152 GLU D C 1
ATOM 4960 O O . GLU D 1 171 ? -21.095 -4.239 -63.679 1.00 63.34 152 GLU D O 1
ATOM 4966 N N . GLY D 1 172 ? -22.762 -3.799 -62.243 1.00 52.04 153 GLY D N 1
ATOM 4967 C CA . GLY D 1 172 ? -22.111 -4.458 -61.136 1.00 53.89 153 GLY D CA 1
ATOM 4968 C C . GLY D 1 172 ? -21.116 -3.620 -60.366 1.00 52.83 153 GLY D C 1
ATOM 4969 O O . GLY D 1 172 ? -20.404 -4.164 -59.513 1.00 53.04 153 GLY D O 1
ATOM 4970 N N . TYR D 1 173 ? -21.043 -2.319 -60.627 1.00 45.48 154 TYR D N 1
ATOM 4971 C CA . TYR D 1 173 ? -20.179 -1.457 -59.839 1.00 37.83 154 TYR D CA 1
ATOM 4972 C C . TYR D 1 173 ? -20.788 -0.064 -59.790 1.00 42.06 154 TYR D C 1
ATOM 4973 O O . TYR D 1 173 ? -21.722 0.261 -60.532 1.00 37.74 154 TYR D O 1
ATOM 4982 N N . ARG D 1 174 ? -20.251 0.756 -58.892 1.00 41.75 155 ARG D N 1
ATOM 4983 C CA . ARG D 1 174 ? -20.734 2.109 -58.691 1.00 42.60 155 ARG D CA 1
ATOM 4984 C C . ARG D 1 174 ? -19.590 3.085 -58.913 1.00 38.36 155 ARG D C 1
ATOM 4985 O O . ARG D 1 174 ? -18.428 2.765 -58.659 1.00 36.08 155 ARG D O 1
ATOM 4993 N N . ILE D 1 175 ? -19.922 4.272 -59.413 1.00 36.55 156 ILE D N 1
ATOM 4994 C CA . ILE D 1 175 ? -18.936 5.304 -59.708 1.00 38.75 156 ILE D CA 1
ATOM 4995 C C . ILE D 1 175 ? -19.037 6.411 -58.670 1.00 36.46 156 ILE D C 1
ATOM 4996 O O . ILE D 1 175 ? -20.138 6.846 -58.311 1.00 34.80 156 ILE D O 1
ATOM 5001 N N . VAL D 1 176 ? -17.878 6.857 -58.184 1.00 32.51 157 VAL D N 1
ATOM 5002 C CA . VAL D 1 176 ? -17.815 7.953 -57.225 1.00 30.32 157 VAL D CA 1
ATOM 5003 C C . VAL D 1 176 ? -18.146 9.265 -57.929 1.00 36.74 157 VAL D C 1
ATOM 5004 O O . VAL D 1 176 ? -17.625 9.561 -59.012 1.00 31.72 157 VAL D O 1
ATOM 5008 N N . ASN D 1 177 ? -19.013 10.064 -57.312 1.00 30.66 158 ASN D N 1
ATOM 5009 C CA . ASN D 1 177 ? -19.472 11.296 -57.924 1.00 38.98 158 ASN D CA 1
ATOM 5010 C C . ASN D 1 177 ? -18.483 12.431 -57.686 1.00 35.16 158 ASN D C 1
ATOM 5011 O O . ASN D 1 177 ? -17.583 12.348 -56.846 1.00 31.34 158 ASN D O 1
ATOM 5016 N N . GLU D 1 178 ? -18.640 13.487 -58.479 1.00 34.14 159 GLU D N 1
ATOM 5017 C CA . GLU D 1 178 ? -17.828 14.683 -58.315 1.00 40.50 159 GLU D CA 1
ATOM 5018 C C . GLU D 1 178 ? -17.999 15.250 -56.910 1.00 38.05 159 GLU D C 1
ATOM 5019 O O . GLU D 1 178 ? -19.082 15.189 -56.321 1.00 37.87 159 GLU D O 1
ATOM 5025 N N . GLY D 1 179 ? -16.919 15.796 -56.368 1.00 32.88 160 GLY D N 1
ATOM 5026 C CA . GLY D 1 179 ? -16.937 16.356 -55.033 1.00 31.16 160 GLY D CA 1
ATOM 5027 C C . GLY D 1 179 ? -16.375 15.453 -53.963 1.00 27.75 160 GLY D C 1
ATOM 5028 O O . GLY D 1 179 ? -16.396 15.832 -52.784 1.00 25.98 160 GLY D O 1
ATOM 5029 N N . PHE D 1 180 ? -15.897 14.262 -54.329 1.00 27.61 161 PHE D N 1
ATOM 5030 C CA . PHE D 1 180 ? -15.270 13.379 -53.360 1.00 22.06 161 PHE D CA 1
ATOM 5031 C C . PHE D 1 180 ? -14.130 14.093 -52.655 1.00 28.90 161 PHE D C 1
ATOM 5032 O O . PHE D 1 180 ? -13.340 14.807 -53.273 1.00 23.28 161 PHE D O 1
ATOM 5040 N N . LYS D 1 181 ? -14.053 13.895 -51.346 1.00 28.31 162 LYS D N 1
ATOM 5041 C CA . LYS D 1 181 ? -13.057 14.532 -50.502 1.00 26.10 162 LYS D CA 1
ATOM 5042 C C . LYS D 1 181 ? -12.265 13.441 -49.800 1.00 21.00 162 LYS D C 1
ATOM 5043 O O . LYS D 1 181 ? -12.854 12.564 -49.164 1.00 23.05 162 LYS D O 1
ATOM 5049 N N . LEU D 1 182 ? -10.940 13.466 -49.950 1.00 19.76 163 LEU D N 1
ATOM 5050 C CA . LEU D 1 182 ? -10.075 12.496 -49.278 1.00 15.96 163 LEU D CA 1
ATOM 5051 C C . LEU D 1 182 ? -9.699 13.039 -47.909 1.00 17.91 163 LEU D C 1
ATOM 5052 O O . LEU D 1 182 ? -9.072 14.101 -47.820 1.00 17.30 163 LEU D O 1
ATOM 5057 N N . THR D 1 183 ? -10.046 12.304 -46.840 1.00 19.06 164 THR D N 1
ATOM 5058 C CA . THR D 1 183 ? -9.787 12.775 -45.478 1.00 19.25 164 THR D CA 1
ATOM 5059 C C . THR D 1 183 ? -8.660 12.035 -44.766 1.00 15.53 164 THR D C 1
ATOM 5060 O O . THR D 1 183 ? -8.033 12.612 -43.881 1.00 18.10 164 THR D O 1
ATOM 5064 N N . VAL D 1 184 ? -8.392 10.779 -45.115 1.00 16.65 165 VAL D N 1
ATOM 5065 C CA . VAL D 1 184 ? -7.243 10.034 -44.607 1.00 16.49 165 VAL D CA 1
ATOM 5066 C C . VAL D 1 184 ? -6.689 9.218 -45.766 1.00 16.21 165 VAL D C 1
ATOM 5067 O O . VAL D 1 184 ? -7.396 8.378 -46.332 1.00 19.60 165 VAL D O 1
ATOM 5071 N N . GLY D 1 185 ? -5.437 9.470 -46.137 1.00 17.28 166 GLY D N 1
ATOM 5072 C CA . GLY D 1 185 ? -4.889 8.796 -47.300 1.00 20.83 166 GLY D CA 1
ATOM 5073 C C . GLY D 1 185 ? -4.619 7.320 -47.060 1.00 24.20 166 GLY D C 1
ATOM 5074 O O . GLY D 1 185 ? -4.829 6.492 -47.952 1.00 17.23 166 GLY D O 1
ATOM 5075 N N . VAL D 1 186 ? -4.140 6.972 -45.866 1.00 15.26 167 VAL D N 1
ATOM 5076 C CA . VAL D 1 186 ? -3.731 5.603 -45.542 1.00 14.61 167 VAL D CA 1
ATOM 5077 C C . VAL D 1 186 ? -4.017 5.310 -44.076 1.00 19.58 167 VAL D C 1
ATOM 5078 O O . VAL D 1 186 ? -3.553 6.037 -43.192 1.00 17.14 167 VAL D O 1
ATOM 5082 N N . ASP D 1 187 ? -4.755 4.225 -43.829 1.00 17.00 168 ASP D N 1
ATOM 5083 C CA . ASP D 1 187 ? -4.760 3.479 -42.575 1.00 14.79 168 ASP D CA 1
ATOM 5084 C C . ASP D 1 187 ? -4.106 2.131 -42.851 1.00 16.48 168 ASP D C 1
ATOM 5085 O O . ASP D 1 187 ? -4.296 1.563 -43.930 1.00 16.10 168 ASP D O 1
ATOM 5090 N N . ALA D 1 188 ? -3.358 1.590 -41.891 1.00 15.73 169 ALA D N 1
ATOM 5091 C CA . ALA D 1 188 ? -2.866 0.225 -42.063 1.00 19.83 169 ALA D CA 1
ATOM 5092 C C . ALA D 1 188 ? -3.948 -0.748 -41.625 1.00 20.03 169 ALA D C 1
ATOM 5093 O O . ALA D 1 188 ? -4.540 -0.583 -40.553 1.00 25.04 169 ALA D O 1
ATOM 5095 N N . VAL D 1 189 ? -4.235 -1.751 -42.467 1.00 18.81 170 VAL D N 1
ATOM 5096 C CA . VAL D 1 189 ? -5.359 -2.651 -42.242 1.00 16.15 170 VAL D CA 1
ATOM 5097 C C . VAL D 1 189 ? -4.959 -4.078 -42.576 1.00 15.66 170 VAL D C 1
ATOM 5098 O O . VAL D 1 189 ? -4.024 -4.331 -43.336 1.00 20.07 170 VAL D O 1
ATOM 5102 N N . TRP D 1 190 ? -5.667 -5.020 -41.977 1.00 15.00 171 TRP D N 1
ATOM 5103 C CA . TRP D 1 190 ? -5.462 -6.426 -42.283 1.00 15.87 171 TRP D CA 1
ATOM 5104 C C . TRP D 1 190 ? -6.310 -6.777 -43.495 1.00 31.09 171 TRP D C 1
ATOM 5105 O O . TRP D 1 190 ? -7.523 -6.534 -43.490 1.00 26.85 171 TRP D O 1
ATOM 5116 N N . GLY D 1 191 ? -5.671 -7.298 -44.541 1.00 47.47 172 GLY D N 1
ATOM 5117 C CA . GLY D 1 191 ? -6.350 -7.603 -45.779 1.00 67.85 172 GLY D CA 1
ATOM 5118 C C . GLY D 1 191 ? -7.164 -8.878 -45.668 1.00 83.79 172 GLY D C 1
ATOM 5119 O O . GLY D 1 191 ? -6.691 -9.894 -45.145 1.00 88.70 172 GLY D O 1
ATOM 5120 N N . PRO D 1 192 ? -8.412 -8.858 -46.176 1.00 85.61 173 PRO D N 1
ATOM 5121 C CA . PRO D 1 192 ? -9.329 -10.003 -46.057 1.00 81.36 173 PRO D CA 1
ATOM 5122 C C . PRO D 1 192 ? -8.965 -11.184 -46.956 1.00 80.00 173 PRO D C 1
ATOM 5123 O O . PRO D 1 192 ? -9.582 -12.243 -46.818 1.00 76.88 173 PRO D O 1
ATOM 5127 N N . ASN E 1 21 ? -26.746 -27.407 -41.274 1.00 88.74 2 ASN E N 1
ATOM 5128 C CA . ASN E 1 21 ? -27.158 -26.043 -40.949 1.00 88.67 2 ASN E CA 1
ATOM 5129 C C . ASN E 1 21 ? -26.402 -24.989 -41.771 1.00 82.90 2 ASN E C 1
ATOM 5130 O O . ASN E 1 21 ? -25.781 -25.313 -42.790 1.00 79.22 2 ASN E O 1
ATOM 5135 N N . GLU E 1 22 ? -26.494 -23.731 -41.342 1.00 77.87 3 GLU E N 1
ATOM 5136 C CA . GLU E 1 22 ? -25.872 -22.597 -42.020 1.00 71.96 3 GLU E CA 1
ATOM 5137 C C . GLU E 1 22 ? -24.486 -22.295 -41.455 1.00 55.23 3 GLU E C 1
ATOM 5138 O O . GLU E 1 22 ? -24.107 -22.771 -40.378 1.00 40.31 3 GLU E O 1
ATOM 5144 N N . PRO E 1 23 ? -23.689 -21.491 -42.175 1.00 56.12 4 PRO E N 1
ATOM 5145 C CA . PRO E 1 23 ? -22.305 -21.244 -41.746 1.00 51.70 4 PRO E CA 1
ATOM 5146 C C . PRO E 1 23 ? -22.240 -20.444 -40.454 1.00 36.81 4 PRO E C 1
ATOM 5147 O O . PRO E 1 23 ? -22.964 -19.464 -40.264 1.00 36.83 4 PRO E O 1
ATOM 5151 N N . GLN E 1 24 ? -21.362 -20.878 -39.558 1.00 25.72 5 GLN E N 1
ATOM 5152 C CA . GLN E 1 24 ? -21.225 -20.247 -38.258 1.00 31.51 5 GLN E CA 1
ATOM 5153 C C . GLN E 1 24 ? -19.742 -20.136 -37.934 1.00 29.86 5 GLN E C 1
ATOM 5154 O O . GLN E 1 24 ? -18.903 -20.810 -38.535 1.00 25.26 5 GLN E O 1
ATOM 5160 N N . LEU E 1 25 ? -19.423 -19.290 -36.962 1.00 27.66 6 LEU E N 1
ATOM 5161 C CA . LEU E 1 25 ? -18.058 -19.239 -36.471 1.00 17.57 6 LEU E CA 1
ATOM 5162 C C . LEU E 1 25 ? -17.755 -20.492 -35.654 1.00 26.56 6 LEU E C 1
ATOM 5163 O O . LEU E 1 25 ? -18.476 -20.809 -34.705 1.00 23.08 6 LEU E O 1
ATOM 5168 N N . LEU E 1 26 ? -16.681 -21.196 -36.015 1.00 19.65 7 LEU E N 1
ATOM 5169 C CA . LEU E 1 26 ? -16.231 -22.402 -35.317 1.00 17.12 7 LEU E CA 1
ATOM 5170 C C . LEU E 1 26 ? -14.871 -22.133 -34.682 1.00 15.05 7 LEU E C 1
ATOM 5171 O O . LEU E 1 26 ? -13.879 -21.931 -35.388 1.00 16.97 7 LEU E O 1
ATOM 5176 N N . ILE E 1 27 ? -14.831 -22.132 -33.350 1.00 20.95 8 ILE E N 1
ATOM 5177 C CA . ILE E 1 27 ? -13.605 -21.961 -32.579 1.00 20.50 8 ILE E CA 1
ATOM 5178 C C . ILE E 1 27 ? -13.303 -23.278 -31.879 1.00 16.88 8 ILE E C 1
ATOM 5179 O O . ILE E 1 27 ? -14.176 -23.852 -31.225 1.00 20.88 8 ILE E O 1
ATOM 5184 N N . GLU E 1 28 ? -12.072 -23.766 -32.032 1.00 16.01 9 GLU E N 1
ATOM 5185 C CA . GLU E 1 28 ? -11.661 -25.032 -31.445 1.00 14.23 9 GLU E CA 1
ATOM 5186 C C . GLU E 1 28 ? -10.422 -24.801 -30.608 1.00 23.53 9 GLU E C 1
ATOM 5187 O O . GLU E 1 28 ? -9.550 -24.030 -31.000 1.00 22.19 9 GLU E O 1
ATOM 5193 N N . THR E 1 29 ? -10.314 -25.501 -29.486 1.00 27.19 10 THR E N 1
ATOM 5194 C CA . THR E 1 29 ? -9.0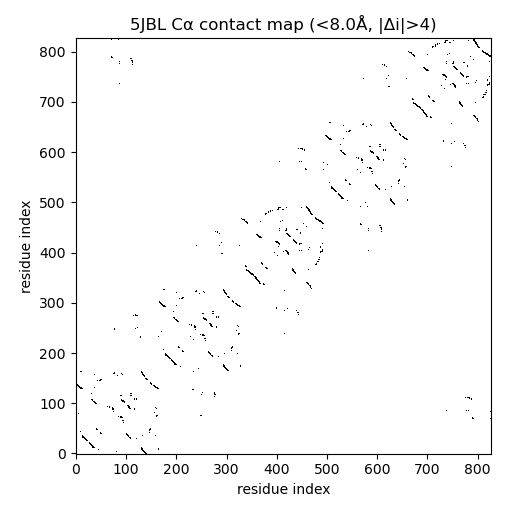56 -25.539 -28.749 1.00 26.02 10 THR E CA 1
ATOM 5195 C C . THR E 1 29 ? -8.347 -26.855 -29.039 1.00 21.49 10 THR E C 1
ATOM 5196 O O . THR E 1 29 ? -8.982 -27.910 -29.125 1.00 26.82 10 THR E O 1
ATOM 5200 N N . TRP E 1 30 ? -7.028 -26.790 -29.184 1.00 19.90 11 TRP E N 1
ATOM 5201 C CA . TRP E 1 30 ? -6.266 -27.951 -29.625 1.00 24.49 11 TRP E CA 1
ATOM 5202 C C . TRP E 1 30 ? -5.150 -28.328 -28.661 1.00 30.09 11 TRP E C 1
ATOM 5203 O O . TRP E 1 30 ? -4.316 -29.172 -29.000 1.00 28.91 11 TRP E O 1
ATOM 5214 N N . GLY E 1 31 ? -5.108 -27.742 -27.472 1.00 26.70 12 GLY E N 1
ATOM 5215 C CA . GLY E 1 31 ? -4.100 -28.135 -26.513 1.00 25.27 12 GLY E CA 1
ATOM 5216 C C . GLY E 1 31 ? -2.858 -27.275 -26.607 1.00 19.11 12 GLY E C 1
ATOM 5217 O O . GLY E 1 31 ? -2.841 -26.200 -27.203 1.00 20.19 12 GLY E O 1
ATOM 5218 N N . GLN E 1 32 ? -1.791 -27.773 -25.978 1.00 19.02 13 GLN E N 1
ATOM 5219 C CA . GLN E 1 32 ? -0.543 -27.035 -25.831 1.00 17.36 13 GLN E CA 1
ATOM 5220 C C . GLN E 1 32 ? 0.479 -27.565 -26.823 1.00 24.58 13 GLN E C 1
ATOM 5221 O O . GLN E 1 32 ? 0.811 -28.760 -26.759 1.00 26.63 13 GLN E O 1
ATOM 5227 N N . PRO E 1 33 ? 0.990 -26.759 -27.749 1.00 23.96 14 PRO E N 1
ATOM 5228 C CA . PRO E 1 33 ? 2.050 -27.255 -28.639 1.00 27.47 14 PRO E CA 1
ATOM 5229 C C . PRO E 1 33 ? 3.303 -27.639 -27.873 1.00 29.65 14 PRO E C 1
ATOM 5230 O O . PRO E 1 33 ? 3.671 -27.017 -26.874 1.00 22.57 14 PRO E O 1
ATOM 5234 N N . GLY E 1 34 ? 3.962 -28.687 -28.362 1.00 25.39 15 GLY E N 1
ATOM 5235 C CA . GLY E 1 34 ? 4.990 -29.334 -27.581 1.00 24.52 15 GLY E CA 1
ATOM 5236 C C . GLY E 1 34 ? 6.325 -28.623 -27.508 1.00 29.24 15 GLY E C 1
ATOM 5237 O O . GLY E 1 34 ? 7.199 -29.089 -26.767 1.00 28.87 15 GLY E O 1
ATOM 5238 N N . GLU E 1 35 ? 6.529 -27.525 -28.242 1.00 24.73 16 GLU E N 1
ATOM 5239 C CA . GLU E 1 35 ? 7.846 -26.891 -28.250 1.00 25.56 16 GLU E CA 1
ATOM 5240 C C . GLU E 1 35 ? 7.730 -25.380 -28.177 1.00 25.35 16 GLU E C 1
ATOM 5241 O O . GLU E 1 35 ? 7.011 -24.766 -28.971 1.00 25.02 16 GLU E O 1
ATOM 5247 N N . ILE E 1 36 ? 8.463 -24.792 -27.233 1.00 19.42 17 ILE E N 1
ATOM 5248 C CA . ILE E 1 36 ? 8.675 -23.350 -27.136 1.00 19.88 17 ILE E CA 1
ATOM 5249 C C . ILE E 1 36 ? 10.171 -23.125 -27.316 1.00 22.55 17 ILE E C 1
ATOM 5250 O O . ILE E 1 36 ? 10.976 -23.720 -26.594 1.00 25.32 17 ILE E O 1
ATOM 5255 N N . ILE E 1 37 ? 10.550 -22.304 -28.289 1.00 22.43 18 ILE E N 1
ATOM 5256 C CA . ILE E 1 37 ? 11.953 -22.137 -28.655 1.00 26.48 18 ILE E CA 1
ATOM 5257 C C . ILE E 1 37 ? 12.281 -20.653 -28.583 1.00 22.57 18 ILE E C 1
ATOM 5258 O O . ILE E 1 37 ? 11.771 -19.868 -29.389 1.00 23.20 18 ILE E O 1
ATOM 5263 N N . ASP E 1 38 ? 13.153 -20.269 -27.653 1.00 19.56 19 ASP E N 1
ATOM 5264 C CA . ASP E 1 38 ? 13.476 -18.859 -27.454 1.00 24.05 19 ASP E CA 1
ATOM 5265 C C . ASP E 1 38 ? 14.899 -18.578 -27.911 1.00 27.54 19 ASP E C 1
ATOM 5266 O O . ASP E 1 38 ? 15.822 -19.304 -27.542 1.00 30.22 19 ASP E O 1
ATOM 5271 N N . GLY E 1 39 ? 15.063 -17.534 -28.722 1.00 31.94 20 GLY E N 1
ATOM 5272 C CA . GLY E 1 39 ? 16.357 -16.920 -28.942 1.00 27.02 20 GLY E CA 1
ATOM 5273 C C . GLY E 1 39 ? 17.250 -17.532 -29.997 1.00 34.77 20 GLY E C 1
ATOM 5274 O O . GLY E 1 39 ? 18.443 -17.213 -30.023 1.00 39.92 20 GLY E O 1
ATOM 5275 N N . VAL E 1 40 ? 16.743 -18.410 -30.853 1.00 36.52 21 VAL E N 1
ATOM 5276 C CA . VAL E 1 40 ? 17.609 -18.972 -31.887 1.00 45.26 21 VAL E CA 1
ATOM 5277 C C . VAL E 1 40 ? 17.888 -17.882 -32.917 1.00 45.07 21 VAL E C 1
ATOM 5278 O O . VAL E 1 40 ? 16.945 -17.302 -33.474 1.00 50.54 21 VAL E O 1
ATOM 5282 N N . PRO E 1 41 ? 19.151 -17.541 -33.176 1.00 45.99 22 PRO E N 1
ATOM 5283 C CA . PRO E 1 41 ? 19.456 -16.481 -34.148 1.00 43.22 22 PRO E CA 1
ATOM 5284 C C . PRO E 1 41 ? 19.271 -16.990 -35.569 1.00 39.67 22 PRO E C 1
ATOM 5285 O O . PRO E 1 41 ? 20.048 -17.815 -36.060 1.00 30.97 22 PRO E O 1
ATOM 5289 N N . MET E 1 42 ? 18.228 -16.506 -36.230 1.00 41.63 23 MET E N 1
ATOM 5290 C CA . MET E 1 42 ? 17.875 -16.939 -37.571 1.00 38.66 23 MET E CA 1
ATOM 5291 C C . MET E 1 42 ? 18.423 -15.965 -38.603 1.00 39.90 23 MET E C 1
ATOM 5292 O O . MET E 1 42 ? 18.519 -14.756 -38.367 1.00 37.94 23 MET E O 1
ATOM 5297 N N . LEU E 1 43 ? 18.771 -16.510 -39.759 1.00 39.68 24 LEU E N 1
ATOM 5298 C CA . LEU E 1 43 ? 19.315 -15.711 -40.840 1.00 49.30 24 LEU E CA 1
ATOM 5299 C C . LEU E 1 43 ? 18.222 -14.852 -41.472 1.00 58.10 24 LEU E C 1
ATOM 5300 O O . LEU E 1 43 ? 17.048 -15.235 -41.528 1.00 54.42 24 LEU E O 1
ATOM 5305 N N . GLU E 1 44 ? 18.622 -13.675 -41.947 1.00 69.87 25 GLU E N 1
ATOM 5306 C CA . GLU E 1 44 ? 17.709 -12.690 -42.511 1.00 78.56 25 GLU E CA 1
ATOM 5307 C C . GLU E 1 44 ? 18.124 -12.389 -43.946 1.00 83.75 25 GLU E C 1
ATOM 5308 O O . GLU E 1 44 ? 19.223 -11.875 -44.181 1.00 88.51 25 GLU E O 1
ATOM 5314 N N . SER E 1 45 ? 17.246 -12.703 -44.897 1.00 84.51 26 SER E N 1
ATOM 5315 C CA . SER E 1 45 ? 17.511 -12.430 -46.307 1.00 87.03 26 SER E CA 1
ATOM 5316 C C . SER E 1 45 ? 16.215 -12.360 -47.110 1.00 85.98 26 SER E C 1
ATOM 5317 O O . SER E 1 45 ? 15.922 -11.347 -47.746 1.00 86.12 26 SER E O 1
ATOM 5320 N N . GLY E 1 52 ? 21.132 -9.332 -41.001 1.00 70.51 33 GLY E N 1
ATOM 5321 C CA . GLY E 1 52 ? 22.017 -10.323 -40.421 1.00 64.85 33 GLY E CA 1
ATOM 5322 C C . GLY E 1 52 ? 21.275 -11.422 -39.687 1.00 55.63 33 GLY E C 1
ATOM 5323 O O . GLY E 1 52 ? 20.710 -12.313 -40.306 1.00 56.88 33 GLY E O 1
ATOM 5324 N N . LEU E 1 53 ? 21.263 -11.347 -38.360 1.00 51.22 34 LEU E N 1
ATOM 5325 C CA . LEU E 1 53 ? 20.613 -12.340 -37.516 1.00 46.93 34 LEU E CA 1
ATOM 5326 C C . LEU E 1 53 ? 19.545 -11.668 -36.675 1.00 47.38 34 LEU E C 1
ATOM 5327 O O . LEU E 1 53 ? 19.778 -10.596 -36.107 1.00 56.11 34 LEU E O 1
ATOM 5332 N N . LYS E 1 54 ? 18.380 -12.300 -36.592 1.00 45.28 35 LYS E N 1
ATOM 5333 C CA . LYS E 1 54 ? 17.325 -11.850 -35.696 1.00 48.81 35 LYS E CA 1
ATOM 5334 C C . LYS E 1 54 ? 16.917 -13.048 -34.851 1.00 46.01 35 LYS E C 1
ATOM 5335 O O . LYS E 1 54 ? 16.497 -14.083 -35.407 1.00 45.99 35 LYS E O 1
ATOM 5341 N N . PRO E 1 55 ? 17.058 -12.985 -33.531 1.00 43.35 36 PRO E N 1
ATOM 5342 C CA . PRO E 1 55 ? 16.466 -14.016 -32.675 1.00 36.47 36 PRO E CA 1
ATOM 5343 C C . PRO E 1 55 ? 14.950 -13.882 -32.651 1.00 31.51 36 PRO E C 1
ATOM 5344 O O . PRO E 1 55 ? 14.372 -12.877 -33.071 1.00 27.76 36 PRO E O 1
ATOM 5348 N N . GLY E 1 56 ? 14.296 -14.924 -32.159 1.00 23.22 37 GLY E N 1
ATOM 5349 C CA . GLY E 1 56 ? 12.853 -14.880 -32.036 1.00 18.42 37 GLY E CA 1
ATOM 5350 C C . GLY E 1 56 ? 12.376 -15.908 -31.041 1.00 15.83 37 GLY E C 1
ATOM 5351 O O . GLY E 1 56 ? 13.097 -16.846 -30.688 1.00 20.08 37 GLY E O 1
ATOM 5352 N N . LEU E 1 57 ? 11.145 -15.720 -30.596 1.00 15.48 38 LEU E N 1
ATOM 5353 C CA . LEU E 1 57 ? 10.467 -16.649 -29.713 1.00 16.22 38 LEU E CA 1
ATOM 5354 C C . LEU E 1 57 ? 9.414 -17.376 -30.526 1.00 12.16 38 LEU E C 1
ATOM 5355 O O . LEU E 1 57 ? 8.540 -16.738 -31.114 1.00 16.05 38 LEU E O 1
ATOM 5360 N N . TYR E 1 58 ? 9.491 -18.702 -30.565 1.00 13.91 39 TYR E N 1
ATOM 5361 C CA . TYR E 1 58 ? 8.616 -19.491 -31.433 1.00 16.23 39 TYR E CA 1
ATOM 5362 C C . TYR E 1 58 ? 7.810 -20.499 -30.642 1.00 20.68 39 TYR E C 1
ATOM 5363 O O . TYR E 1 58 ? 8.300 -21.078 -29.675 1.00 19.49 39 TYR E O 1
ATOM 5372 N N . ILE E 1 59 ? 6.567 -20.694 -31.062 1.00 16.70 40 ILE E N 1
ATOM 5373 C CA . ILE E 1 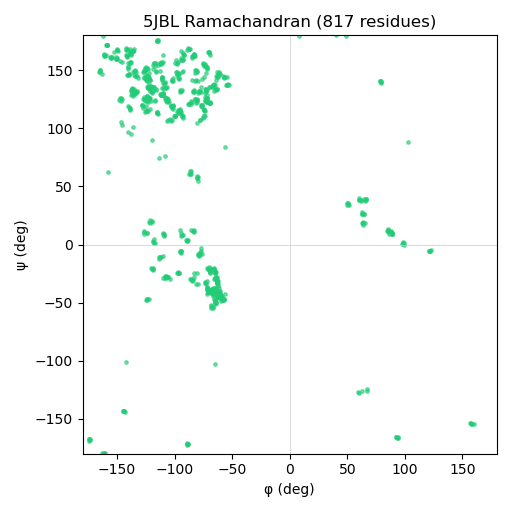59 ? 5.730 -21.783 -30.597 1.00 19.23 40 ILE E CA 1
ATOM 5374 C C . ILE E 1 59 ? 5.625 -22.771 -31.752 1.00 17.63 40 ILE E C 1
ATOM 5375 O O . ILE E 1 59 ? 5.297 -22.372 -32.877 1.00 18.81 40 ILE E O 1
ATOM 5380 N N . GLU E 1 60 ? 5.958 -24.040 -31.504 1.00 13.67 41 GLU E N 1
ATOM 5381 C CA . GLU E 1 60 ? 5.908 -25.031 -32.578 1.00 19.36 41 GLU E CA 1
ATOM 5382 C C . GLU E 1 60 ? 5.247 -26.319 -32.103 1.00 21.89 41 GLU E C 1
ATOM 5383 O O . GLU E 1 60 ? 5.553 -26.813 -31.013 1.00 22.94 41 GLU E O 1
ATOM 5389 N N . GLY E 1 61 ? 4.330 -26.845 -32.911 1.00 19.87 42 GLY E N 1
ATOM 5390 C CA . GLY E 1 61 ? 3.725 -28.133 -32.612 1.00 22.18 42 GLY E CA 1
ATOM 5391 C C . GLY E 1 61 ? 2.366 -28.264 -33.292 1.00 19.96 42 GLY E C 1
ATOM 5392 O O . GLY E 1 61 ? 2.095 -27.610 -34.299 1.00 15.67 42 GLY E O 1
ATOM 5393 N N . ILE E 1 62 ? 1.517 -29.090 -32.690 1.00 22.29 43 ILE E N 1
ATOM 5394 C CA . ILE E 1 62 ? 0.194 -29.365 -33.245 1.00 26.60 43 ILE E CA 1
ATOM 5395 C C . ILE E 1 62 ? -0.678 -28.124 -33.128 1.00 25.41 43 ILE E C 1
ATOM 5396 O O . ILE E 1 62 ? -0.884 -27.589 -32.029 1.00 19.02 43 ILE E O 1
ATOM 5401 N N . PHE E 1 63 ? -1.179 -27.647 -34.271 1.00 15.27 44 PHE E N 1
ATOM 5402 C CA . PHE E 1 63 ? -2.091 -26.512 -34.301 1.00 14.63 44 PHE E CA 1
ATOM 5403 C C . PHE E 1 63 ? -3.531 -26.907 -34.599 1.00 19.56 44 PHE E C 1
ATOM 5404 O O . PHE E 1 63 ? -4.441 -26.185 -34.199 1.00 19.06 44 PHE E O 1
ATOM 5412 N N . LEU E 1 64 ? -3.758 -28.007 -35.324 1.00 18.99 45 LEU E N 1
ATOM 5413 C CA . LEU E 1 64 ? -5.096 -28.539 -35.586 1.00 20.64 45 LEU E CA 1
ATOM 5414 C C . LEU E 1 64 ? -4.999 -30.049 -35.756 1.00 19.78 45 LEU E C 1
ATOM 5415 O O . LEU E 1 64 ? -3.916 -30.592 -35.996 1.00 18.33 45 LEU E O 1
ATOM 5420 N N . GLN E 1 65 ? -6.140 -30.731 -35.610 1.00 19.01 46 GLN E N 1
ATOM 5421 C CA . GLN E 1 65 ? -6.187 -32.191 -35.747 1.00 22.71 46 GLN E CA 1
ATOM 5422 C C . GLN E 1 65 ? -7.402 -32.633 -36.550 1.00 26.35 46 GLN E C 1
ATOM 5423 O O . GLN E 1 65 ? -8.523 -32.217 -36.254 1.00 25.54 46 GLN E O 1
ATOM 5429 N N . ALA E 1 66 ? -7.192 -33.527 -37.518 1.00 21.39 47 ALA E N 1
ATOM 5430 C CA . ALA E 1 66 ? -8.273 -34.137 -38.275 1.00 20.37 47 ALA E CA 1
ATOM 5431 C C . ALA E 1 66 ? -8.603 -35.510 -37.703 1.00 22.56 47 ALA E C 1
ATOM 5432 O O . ALA E 1 66 ? -7.760 -36.171 -37.089 1.00 23.89 47 ALA E O 1
ATOM 5434 N N . GLU E 1 67 ? -9.846 -35.940 -37.940 1.00 22.69 48 GLU E N 1
ATOM 5435 C CA . GLU E 1 67 ? -10.261 -37.316 -37.677 1.00 33.44 48 GLU E CA 1
ATOM 5436 C C . GLU E 1 67 ? -10.199 -37.665 -36.194 1.00 33.75 48 GLU E C 1
ATOM 5437 O O . GLU E 1 67 ? -10.045 -38.831 -35.832 1.00 30.46 48 GLU E O 1
ATOM 5443 N N . VAL E 1 68 ? -10.324 -36.672 -35.317 1.00 25.97 49 VAL E N 1
ATOM 5444 C CA . VAL E 1 68 ? -10.487 -36.953 -33.897 1.00 31.86 49 VAL E CA 1
ATOM 5445 C C . VAL E 1 68 ? -11.630 -36.102 -33.372 1.00 31.18 49 VAL E C 1
ATOM 5446 O O . VAL E 1 68 ? -11.866 -34.981 -33.835 1.00 30.78 49 VAL E O 1
ATOM 5450 N N . VAL E 1 69 ? -12.378 -36.664 -32.429 1.00 27.68 50 VAL E N 1
ATOM 5451 C CA . VAL E 1 69 ? -13.388 -35.876 -31.735 1.00 32.98 50 VAL E CA 1
ATOM 5452 C C . VAL E 1 69 ? -12.656 -34.953 -30.772 1.00 29.74 50 VAL E C 1
ATOM 5453 O O . VAL E 1 69 ? -11.941 -35.415 -29.876 1.00 29.71 50 VAL E O 1
ATOM 5457 N N . ASN E 1 70 ? -12.773 -33.648 -30.985 1.00 26.09 51 ASN E N 1
ATOM 5458 C CA . ASN E 1 70 ? -11.973 -32.703 -30.215 1.00 31.80 51 ASN E CA 1
ATOM 5459 C C . ASN E 1 70 ? -12.715 -32.323 -28.937 1.00 30.86 51 ASN E C 1
ATOM 5460 O O . ASN E 1 70 ? -13.754 -32.904 -28.610 1.00 24.76 51 ASN E O 1
ATOM 5465 N N . ARG E 1 71 ? -12.197 -31.327 -28.202 1.00 30.99 52 ARG E N 1
ATOM 5466 C CA . ARG E 1 71 ? -12.808 -30.984 -26.918 1.00 35.38 52 ARG E CA 1
ATOM 5467 C C . ARG E 1 71 ? -14.234 -30.460 -27.080 1.00 28.21 52 ARG E C 1
ATOM 5468 O O . ARG E 1 71 ? -15.055 -30.611 -26.166 1.00 31.69 52 ARG E O 1
ATOM 5476 N N . ASN E 1 72 ? -14.551 -29.847 -28.223 1.00 26.37 53 ASN E N 1
ATOM 5477 C CA . ASN E 1 72 ? -15.903 -29.375 -28.520 1.00 30.27 53 ASN E CA 1
ATOM 5478 C C . ASN E 1 72 ? -16.823 -30.466 -29.089 1.00 33.67 53 ASN E C 1
ATOM 5479 O O . ASN E 1 72 ? -17.919 -30.143 -29.565 1.00 33.51 53 ASN E O 1
ATOM 5484 N N . LYS E 1 73 ? -16.417 -31.738 -29.045 1.00 35.08 54 LYS E N 1
ATOM 5485 C CA . LYS E 1 73 ? -17.218 -32.844 -29.585 1.00 37.74 54 LYS E CA 1
ATOM 5486 C C . LYS E 1 73 ? -17.477 -32.657 -31.080 1.00 36.43 54 LYS E C 1
ATOM 5487 O O . LYS E 1 73 ? -18.569 -32.946 -31.582 1.00 38.78 54 LYS E O 1
ATOM 5493 N N . ARG E 1 74 ? -16.464 -32.162 -31.794 1.00 28.45 55 ARG E N 1
ATOM 5494 C CA . ARG E 1 74 ? -16.500 -31.965 -33.236 1.00 28.83 55 ARG E CA 1
ATOM 5495 C C . ARG E 1 74 ? -15.355 -32.731 -33.880 1.00 29.97 55 ARG E C 1
ATOM 5496 O O . ARG E 1 74 ? -14.259 -32.813 -33.320 1.00 27.81 55 ARG E O 1
ATOM 5504 N N . LEU E 1 75 ? -15.605 -33.267 -35.066 1.00 30.00 56 LEU E N 1
ATOM 5505 C CA . LEU E 1 75 ? -14.595 -33.972 -35.841 1.00 29.45 56 LEU E CA 1
ATOM 5506 C C . LEU E 1 75 ? -14.394 -33.270 -37.178 1.00 26.01 56 LEU E C 1
ATOM 5507 O O . LEU E 1 75 ? -15.365 -32.993 -37.891 1.00 27.13 56 LEU E O 1
ATOM 5512 N N . TYR E 1 76 ? -13.132 -33.016 -37.527 1.00 20.77 57 TYR E N 1
ATOM 5513 C CA . TYR E 1 76 ? -12.784 -32.451 -38.822 1.00 20.26 57 TYR E CA 1
ATOM 5514 C C . TYR E 1 76 ? -12.323 -33.559 -39.757 1.00 24.20 57 TYR E C 1
ATOM 5515 O O . TYR E 1 76 ? -11.236 -34.122 -39.540 1.00 25.34 57 TYR E O 1
ATOM 5524 N N . PRO E 1 77 ? -13.091 -33.908 -40.797 1.00 25.92 58 PRO E N 1
ATOM 5525 C CA . PRO E 1 77 ? -12.627 -34.927 -41.748 1.00 26.53 58 PRO E CA 1
ATOM 5526 C C . PRO E 1 77 ? -11.346 -34.477 -42.434 1.00 22.97 58 PRO E C 1
ATOM 5527 O O . PRO E 1 77 ? -11.124 -33.287 -42.652 1.00 21.69 58 PRO E O 1
ATOM 5531 N N . LYS E 1 78 ? -10.493 -35.448 -42.778 1.00 27.79 59 LYS E N 1
ATOM 5532 C CA . LYS E 1 78 ? -9.162 -35.081 -43.254 1.00 31.44 59 LYS E CA 1
ATOM 5533 C C . LYS E 1 78 ? -9.220 -34.295 -44.563 1.00 24.37 59 LYS E C 1
ATOM 5534 O O . LYS E 1 78 ? -8.466 -33.334 -44.746 1.00 25.90 59 LYS E O 1
ATOM 5540 N N . ARG E 1 79 ? -10.090 -34.694 -45.495 1.00 24.42 60 ARG E N 1
ATOM 5541 C CA . ARG E 1 79 ? -10.130 -34.007 -46.783 1.00 29.28 60 ARG E CA 1
ATOM 5542 C C . ARG E 1 79 ? -10.573 -32.562 -46.619 1.00 25.72 60 ARG E C 1
ATOM 5543 O O . ARG E 1 79 ? -10.056 -31.669 -47.301 1.00 31.03 60 ARG E O 1
ATOM 5551 N N . ILE E 1 80 ? -11.518 -32.313 -45.708 1.00 26.08 61 ILE E N 1
ATOM 5552 C CA . ILE E 1 80 ? -12.005 -30.951 -45.489 1.00 21.63 61 ILE E CA 1
ATOM 5553 C C . ILE E 1 80 ? -10.936 -30.100 -44.820 1.00 24.55 61 ILE E C 1
ATOM 5554 O O . ILE E 1 80 ? -10.758 -28.920 -45.156 1.00 27.12 61 ILE E O 1
ATOM 5559 N N . LEU E 1 81 ? -10.220 -30.664 -43.846 1.00 26.25 62 LEU E N 1
ATOM 5560 C CA . LEU E 1 81 ? -9.170 -29.882 -43.204 1.00 22.29 62 LEU E CA 1
ATOM 5561 C C . LEU E 1 81 ? -7.975 -29.700 -44.130 1.00 20.59 62 LEU E C 1
ATOM 5562 O O . LEU E 1 81 ? -7.330 -28.645 -44.102 1.00 23.12 62 LEU E O 1
ATOM 5567 N N . GLU E 1 82 ? -7.691 -30.694 -44.973 1.00 22.49 63 GLU E N 1
ATOM 5568 C CA . GLU E 1 82 ? -6.632 -30.555 -45.969 1.00 26.61 63 GLU E CA 1
ATOM 5569 C C . GLU E 1 82 ? -6.899 -29.388 -46.906 1.00 25.85 63 GLU E C 1
ATOM 5570 O O . GLU E 1 82 ? -5.994 -28.608 -47.211 1.00 22.61 63 GLU E O 1
ATOM 5576 N N . LYS E 1 83 ? -8.134 -29.269 -47.400 1.00 26.85 64 LYS E N 1
ATOM 5577 C CA . LYS E 1 83 ? -8.462 -28.157 -48.293 1.00 22.80 64 LYS E CA 1
ATOM 5578 C C . LYS E 1 83 ? -8.444 -26.829 -47.549 1.00 23.61 64 LYS E C 1
ATOM 5579 O O . LYS E 1 83 ? -7.952 -25.819 -48.073 1.00 24.09 64 LYS E O 1
ATOM 5585 N N . ALA E 1 84 ? -8.992 -26.801 -46.331 1.00 22.86 65 ALA E N 1
ATOM 5586 C CA . ALA E 1 84 ? -8.996 -25.552 -45.582 1.00 24.08 65 ALA E CA 1
ATOM 5587 C C . ALA E 1 84 ? -7.578 -25.121 -45.240 1.00 23.98 65 ALA E C 1
ATOM 5588 O O . ALA E 1 84 ? -7.263 -23.927 -45.268 1.00 18.22 65 ALA E O 1
ATOM 5590 N N . VAL E 1 85 ? -6.706 -26.078 -44.917 1.00 19.50 66 VAL E N 1
ATOM 5591 C CA . VAL E 1 85 ? -5.336 -25.720 -44.565 1.00 18.67 66 VAL E CA 1
ATOM 5592 C C . VAL E 1 85 ? -4.579 -25.252 -45.797 1.00 17.46 66 VAL E C 1
ATOM 5593 O O . VAL E 1 85 ? -3.832 -24.262 -45.748 1.00 22.38 66 VAL E O 1
ATOM 5597 N N . LYS E 1 86 ? -4.784 -25.930 -46.929 1.00 18.78 67 LYS E N 1
ATOM 5598 C CA . LYS E 1 86 ? -4.122 -25.517 -48.158 1.00 24.42 67 LYS E CA 1
ATOM 5599 C C . LYS E 1 86 ? -4.509 -24.088 -48.531 1.00 22.30 67 LYS E C 1
ATOM 5600 O O . LYS E 1 86 ? -3.648 -23.264 -48.854 1.00 24.49 67 LYS E O 1
ATOM 5606 N N . ASP E 1 87 ? -5.799 -23.765 -48.449 1.00 21.12 68 ASP E N 1
ATOM 5607 C CA . ASP E 1 87 ? -6.251 -22.425 -48.814 1.00 20.11 68 ASP E CA 1
ATOM 5608 C C . ASP E 1 87 ? -5.697 -21.374 -47.866 1.00 18.82 68 ASP E C 1
ATOM 5609 O O . ASP E 1 87 ? -5.375 -20.254 -48.284 1.00 19.21 68 ASP E O 1
ATOM 5614 N N . TYR E 1 88 ? -5.622 -21.703 -46.575 1.00 17.21 69 TYR E N 1
ATOM 5615 C CA . TYR E 1 88 ? -5.100 -20.764 -45.593 1.00 16.72 69 TYR E CA 1
ATOM 5616 C C . TYR E 1 88 ? -3.610 -20.504 -45.798 1.00 18.64 69 TYR E C 1
ATOM 5617 O O . TYR E 1 88 ? -3.137 -19.369 -45.611 1.00 16.08 69 TYR E O 1
ATOM 5626 N N . ILE E 1 89 ? -2.848 -21.550 -46.126 1.00 18.28 70 ILE E N 1
ATOM 5627 C CA . ILE E 1 89 ? -1.426 -21.377 -46.420 1.00 19.64 70 ILE E CA 1
ATOM 5628 C C . ILE E 1 89 ? -1.241 -20.484 -47.640 1.00 23.98 70 ILE E C 1
ATOM 5629 O O . ILE E 1 89 ? -0.398 -19.580 -47.650 1.00 23.29 70 ILE E O 1
ATOM 5634 N N . ASN E 1 90 ? -2.014 -20.728 -48.696 1.00 26.73 71 ASN E N 1
ATOM 5635 C CA . ASN E 1 90 ? -1.839 -19.911 -49.890 1.00 26.65 71 ASN E CA 1
ATOM 5636 C C . ASN E 1 90 ? -2.338 -18.484 -49.660 1.00 26.63 71 ASN E C 1
ATOM 5637 O O . ASN E 1 90 ? -1.709 -17.519 -50.105 1.00 28.31 71 ASN E O 1
ATOM 5642 N N . GLU E 1 91 ? -3.449 -18.329 -48.951 1.00 19.33 72 GLU E N 1
ATOM 5643 C CA . GLU E 1 91 ? -4.072 -17.017 -48.831 1.00 25.82 72 GLU E CA 1
ATOM 5644 C C . GLU E 1 91 ? -3.512 -16.182 -47.697 1.00 27.31 72 GLU E C 1
ATOM 5645 O O . GLU E 1 91 ? -3.515 -14.948 -47.808 1.00 27.66 72 GLU E O 1
ATOM 5651 N N . GLN E 1 92 ? -3.029 -16.803 -46.616 1.00 23.33 73 GLN E N 1
ATOM 5652 C CA . GLN E 1 92 ? -2.607 -16.045 -45.438 1.00 15.79 73 GLN E CA 1
ATOM 5653 C C . GLN E 1 92 ? -1.157 -16.285 -45.039 1.00 15.59 73 GLN E C 1
ATOM 5654 O O . GLN E 1 92 ? -0.444 -15.321 -44.751 1.00 20.75 73 GLN E O 1
ATOM 5660 N N . VAL E 1 93 ? -0.693 -17.536 -44.981 1.00 21.04 74 VAL E N 1
ATOM 5661 C CA . VAL E 1 93 ? 0.668 -17.795 -44.488 1.00 20.68 74 VAL E CA 1
ATOM 5662 C C . VAL E 1 93 ? 1.714 -17.268 -45.464 1.00 21.79 74 VAL E C 1
ATOM 5663 O O . VAL E 1 93 ? 2.635 -16.525 -45.084 1.00 19.23 74 VAL E O 1
ATOM 5667 N N . LEU E 1 94 ? 1.604 -17.669 -46.738 1.00 21.16 75 LEU E N 1
ATOM 5668 C CA . LEU E 1 94 ? 2.587 -17.279 -47.737 1.00 21.41 75 LEU E CA 1
ATOM 5669 C C . LEU E 1 94 ? 2.536 -15.801 -48.078 1.00 24.44 75 LEU E C 1
ATOM 5670 O O . LEU E 1 94 ? 3.537 -15.254 -48.555 1.00 26.03 75 LEU E O 1
ATOM 5675 N N . THR E 1 95 ? 1.399 -15.149 -47.867 1.00 20.38 76 THR E N 1
ATOM 5676 C CA . THR E 1 95 ? 1.266 -13.721 -48.102 1.00 20.81 76 THR E CA 1
ATOM 5677 C C . THR E 1 95 ? 1.611 -12.890 -46.875 1.00 23.52 76 THR E C 1
ATOM 5678 O O . THR E 1 95 ? 1.463 -11.666 -46.923 1.00 20.26 76 THR E O 1
ATOM 5682 N N . LYS E 1 96 ? 2.054 -13.535 -45.788 1.00 17.75 77 LYS E N 1
ATOM 5683 C CA . LYS E 1 96 ? 2.490 -12.879 -44.554 1.00 22.17 77 LYS E CA 1
ATOM 5684 C C . LYS E 1 96 ? 1.323 -12.178 -43.853 1.00 23.25 77 LYS E C 1
ATOM 5685 O O . LYS E 1 96 ? 1.473 -11.086 -43.303 1.00 15.75 77 LYS E O 1
ATOM 5691 N N . GLN E 1 97 ? 0.154 -12.820 -43.862 1.00 18.26 78 GLN E N 1
ATOM 5692 C CA . GLN E 1 97 ? -1.041 -12.248 -43.264 1.00 21.80 78 GLN E CA 1
ATOM 5693 C C . GLN E 1 97 ? -1.574 -13.073 -42.111 1.00 18.63 78 GLN E C 1
ATOM 5694 O O . GLN E 1 97 ? -2.596 -12.693 -41.525 1.00 17.21 78 GLN E O 1
ATOM 5700 N N . ALA E 1 98 ? -0.913 -14.176 -41.759 1.00 13.64 79 ALA E N 1
ATOM 5701 C CA . ALA E 1 98 ? -1.492 -15.177 -40.866 1.00 12.14 79 ALA E CA 1
ATOM 5702 C C . ALA E 1 98 ? -1.234 -14.835 -39.399 1.00 15.76 79 ALA E C 1
ATOM 5703 O O . ALA E 1 98 ? -0.621 -15.587 -38.647 1.00 16.21 79 ALA E O 1
ATOM 5705 N N . LEU E 1 99 ? -1.756 -13.675 -38.998 1.00 13.79 80 LEU E N 1
ATOM 5706 C CA . LEU E 1 99 ? -1.701 -13.218 -37.620 1.00 13.31 80 LEU E CA 1
ATOM 5707 C C . LEU E 1 99 ? -2.691 -13.974 -36.739 1.00 16.19 80 LEU E C 1
ATOM 5708 O O . LEU E 1 99 ? -3.736 -14.451 -37.191 1.00 13.81 80 LEU E O 1
ATOM 5713 N N . GLY E 1 100 ? -2.370 -14.042 -35.451 1.00 11.79 81 GLY E N 1
ATOM 5714 C CA . GLY E 1 100 ? -3.298 -14.550 -34.468 1.00 14.79 81 GLY E CA 1
ATOM 5715 C C . GLY E 1 100 ? -3.181 -13.738 -33.196 1.00 14.77 81 GLY E C 1
ATOM 5716 O O . GLY E 1 100 ? -2.258 -12.945 -33.040 1.00 15.22 81 GLY E O 1
ATOM 5717 N N . GLU E 1 101 ? -4.137 -13.942 -32.290 1.00 12.03 82 GLU E N 1
ATOM 5718 C CA . GLU E 1 101 ? -4.293 -13.074 -31.124 1.00 12.69 82 GLU E CA 1
ATOM 5719 C C . GLU E 1 101 ? -4.027 -13.859 -29.847 1.00 17.33 82 GLU E C 1
ATOM 5720 O O . GLU E 1 101 ? -3.815 -15.074 -29.868 1.00 19.98 82 GLU E O 1
ATOM 5726 N N . LEU E 1 102 ? -4.050 -13.142 -28.729 1.00 14.74 83 LEU E N 1
ATOM 5727 C CA . LEU E 1 102 ? -4.019 -13.730 -27.397 1.00 15.61 83 LEU E CA 1
ATOM 5728 C C . LEU E 1 102 ? -5.449 -13.691 -26.869 1.00 14.64 83 LEU E C 1
ATOM 5729 O O . LEU E 1 102 ? -6.023 -12.608 -26.744 1.00 18.58 83 LEU E O 1
ATOM 5734 N N . ASN E 1 103 ? -6.015 -14.875 -26.585 1.00 13.56 84 ASN E N 1
ATOM 5735 C CA . ASN E 1 103 ? -7.445 -15.149 -26.418 1.00 14.19 84 ASN E CA 1
ATOM 5736 C C . ASN E 1 103 ? -8.113 -15.257 -27.780 1.00 17.02 84 ASN E C 1
ATOM 5737 O O . ASN E 1 103 ? -7.791 -14.501 -28.696 1.00 19.87 84 ASN E O 1
ATOM 5742 N N . ALA E 1 104 ? -9.045 -16.190 -27.921 1.00 20.40 85 ALA E N 1
ATOM 5743 C CA . ALA E 1 104 ? -9.774 -16.357 -29.170 1.00 26.09 85 ALA E CA 1
ATOM 5744 C C . ALA E 1 104 ? -11.063 -15.540 -29.102 1.00 23.62 85 ALA E C 1
ATOM 5745 O O . ALA E 1 104 ? -11.971 -15.904 -28.344 1.00 24.57 85 ALA E O 1
ATOM 5747 N N . PRO E 1 105 ? -11.196 -14.459 -29.864 1.00 24.53 86 PRO E N 1
ATOM 5748 C CA . PRO E 1 105 ? -12.387 -13.608 -29.760 1.00 23.87 86 PRO E CA 1
ATOM 5749 C C . PRO E 1 105 ? -13.519 -14.142 -30.620 1.00 23.28 86 PRO E C 1
ATOM 5750 O O . PRO E 1 105 ? -13.279 -14.915 -31.553 1.00 22.93 86 PRO E O 1
ATOM 5754 N N . PRO E 1 106 ? -14.774 -13.719 -30.368 1.00 22.86 87 PRO E N 1
ATOM 5755 C CA . PRO E 1 106 ? -15.909 -14.192 -31.172 1.00 24.77 87 PRO E CA 1
ATOM 5756 C C . PRO E 1 106 ? -16.033 -13.448 -32.500 1.00 25.93 87 PRO E C 1
ATOM 5757 O O . PRO E 1 106 ? -17.082 -12.884 -32.834 1.00 21.67 87 PRO E O 1
ATOM 5761 N N . ARG E 1 107 ? -14.960 -13.498 -33.293 1.00 19.84 88 ARG E N 1
ATOM 5762 C CA . ARG E 1 107 ? -14.860 -12.828 -34.582 1.00 28.14 88 ARG E CA 1
ATOM 5763 C C . ARG E 1 107 ? -14.145 -13.758 -35.543 1.00 23.03 88 ARG E C 1
ATOM 5764 O O . ARG E 1 107 ? -13.264 -14.516 -35.140 1.00 22.18 88 ARG E O 1
ATOM 5772 N N . ALA E 1 108 ? -14.451 -13.631 -36.831 1.00 23.49 89 ALA E N 1
ATOM 5773 C CA . ALA E 1 108 ? -13.824 -14.539 -37.784 1.00 19.49 89 ALA E CA 1
ATOM 5774 C C . ALA E 1 108 ? -12.407 -14.110 -38.139 1.00 24.37 89 ALA E C 1
ATOM 5775 O O . ALA E 1 108 ? -11.546 -14.964 -38.367 1.00 26.44 89 ALA E O 1
ATOM 5777 N N . ASN E 1 109 ? -12.131 -12.815 -38.197 1.00 24.39 90 ASN E N 1
ATOM 5778 C CA . ASN E 1 109 ? -10.839 -12.376 -38.704 1.00 24.93 90 ASN E CA 1
ATOM 5779 C C . ASN E 1 109 ? -9.992 -11.790 -37.580 1.00 19.24 90 ASN E C 1
ATOM 5780 O O . ASN E 1 109 ? -10.497 -11.411 -36.520 1.00 24.88 90 ASN E O 1
ATOM 5785 N N . VAL E 1 110 ? -8.680 -11.797 -37.796 1.00 21.88 91 VAL E N 1
ATOM 5786 C CA . VAL E 1 110 ? -7.739 -11.272 -36.810 1.00 23.64 91 VAL E CA 1
ATOM 5787 C C . VAL E 1 110 ? -7.774 -9.750 -36.853 1.00 27.68 91 VAL E C 1
ATOM 5788 O O . VAL E 1 110 ? -7.977 -9.140 -37.913 1.00 24.31 91 VAL E O 1
ATOM 5792 N N . ASP E 1 111 ? -7.659 -9.134 -35.677 1.00 19.77 92 ASP E N 1
ATOM 5793 C CA . ASP E 1 111 ? -7.533 -7.692 -35.545 1.00 20.58 92 ASP E CA 1
ATOM 5794 C C . ASP E 1 111 ? -6.054 -7.372 -35.397 1.00 18.97 92 ASP E C 1
ATOM 5795 O O . ASP E 1 111 ? -5.444 -7.825 -34.415 1.00 14.85 92 ASP E O 1
ATOM 5800 N N . PRO E 1 112 ? -5.423 -6.659 -36.334 1.00 15.38 93 PRO E N 1
ATOM 5801 C CA . PRO E 1 112 ? -3.957 -6.490 -36.258 1.00 17.87 93 PRO E CA 1
ATOM 5802 C C . PRO E 1 112 ? -3.487 -5.698 -35.048 1.00 18.30 93 PRO E C 1
ATOM 5803 O O . PRO E 1 112 ? -2.331 -5.865 -34.633 1.00 16.89 93 PRO E O 1
ATOM 5807 N N . MET E 1 113 ? -4.335 -4.838 -34.468 1.00 16.32 94 MET E N 1
ATOM 5808 C CA . MET E 1 113 ? -3.979 -4.174 -33.215 1.00 16.76 94 MET E CA 1
ATOM 5809 C C . MET E 1 113 ? -3.877 -5.159 -32.052 1.00 16.83 94 MET E C 1
ATOM 5810 O O . MET E 1 113 ? -3.243 -4.850 -31.039 1.00 17.28 94 MET E O 1
ATOM 5815 N N . GLN E 1 114 ? -4.501 -6.329 -32.168 1.00 17.11 95 GLN E N 1
ATOM 5816 C CA . GLN E 1 114 ? -4.476 -7.326 -31.106 1.00 19.08 95 GLN E CA 1
ATOM 5817 C C . GLN E 1 114 ? -3.636 -8.543 -31.462 1.00 16.98 95 GLN E C 1
ATOM 5818 O O . GLN E 1 114 ? -3.622 -9.520 -30.702 1.00 14.97 95 GLN E O 1
ATOM 5824 N N . ALA E 1 115 ? -2.898 -8.496 -32.572 1.00 13.59 96 ALA E N 1
ATOM 5825 C CA . ALA E 1 115 ? -2.115 -9.652 -32.980 1.00 13.53 96 ALA E CA 1
ATOM 5826 C C . ALA E 1 115 ? -1.020 -9.939 -31.958 1.00 18.01 96 ALA E C 1
ATOM 5827 O O . ALA E 1 115 ? -0.365 -9.026 -31.437 1.00 15.99 96 ALA E O 1
ATOM 5829 N N . ALA E 1 116 ? -0.847 -11.222 -31.638 1.00 13.84 97 ALA E N 1
ATOM 5830 C CA . ALA E 1 116 ? 0.216 -11.633 -30.745 1.00 17.99 97 ALA E CA 1
ATOM 5831 C C . ALA E 1 116 ? 1.208 -12.582 -31.401 1.00 12.72 97 ALA E C 1
ATOM 5832 O O . ALA E 1 116 ? 2.350 -12.659 -30.948 1.00 8.82 97 ALA E O 1
ATOM 5834 N N . ILE E 1 117 ? 0.829 -13.258 -32.489 1.00 14.72 98 ILE E N 1
ATOM 5835 C CA . ILE E 1 117 ? 1.700 -14.203 -33.175 1.00 11.48 98 ILE E CA 1
ATOM 5836 C C . ILE E 1 117 ? 1.482 -14.060 -34.667 1.00 11.30 98 ILE E C 1
ATOM 5837 O O . ILE E 1 117 ? 0.470 -13.522 -35.121 1.00 14.83 98 ILE E O 1
ATOM 5842 N N . ILE E 1 118 ? 2.439 -14.568 -35.433 1.00 14.18 99 ILE E N 1
ATOM 5843 C CA . ILE E 1 118 ? 2.280 -14.740 -36.871 1.00 15.99 99 ILE E CA 1
ATOM 5844 C C . ILE E 1 118 ? 2.745 -16.146 -37.224 1.00 13.71 99 ILE E C 1
ATOM 5845 O O . ILE E 1 118 ? 3.801 -16.587 -36.763 1.00 14.48 99 ILE E O 1
ATOM 5850 N N . ILE E 1 119 ? 1.935 -16.867 -38.006 1.00 15.02 100 ILE E N 1
ATOM 5851 C CA . ILE E 1 119 ? 2.285 -18.219 -38.431 1.00 11.93 100 ILE E CA 1
ATOM 5852 C C . ILE E 1 119 ? 3.214 -18.133 -39.633 1.00 17.36 100 ILE E C 1
ATOM 5853 O O . ILE E 1 119 ? 2.904 -17.468 -40.630 1.00 16.78 100 ILE E O 1
ATOM 5858 N N . GLU E 1 120 ? 4.374 -18.775 -39.527 1.00 15.60 101 GLU E N 1
ATOM 5859 C CA . GLU E 1 120 ? 5.346 -18.785 -40.600 1.00 17.37 101 GLU E CA 1
ATOM 5860 C C . GLU E 1 120 ? 5.244 -20.027 -41.471 1.00 20.81 101 GLU E C 1
ATOM 5861 O O . GLU E 1 120 ? 5.641 -19.971 -42.638 1.00 21.96 101 GLU E O 1
ATOM 5867 N N . ASP E 1 121 ? 4.712 -21.132 -40.951 1.00 17.48 102 ASP E N 1
ATOM 5868 C CA . ASP E 1 121 ? 4.677 -22.362 -41.739 1.00 18.12 102 ASP E CA 1
ATOM 5869 C C . ASP E 1 121 ? 3.710 -23.348 -41.098 1.00 16.56 102 ASP E C 1
ATOM 5870 O O . ASP E 1 121 ? 3.482 -23.317 -39.888 1.00 19.27 102 ASP E O 1
ATOM 5875 N N . MET E 1 122 ? 3.105 -24.189 -41.933 1.00 16.56 103 MET E N 1
ATOM 5876 C CA . MET E 1 122 ? 2.238 -25.253 -41.454 1.00 23.18 103 MET E CA 1
ATOM 5877 C C . MET E 1 122 ? 2.493 -26.472 -42.316 1.00 20.97 103 MET E C 1
ATOM 5878 O O . MET E 1 122 ? 2.754 -26.345 -43.510 1.00 23.60 103 MET E O 1
ATOM 5883 N N . TRP E 1 123 ? 2.409 -27.656 -41.712 1.00 19.74 104 TRP E N 1
ATOM 5884 C CA . TRP E 1 123 ? 2.652 -28.881 -42.461 1.00 23.36 104 TRP E CA 1
ATOM 5885 C C . TRP E 1 123 ? 1.916 -30.019 -41.767 1.00 25.38 104 TRP E C 1
ATOM 5886 O O . TRP E 1 123 ? 1.588 -29.931 -40.581 1.00 26.64 104 TRP E O 1
ATOM 5897 N N . TRP E 1 124 ? 1.699 -31.105 -42.507 1.00 29.81 105 TRP E N 1
ATOM 5898 C CA . TRP E 1 124 ? 0.973 -32.262 -41.990 1.00 24.48 105 TRP E CA 1
ATOM 5899 C C . TRP E 1 124 ? 1.925 -33.292 -41.398 1.00 28.42 105 TRP E C 1
ATOM 5900 O O . TRP E 1 124 ? 3.074 -33.432 -41.822 1.00 27.61 105 TRP E O 1
ATOM 5911 N N . LYS E 1 125 ? 1.435 -34.007 -40.390 1.00 28.62 106 LYS E N 1
ATOM 5912 C CA . LYS E 1 125 ? 2.150 -35.158 -39.837 1.00 30.82 106 LYS E CA 1
ATOM 5913 C C . LYS E 1 125 ? 1.088 -36.160 -39.399 1.00 31.08 106 LYS E C 1
ATOM 5914 O O . LYS E 1 125 ? 0.419 -35.944 -38.383 1.00 25.52 106 LYS E O 1
ATOM 5920 N N . GLY E 1 126 ? 0.917 -37.231 -40.166 1.00 26.21 107 GLY E N 1
ATOM 5921 C CA . GLY E 1 126 ? -0.237 -38.095 -39.967 1.00 26.80 107 GLY E CA 1
ATOM 5922 C C . GLY E 1 126 ? -1.526 -37.308 -40.156 1.00 25.31 107 GLY E C 1
ATOM 5923 O O . GLY E 1 126 ? -1.730 -36.634 -41.173 1.00 24.80 107 GLY E O 1
ATOM 5924 N N . ASN E 1 127 ? -2.412 -37.376 -39.164 1.00 27.16 108 ASN E N 1
ATOM 5925 C CA . ASN E 1 127 ? -3.675 -36.644 -39.183 1.00 26.23 108 ASN E CA 1
ATOM 5926 C C . ASN E 1 127 ? -3.603 -35.307 -38.448 1.00 27.41 108 ASN E C 1
ATOM 5927 O O . ASN E 1 127 ? -4.647 -34.707 -38.155 1.00 26.30 108 ASN E O 1
ATOM 5932 N N . ASP E 1 128 ? -2.405 -34.840 -38.115 1.00 21.25 109 ASP E N 1
ATOM 5933 C CA . ASP E 1 128 ? -2.220 -33.614 -37.354 1.00 22.69 109 ASP E CA 1
ATOM 5934 C C . ASP E 1 128 ? -1.603 -32.519 -38.216 1.00 22.89 109 ASP E C 1
ATOM 5935 O O . ASP E 1 128 ? -0.719 -32.787 -39.037 1.00 23.82 109 ASP E O 1
ATOM 5940 N N . VAL E 1 129 ? -2.069 -31.288 -38.022 1.00 21.16 110 VAL E N 1
ATOM 5941 C CA . VAL E 1 129 ? -1.489 -30.115 -38.674 1.00 22.59 110 VAL E CA 1
ATOM 5942 C C . VAL E 1 129 ? -0.486 -29.513 -37.705 1.00 20.13 110 VAL E C 1
ATOM 5943 O O . VAL E 1 129 ? -0.872 -29.041 -36.635 1.00 15.71 110 VAL E O 1
ATOM 5947 N N . TYR E 1 130 ? 0.802 -29.539 -38.069 1.00 20.76 111 TYR E N 1
ATOM 5948 C CA . TYR E 1 130 ? 1.829 -28.866 -37.282 1.00 20.38 111 TYR E CA 1
ATOM 5949 C C . TYR E 1 130 ? 2.057 -27.456 -37.813 1.00 23.90 111 TYR E C 1
ATOM 5950 O O . TYR E 1 130 ? 1.714 -27.124 -38.948 1.00 22.59 111 TYR E O 1
ATOM 5959 N N . GLY E 1 131 ? 2.625 -26.609 -36.968 1.00 20.19 112 GLY E N 1
ATOM 5960 C CA . GLY E 1 131 ? 2.997 -25.307 -37.484 1.00 20.12 112 GLY E CA 1
ATOM 5961 C C . GLY E 1 131 ? 4.052 -24.679 -36.607 1.00 19.49 112 GLY E C 1
ATOM 5962 O O . GLY E 1 131 ? 4.395 -25.197 -35.544 1.00 16.51 112 GLY E O 1
ATOM 5963 N N . ARG E 1 132 ? 4.579 -23.561 -37.095 1.00 18.76 113 ARG E N 1
ATOM 5964 C CA . ARG E 1 132 ? 5.557 -22.748 -36.383 1.00 17.51 113 ARG E CA 1
ATOM 5965 C C . ARG E 1 132 ? 5.029 -21.321 -36.360 1.00 16.25 113 ARG E C 1
ATOM 5966 O O . ARG E 1 132 ? 4.724 -20.758 -37.419 1.00 14.25 113 ARG E O 1
ATOM 5974 N N . ALA E 1 133 ? 4.910 -20.737 -35.164 1.00 16.61 114 ALA E N 1
ATOM 5975 C CA . ALA E 1 133 ? 4.421 -19.373 -35.008 1.00 13.91 114 ALA E CA 1
ATOM 5976 C C . ALA E 1 133 ? 5.439 -18.520 -34.262 1.00 19.01 114 ALA E C 1
ATOM 5977 O O . ALA E 1 133 ? 5.974 -18.934 -33.229 1.00 16.86 114 ALA E O 1
ATOM 5979 N N . ARG E 1 134 ? 5.676 -17.318 -34.769 1.00 17.38 115 ARG E N 1
ATOM 5980 C CA . ARG E 1 134 ? 6.580 -16.375 -34.126 1.00 17.44 115 ARG E CA 1
ATOM 5981 C C . ARG E 1 134 ? 5.778 -15.446 -33.224 1.00 15.23 115 ARG E C 1
ATOM 5982 O O . ARG E 1 134 ? 4.738 -14.914 -33.630 1.00 16.88 115 ARG E O 1
ATOM 5990 N N . VAL E 1 135 ? 6.243 -15.258 -31.991 1.00 14.13 116 VAL E N 1
ATOM 5991 C CA . VAL E 1 135 ? 5.585 -14.313 -31.095 1.00 9.71 116 VAL E CA 1
ATOM 5992 C C . VAL E 1 135 ? 6.016 -12.899 -31.473 1.00 10.00 116 VAL E C 1
ATOM 5993 O O . VAL E 1 135 ? 7.204 -12.627 -31.666 1.00 14.25 116 VAL E O 1
ATOM 5997 N N . ILE E 1 136 ? 5.050 -11.994 -31.602 1.00 10.42 117 ILE E N 1
ATOM 5998 C CA . ILE E 1 136 ? 5.359 -10.617 -31.979 1.00 12.96 117 ILE E CA 1
ATOM 5999 C C . ILE E 1 136 ? 5.943 -9.896 -30.762 1.00 20.15 117 ILE E C 1
ATOM 6000 O O . ILE E 1 136 ? 5.273 -9.738 -29.744 1.00 25.85 117 ILE E O 1
ATOM 6005 N N . GLU E 1 137 ? 7.186 -9.437 -30.854 1.00 18.49 118 GLU E N 1
ATOM 6006 C CA . GLU E 1 137 ? 7.786 -8.743 -29.720 1.00 16.38 118 GLU E CA 1
ATOM 6007 C C . GLU E 1 137 ? 8.096 -7.299 -30.077 1.00 19.40 118 GLU E C 1
ATOM 6008 O O . GLU E 1 137 ? 8.271 -6.953 -31.249 1.00 19.89 118 GLU E O 1
ATOM 6014 N N . GLY E 1 138 ? 8.164 -6.455 -29.040 1.00 17.15 119 GLY E N 1
ATOM 6015 C CA . GLY E 1 138 ? 8.406 -5.037 -29.205 1.00 17.61 119 GLY E CA 1
ATOM 6016 C C . GLY E 1 138 ? 7.166 -4.190 -29.400 1.00 21.90 119 GLY E C 1
ATOM 6017 O O . GLY E 1 138 ? 7.289 -3.000 -29.720 1.00 23.78 119 GLY E O 1
ATOM 6018 N N . ASP E 1 139 ? 5.975 -4.751 -29.221 1.00 22.38 120 ASP E N 1
ATOM 6019 C CA . ASP E 1 139 ? 4.769 -3.993 -29.529 1.00 24.53 120 ASP E CA 1
ATOM 6020 C C . ASP E 1 139 ? 4.175 -3.301 -28.321 1.00 26.88 120 ASP E C 1
ATOM 6021 O O . ASP E 1 139 ? 3.255 -2.491 -28.491 1.00 34.42 120 ASP E O 1
ATOM 6026 N N . HIS E 1 140 ? 4.706 -3.555 -27.121 1.00 18.83 121 HIS E N 1
ATOM 6027 C CA . HIS E 1 140 ? 4.110 -3.062 -25.885 1.00 18.08 121 HIS E CA 1
ATOM 6028 C C . HIS E 1 140 ? 2.624 -3.393 -25.835 1.00 22.12 121 HIS E C 1
ATOM 6029 O O . HIS E 1 140 ? 1.811 -2.631 -25.315 1.00 27.12 121 HIS E O 1
ATOM 6036 N N . GLY E 1 141 ? 2.269 -4.555 -26.376 1.00 21.94 122 GLY E N 1
ATOM 6037 C CA . GLY E 1 141 ? 0.892 -4.964 -26.461 1.00 19.87 122 GLY E CA 1
ATOM 6038 C C . GLY E 1 141 ? 0.741 -6.454 -26.257 1.00 18.02 122 GLY E C 1
ATOM 6039 O O . GLY E 1 141 ? 1.412 -7.061 -25.415 1.00 15.66 122 GLY E O 1
ATOM 6040 N N . PRO E 1 142 ? -0.182 -7.066 -26.995 1.00 19.66 123 PRO E N 1
ATOM 6041 C CA . PRO E 1 142 ? -0.442 -8.497 -26.785 1.00 20.83 123 PRO E CA 1
ATOM 6042 C C . PRO E 1 142 ? 0.751 -9.378 -27.098 1.00 20.30 123 PRO E C 1
ATOM 6043 O O . PRO E 1 142 ? 0.914 -10.425 -26.461 1.00 15.29 123 PRO E O 1
ATOM 6047 N N . GLY E 1 143 ? 1.594 -8.999 -28.065 1.00 13.96 124 GLY E N 1
ATOM 6048 C CA . GLY E 1 143 ? 2.766 -9.816 -28.343 1.00 13.69 124 GLY E CA 1
ATOM 6049 C C . GLY E 1 143 ? 3.737 -9.846 -27.174 1.00 14.12 124 GLY E C 1
ATOM 6050 O O . GLY E 1 143 ? 4.168 -10.916 -26.729 1.00 14.04 124 GLY E O 1
ATOM 6051 N N . ASP E 1 144 ? 4.078 -8.665 -26.646 1.00 16.90 125 ASP E N 1
ATOM 6052 C CA . ASP E 1 144 ? 4.957 -8.606 -25.481 1.00 22.67 125 ASP E CA 1
ATOM 6053 C C . ASP E 1 144 ? 4.345 -9.292 -24.272 1.00 17.15 125 ASP E C 1
ATOM 6054 O O . ASP E 1 144 ? 5.068 -9.868 -23.453 1.00 16.20 125 ASP E O 1
ATOM 6059 N N . LYS E 1 145 ? 3.021 -9.224 -24.136 1.00 15.89 126 LYS E N 1
ATOM 6060 C CA . LYS E 1 145 ? 2.347 -9.898 -23.036 1.00 14.33 126 LYS E CA 1
ATOM 6061 C C . LYS E 1 145 ? 2.494 -11.403 -23.156 1.00 21.06 126 LYS E C 1
ATOM 6062 O O . LYS E 1 145 ? 2.813 -12.090 -22.179 1.00 13.31 126 LYS E O 1
ATOM 6068 N N . LEU E 1 146 ? 2.223 -11.933 -24.352 1.00 14.82 12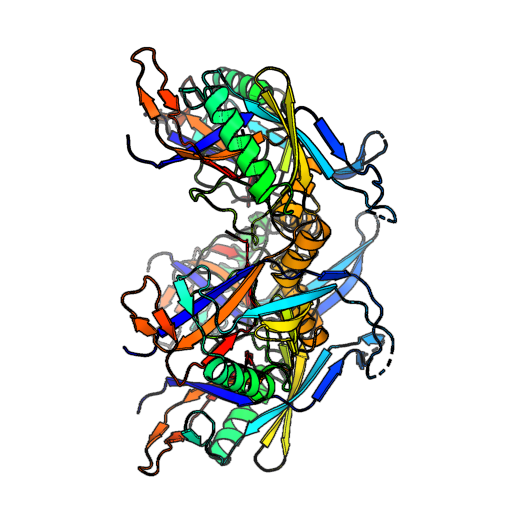7 LEU E N 1
ATOM 6069 C CA . LEU E 1 146 ? 2.413 -13.357 -24.593 1.00 15.49 127 LEU E CA 1
ATOM 6070 C C . LEU E 1 146 ? 3.862 -13.762 -24.344 1.00 14.12 127 LEU E C 1
ATOM 6071 O O . LEU E 1 146 ? 4.138 -14.767 -23.672 1.00 17.22 127 LEU E O 1
ATOM 6076 N N . ALA E 1 147 ? 4.809 -12.995 -24.884 1.00 15.24 128 ALA E N 1
ATOM 6077 C CA . ALA E 1 147 ? 6.214 -13.353 -24.699 1.00 17.54 128 ALA E CA 1
ATOM 6078 C C . ALA E 1 147 ? 6.595 -13.354 -23.224 1.00 15.95 128 ALA E C 1
ATOM 6079 O O . ALA E 1 147 ? 7.359 -14.214 -22.766 1.00 18.82 128 ALA E O 1
ATOM 6081 N N . ALA E 1 148 ? 6.096 -12.382 -22.468 1.00 16.05 129 ALA E N 1
ATOM 6082 C CA . ALA E 1 148 ? 6.462 -12.306 -21.059 1.00 15.82 129 ALA E CA 1
ATOM 6083 C C . ALA E 1 148 ? 5.843 -13.440 -20.260 1.00 13.13 129 ALA E C 1
ATOM 6084 O O . ALA E 1 148 ? 6.496 -13.996 -19.368 1.00 15.68 129 ALA E O 1
ATOM 6086 N N . ASN E 1 149 ? 4.581 -13.794 -20.551 1.00 16.39 130 ASN E N 1
ATOM 6087 C CA . ASN E 1 149 ? 3.964 -14.955 -19.910 1.00 11.78 130 ASN E CA 1
ATOM 6088 C C . ASN E 1 149 ? 4.792 -16.204 -20.159 1.00 16.73 130 ASN E C 1
ATOM 6089 O O . ASN E 1 149 ? 5.049 -16.999 -19.242 1.00 16.00 130 ASN E O 1
ATOM 6094 N N . ILE E 1 150 ? 5.186 -16.409 -21.418 1.00 16.32 131 ILE E N 1
ATOM 6095 C CA . ILE E 1 150 ? 5.979 -17.585 -21.792 1.00 15.45 131 ILE E CA 1
ATOM 6096 C C . ILE E 1 150 ? 7.321 -17.592 -21.073 1.00 18.73 131 ILE E C 1
ATOM 6097 O O . ILE E 1 150 ? 7.750 -18.621 -20.528 1.00 14.34 131 ILE E O 1
ATOM 6102 N N . ARG E 1 151 ? 8.004 -16.445 -21.039 1.00 17.43 132 ARG E N 1
ATOM 6103 C CA . ARG E 1 151 ? 9.300 -16.432 -20.375 1.00 17.65 132 ARG E CA 1
ATOM 6104 C C . ARG E 1 151 ? 9.177 -16.570 -18.867 1.00 20.82 132 ARG E C 1
ATOM 6105 O O . ARG E 1 151 ? 10.158 -16.929 -18.210 1.00 21.09 132 ARG E O 1
ATOM 6113 N N . ALA E 1 152 ? 8.006 -16.286 -18.297 1.00 14.27 133 ALA E N 1
ATOM 6114 C CA . ALA E 1 152 ? 7.793 -16.624 -16.901 1.00 15.96 133 ALA E CA 1
ATOM 6115 C C . ALA E 1 152 ? 7.455 -18.102 -16.701 1.00 15.96 133 ALA E C 1
ATOM 6116 O O . ALA E 1 152 ? 7.352 -18.554 -15.557 1.00 23.42 133 ALA E O 1
ATOM 6118 N N . GLY E 1 153 ? 7.237 -18.862 -17.770 1.00 18.47 134 GLY E N 1
ATOM 6119 C CA . GLY E 1 153 ? 6.983 -20.286 -17.645 1.00 18.74 134 GLY E CA 1
ATOM 6120 C C . GLY E 1 153 ? 5.668 -20.770 -18.211 1.00 18.24 134 GLY E C 1
ATOM 6121 O O . GLY E 1 153 ? 5.451 -21.987 -18.236 1.00 18.27 134 GLY E O 1
ATOM 6122 N N . TRP E 1 154 ? 4.779 -19.893 -18.679 1.00 14.50 135 TRP E N 1
ATOM 6123 C CA . TRP E 1 154 ? 3.501 -20.338 -19.224 1.00 14.08 135 TRP E CA 1
ATOM 6124 C C . TRP E 1 154 ? 3.717 -21.162 -20.490 1.00 18.65 135 TRP E C 1
ATOM 6125 O O . TRP E 1 154 ? 4.459 -20.747 -21.391 1.00 16.43 135 TRP E O 1
ATOM 6136 N N . ILE E 1 155 ? 3.041 -22.302 -20.589 1.00 15.15 136 ILE E N 1
ATOM 6137 C CA . ILE E 1 155 ? 2.936 -23.031 -21.849 1.00 13.87 136 ILE E CA 1
ATOM 6138 C C . ILE E 1 155 ? 1.543 -22.766 -22.405 1.00 21.33 136 ILE E C 1
ATOM 6139 O O . ILE E 1 155 ? 0.558 -23.291 -21.859 1.00 18.66 136 ILE E O 1
ATOM 6144 N N . PRO E 1 156 ? 1.399 -21.958 -23.449 1.00 17.54 137 PRO E N 1
ATOM 6145 C CA . PRO E 1 156 ? 0.060 -21.621 -23.942 1.00 17.78 137 PRO E CA 1
ATOM 6146 C C . PRO E 1 156 ? -0.607 -22.792 -24.648 1.00 15.12 137 PRO E C 1
ATOM 6147 O O . PRO E 1 156 ? 0.041 -23.698 -25.177 1.00 15.17 137 PRO E O 1
ATOM 6151 N N . GLY E 1 157 ? -1.911 -22.781 -24.619 1.00 15.70 138 GLY E N 1
ATOM 6152 C CA . GLY E 1 157 ? -2.691 -23.590 -25.534 1.00 14.00 138 GLY E CA 1
ATOM 6153 C C . GLY E 1 157 ? -2.930 -22.824 -26.812 1.00 14.67 138 GLY E C 1
ATOM 6154 O O . GLY E 1 157 ? -2.665 -21.627 -26.908 1.00 15.06 138 GLY E O 1
ATOM 6155 N N . VAL E 1 158 ? -3.412 -23.523 -27.833 1.00 13.12 139 VAL E N 1
ATOM 6156 C CA . VAL E 1 158 ? -3.750 -22.826 -29.064 1.00 14.46 139 VAL E CA 1
ATOM 6157 C C . VAL E 1 158 ? -5.197 -23.106 -29.437 1.00 15.56 139 VAL E C 1
ATOM 6158 O O . VAL E 1 158 ? -5.783 -24.127 -29.066 1.00 18.30 139 VAL E O 1
ATOM 6162 N N . ALA E 1 159 ? -5.781 -22.156 -30.154 1.00 16.59 140 ALA E N 1
ATOM 6163 C CA . ALA E 1 159 ? -7.127 -22.294 -30.682 1.00 18.32 140 ALA E CA 1
ATOM 6164 C C . ALA E 1 159 ? -7.129 -21.833 -32.130 1.00 19.00 140 ALA E C 1
ATOM 6165 O O . ALA E 1 159 ? -6.355 -20.955 -32.503 1.00 14.89 140 ALA E O 1
ATOM 6167 N N . SER E 1 160 ? -7.999 -22.432 -32.944 1.00 18.70 141 SER E N 1
ATOM 6168 C CA . SER E 1 160 ? -8.209 -22.001 -34.322 1.00 19.28 141 SER E CA 1
ATOM 6169 C C . SER E 1 160 ? -9.594 -21.378 -34.464 1.00 19.90 141 SER E C 1
ATOM 6170 O O . SER E 1 160 ? -10.497 -21.663 -33.677 1.00 20.35 141 SER E O 1
ATOM 6173 N N . ARG E 1 161 ? -9.756 -20.518 -35.482 1.00 17.72 142 ARG E N 1
ATOM 6174 C CA . ARG E 1 161 ? -11.052 -19.955 -35.851 1.00 21.43 142 ARG E CA 1
ATOM 6175 C C . ARG E 1 161 ? -11.344 -20.276 -37.314 1.00 21.85 142 ARG E C 1
ATOM 6176 O O . ARG E 1 161 ? -10.435 -20.292 -38.147 1.00 24.66 142 ARG E O 1
ATOM 6184 N N . GLY E 1 162 ? -12.610 -20.540 -37.632 1.00 18.61 143 GLY E N 1
ATOM 6185 C CA . GLY E 1 162 ? -12.987 -20.778 -39.012 1.00 18.86 143 GLY E CA 1
ATOM 6186 C C . GLY E 1 162 ? -14.481 -20.597 -39.175 1.00 22.72 143 GLY E C 1
ATOM 6187 O O . GLY E 1 162 ? -15.196 -20.292 -38.220 1.00 23.09 143 GLY E O 1
ATOM 6188 N N . LEU E 1 163 ? -14.952 -20.795 -40.404 1.00 21.97 144 LEU E N 1
ATOM 6189 C CA . LEU E 1 163 ? -16.361 -20.660 -40.747 1.00 21.29 144 LEU E CA 1
ATOM 6190 C C . LEU E 1 163 ? -16.837 -21.961 -41.375 1.00 24.51 144 LEU E C 1
ATOM 6191 O O . LEU E 1 163 ? -16.223 -22.460 -42.323 1.00 20.22 144 LEU E O 1
ATOM 6196 N N . GLY E 1 164 ? -17.910 -22.522 -40.841 1.00 24.41 145 GLY E N 1
ATOM 6197 C CA . GLY E 1 164 ? -18.433 -23.746 -41.405 1.00 20.59 145 GLY E CA 1
ATOM 6198 C C . GLY E 1 164 ? -19.730 -24.142 -40.738 1.00 28.25 145 GLY E C 1
ATOM 6199 O O . GLY E 1 164 ? -20.306 -23.385 -39.951 1.00 22.51 145 GLY E O 1
ATOM 6200 N N . SER E 1 165 ? -20.167 -25.362 -41.035 1.00 29.81 146 SER E N 1
ATOM 6201 C CA . SER E 1 165 ? -21.392 -25.891 -40.464 1.00 26.98 146 SER E CA 1
ATOM 6202 C C . SER E 1 165 ? -21.132 -27.321 -40.022 1.00 27.88 146 SER E C 1
ATOM 6203 O O . SER E 1 165 ? -20.094 -27.917 -40.337 1.00 28.55 146 SER E O 1
ATOM 6206 N N . LEU E 1 166 ? -22.079 -27.854 -39.254 1.00 25.41 147 LEU E N 1
ATOM 6207 C CA . LEU E 1 166 ? -21.937 -29.132 -38.575 1.00 29.53 147 LEU E CA 1
ATOM 6208 C C . LEU E 1 166 ? -23.104 -30.036 -38.925 1.00 31.97 147 LEU E C 1
ATOM 6209 O O . LEU E 1 166 ? -24.205 -29.558 -39.211 1.00 29.64 147 LEU E O 1
ATOM 6214 N N . THR E 1 167 ? -22.844 -31.344 -38.926 1.00 27.52 148 THR E N 1
ATOM 6215 C CA . THR E 1 167 ? -23.880 -32.368 -39.020 1.00 33.00 148 THR E CA 1
ATOM 6216 C C . THR E 1 167 ? -23.829 -33.212 -37.754 1.00 37.33 148 THR E C 1
ATOM 6217 O O . THR E 1 167 ? -22.740 -33.594 -37.313 1.00 32.86 148 THR E O 1
ATOM 6221 N N . ASP E 1 168 ? -24.992 -33.499 -37.168 1.00 42.50 149 ASP E N 1
ATOM 6222 C CA . ASP E 1 168 ? -25.038 -34.351 -35.985 1.00 54.02 149 ASP E CA 1
ATOM 6223 C C . ASP E 1 168 ? -24.996 -35.824 -36.387 1.00 46.92 149 ASP E C 1
ATOM 6224 O O . ASP E 1 168 ? -25.443 -36.203 -37.471 1.00 46.45 149 ASP E O 1
ATOM 6229 N N . THR E 1 169 ? -24.425 -36.659 -35.510 1.00 49.69 150 THR E N 1
ATOM 6230 C CA . THR E 1 169 ? -24.189 -38.062 -35.832 1.00 50.44 150 THR E CA 1
ATOM 6231 C C . THR E 1 169 ? -24.995 -39.064 -35.016 1.00 59.62 150 THR E C 1
ATOM 6232 O O . THR E 1 169 ? -25.013 -40.248 -35.382 1.00 59.31 150 THR E O 1
ATOM 6236 N N . ASN E 1 170 ? -25.639 -38.646 -33.926 1.00 64.82 151 ASN E N 1
ATOM 6237 C CA . ASN E 1 170 ? -26.294 -39.561 -32.984 1.00 74.47 151 ASN E CA 1
ATOM 6238 C C . ASN E 1 170 ? -25.298 -40.494 -32.291 1.00 69.74 151 ASN E C 1
ATOM 6239 O O . ASN E 1 170 ? -25.687 -41.547 -31.770 1.00 70.12 151 ASN E O 1
ATOM 6244 N N . GLU E 1 171 ? -24.008 -40.146 -32.308 1.00 67.98 152 GLU E N 1
ATOM 6245 C CA . GLU E 1 171 ? -22.980 -40.878 -31.573 1.00 62.12 152 GLU E CA 1
ATOM 6246 C C . GLU E 1 171 ? -22.235 -39.976 -30.595 1.00 55.21 152 GLU E C 1
ATOM 6247 O O . GLU E 1 171 ? -21.127 -40.314 -30.167 1.00 57.26 152 GLU E O 1
ATOM 6253 N N . GLY E 1 172 ? -22.816 -38.833 -30.239 1.00 50.51 153 GLY E N 1
ATOM 6254 C CA . GLY E 1 172 ? -22.225 -37.943 -29.263 1.00 53.50 153 GLY E CA 1
ATOM 6255 C C . GLY E 1 172 ? -21.249 -36.922 -29.797 1.00 49.21 153 GLY E C 1
ATOM 6256 O O . GLY E 1 172 ? -20.565 -36.271 -28.997 1.00 49.70 153 GLY E O 1
ATOM 6257 N N . TYR E 1 173 ? -21.155 -36.754 -31.113 1.00 40.94 154 TYR E N 1
ATOM 6258 C CA . TYR E 1 173 ? -20.286 -35.729 -31.672 1.00 36.41 154 TYR E CA 1
ATOM 6259 C C . TYR E 1 173 ? -20.872 -35.243 -32.987 1.00 35.88 154 TYR E C 1
ATOM 6260 O O . TYR E 1 173 ? -21.793 -35.846 -33.543 1.00 40.76 154 TYR E O 1
ATOM 6269 N N . ARG E 1 174 ? -20.327 -34.133 -33.475 1.00 35.13 155 ARG E N 1
ATOM 6270 C CA . ARG E 1 174 ? -20.770 -33.515 -34.713 1.00 35.06 155 ARG E CA 1
ATOM 6271 C C . ARG E 1 174 ? -19.611 -33.500 -35.698 1.00 35.35 155 ARG E C 1
ATOM 6272 O O . ARG E 1 174 ? -18.446 -33.444 -35.298 1.00 24.92 155 ARG E O 1
ATOM 6280 N N . ILE E 1 175 ? -19.938 -33.553 -36.986 1.00 34.14 156 ILE E N 1
ATOM 6281 C CA . ILE E 1 175 ? -18.944 -33.592 -38.052 1.00 33.82 156 ILE E CA 1
ATOM 6282 C C . ILE E 1 175 ? -18.972 -32.273 -38.814 1.00 29.84 156 ILE E C 1
ATOM 6283 O O . ILE E 1 175 ? -20.048 -31.751 -39.131 1.00 28.13 156 ILE E O 1
ATOM 6288 N N . VAL E 1 176 ? -17.783 -31.727 -39.088 1.00 23.76 157 VAL E N 1
ATOM 6289 C CA . VAL E 1 176 ? -17.663 -30.494 -39.855 1.00 24.98 157 VAL E CA 1
ATOM 6290 C C . VAL E 1 176 ? -17.969 -30.785 -41.318 1.00 27.03 157 VAL E C 1
ATOM 6291 O O . VAL E 1 176 ? -17.440 -31.742 -41.903 1.00 27.29 157 VAL E O 1
ATOM 6295 N N . ASN E 1 177 ? -18.824 -29.957 -41.915 1.00 28.06 158 ASN E N 1
ATOM 6296 C CA . ASN E 1 177 ? -19.304 -30.171 -43.271 1.00 28.97 158 ASN E CA 1
ATOM 6297 C C . ASN E 1 177 ? -18.334 -29.623 -44.306 1.00 25.34 158 ASN E C 1
ATOM 6298 O O . ASN E 1 177 ? -17.465 -28.801 -44.010 1.00 23.88 158 ASN E O 1
ATOM 6303 N N . GLU E 1 178 ? -18.505 -30.083 -45.542 1.00 24.72 159 GLU E N 1
ATOM 6304 C CA . GLU E 1 178 ? -17.710 -29.568 -46.648 1.00 26.61 159 GLU E CA 1
ATOM 6305 C C . GLU E 1 178 ? -17.837 -28.055 -46.772 1.00 31.84 159 GLU E C 1
ATOM 6306 O O . GLU E 1 178 ? -18.905 -27.479 -46.549 1.00 27.22 159 GLU E O 1
ATOM 6312 N N . GLY E 1 179 ? -16.737 -27.413 -47.150 1.00 29.42 160 GLY E N 1
ATOM 6313 C CA . GLY E 1 179 ? -16.701 -25.976 -47.306 1.00 26.76 160 GLY E CA 1
ATOM 6314 C C . GLY E 1 179 ? -16.125 -25.224 -46.131 1.00 25.20 160 GLY E C 1
ATOM 6315 O O . GLY E 1 179 ? -16.112 -23.985 -46.159 1.00 22.00 160 GLY E O 1
ATOM 6316 N N . PHE E 1 180 ? -15.686 -25.925 -45.085 1.00 20.34 161 PHE E N 1
ATOM 6317 C CA . PHE E 1 180 ? -15.078 -25.255 -43.941 1.00 18.99 161 PHE E CA 1
ATOM 6318 C C . PHE E 1 180 ? -13.925 -24.376 -44.399 1.00 23.28 161 PHE E C 1
ATOM 6319 O O . PHE E 1 180 ? -13.125 -24.767 -45.255 1.00 25.25 161 PHE E O 1
ATOM 6327 N N . LYS E 1 181 ? -13.855 -23.175 -43.837 1.00 17.56 162 LYS E N 1
ATOM 6328 C CA . LYS E 1 181 ? -12.821 -22.217 -44.185 1.00 22.78 162 LYS E CA 1
ATOM 6329 C C . LYS E 1 181 ? -12.059 -21.858 -42.924 1.00 16.25 162 LYS E C 1
ATOM 6330 O O . LYS E 1 181 ? -12.663 -21.459 -41.931 1.00 18.41 162 LYS E O 1
ATOM 6336 N N . LEU E 1 182 ? -10.739 -22.002 -42.955 1.00 17.84 163 LEU E N 1
ATOM 6337 C CA . LEU E 1 182 ? -9.911 -21.633 -41.812 1.00 17.43 163 LEU E CA 1
ATOM 6338 C C . LEU E 1 182 ? -9.571 -20.147 -41.913 1.00 17.16 163 LEU E C 1
ATOM 6339 O O . LEU E 1 182 ? -8.999 -19.711 -42.916 1.00 19.35 163 LEU E O 1
ATOM 6344 N N . THR E 1 183 ? -9.932 -19.358 -40.893 1.00 14.87 164 THR E N 1
ATOM 6345 C CA . THR E 1 183 ? -9.670 -17.926 -40.951 1.00 20.22 164 THR E CA 1
ATOM 6346 C C . THR E 1 183 ? -8.556 -17.465 -40.027 1.00 21.17 164 THR E C 1
ATOM 6347 O O . THR E 1 183 ? -7.879 -16.493 -40.347 1.00 18.62 164 THR E O 1
ATOM 6351 N N . VAL E 1 184 ? -8.328 -18.147 -38.911 1.00 18.21 165 VAL E N 1
ATOM 6352 C CA . VAL E 1 184 ? -7.197 -17.878 -38.034 1.00 14.18 165 VAL E CA 1
ATOM 6353 C C . VAL E 1 184 ? -6.663 -19.231 -37.590 1.00 19.07 165 VAL E C 1
ATOM 6354 O O . VAL E 1 184 ? -7.382 -20.008 -36.950 1.00 19.65 165 VAL E O 1
ATOM 6358 N N . GLY E 1 185 ? -5.414 -19.529 -37.941 1.00 15.06 166 GLY E N 1
ATOM 6359 C CA . GLY E 1 185 ? -4.869 -20.842 -37.623 1.00 17.61 166 GLY E CA 1
ATOM 6360 C C . GLY E 1 185 ? -4.596 -21.027 -36.140 1.00 18.40 166 GLY E C 1
ATOM 6361 O O . GLY E 1 185 ? -4.785 -22.120 -35.600 1.00 21.80 166 GLY E O 1
ATOM 6362 N N . VAL E 1 186 ? -4.136 -19.971 -35.471 1.00 12.23 167 VAL E N 1
ATOM 6363 C CA . VAL E 1 186 ? -3.735 -20.020 -34.067 1.00 11.57 167 VAL E CA 1
ATOM 6364 C C . VAL E 1 186 ? -4.032 -18.696 -33.376 1.00 15.08 167 VAL E C 1
ATOM 6365 O O . VAL E 1 186 ? -3.566 -17.639 -33.807 1.00 17.32 167 VAL E O 1
ATOM 6369 N N . ASP E 1 187 ? -4.763 -18.775 -32.273 1.00 13.56 168 ASP E N 1
ATOM 6370 C CA . ASP E 1 187 ? -4.749 -17.791 -31.203 1.00 16.45 168 ASP E CA 1
ATOM 6371 C C . ASP E 1 187 ? -4.101 -18.469 -30.003 1.00 15.84 168 ASP E C 1
ATOM 6372 O O . ASP E 1 187 ? -4.268 -19.676 -29.802 1.00 17.57 168 ASP E O 1
ATOM 6377 N N . ALA E 1 188 ? -3.338 -17.732 -29.210 1.00 18.04 169 ALA E N 1
ATOM 6378 C CA . ALA E 1 188 ? -2.844 -18.325 -27.977 1.00 18.15 169 ALA E CA 1
ATOM 6379 C C . ALA E 1 188 ? -3.919 -18.177 -26.906 1.00 15.77 169 ALA E C 1
ATOM 6380 O O . ALA E 1 188 ? -4.509 -17.105 -26.759 1.00 19.98 169 ALA E O 1
ATOM 6382 N N . VAL E 1 189 ? -4.214 -19.269 -26.190 1.00 13.11 170 VAL E N 1
ATOM 6383 C CA . VAL E 1 189 ? -5.330 -19.292 -25.254 1.00 15.81 170 VAL E CA 1
ATOM 6384 C C . VAL E 1 189 ? -4.922 -20.005 -23.976 1.00 16.97 170 VAL E C 1
ATOM 6385 O O . VAL E 1 189 ? -4.000 -20.822 -23.951 1.00 19.36 170 VAL E O 1
ATOM 6389 N N . TRP E 1 190 ? -5.636 -19.701 -22.906 1.00 17.70 171 TRP E N 1
ATOM 6390 C CA . TRP E 1 190 ? -5.415 -20.421 -21.668 1.00 14.98 171 TRP E CA 1
ATOM 6391 C C . TRP E 1 190 ? -6.171 -21.740 -21.745 1.00 29.70 171 TRP E C 1
ATOM 6392 O O . TRP E 1 190 ? -7.397 -21.756 -21.919 1.00 29.91 171 TRP E O 1
ATOM 6403 N N . GLY E 1 191 ? -5.434 -22.840 -21.608 1.00 43.00 172 GLY E N 1
ATOM 6404 C CA . GLY E 1 191 ? -5.962 -24.161 -21.836 1.00 63.44 172 GLY E CA 1
ATOM 6405 C C . GLY E 1 191 ? -6.884 -24.625 -20.728 1.00 76.68 172 GLY E C 1
ATOM 6406 O O . GLY E 1 191 ? -6.517 -24.661 -19.546 1.00 77.65 172 GLY E O 1
ATOM 6407 N N . PRO E 1 192 ? -8.121 -24.988 -21.103 1.00 82.30 173 PRO E N 1
ATOM 6408 C CA . PRO E 1 192 ? -9.147 -25.512 -20.197 1.00 82.70 173 PRO E CA 1
ATOM 6409 C C . PRO E 1 192 ? -8.797 -26.898 -19.672 1.00 83.15 173 PRO E C 1
ATOM 6410 O O . PRO E 1 192 ? -9.504 -27.390 -18.791 1.00 86.09 173 PRO E O 1
#

Solvent-accessible surface area: 35364 Å² total; per-residue (Å²): 111,142,114,70,51,1,44,0,45,18,10,77,6,73,94,60,53,79,36,72,83,83,137,102,147,75,122,59,81,7,1,17,1,43,5,47,0,0,47,0,79,62,71,15,140,62,116,40,24,2,27,66,195,27,0,64,129,4,2,133,45,4,40,80,96,18,4,122,48,52,6,0,1,0,2,10,49,32,20,123,84,25,78,6,35,3,52,79,0,0,0,0,0,43,63,8,90,73,124,58,67,32,0,44,0,66,0,25,2,0,67,45,3,58,17,18,0,14,3,0,2,5,0,16,94,10,31,2,60,0,2,0,0,2,0,0,67,8,17,21,68,92,34,148,133,52,44,88,56,1,40,161,65,10,99,4,5,0,0,0,0,0,14,45,58,123,142,116,71,51,1,45,1,32,19,7,75,5,73,98,56,54,77,35,67,83,88,174,95,123,90,79,8,0,17,2,47,6,48,0,0,46,0,82,61,69,15,128,64,105,40,26,1,29,59,186,28,0,66,130,3,2,136,46,2,39,81,94,16,4,119,47,93,13,0,1,0,3,9,49,31,20,120,86,28,74,7,33,3,66,80,0,0,0,4,2,51,61,9,94,76,142,52,68,32,0,57,0,70,0,23,3,0,66,45,3,59,20,18,0,15,3,0,2,6,0,15,93,9,29,1,55,1,1,0,1,2,1,0,63,8,19,21,67,86,35,143,136,52,50,72,55,1,43,160,64,10,105,6,3,0,0,2,0,0,13,38,10,129,134,143,112,77,51,1,47,0,31,19,10,66,5,65,97,59,56,75,38,63,83,77,135,88,148,78,107,57,83,5,0,13,2,51,6,47,0,0,48,0,78,63,71,16,126,62,106,40,26,2,27,66,205,27,0,74,128,3,1,132,47,3,39,83,98,18,4,120,47,89,7,0,1,0,3,7,48,29,21,123,65,26,70,1,28,3,68,76,0,0,0,5,2,46,64,9,88,73,133,54,67,32,0,60,0,63,0,24,2,0,65,46,3,56,20,16,0,14,5,0,2,6,0,14,93,9,24,1,56,1,2,0,0,2,1,0,66,8,16,19,68,84,34,144,135,49,50,70,57,1,40,160,62,10,109,6,10,0,0,2,0,0,14,38,12,118,133,142,114,79,51,1,45,0,39,11,17,83,6,66,101,56,56,77,36,72,82,84,140,92,145,64,114,63,79,7,0,17,1,53,6,46,0,0,44,0,82,63,68,14,140,65,125,34,24,2,27,70,152,14,0,77,123,3,1,131,37,2,39,86,93,16,4,122,50,54,10,0,1,0,4,8,49,30,20,120,69,31,70,2,28,2,54,74,0,0,0,0,1,47,62,9,78,72,128,56,62,31,0,59,0,67,0,27,1,0,66,44,4,56,20,16,0,14,5,0,2,5,0,15,95,8,25,1,57,1,2,0,0,3,0,0,69,8,19,8,71,91,36,148,136,58,50,106,54,1,42,130,64,11,82,1,11,0,0,1,0,1,13,26,24,130,129,142,111,72,54,1,45,1,33,20,12,71,4,65,102,57,56,74,36,68,81,88,141,88,158,74,117,55,79,5,1,17,2,51,6,47,0,0,47,0,79,62,70,15,134,62,114,41,26,1,28,68,205,29,0,72,132,3,2,133,57,4,37,82,105,19,4,121,51,53,10,0,1,0,2,6,47,31,19,121,84,29,67,7,34,3,53,70,0,0,0,0,1,45,59,7,92,75,130,59,68,32,0,48,0,70,0,27,2,0,65,44,3,60,21,16,0,15,5,0,2,6,1,15,97,6,22,2,59,0,1,0,0,2,0,0,62,8,16,16,71,93,33,148,136,57,45,88,55,1,39,155,55,11,105,6,4,0,0,1,0,0,12,28,16,114

Nearest PDB structures (foldseek):
  5jbl-assembly1_A  TM=1.004E+00  e=1.574E-33  Tequatrovirus T4
  5jbl-assembly1_B  TM=1.005E+00  e=8.743E-33  Tequatrovirus T4
  7ai3-assembly2_C  TM=5.035E-01  e=5.057E+00  Mycobacterium tuberculosis H37Rv
  8p2f-assembly1_E  TM=3.723E-01  e=9.291E+00  Staphylococcus aureus subsp. aureus NCTC 8325
  8p2h-assembly1_E  TM=1.473E-01  e=7.447E+00  Staphylococcus aureus subsp. aureus NCTC 8325

Sequence (827 aa):
NEPQLLIETWGQPGEIIDGVPMLESGLKPGLYIEGIFLQAEVVNRNKRLYPKRILEKAVKDYINEQVLTKQALGELNAPPRANVDPMQAAIIIEDMWWKGNDVYGRARVIEGDHGPGDKLAANIRAGWIPGVASRGLGSLTDTNEGYRIVNEGFKLTVGVDAVWGNEPQLLIETWGQPGEIIDGVPMLGLKPGLYIEGIFLQAEVVNRNKRLYPKRILEKAVKDYINEQVLTKQALGELNAPPRANVDPMQAAIIIEDMWWKGNDVYGRARVIEGDHGPGDKLAANIRAGWIPGVASRGLGSLTDTNEGYRIVNEGFKLTVGVDAVWGPNEPQLLIETWGQPGEIIDGVPMLESGLKPGLYIEGIFLQAEVVNRNKRLYPKRILEKAVKDYINEQVLTKQALGELNAPPRANVDPMQAAIIIEDMWWKGNDVYGRARVIEGDHGPGDKLAANIRAGWIPGVASRGLGSLTDTNEGYRIVNEGFKLTVGVDAVWGPNEPQLLIETWGQPGEIIDGVPMLESGLKPGLYIEGIFLQAEVVNRNKRLYPKRILEKAVKDYINEQVLTKQALGELNAPPRANVDPMQAAIIIEDMWWKGNDVYGRARVIEGDHGPGDKLAANIRAGWIPGVASRGLGSLTDTNEGYRIVNEGFKLTVGVDAVWGPNEPQLLIETWGQPGEIIDGVPMLESGLKPGLYIEGIFLQAEVVNRNKRLYPKRILEKAVKDYINEQVLTKQALGELNAPPRANVDPMQAAIIIEDMWWKGNDVYGRARVIEGDHGPGDKLAANIRAGWIPGVASRGLGSLTDTNEGYRIVNEGFKLTVGVDAVWGP

Foldseek 3Di:
DAKAKDKAWDWFADDWDFFDFDDVCRTDTFIKGKHFLFFAPDLGPQQEHEHQVQVVVQVVCCCVPAQVVFRQFAAADDDRDQADDVLGTFKTWNDWDDDPRTIITMITGDPDSVHRSPVVVVCVVVPDRWIWMWIWMFDWDDDVPRGTYTDHPIHTHHRTHTYHD/DPKAKDKAWDWFADDWDFFDFDDPTDTFIKGKHFLDFAPDLGPQQEHEHQVQVVVQVVCCCVPAQVVFRQFAAADDDRDQADDVLRTFWTWNDWDDDPRTIITMITGDPDNVHRSPVVVVCVVVPDRWIWMWIWMFDWDDDVPRHTYTDHPIHTHHRTHTYHDD/DFKAKDKAWDFFADDWDFFDFDDDVNTDTFIKGKGFLDFAPDLGPQQEHEHQVQVVVQVVVCCVPAQVVFRQFAAADDDRDLADDVLRTFKTWNDWDDDPRTIITMITGDPDSVHRSPVVVVCVVVPDGWIWMWIWMFDWDDDVPRHTYTDHPIHTRHRTHTYHDD/DDKAKDKAWDWFADDWDFFDFDDDCGTDTFIKGKGFLDFAPDLGPQQEHEHQVQVVVQVVVCCVPAQVVQRQFAAADDDRDLADDVLRTFWHWNDWDDDPRTIITMITGDPDSVHRSPVVVVCVVVPDGWIWMWIWMFDWDDDVPRGIYTDHPIHTRHRTHTYHDD/DFKAKDKAWDWFADDWDWFDFDPPCNTDTFIKGKHFLDFAPDLGPQQEHEHQVQVVVQVVCCCVPAQVVFRQFAAADDDRDQADDVLGTFWTWNDWDDDPRTIITMITGDPDNVHRSPVVVVCVVVPDRWIWMWIWMFDWDDDVPRGIYTDHPIHTHHRTHTYHDD

Radius of gyration: 30.02 Å; Cα contacts (8 Å, |Δi|>4): 2290; chains: 5; bounding box: 50×84×82 Å

Organism: Enterobacteria phage T4 (NCBI:txid10665)

Secondary structure (DSSP, 8-state):
---EEEEEE----SEEEE---EE---EE--EEEEEEEEESSS--TTSEE--HHHHHHHHHHHIIIIITTT--EEEBS--SSSS--GGGEEEEEEEEEEETTEEEEEEEEP-SSSSHHHHHHHHHHHT---EEEEEEEE-EEE-SSS-EEEPTT-EEEEEEEEE--/---EEEEEEEE--SEEEE---B---B--EEEEEEEEESSSB-TTSEE--HHHHHHHHHHHIIIIITTT--EEEBS--SSSS--GGGEEEEEEEEEEETTEEEEEEEEP-SSSSHHHHHHHHHHTT---EEEEEEEE-EEE-SSS-EEEPTT-EEEEEEEEE---/---EEEEEE----SEEEE---EE---EE--EEEEEEEEESSSB-TTSEE--HHHHHHHHHHHIIIIITTT--EEEBS--SSSS--GGGEEEEEEEEEEETTEEEEEEEEP-SSSSHHHHHHHHHHTT---EEEEEEEE-EEE-SSS-EEEPTT-EEEEEEEEE---/---EEEEEEEE--SEEEE---EE---EE--EEEEEEEEESSSB-TTSEE--HHHHHHHHHHHIIIIITTT--EEEBS--S-SS--GGGEEEEEEEEEEETTEEEEEEEEP-SSSSHHHHHHHHHHTT---EEEEEEEE-EEE-SSS-EEEPTT-EEEEEEEEE---/---EEEEEEEE--SEEEE---EE---EE--EEEEEEEEESSSB-TTSEE--HHHHHHHHHHHIIIIITTT--EEEBS--SSSS--GGGEEEEEEEEEEETTEEEEEEEEP-SSSSHHHHHHHHHHTT---EEEEEEEE-EEE-SSS-EEEPTT-EEEEEEEEE---